Protein 3QB5 (pdb70)

GO terms:
  GO:0005634 nucleus (C, EXP)
  GO:0005737 cytoplasm (C, EXP)
  GO:0005634 nucleus (C, TAS)
  GO:0003677 DNA binding (F, TAS)
  GO:0005829 cytosol (C, TAS)
  GO:0042802 identical protein binding (F, IPI)
  GO:0005515 protein binding (F, IPI)
  GO:0005654 nucleoplasm (C, IDA)
  GO:0030422 siRNA processing (P, IDA)

Secondary structure (DSSP, 8-state):
--HHHHHHHHHHHHHHHHHHHHHHHHHHHHHHHHHHHHHHHHTT----HHHHHHHHHHHHHHHHHHHHHHHTTS-GGGHHHHGGGTHHHHHHHHHHHHHHHHHHHSSPPPHHHHHHHHT---TTSSS----HHHHHHHHHHHHHHHHHHHHHHHHTT--SHHHHHHHHHHHHHHHHHHS---SHHHHHHHTTHHHHHHHHHHHHHHHHHTT--/-HHHHHHHHHHHHHHHHHHHHHHHHHHHHHHHHHHHHHHHHHTTTT--SS---HHHHHHHHHHHHHHHHHHHHTTTTTS-STHHHHSHHHHHHHHHHHHHHHHHHHHHHHSS---HHHHHHHHT---SSSSS----HHHHHHHHHHHHHHHHHHHHHHHHTT--SHHHHHHHHHHHHHHHHHHS---STTHHHHHHHHHHHHHHHHHHHHHHHTTT--/--HHHHHHHHHHHHHHHHHHHHHHHHHHHHHHHHHHHHHHHTTTT---HHHHHHHHHHHHHHHHHHHHTTSSSS--SS--S--SSHHHHHHHHHHHHHHHHHHHH-S---HHHHHHHHT------HHHHHHHHHHHHHHHHHHHHHHHHHT--SHHHHHHHHHHHHHHHHTT----SSHHHHHHHHHHHHHHHHHHHHHHHHTTT---/--SHHHHHHHHHHHHHHHHHHHHHHHHHHHHHHHHHHHHHHHHHHT--SSTTHHHHHHHHHHHHHHHHHHHHHHHHHHSSS-STTTGGGTHHHHHHHHHHHHHHHHHHHSSPPPHHHHHHTTEE---EE----HHHHHHHHHHHHHHHHHHHHHHHHTT-SSHHHHHHHHHHHHHHHHHHHGGGS-HHHHHHHHHHHHHHHHHHHHHHHHHHHTT-------

Nearest PDB structures (foldseek):
  3qb5-assembly1_C-2  TM=1.005E+00  e=1.418E-27  Homo sapiens
  3pja-assembly1_C  TM=9.857E-01  e=1.096E-23  Homo sapiens
  3qb5-assembly1_A-2  TM=9.788E-01  e=2.330E-23  Homo sapiens
  3pja-assembly1_F  TM=9.788E-01  e=5.190E-23  Homo sapiens
  3pja-assembly2_J-2  TM=8.983E-01  e=7.944E-08  Homo sapiens

Organism: Homo sapiens (NCBI:txid9606)

Sequence (861 aa):
SVSEIFVELQGFLAAEQDIREEIRKVVQSLEQTAREILTLLQGVHQQDIPKRCLKAREHFGTVKTHLTSLKTKFPAEQYYRFHEHWRFVLQRLVFLAAFVVYLETETLVTREAVTEILGIEPDREKGFHLDVEDYLSGVLILASELSRLSVNSVTAGDYSRPLHISTFINELDSGFRLLNLKNDSLRKRYDGLKYDVKKVEEVVYDLSIRGFNMSVSEIFVELQGFLAAEQDIREEIRKVVQSLEQTAREILTLLQGVHQGAGFQDIPKRCLKAREHFGTVKTHLTSLKTKFPAEQYYRFHEHWRFVLQRLVFLAAFVVYLETETLVTREAVTEILGIEPDREKGFHLDVEDYLSGVLILASELSRLSVNSVTAGDYSRPLHISTFINELDSGFRLLNLKNDSLRKRYDGLKYDVKKVEEVVYDLSIRGFNSVSEIFVELQGFLAAEQDIREEIRKVVQSLEQTAREILTLLQGVHQQDIPKRCLKAREHFGTVKTHLTSLKTKFPAEQYYRFHEHWRFVLQRLVFLAAFVVYLETETLVTREAVTEILGIEFHLDVEDYLSGVLILASELSRLSVNSVTAGDYSRPLHISTFINELDSGFRLLNLKNDSLRKRYDGLKYDVKKVEEVVYDLSIRGFNKSSSPVMLAFKSFQQELDARHDKYERLVKLSRDITVESKRTIFLLHRITSAPDMEDILTESEIKLDGVRQKIFQVAQELSGEDMHQFHRAITTGLQEYVEAVSFQHFIKTRSLISMDEINKQLIFTTTWRLRVTPVDYLLGVADLTGELMRMCINSVGNGDIDTPFEVSQFLRQVYDGFSFIGNTGPYEVSKKLYTLKQSLAKVENACYALKVRGSEIPKHML

Foldseek 3Di:
DVVVVVVVVVVVVVLVVQLLVVLLVLLVVLVVLLVVLCVLQVVVLAPDQLVSLVVSLCSLVVLLVSQVVNQVSDDLVCCVVCVVSNLVSLLSLLLSVQQSVCSVPVDGDDLVVSCVSNNWDDPPDTTHYDDPLSNLSSVLVNLQVLLVSLVSCVVNVNPPSLVSSLVRLVVNLVVVVVDDDDPDVSVVSNVCSVVSNVSSVVSNVVCVVVPND/DVVVVVVVVVVVVVVVVVVVVVLLLVLLVVLQVLLVVLVVLCVCLLVVPDDNPLVVSLVVSLVSLVVLQVSQVVNQPPDDQVVQVVCCVSCLVSLLSQLLSVQQSVCSVPVAGDDVVNSCVSNNHDDPPDGGHYDDPLSNLSSVLVNLQVLLSSLVSCVVSVHLPSLVSSLVHLVVNLVVVVVDPDDDDVSVVSNVVSVVSNVSSVVSNVVCVVVPND/DVVVVVVVVVVVVVLVVVLVVLLVVLLVVLVVLLVVLVVLVCVVLVPDLVVSLVVSLVSLVSQLVSVVVSCPSAPPVPHDDPCPSVLVSLLSLLLSQQLSCCSVPVAGQDLVRSCVSRPHPVHDDPLSNLSSVLVNLQVLLVSLVSCVVVVNPPSLVSNLVRLVVVLVVCVVDDDDPDPSVVSNVCSVVSNVSSVVSLVVCCVVPNVD/DPDPVVVVVVVVVVVVVVVVVLLVVLLVLLVVLQVLLVVLLVLCLVDDPDPCNVVSLVVSVVSLVVSLVSLVVVQVSPPVHDCVVSCVRNLNSLLSSLLRVQLSVCSVPVDGDDQVNVQVSQADDCGTGDHRDPVSNLNSVLVNLQSLLSSLVVNLVPPNQPSLVSSLVRLVVNLVVLVVCPPVDDVVSVVSNVVSVVSNVSSVVSNVVSVVVVVDDDPDDD

Structure (mmCIF, N/CA/C/O backbone):
data_3QB5
#
_entry.id   3QB5
#
_cell.length_a   98.166
_cell.length_b   98.166
_cell.length_c   446.466
_cell.angle_alpha   90.00
_cell.angle_beta   90.00
_cell.angle_gamma   120.00
#
_symmetry.space_group_name_H-M   'P 61 2 2'
#
loop_
_entity.id
_entity.type
_entity.pdbx_description
1 polymer Translin
2 polymer 'Translin-associated protein X'
3 non-polymer 'SODIUM ION'
4 non-polymer 'PHOSPHATE ION'
5 non-polymer 'CHLORIDE ION'
6 non-polymer 'MANGANESE (II) ION'
7 non-polymer 'SULFATE ION'
8 water water
#
loop_
_atom_site.group_PDB
_atom_site.id
_atom_site.type_symbol
_atom_site.label_atom_id
_atom_site.label_alt_id
_atom_site.label_comp_id
_atom_site.label_asym_id
_atom_site.label_entity_id
_atom_site.label_seq_id
_atom_site.pdbx_PDB_ins_code
_atom_site.Cartn_x
_atom_site.Cartn_y
_atom_site.Cartn_z
_atom_site.occupancy
_atom_site.B_iso_or_equiv
_atom_site.auth_seq_id
_atom_site.auth_comp_id
_atom_site.auth_asym_id
_atom_site.auth_atom_id
_atom_site.pdbx_PDB_model_num
ATOM 1 N N . SER A 1 2 ? 76.289 16.858 28.262 1.00 104.86 2 SER A N 1
ATOM 2 C CA . SER A 1 2 ? 75.359 16.165 29.151 1.00 110.68 2 SER A CA 1
ATOM 3 C C . SER A 1 2 ? 74.376 15.316 28.353 1.00 108.80 2 SER A C 1
ATOM 4 O O . SER A 1 2 ? 74.286 14.105 28.548 1.00 106.35 2 SER A O 1
ATOM 7 N N . VAL A 1 3 ? 73.635 15.971 27.464 1.00 101.95 3 VAL A N 1
ATOM 8 C CA . VAL A 1 3 ? 72.715 15.298 26.558 1.00 96.80 3 VAL A CA 1
ATOM 9 C C . VAL A 1 3 ? 73.402 15.109 25.212 1.00 93.17 3 VAL A C 1
ATOM 10 O O . VAL A 1 3 ? 73.070 14.202 24.450 1.00 90.16 3 VAL A O 1
ATOM 14 N N . SER A 1 4 ? 74.372 15.972 24.931 1.00 100.58 4 SER A N 1
ATOM 15 C CA . SER A 1 4 ? 75.117 15.893 23.685 1.00 98.29 4 SER A CA 1
ATOM 16 C C . SER A 1 4 ? 76.088 14.724 23.727 1.00 98.36 4 SER A C 1
ATOM 17 O O . SER A 1 4 ? 76.342 14.093 22.708 1.00 97.40 4 SER A O 1
ATOM 20 N N . GLU A 1 5 ? 76.633 14.440 24.906 1.00 103.12 5 GLU A N 1
ATOM 21 C CA . GLU A 1 5 ? 77.560 13.322 25.060 1.00 102.03 5 GLU A CA 1
ATOM 22 C C . GLU A 1 5 ? 76.841 11.995 24.837 1.00 99.74 5 GLU A C 1
ATOM 23 O O . GLU A 1 5 ? 77.409 11.050 24.281 1.00 99.15 5 GLU A O 1
ATOM 29 N N . ILE A 1 6 ? 75.586 11.936 25.265 1.00 82.00 6 ILE A N 1
ATOM 30 C CA . ILE A 1 6 ? 74.751 10.768 25.026 1.00 82.77 6 ILE A CA 1
ATOM 31 C C . ILE A 1 6 ? 74.629 10.476 23.531 1.00 82.10 6 ILE A C 1
ATOM 32 O O . ILE A 1 6 ? 74.850 9.347 23.092 1.00 81.55 6 ILE A O 1
ATOM 37 N N . PHE A 1 7 ? 74.287 11.499 22.753 1.00 94.57 7 PHE A N 1
ATOM 38 C CA . PHE A 1 7 ? 74.111 11.342 21.309 1.00 91.91 7 PHE A CA 1
ATOM 39 C C . PHE A 1 7 ? 75.437 11.224 20.562 1.00 89.19 7 PHE A C 1
ATOM 40 O O . PHE A 1 7 ? 75.468 10.876 19.381 1.00 87.31 7 PHE A O 1
ATOM 48 N N . VAL A 1 8 ? 76.529 11.513 21.260 1.00 86.73 8 VAL A N 1
ATOM 49 C CA . VAL A 1 8 ? 77.860 11.368 20.694 1.00 85.51 8 VAL A CA 1
ATOM 50 C C . VAL A 1 8 ? 78.271 9.907 20.741 1.00 85.48 8 VAL A C 1
ATOM 51 O O . VAL A 1 8 ? 78.635 9.319 19.718 1.00 84.98 8 VAL A O 1
ATOM 55 N N . GLU A 1 9 ? 78.202 9.315 21.930 1.00 104.86 9 GLU A N 1
ATOM 56 C CA . GLU A 1 9 ? 78.499 7.896 22.058 1.00 105.93 9 GLU A CA 1
ATOM 57 C C . GLU A 1 9 ? 77.538 7.102 21.181 1.00 102.59 9 GLU A C 1
ATOM 58 O O . GLU A 1 9 ? 77.945 6.169 20.494 1.00 101.56 9 GLU A O 1
ATOM 64 N N . LEU A 1 10 ? 76.266 7.492 21.192 1.00 88.98 10 LEU A N 1
ATOM 65 C CA . LEU A 1 10 ? 75.262 6.824 20.374 1.00 87.61 10 LEU A CA 1
ATOM 66 C C . LEU A 1 10 ? 75.600 6.916 18.892 1.00 87.19 10 LEU A C 1
ATOM 67 O O . LEU A 1 10 ? 75.412 5.954 18.149 1.00 86.79 10 LEU A O 1
ATOM 72 N N . GLN A 1 11 ? 76.088 8.075 18.460 1.00 118.90 11 GLN A N 1
ATOM 73 C CA . GLN A 1 11 ? 76.543 8.223 17.083 1.00 118.81 11 GLN A CA 1
ATOM 74 C C . GLN A 1 11 ? 77.624 7.192 16.791 1.00 117.96 11 GLN A C 1
ATOM 75 O O . GLN A 1 11 ? 77.631 6.565 15.730 1.00 117.13 11 GLN A O 1
ATOM 81 N N . GLY A 1 12 ? 78.531 7.015 17.747 1.00 97.76 12 GLY A N 1
ATOM 82 C CA . GLY A 1 12 ? 79.577 6.017 17.624 1.00 97.55 12 GLY A CA 1
ATOM 83 C C . GLY A 1 12 ? 79.033 4.617 17.394 1.00 94.57 12 GLY A C 1
ATOM 84 O O . GLY A 1 12 ? 79.482 3.910 16.494 1.00 90.99 12 GLY A O 1
ATOM 85 N N . PHE A 1 13 ? 78.058 4.224 18.209 1.00 97.18 13 PHE A N 1
ATOM 86 C CA . PHE A 1 13 ? 77.480 2.884 18.138 1.00 94.91 13 PHE A CA 1
ATOM 87 C C . PHE A 1 13 ? 76.718 2.624 16.840 1.00 93.36 13 PHE A C 1
ATOM 88 O O . PHE A 1 13 ? 76.769 1.521 16.297 1.00 93.38 13 PHE A O 1
ATOM 96 N N . LEU A 1 14 ? 76.010 3.634 16.347 1.00 87.15 14 LEU A N 1
ATOM 97 C CA . LEU A 1 14 ? 75.271 3.498 15.097 1.00 86.80 14 LEU A CA 1
ATOM 98 C C . LEU A 1 14 ? 76.217 3.427 13.905 1.00 85.89 14 LEU A C 1
ATOM 99 O O . LEU A 1 14 ? 75.924 2.766 12.911 1.00 86.78 14 LEU A O 1
ATOM 104 N N . ALA A 1 15 ? 77.348 4.117 14.008 1.00 79.92 15 ALA A N 1
ATOM 105 C CA . ALA A 1 15 ? 78.361 4.080 12.961 1.00 79.42 15 ALA A CA 1
ATOM 106 C C . ALA A 1 15 ? 78.999 2.696 12.899 1.00 78.14 15 ALA A C 1
ATOM 107 O O . ALA A 1 15 ? 79.165 2.120 11.821 1.00 76.27 15 ALA A O 1
ATOM 109 N N . ALA A 1 16 ? 79.349 2.171 14.069 1.00 89.92 16 ALA A N 1
ATOM 110 C CA . ALA A 1 16 ? 79.939 0.843 14.182 1.00 89.74 16 ALA A CA 1
ATOM 111 C C . ALA A 1 16 ? 79.015 -0.209 13.593 1.00 89.28 16 ALA A C 1
ATOM 112 O O . ALA A 1 16 ? 79.403 -0.953 12.694 1.00 88.95 16 ALA A O 1
ATOM 114 N N . GLU A 1 17 ? 77.790 -0.264 14.106 1.00 110.30 17 GLU A N 1
ATOM 115 C CA . GLU A 1 17 ? 76.811 -1.236 13.639 1.00 109.47 17 GLU A CA 1
ATOM 116 C C . GLU A 1 17 ? 76.581 -1.115 12.137 1.00 107.98 17 GLU A C 1
ATOM 117 O O . GLU A 1 17 ? 76.430 -2.117 11.444 1.00 106.91 17 GLU A O 1
ATOM 123 N N . GLN A 1 18 ? 76.555 0.116 11.637 1.00 100.65 18 GLN A N 1
ATOM 124 C CA . GLN A 1 18 ? 76.335 0.352 10.216 1.00 100.66 18 GLN A CA 1
ATOM 125 C C . GLN A 1 18 ? 77.469 -0.247 9.390 1.00 101.36 18 GLN A C 1
ATOM 126 O O . GLN A 1 18 ? 77.242 -0.783 8.301 1.00 102.17 18 GLN A O 1
ATOM 132 N N . ASP A 1 19 ? 78.689 -0.164 9.914 1.00 106.93 19 ASP A N 1
ATOM 133 C CA . ASP A 1 19 ? 79.836 -0.783 9.258 1.00 105.98 19 ASP A CA 1
ATOM 134 C C . ASP A 1 19 ? 79.708 -2.303 9.260 1.00 104.35 19 ASP A C 1
ATOM 135 O O . ASP A 1 19 ? 79.972 -2.953 8.251 1.00 104.71 19 ASP A O 1
ATOM 140 N N . ILE A 1 20 ? 79.302 -2.863 10.396 1.00 82.69 20 ILE A N 1
ATOM 141 C CA . ILE A 1 20 ? 79.062 -4.298 10.504 1.00 80.25 20 ILE A CA 1
ATOM 142 C C . ILE A 1 20 ? 78.110 -4.770 9.411 1.00 78.78 20 ILE A C 1
ATOM 143 O O . ILE A 1 20 ? 78.351 -5.783 8.759 1.00 78.90 20 ILE A O 1
ATOM 148 N N . ARG A 1 21 ? 77.030 -4.022 9.218 1.00 96.16 21 ARG A N 1
ATOM 149 C CA . ARG A 1 21 ? 76.040 -4.341 8.199 1.00 95.63 21 ARG A CA 1
ATOM 150 C C . ARG A 1 21 ? 76.605 -4.208 6.789 1.00 94.41 21 ARG A C 1
ATOM 151 O O . ARG A 1 21 ? 76.213 -4.949 5.891 1.00 95.47 21 ARG A O 1
ATOM 159 N N . GLU A 1 22 ? 77.523 -3.267 6.592 1.00 92.75 22 GLU A N 1
ATOM 160 C CA . GLU A 1 22 ? 78.172 -3.117 5.292 1.00 95.10 22 GLU A CA 1
ATOM 161 C C . GLU A 1 22 ? 78.997 -4.352 4.938 1.00 93.88 22 GLU A C 1
ATOM 162 O O . GLU A 1 22 ? 78.874 -4.903 3.843 1.00 92.81 22 GLU A O 1
ATOM 168 N N . GLU A 1 23 ? 79.843 -4.775 5.872 1.00 100.64 23 GLU A N 1
ATOM 169 C CA . GLU A 1 23 ? 80.705 -5.935 5.683 1.00 100.19 23 GLU A CA 1
ATOM 170 C C . GLU A 1 23 ? 79.881 -7.193 5.423 1.00 98.26 23 GLU A C 1
ATOM 171 O O . GLU A 1 23 ? 80.117 -7.930 4.454 1.00 97.70 23 GLU A O 1
ATOM 177 N N . ILE A 1 24 ? 78.916 -7.433 6.304 1.00 78.96 24 ILE A N 1
ATOM 178 C CA . ILE A 1 24 ? 77.964 -8.520 6.133 1.00 76.09 24 ILE A CA 1
ATOM 179 C C . ILE A 1 24 ? 77.362 -8.510 4.732 1.00 75.44 24 ILE A C 1
ATOM 180 O O . ILE A 1 24 ? 77.231 -9.555 4.100 1.00 74.31 24 ILE A O 1
ATOM 185 N N . ARG A 1 25 ? 77.010 -7.324 4.245 1.00 102.27 25 ARG A N 1
ATOM 186 C CA . ARG A 1 25 ? 76.413 -7.186 2.920 1.00 101.63 25 ARG A CA 1
ATOM 187 C C . ARG A 1 25 ? 77.379 -7.585 1.798 1.00 102.89 25 ARG A C 1
ATOM 188 O O . ARG A 1 25 ? 76.970 -8.214 0.823 1.00 102.50 25 ARG A O 1
ATOM 196 N N . LYS A 1 26 ? 78.653 -7.223 1.935 1.00 86.06 26 LYS A N 1
ATOM 197 C CA . LYS A 1 26 ? 79.662 -7.609 0.947 1.00 85.93 26 LYS A CA 1
ATOM 198 C C . LYS A 1 26 ? 79.777 -9.125 0.854 1.00 87.17 26 LYS A C 1
ATOM 199 O O . LYS A 1 26 ? 79.667 -9.716 -0.233 1.00 86.50 26 LYS A O 1
ATOM 205 N N . VAL A 1 27 ? 80.007 -9.753 2.003 1.00 84.37 27 VAL A N 1
ATOM 206 C CA . VAL A 1 27 ? 80.173 -11.198 2.047 1.00 80.87 27 VAL A CA 1
ATOM 207 C C . VAL A 1 27 ? 78.951 -11.903 1.461 1.00 78.59 27 VAL A C 1
ATOM 208 O O . VAL A 1 27 ? 79.084 -12.788 0.622 1.00 78.89 27 VAL A O 1
ATOM 212 N N . VAL A 1 28 ? 77.763 -11.498 1.894 1.00 71.98 28 VAL A N 1
ATOM 213 C CA . VAL A 1 28 ? 76.527 -12.085 1.386 1.00 70.35 28 VAL A CA 1
ATOM 214 C C . VAL A 1 28 ? 76.408 -11.924 -0.131 1.00 71.16 28 VAL A C 1
ATOM 215 O O . VAL A 1 28 ? 75.844 -12.779 -0.810 1.00 68.32 28 VAL A O 1
ATOM 219 N N . GLN A 1 29 ? 76.942 -10.826 -0.658 1.00 99.08 29 GLN A N 1
ATOM 220 C CA . GLN A 1 29 ? 76.964 -10.608 -2.103 1.00 100.52 29 GLN A CA 1
ATOM 221 C C . GLN A 1 29 ? 77.821 -11.679 -2.773 1.00 97.92 29 GLN A C 1
ATOM 222 O O . GLN A 1 29 ? 77.481 -12.194 -3.848 1.00 98.13 29 GLN A O 1
ATOM 228 N N . SER A 1 30 ? 78.931 -12.016 -2.123 1.00 99.32 30 SER A N 1
ATOM 229 C CA . SER A 1 30 ? 79.785 -13.105 -2.594 1.00 101.93 30 SER A CA 1
ATOM 230 C C . SER A 1 30 ? 79.058 -14.459 -2.611 1.00 99.79 30 SER A C 1
ATOM 231 O O . SER A 1 30 ? 78.970 -15.114 -3.655 1.00 98.95 30 SER A O 1
ATOM 234 N N . LEU A 1 31 ? 78.544 -14.874 -1.454 1.00 77.57 31 LEU A N 1
ATOM 235 C CA . LEU A 1 31 ? 77.818 -16.137 -1.342 1.00 74.74 31 LEU A CA 1
ATOM 236 C C . LEU A 1 31 ? 76.681 -16.219 -2.353 1.00 73.85 31 LEU A C 1
ATOM 237 O O . LEU A 1 31 ? 76.301 -17.306 -2.783 1.00 73.33 31 LEU A O 1
ATOM 242 N N . GLU A 1 32 ? 76.138 -15.066 -2.727 1.00 85.48 32 GLU A N 1
ATOM 243 C CA . GLU A 1 32 ? 75.048 -15.019 -3.697 1.00 85.45 32 GLU A CA 1
ATOM 244 C C . GLU A 1 32 ? 75.546 -15.283 -5.111 1.00 86.22 32 GLU A C 1
ATOM 245 O O . GLU A 1 32 ? 74.916 -16.027 -5.865 1.00 86.30 32 GLU A O 1
ATOM 251 N N . GLN A 1 33 ? 76.673 -14.674 -5.471 1.00 76.93 33 GLN A N 1
ATOM 252 C CA . GLN A 1 33 ? 77.254 -14.924 -6.787 1.00 78.76 33 GLN A CA 1
ATOM 253 C C . GLN A 1 33 ? 77.601 -16.405 -6.947 1.00 78.60 33 GLN A C 1
ATOM 254 O O . GLN A 1 33 ? 77.219 -17.048 -7.933 1.00 78.44 33 GLN A O 1
ATOM 260 N N . THR A 1 34 ? 78.320 -16.939 -5.963 1.00 79.52 34 THR A N 1
ATOM 261 C CA . THR A 1 34 ? 78.704 -18.346 -5.958 1.00 78.14 34 THR A CA 1
ATOM 262 C C . THR A 1 34 ? 77.483 -19.258 -6.029 1.00 75.73 34 THR A C 1
ATOM 263 O O . THR A 1 34 ? 77.518 -20.302 -6.676 1.00 75.20 34 THR A O 1
ATOM 267 N N . ALA A 1 35 ? 76.407 -18.858 -5.360 1.00 71.35 35 ALA A N 1
ATOM 268 C CA . ALA A 1 35 ? 75.169 -19.628 -5.372 1.00 70.18 35 ALA A CA 1
ATOM 269 C C . ALA A 1 35 ? 74.536 -19.651 -6.761 1.00 71.55 35 ALA A C 1
ATOM 270 O O . ALA A 1 35 ? 73.938 -20.646 -7.165 1.00 70.27 35 ALA A O 1
ATOM 272 N N . ARG A 1 36 ? 74.658 -18.547 -7.489 1.00 81.89 36 ARG A N 1
ATOM 273 C CA . ARG A 1 36 ? 74.156 -18.501 -8.855 1.00 84.42 36 ARG A CA 1
ATOM 274 C C . ARG A 1 36 ? 74.978 -19.419 -9.752 1.00 86.20 36 ARG A C 1
ATOM 275 O O . ARG A 1 36 ? 74.445 -20.048 -10.666 1.00 87.45 36 ARG A O 1
ATOM 283 N N . GLU A 1 37 ? 76.277 -19.495 -9.477 1.00 86.81 37 GLU A N 1
ATOM 284 C CA . GLU A 1 37 ? 77.179 -20.361 -10.235 1.00 87.39 37 GLU A CA 1
ATOM 285 C C . GLU A 1 37 ? 76.843 -21.842 -10.046 1.00 86.31 37 GLU A C 1
ATOM 286 O O . GLU A 1 37 ? 76.667 -22.580 -11.018 1.00 88.59 37 GLU A O 1
ATOM 292 N N . ILE A 1 38 ? 76.760 -22.270 -8.790 1.00 74.44 38 ILE A N 1
ATOM 293 C CA . ILE A 1 38 ? 76.393 -23.640 -8.456 1.00 71.41 38 ILE A CA 1
ATOM 294 C C . ILE A 1 38 ? 75.039 -23.998 -9.057 1.00 73.08 38 ILE A C 1
ATOM 295 O O . ILE A 1 38 ? 74.874 -25.048 -9.686 1.00 73.76 38 ILE A O 1
ATOM 300 N N . LEU A 1 39 ? 74.066 -23.116 -8.855 1.00 80.27 39 LEU A N 1
ATOM 301 C CA . LEU A 1 39 ? 72.730 -23.336 -9.383 1.00 80.30 39 LEU A CA 1
ATOM 302 C C . LEU A 1 39 ? 72.772 -23.466 -10.897 1.00 84.67 39 LEU A C 1
ATOM 303 O O . LEU A 1 39 ? 71.919 -24.110 -11.483 1.00 85.69 39 LEU A O 1
ATOM 308 N N . THR A 1 40 ? 73.764 -22.849 -11.528 1.00 90.99 40 THR A N 1
ATOM 309 C CA . THR A 1 40 ? 73.940 -22.989 -12.968 1.00 93.89 40 THR A CA 1
ATOM 310 C C . THR A 1 40 ? 74.416 -24.397 -13.317 1.00 95.90 40 THR A C 1
ATOM 311 O O . THR A 1 40 ? 73.802 -25.087 -14.140 1.00 97.31 40 THR A O 1
ATOM 315 N N . LEU A 1 41 ? 75.509 -24.816 -12.684 1.00 77.39 41 LEU A N 1
ATOM 316 C CA . LEU A 1 41 ? 76.044 -26.160 -12.882 1.00 77.91 41 LEU A CA 1
ATOM 317 C C . LEU A 1 41 ? 74.948 -27.212 -12.794 1.00 77.51 41 LEU A C 1
ATOM 318 O O . LEU A 1 41 ? 74.893 -28.131 -13.610 1.00 80.66 41 LEU A O 1
ATOM 323 N N . LEU A 1 42 ? 74.078 -27.077 -11.798 1.00 85.28 42 LEU A N 1
ATOM 324 C CA . LEU A 1 42 ? 73.029 -28.068 -11.575 1.00 82.21 42 LEU A CA 1
ATOM 325 C C . LEU A 1 42 ? 71.878 -27.928 -12.571 1.00 85.53 42 LEU A C 1
ATOM 326 O O . LEU A 1 42 ? 71.499 -28.899 -13.217 1.00 87.13 42 LEU A O 1
ATOM 331 N N . GLN A 1 43 ? 71.329 -26.721 -12.691 1.00 104.71 43 GLN A N 1
ATOM 332 C CA . GLN A 1 43 ? 70.256 -26.433 -13.643 1.00 103.89 43 GLN A CA 1
ATOM 333 C C . GLN A 1 43 ? 70.556 -27.043 -14.999 1.00 108.59 43 GLN A C 1
ATOM 334 O O . GLN A 1 43 ? 69.652 -27.504 -15.693 1.00 110.99 43 GLN A O 1
ATOM 340 N N . GLY A 1 44 ? 71.831 -27.032 -15.380 1.00 107.84 44 GLY A N 1
ATOM 341 C CA . GLY A 1 44 ? 72.250 -27.610 -16.643 1.00 111.63 44 GLY A CA 1
ATOM 342 C C . GLY A 1 44 ? 72.067 -29.117 -16.682 1.00 113.96 44 GLY A C 1
ATOM 343 O O . GLY A 1 44 ? 72.732 -29.809 -17.455 1.00 118.81 44 GLY A O 1
ATOM 344 N N . VAL A 1 45 ? 71.162 -29.624 -15.849 1.00 123.02 45 VAL A N 1
ATOM 345 C CA . VAL A 1 45 ? 70.898 -31.059 -15.765 1.00 124.89 45 VAL A CA 1
ATOM 346 C C . VAL A 1 45 ? 69.585 -31.422 -16.451 1.00 125.04 45 VAL A C 1
ATOM 347 O O . VAL A 1 45 ? 69.322 -32.595 -16.722 1.00 127.14 45 VAL A O 1
ATOM 351 N N . HIS A 1 46 ? 68.763 -30.414 -16.728 1.00 115.64 46 HIS A N 1
ATOM 352 C CA . HIS A 1 46 ? 67.462 -30.643 -17.347 1.00 115.89 46 HIS A CA 1
ATOM 353 C C . HIS A 1 46 ? 67.581 -30.958 -18.838 1.00 121.54 46 HIS A C 1
ATOM 354 O O . HIS A 1 46 ? 66.584 -31.255 -19.498 1.00 119.37 46 HIS A O 1
ATOM 361 N N . GLN A 1 47 ? 68.804 -30.897 -19.359 1.00 139.13 47 GLN A N 1
ATOM 362 C CA . GLN A 1 47 ? 69.069 -31.289 -20.742 1.00 145.51 47 GLN A CA 1
ATOM 363 C C . GLN A 1 47 ? 70.103 -32.413 -20.806 1.00 146.68 47 GLN A C 1
ATOM 364 O O . GLN A 1 47 ? 69.811 -33.562 -20.472 1.00 144.36 47 GLN A O 1
ATOM 370 N N . GLN A 1 52 ? 74.298 -37.163 -21.155 1.00 131.93 52 GLN A N 1
ATOM 371 C CA . GLN A 1 52 ? 73.988 -36.456 -19.916 1.00 129.49 52 GLN A CA 1
ATOM 372 C C . GLN A 1 52 ? 74.800 -37.006 -18.746 1.00 125.97 52 GLN A C 1
ATOM 373 O O . GLN A 1 52 ? 74.537 -38.108 -18.261 1.00 122.45 52 GLN A O 1
ATOM 379 N N . ASP A 1 53 ? 75.785 -36.233 -18.294 1.00 121.25 53 ASP A N 1
ATOM 380 C CA . ASP A 1 53 ? 76.632 -36.645 -17.177 1.00 116.59 53 ASP A CA 1
ATOM 381 C C . ASP A 1 53 ? 76.287 -35.858 -15.916 1.00 108.11 53 ASP A C 1
ATOM 382 O O . ASP A 1 53 ? 76.576 -34.666 -15.819 1.00 105.44 53 ASP A O 1
ATOM 387 N N . ILE A 1 54 ? 75.675 -36.540 -14.952 1.00 92.91 54 ILE A N 1
ATOM 388 C CA . ILE A 1 54 ? 75.205 -35.904 -13.722 1.00 87.69 54 ILE A CA 1
ATOM 389 C C . ILE A 1 54 ? 76.217 -35.955 -12.571 1.00 85.35 54 ILE A C 1
ATOM 390 O O . ILE A 1 54 ? 76.512 -34.924 -11.962 1.00 83.84 54 ILE A O 1
ATOM 395 N N . PRO A 1 55 ? 76.747 -37.153 -12.265 1.00 84.51 55 PRO A N 1
ATOM 396 C CA . PRO A 1 55 ? 77.741 -37.256 -11.192 1.00 82.49 55 PRO A CA 1
ATOM 397 C C . PRO A 1 55 ? 78.820 -36.185 -11.320 1.00 82.92 55 PRO A C 1
ATOM 398 O O . PRO A 1 55 ? 79.183 -35.563 -10.323 1.00 82.18 55 PRO A O 1
ATOM 402 N N . LYS A 1 56 ? 79.314 -35.970 -12.536 1.00 80.35 56 LYS A N 1
ATOM 403 C CA . LYS A 1 56 ? 80.323 -34.947 -12.790 1.00 82.35 56 LYS A CA 1
ATOM 404 C C . LYS A 1 56 ? 79.869 -33.591 -12.256 1.00 79.19 56 LYS A C 1
ATOM 405 O O . LYS A 1 56 ? 80.585 -32.935 -11.490 1.00 78.75 56 LYS A O 1
ATOM 411 N N . ARG A 1 57 ? 78.670 -33.181 -12.657 1.00 85.35 57 ARG A N 1
ATOM 412 C CA . ARG A 1 57 ? 78.109 -31.913 -12.212 1.00 83.72 57 ARG A CA 1
ATOM 413 C C . ARG A 1 57 ? 78.026 -31.823 -10.686 1.00 80.36 57 ARG A C 1
ATOM 414 O O . ARG A 1 57 ? 78.231 -30.754 -10.113 1.00 78.56 57 ARG A O 1
ATOM 422 N N . CYS A 1 58 ? 77.735 -32.946 -10.033 1.00 73.78 58 CYS A N 1
ATOM 423 C CA . CYS A 1 58 ? 77.640 -32.972 -8.574 1.00 66.74 58 CYS A CA 1
ATOM 424 C C . CYS A 1 58 ? 79.002 -32.790 -7.902 1.00 70.04 58 CYS A C 1
ATOM 425 O O . CYS A 1 58 ? 79.097 -32.190 -6.827 1.00 68.88 58 CYS A O 1
ATOM 428 N N . LEU A 1 59 ? 80.055 -33.299 -8.537 1.00 63.11 59 LEU A N 1
ATOM 429 C CA . LEU A 1 59 ? 81.412 -33.126 -8.020 1.00 65.82 59 LEU A CA 1
ATOM 430 C C . LEU A 1 59 ? 81.867 -31.667 -8.133 1.00 67.88 59 LEU A C 1
ATOM 431 O O . LEU A 1 59 ? 82.354 -31.064 -7.159 1.00 68.60 59 LEU A O 1
ATOM 436 N N . LYS A 1 60 ? 81.706 -31.107 -9.330 1.00 83.24 60 LYS A N 1
ATOM 437 C CA . LYS A 1 60 ? 82.058 -29.713 -9.581 1.00 84.27 60 LYS A CA 1
ATOM 438 C C . LYS A 1 60 ? 81.333 -28.807 -8.586 1.00 83.07 60 LYS A C 1
ATOM 439 O O . LYS A 1 60 ? 81.937 -27.927 -7.950 1.00 85.63 60 LYS A O 1
ATOM 445 N N . ALA A 1 61 ? 80.031 -29.037 -8.452 1.00 76.55 61 ALA A N 1
ATOM 446 C CA . ALA A 1 61 ? 79.219 -28.319 -7.483 1.00 73.99 61 ALA A CA 1
ATOM 447 C C . ALA A 1 61 ? 79.832 -28.429 -6.092 1.00 74.85 61 ALA A C 1
ATOM 448 O O . ALA A 1 61 ? 79.874 -27.449 -5.348 1.00 75.77 61 ALA A O 1
ATOM 450 N N . ARG A 1 62 ? 80.314 -29.620 -5.747 1.00 78.11 62 ARG A N 1
ATOM 451 C CA . ARG A 1 62 ? 80.911 -29.836 -4.430 1.00 77.19 62 ARG A CA 1
ATOM 452 C C . ARG A 1 62 ? 82.143 -28.969 -4.152 1.00 79.27 62 ARG A C 1
ATOM 453 O O . ARG A 1 62 ? 82.272 -28.402 -3.060 1.00 79.35 62 ARG A O 1
ATOM 461 N N . GLU A 1 63 ? 83.048 -28.851 -5.120 1.00 77.99 63 GLU A N 1
ATOM 462 C CA . GLU A 1 63 ? 84.205 -27.972 -4.906 1.00 81.99 63 GLU A CA 1
ATOM 463 C C . GLU A 1 63 ? 83.803 -26.493 -4.837 1.00 81.56 63 GLU A C 1
ATOM 464 O O . GLU A 1 63 ? 84.395 -25.694 -4.079 1.00 83.92 63 GLU A O 1
ATOM 470 N N . HIS A 1 64 ? 82.782 -26.133 -5.610 1.00 92.17 64 HIS A N 1
ATOM 471 C CA . HIS A 1 64 ? 82.200 -24.799 -5.490 1.00 93.09 64 HIS A CA 1
ATOM 472 C C . HIS A 1 64 ? 81.770 -24.520 -4.047 1.00 88.43 64 HIS A C 1
ATOM 473 O O . HIS A 1 64 ? 82.034 -23.444 -3.501 1.00 88.64 64 HIS A O 1
ATOM 480 N N . PHE A 1 65 ? 81.112 -25.497 -3.431 1.00 80.86 65 PHE A N 1
ATOM 481 C CA . PHE A 1 65 ? 80.796 -25.414 -2.010 1.00 80.40 65 PHE A CA 1
ATOM 482 C C . PHE A 1 65 ? 82.082 -25.284 -1.214 1.00 81.91 65 PHE A C 1
ATOM 483 O O . PHE A 1 65 ? 82.086 -24.774 -0.093 1.00 81.50 65 PHE A O 1
ATOM 491 N N . GLY A 1 66 ? 83.173 -25.769 -1.796 1.00 73.20 66 GLY A N 1
ATOM 492 C CA . GLY A 1 66 ? 84.487 -25.532 -1.234 1.00 75.92 66 GLY A CA 1
ATOM 493 C C . GLY A 1 66 ? 84.700 -24.045 -1.024 1.00 77.95 66 GLY A C 1
ATOM 494 O O . GLY A 1 66 ? 85.030 -23.599 0.078 1.00 77.32 66 GLY A O 1
ATOM 495 N N . THR A 1 67 ? 84.502 -23.266 -2.083 1.00 92.00 67 THR A N 1
ATOM 496 C CA . THR A 1 67 ? 84.603 -21.805 -1.956 1.00 91.45 67 THR A CA 1
ATOM 497 C C . THR A 1 67 ? 83.607 -21.230 -0.938 1.00 91.30 67 THR A C 1
ATOM 498 O O . THR A 1 67 ? 83.962 -20.393 -0.088 1.00 93.84 67 THR A O 1
ATOM 502 N N . VAL A 1 68 ? 82.356 -21.677 -1.035 1.00 73.31 68 VAL A N 1
ATOM 503 C CA . VAL A 1 68 ? 81.300 -21.214 -0.136 1.00 69.40 68 VAL A CA 1
ATOM 504 C C . VAL A 1 68 ? 81.708 -21.274 1.333 1.00 71.37 68 VAL A C 1
ATOM 505 O O . VAL A 1 68 ? 81.520 -20.313 2.074 1.00 70.62 68 VAL A O 1
ATOM 509 N N . LYS A 1 69 ? 82.262 -22.410 1.747 1.00 90.03 69 LYS A N 1
ATOM 510 C CA . LYS A 1 69 ? 82.671 -22.616 3.133 1.00 89.89 69 LYS A CA 1
ATOM 511 C C . LYS A 1 69 ? 83.645 -21.538 3.606 1.00 92.02 69 LYS A C 1
ATOM 512 O O . LYS A 1 69 ? 83.476 -20.964 4.688 1.00 94.60 69 LYS A O 1
ATOM 518 N N . THR A 1 70 ? 84.666 -21.266 2.799 1.00 82.82 70 THR A N 1
ATOM 519 C CA . THR A 1 70 ? 85.646 -20.250 3.160 1.00 85.80 70 THR A CA 1
ATOM 520 C C . THR A 1 70 ? 84.956 -18.906 3.335 1.00 86.66 70 THR A C 1
ATOM 521 O O . THR A 1 70 ? 85.193 -18.206 4.319 1.00 87.78 70 THR A O 1
ATOM 525 N N . HIS A 1 71 ? 84.086 -18.547 2.394 1.00 87.79 71 HIS A N 1
ATOM 526 C CA . HIS A 1 71 ? 83.380 -17.270 2.511 1.00 85.89 71 HIS A CA 1
ATOM 527 C C . HIS A 1 71 ? 82.520 -17.164 3.773 1.00 84.31 71 HIS A C 1
ATOM 528 O O . HIS A 1 71 ? 82.354 -16.079 4.327 1.00 85.81 71 HIS A O 1
ATOM 535 N N . LEU A 1 72 ? 81.975 -18.288 4.225 1.00 85.18 72 LEU A N 1
ATOM 536 C CA . LEU A 1 72 ? 81.167 -18.305 5.440 1.00 84.07 72 LEU A CA 1
ATOM 537 C C . LEU A 1 72 ? 82.024 -18.089 6.679 1.00 88.80 72 LEU A C 1
ATOM 538 O O . LEU A 1 72 ? 81.608 -17.410 7.622 1.00 89.74 72 LEU A O 1
ATOM 543 N N . THR A 1 73 ? 83.221 -18.671 6.680 1.00 90.20 73 THR A N 1
ATOM 544 C CA . THR A 1 73 ? 84.141 -18.485 7.800 1.00 91.54 73 THR A CA 1
ATOM 545 C C . THR A 1 73 ? 84.659 -17.046 7.858 1.00 92.12 73 THR A C 1
ATOM 546 O O . THR A 1 73 ? 84.924 -16.513 8.937 1.00 92.65 73 THR A O 1
ATOM 550 N N . SER A 1 74 ? 84.793 -16.420 6.693 1.00 86.26 74 SER A N 1
ATOM 551 C CA . SER A 1 74 ? 85.143 -15.007 6.622 1.00 87.87 74 SER A CA 1
ATOM 552 C C . SER A 1 74 ? 84.015 -14.157 7.188 1.00 87.25 74 SER A C 1
ATOM 553 O O . SER A 1 74 ? 84.255 -13.161 7.868 1.00 89.88 74 SER A O 1
ATOM 556 N N . LEU A 1 75 ? 82.782 -14.558 6.898 1.00 88.72 75 LEU A N 1
ATOM 557 C CA . LEU A 1 75 ? 81.609 -13.830 7.362 1.00 87.74 75 LEU A CA 1
ATOM 558 C C . LEU A 1 75 ? 81.464 -13.911 8.879 1.00 90.37 75 LEU A C 1
ATOM 559 O O . LEU A 1 75 ? 80.955 -12.985 9.509 1.00 90.08 75 LEU A O 1
ATOM 564 N N . LYS A 1 76 ? 81.909 -15.021 9.462 1.00 107.67 76 LYS A N 1
ATOM 565 C CA . LYS A 1 76 ? 81.858 -15.184 10.914 1.00 108.71 76 LYS A CA 1
ATOM 566 C C . LYS A 1 76 ? 82.605 -14.062 11.629 1.00 110.45 76 LYS A C 1
ATOM 567 O O . LYS A 1 76 ? 82.225 -13.651 12.726 1.00 112.69 76 LYS A O 1
ATOM 573 N N . THR A 1 77 ? 83.669 -13.573 10.999 1.00 100.99 77 THR A N 1
ATOM 574 C CA . THR A 1 77 ? 84.498 -12.525 11.585 1.00 104.06 77 THR A CA 1
ATOM 575 C C . THR A 1 77 ? 84.031 -11.125 11.175 1.00 106.27 77 THR A C 1
ATOM 576 O O . THR A 1 77 ? 84.847 -10.226 10.958 1.00 107.00 77 THR A O 1
ATOM 580 N N . LYS A 1 78 ? 82.716 -10.947 11.076 1.00 104.35 78 LYS A N 1
ATOM 581 C CA . LYS A 1 78 ? 82.137 -9.662 10.688 1.00 102.66 78 LYS A CA 1
ATOM 582 C C . LYS A 1 78 ? 81.117 -9.175 11.714 1.00 102.89 78 LYS A C 1
ATOM 583 O O . LYS A 1 78 ? 80.614 -8.055 11.620 1.00 101.48 78 LYS A O 1
ATOM 589 N N . PHE A 1 79 ? 80.816 -10.025 12.691 1.00 98.99 79 PHE A N 1
ATOM 590 C CA . PHE A 1 79 ? 79.872 -9.681 13.747 1.00 101.53 79 PHE A CA 1
ATOM 591 C C . PHE A 1 79 ? 80.046 -10.614 14.943 1.00 105.93 79 PHE A C 1
ATOM 592 O O . PHE A 1 79 ? 80.524 -11.740 14.791 1.00 104.92 79 PHE A O 1
ATOM 600 N N . PRO A 1 80 ? 79.671 -10.142 16.143 1.00 123.72 80 PRO A N 1
ATOM 601 C CA . PRO A 1 80 ? 79.704 -10.995 17.336 1.00 126.78 80 PRO A CA 1
ATOM 602 C C . PRO A 1 80 ? 78.780 -12.196 17.164 1.00 128.06 80 PRO A C 1
ATOM 603 O O . PRO A 1 80 ? 77.603 -12.020 16.846 1.00 127.20 80 PRO A O 1
ATOM 607 N N . ALA A 1 81 ? 79.309 -13.398 17.371 1.00 128.35 81 ALA A N 1
ATOM 608 C CA . ALA A 1 81 ? 78.531 -14.621 17.195 1.00 128.56 81 ALA A CA 1
ATOM 609 C C . ALA A 1 81 ? 77.242 -14.614 18.017 1.00 130.45 81 ALA A C 1
ATOM 610 O O . ALA A 1 81 ? 76.314 -15.377 17.739 1.00 130.92 81 ALA A O 1
ATOM 612 N N . GLU A 1 82 ? 77.190 -13.750 19.026 1.00 131.20 82 GLU A N 1
ATOM 613 C CA . GLU A 1 82 ? 76.013 -13.634 19.882 1.00 133.71 82 GLU A CA 1
ATOM 614 C C . GLU A 1 82 ? 74.868 -12.914 19.175 1.00 131.95 82 GLU A C 1
ATOM 615 O O . GLU A 1 82 ? 73.698 -13.240 19.379 1.00 132.36 82 GLU A O 1
ATOM 621 N N . GLN A 1 83 ? 75.213 -11.937 18.342 1.00 120.87 83 GLN A N 1
ATOM 622 C CA . GLN A 1 83 ? 74.220 -11.131 17.642 1.00 118.17 83 GLN A CA 1
ATOM 623 C C . GLN A 1 83 ? 73.770 -11.777 16.338 1.00 114.93 83 GLN A C 1
ATOM 624 O O . GLN A 1 83 ? 73.389 -11.083 15.395 1.00 113.23 83 GLN A O 1
ATOM 630 N N . TYR A 1 84 ? 73.812 -13.104 16.289 1.00 115.02 84 TYR A N 1
ATOM 631 C CA . TYR A 1 84 ? 73.447 -13.831 15.078 1.00 112.22 84 TYR A CA 1
ATOM 632 C C . TYR A 1 84 ? 72.118 -13.348 14.499 1.00 108.38 84 TYR A C 1
ATOM 633 O O . TYR A 1 84 ? 72.083 -12.754 13.420 1.00 104.77 84 TYR A O 1
ATOM 642 N N . TYR A 1 85 ? 71.031 -13.594 15.225 1.00 102.31 85 TYR A N 1
ATOM 643 C CA . TYR A 1 85 ? 69.691 -13.276 14.732 1.00 103.03 85 TYR A CA 1
ATOM 644 C C . TYR A 1 85 ? 69.424 -11.775 14.627 1.00 102.96 85 TYR A C 1
ATOM 645 O O . TYR A 1 85 ? 68.344 -11.354 14.207 1.00 100.46 85 TYR A O 1
ATOM 654 N N . ARG A 1 86 ? 70.412 -10.970 15.004 1.00 106.10 86 ARG A N 1
ATOM 655 C CA . ARG A 1 86 ? 70.305 -9.529 14.843 1.00 105.27 86 ARG A CA 1
ATOM 656 C C . ARG A 1 86 ? 70.461 -9.181 13.366 1.00 102.14 86 ARG A C 1
ATOM 657 O O . ARG A 1 86 ? 69.831 -8.248 12.864 1.00 101.42 86 ARG A O 1
ATOM 665 N N . PHE A 1 87 ? 71.300 -9.946 12.672 1.00 98.35 87 PHE A N 1
ATOM 666 C CA . PHE A 1 87 ? 71.585 -9.692 11.263 1.00 94.91 87 PHE A CA 1
ATOM 667 C C . PHE A 1 87 ? 71.222 -10.882 10.376 1.00 90.08 87 PHE A C 1
ATOM 668 O O . PHE A 1 87 ? 71.564 -10.914 9.193 1.00 86.22 87 PHE A O 1
ATOM 676 N N . HIS A 1 88 ? 70.523 -11.852 10.957 1.00 100.11 88 HIS A N 1
ATOM 677 C CA . HIS A 1 88 ? 70.111 -13.053 10.239 1.00 96.87 88 HIS A CA 1
ATOM 678 C C . HIS A 1 88 ? 69.388 -12.734 8.933 1.00 95.37 88 HIS A C 1
ATOM 679 O O . HIS A 1 88 ? 69.592 -13.405 7.921 1.00 92.96 88 HIS A O 1
ATOM 686 N N . GLU A 1 89 ? 68.548 -11.704 8.960 1.00 102.02 89 GLU A N 1
ATOM 687 C CA . GLU A 1 89 ? 67.717 -11.357 7.810 1.00 99.29 89 GLU A CA 1
ATOM 688 C C . GLU A 1 89 ? 68.520 -10.922 6.593 1.00 96.82 89 GLU A C 1
ATOM 689 O O . GLU A 1 89 ? 68.010 -10.924 5.473 1.00 97.12 89 GLU A O 1
ATOM 695 N N . HIS A 1 90 ? 69.775 -10.554 6.810 1.00 110.42 90 HIS A N 1
ATOM 696 C CA . HIS A 1 90 ? 70.626 -10.109 5.714 1.00 112.91 90 HIS A CA 1
ATOM 697 C C . HIS A 1 90 ? 71.123 -11.269 4.852 1.00 109.68 90 HIS A C 1
ATOM 698 O O . HIS A 1 90 ? 71.479 -11.074 3.689 1.00 109.05 90 HIS A O 1
ATOM 705 N N . TRP A 1 91 ? 71.139 -12.473 5.419 1.00 80.84 91 TRP A N 1
ATOM 706 C CA . TRP A 1 91 ? 71.584 -13.653 4.680 1.00 76.36 91 TRP A CA 1
ATOM 707 C C . TRP A 1 91 ? 70.531 -14.763 4.631 1.00 72.54 91 TRP A C 1
ATOM 708 O O . TRP A 1 91 ? 70.775 -15.827 4.069 1.00 69.91 91 TRP A O 1
ATOM 719 N N . ARG A 1 92 ? 69.363 -14.509 5.211 1.00 89.52 92 ARG A N 1
ATOM 720 C CA . ARG A 1 92 ? 68.290 -15.497 5.230 1.00 87.84 92 ARG A CA 1
ATOM 721 C C . ARG A 1 92 ? 68.075 -16.127 3.854 1.00 83.86 92 ARG A C 1
ATOM 722 O O . ARG A 1 92 ? 68.021 -17.352 3.719 1.00 82.45 92 ARG A O 1
ATOM 730 N N . PHE A 1 93 ? 67.969 -15.284 2.832 1.00 74.62 93 PHE A N 1
ATOM 731 C CA . PHE A 1 93 ? 67.730 -15.759 1.473 1.00 72.31 93 PHE A CA 1
ATOM 732 C C . PHE A 1 93 ? 68.838 -16.673 0.962 1.00 70.58 93 PHE A C 1
ATOM 733 O O . PHE A 1 93 ? 68.584 -17.823 0.600 1.00 69.31 93 PHE A O 1
ATOM 741 N N . VAL A 1 94 ? 70.061 -16.155 0.921 1.00 65.64 94 VAL A N 1
ATOM 742 C CA . VAL A 1 94 ? 71.181 -16.898 0.352 1.00 65.89 94 VAL A CA 1
ATOM 743 C C . VAL A 1 94 ? 71.450 -18.175 1.142 1.00 64.02 94 VAL A C 1
ATOM 744 O O . VAL A 1 94 ? 72.015 -19.135 0.616 1.00 62.64 94 VAL A O 1
ATOM 748 N N . LEU A 1 95 ? 71.031 -18.183 2.403 1.00 63.22 95 LEU A N 1
ATOM 749 C CA . LEU A 1 95 ? 71.206 -19.352 3.252 1.00 61.27 95 LEU A CA 1
ATOM 750 C C . LEU A 1 95 ? 70.214 -20.443 2.877 1.00 60.00 95 LEU A C 1
ATOM 751 O O . LEU A 1 95 ? 70.600 -21.592 2.692 1.00 59.57 95 LEU A O 1
ATOM 756 N N . GLN A 1 96 ? 68.937 -20.084 2.766 1.00 63.90 96 GLN A N 1
ATOM 757 C CA . GLN A 1 96 ? 67.916 -21.040 2.342 1.00 61.50 96 GLN A CA 1
ATOM 758 C C . GLN A 1 96 ? 68.266 -21.601 0.968 1.00 61.19 96 GLN A C 1
ATOM 759 O O . GLN A 1 96 ? 67.967 -22.756 0.650 1.00 59.76 96 GLN A O 1
ATOM 765 N N . ARG A 1 97 ? 68.907 -20.764 0.160 1.00 75.77 97 ARG A N 1
ATOM 766 C CA . ARG A 1 97 ? 69.248 -21.104 -1.211 1.00 74.89 97 ARG A CA 1
ATOM 767 C C . ARG A 1 97 ? 70.403 -22.098 -1.256 1.00 75.33 97 ARG A C 1
ATOM 768 O O . ARG A 1 97 ? 70.403 -23.018 -2.070 1.00 74.58 97 ARG A O 1
ATOM 776 N N . LEU A 1 98 ? 71.389 -21.903 -0.384 1.00 64.59 98 LEU A N 1
ATOM 777 C CA . LEU A 1 98 ? 72.513 -22.829 -0.288 1.00 62.59 98 LEU A CA 1
ATOM 778 C C . LEU A 1 98 ? 72.056 -24.175 0.269 1.00 62.45 98 LEU A C 1
ATOM 779 O O . LEU A 1 98 ? 72.545 -25.223 -0.142 1.00 63.57 98 LEU A O 1
ATOM 784 N N . VAL A 1 99 ? 71.117 -24.142 1.206 1.00 59.57 99 VAL A N 1
ATOM 785 C CA . VAL A 1 99 ? 70.540 -25.368 1.731 1.00 58.66 99 VAL A CA 1
ATOM 786 C C . VAL A 1 99 ? 69.848 -26.121 0.605 1.00 59.05 99 VAL A C 1
ATOM 787 O O . VAL A 1 99 ? 69.923 -27.347 0.528 1.00 58.14 99 VAL A O 1
ATOM 791 N N . PHE A 1 100 ? 69.175 -25.381 -0.270 1.00 65.27 100 PHE A N 1
ATOM 792 C CA . PHE A 1 100 ? 68.526 -25.989 -1.425 1.00 64.64 100 PHE A CA 1
ATOM 793 C C . PHE A 1 100 ? 69.540 -26.637 -2.369 1.00 64.25 100 PHE A C 1
ATOM 794 O O . PHE A 1 100 ? 69.346 -27.757 -2.817 1.00 63.95 100 PHE A O 1
ATOM 802 N N . LEU A 1 101 ? 70.621 -25.931 -2.668 1.00 63.04 101 LEU A N 1
ATOM 803 C CA . LEU A 1 101 ? 71.623 -26.447 -3.593 1.00 66.06 101 LEU A CA 1
ATOM 804 C C . LEU A 1 101 ? 72.307 -27.707 -3.060 1.00 65.87 101 LEU A C 1
ATOM 805 O O . LEU A 1 101 ? 72.627 -28.617 -3.825 1.00 67.29 101 LEU A O 1
ATOM 810 N N . ALA A 1 102 ? 72.529 -27.754 -1.751 1.00 63.45 102 ALA A N 1
ATOM 811 C CA . ALA A 1 102 ? 73.129 -28.922 -1.119 1.00 61.13 102 ALA A CA 1
ATOM 812 C C . ALA A 1 102 ? 72.170 -30.111 -1.157 1.00 61.07 102 ALA A C 1
ATOM 813 O O . ALA A 1 102 ? 72.556 -31.216 -1.529 1.00 61.65 102 ALA A O 1
ATOM 815 N N . ALA A 1 103 ? 70.919 -29.876 -0.774 1.00 64.22 103 ALA A N 1
ATOM 816 C CA . ALA A 1 103 ? 69.895 -30.914 -0.812 1.00 62.46 103 ALA A CA 1
ATOM 817 C C . ALA A 1 103 ? 69.755 -31.463 -2.226 1.00 62.22 103 ALA A C 1
ATOM 818 O O . ALA A 1 103 ? 69.425 -32.632 -2.430 1.00 62.87 103 ALA A O 1
ATOM 820 N N . PHE A 1 104 ? 70.020 -30.600 -3.197 1.00 52.92 104 PHE A N 1
ATOM 821 C CA . PHE A 1 104 ? 69.878 -30.919 -4.607 1.00 54.85 104 PHE A CA 1
ATOM 822 C C . PHE A 1 104 ? 71.000 -31.848 -5.042 1.00 55.32 104 PHE A C 1
ATOM 823 O O . PHE A 1 104 ? 70.763 -32.873 -5.676 1.00 55.51 104 PHE A O 1
ATOM 831 N N . VAL A 1 105 ? 72.227 -31.472 -4.705 1.00 52.69 105 VAL A N 1
ATOM 832 C CA . VAL A 1 105 ? 73.384 -32.305 -4.988 1.00 54.23 105 VAL A CA 1
ATOM 833 C C . VAL A 1 105 ? 73.180 -33.699 -4.401 1.00 54.82 105 VAL A C 1
ATOM 834 O O . VAL A 1 105 ? 73.297 -34.706 -5.098 1.00 55.59 105 VAL A O 1
ATOM 838 N N . VAL A 1 106 ? 72.854 -33.747 -3.116 1.00 51.21 106 VAL A N 1
ATOM 839 C CA . VAL A 1 106 ? 72.713 -35.013 -2.414 1.00 50.22 106 VAL A CA 1
ATOM 840 C C . VAL A 1 106 ? 71.560 -35.855 -2.949 1.00 51.93 106 VAL A C 1
ATOM 841 O O . VAL A 1 106 ? 71.594 -37.082 -2.866 1.00 55.90 106 VAL A O 1
ATOM 845 N N . TYR A 1 107 ? 70.545 -35.211 -3.510 1.00 58.34 107 TYR A N 1
ATOM 846 C CA . TYR A 1 107 ? 69.471 -35.973 -4.128 1.00 59.00 107 TYR A CA 1
ATOM 847 C C . TYR A 1 107 ? 69.911 -36.587 -5.454 1.00 62.67 107 TYR A C 1
ATOM 848 O O . TYR A 1 107 ? 69.616 -37.747 -5.740 1.00 64.82 107 TYR A O 1
ATOM 857 N N . LEU A 1 108 ? 70.609 -35.804 -6.268 1.00 63.98 108 LEU A N 1
ATOM 858 C CA . LEU A 1 108 ? 71.082 -36.295 -7.555 1.00 67.54 108 LEU A CA 1
ATOM 859 C C . LEU A 1 108 ? 72.116 -37.399 -7.363 1.00 70.19 108 LEU A C 1
ATOM 860 O O . LEU A 1 108 ? 72.364 -38.197 -8.269 1.00 73.08 108 LEU A O 1
ATOM 865 N N . GLU A 1 109 ? 72.713 -37.443 -6.176 1.00 68.55 109 GLU A N 1
ATOM 866 C CA . GLU A 1 109 ? 73.747 -38.427 -5.875 1.00 69.23 109 GLU A CA 1
ATOM 867 C C . GLU A 1 109 ? 73.171 -39.719 -5.305 1.00 72.04 109 GLU A C 1
ATOM 868 O O . GLU A 1 109 ? 73.584 -40.813 -5.695 1.00 75.28 109 GLU A O 1
ATOM 874 N N . THR A 1 110 ? 72.217 -39.595 -4.385 1.00 78.40 110 THR A N 1
ATOM 875 C CA . THR A 1 110 ? 71.732 -40.755 -3.642 1.00 78.59 110 THR A CA 1
ATOM 876 C C . THR A 1 110 ? 70.211 -40.858 -3.585 1.00 77.71 110 THR A C 1
ATOM 877 O O . THR A 1 110 ? 69.671 -41.807 -3.014 1.00 76.72 110 THR A O 1
ATOM 881 N N . GLU A 1 111 ? 69.523 -39.881 -4.163 1.00 70.45 111 GLU A N 1
ATOM 882 C CA . GLU A 1 111 ? 68.065 -39.878 -4.149 1.00 70.05 111 GLU A CA 1
ATOM 883 C C . GLU A 1 111 ? 67.532 -39.914 -2.718 1.00 69.84 111 GLU A C 1
ATOM 884 O O . GLU A 1 111 ? 66.514 -40.548 -2.436 1.00 67.71 111 GLU A O 1
ATOM 890 N N . THR A 1 112 ? 68.236 -39.226 -1.822 1.00 66.24 112 THR A N 1
ATOM 891 C CA . THR A 1 112 ? 67.823 -39.115 -0.427 1.00 65.98 112 THR A CA 1
ATOM 892 C C . THR A 1 112 ? 67.922 -37.667 0.043 1.00 66.18 112 THR A C 1
ATOM 893 O O . THR A 1 112 ? 68.526 -36.827 -0.626 1.00 67.21 112 THR A O 1
ATOM 897 N N . LEU A 1 113 ? 67.335 -37.382 1.201 1.00 61.05 113 LEU A N 1
ATOM 898 C CA . LEU A 1 113 ? 67.327 -36.030 1.751 1.00 60.76 113 LEU A CA 1
ATOM 899 C C . LEU A 1 113 ? 68.474 -35.797 2.731 1.00 58.97 113 LEU A C 1
ATOM 900 O O . LEU A 1 113 ? 68.647 -36.558 3.681 1.00 60.24 113 LEU A O 1
ATOM 905 N N . VAL A 1 114 ? 69.252 -34.742 2.501 1.00 64.06 114 VAL A N 1
ATOM 906 C CA . VAL A 1 114 ? 70.294 -34.340 3.445 1.00 66.57 114 VAL A CA 1
ATOM 907 C C . VAL A 1 114 ? 69.739 -34.186 4.851 1.00 68.42 114 VAL A C 1
ATOM 908 O O . VAL A 1 114 ? 68.591 -33.791 5.033 1.00 68.30 114 VAL A O 1
ATOM 912 N N . THR A 1 115 ? 70.562 -34.490 5.847 1.00 63.18 115 THR A N 1
ATOM 913 C CA . THR A 1 115 ? 70.233 -34.128 7.216 1.00 66.09 115 THR A CA 1
ATOM 914 C C . THR A 1 115 ? 70.650 -32.680 7.419 1.00 66.09 115 THR A C 1
ATOM 915 O O . THR A 1 115 ? 71.536 -32.185 6.722 1.00 65.56 115 THR A O 1
ATOM 919 N N . ARG A 1 116 ? 70.011 -31.995 8.360 1.00 67.93 116 ARG A N 1
ATOM 920 C CA . ARG A 1 116 ? 70.378 -30.613 8.640 1.00 69.00 116 ARG A CA 1
ATOM 921 C C . ARG A 1 116 ? 71.856 -30.533 9.001 1.00 71.15 116 ARG A C 1
ATOM 922 O O . ARG A 1 116 ? 72.583 -29.661 8.516 1.00 71.84 116 ARG A O 1
ATOM 930 N N . GLU A 1 117 ? 72.297 -31.464 9.841 1.00 74.98 117 GLU A N 1
ATOM 931 C CA . GLU A 1 117 ? 73.686 -31.510 10.278 1.00 75.97 117 GLU A CA 1
ATOM 932 C C . GLU A 1 117 ? 74.642 -31.660 9.100 1.00 75.54 117 GLU A C 1
ATOM 933 O O . GLU A 1 117 ? 75.700 -31.036 9.070 1.00 75.33 117 GLU A O 1
ATOM 939 N N . ALA A 1 118 ? 74.264 -32.487 8.130 1.00 72.43 118 ALA A N 1
ATOM 940 C CA . ALA A 1 118 ? 75.086 -32.698 6.943 1.00 69.64 118 ALA A CA 1
ATOM 941 C C . ALA A 1 118 ? 75.181 -31.426 6.110 1.00 69.55 118 ALA A C 1
ATOM 942 O O . ALA A 1 118 ? 76.211 -31.152 5.492 1.00 69.82 118 ALA A O 1
ATOM 944 N N . VAL A 1 119 ? 74.104 -30.649 6.090 1.00 62.80 119 VAL A N 1
ATOM 945 C CA . VAL A 1 119 ? 74.113 -29.389 5.359 1.00 64.62 119 VAL A CA 1
ATOM 946 C C . VAL A 1 119 ? 75.095 -28.419 6.006 1.00 64.70 119 VAL A C 1
ATOM 947 O O . VAL A 1 119 ? 75.941 -27.835 5.327 1.00 63.91 119 VAL A O 1
ATOM 951 N N . THR A 1 120 ? 74.987 -28.263 7.322 1.00 70.33 120 THR A N 1
ATOM 952 C CA . THR A 1 120 ? 75.898 -27.395 8.059 1.00 73.25 120 THR A CA 1
ATOM 953 C C . THR A 1 120 ? 77.343 -27.801 7.790 1.00 74.23 120 THR A C 1
ATOM 954 O O . THR A 1 120 ? 78.218 -26.956 7.625 1.00 76.39 120 THR A O 1
ATOM 958 N N . GLU A 1 121 ? 77.572 -29.109 7.740 1.00 85.68 121 GLU A N 1
ATOM 959 C CA . GLU A 1 121 ? 78.895 -29.679 7.508 1.00 85.17 121 GLU A CA 1
ATOM 960 C C . GLU A 1 121 ? 79.446 -29.290 6.136 1.00 85.23 121 GLU A C 1
ATOM 961 O O . GLU A 1 121 ? 80.628 -28.971 6.001 1.00 85.95 121 GLU A O 1
ATOM 967 N N . ILE A 1 122 ? 78.582 -29.319 5.123 1.00 76.39 122 ILE A N 1
ATOM 968 C CA . ILE A 1 122 ? 78.959 -28.928 3.764 1.00 74.15 122 ILE A CA 1
ATOM 969 C C . ILE A 1 122 ? 79.317 -27.448 3.699 1.00 76.46 122 ILE A C 1
ATOM 970 O O . ILE A 1 122 ? 80.282 -27.056 3.036 1.00 76.61 122 ILE A O 1
ATOM 975 N N . LEU A 1 123 ? 78.533 -26.634 4.401 1.00 78.24 123 LEU A N 1
ATOM 976 C CA . LEU A 1 123 ? 78.695 -25.186 4.376 1.00 78.95 123 LEU A CA 1
ATOM 977 C C . LEU A 1 123 ? 79.838 -24.724 5.273 1.00 83.73 123 LEU A C 1
ATOM 978 O O . LEU A 1 123 ? 80.333 -23.602 5.140 1.00 85.05 123 LEU A O 1
ATOM 983 N N . GLY A 1 124 ? 80.259 -25.599 6.181 1.00 108.55 124 GLY A N 1
ATOM 984 C CA . GLY A 1 124 ? 81.354 -25.297 7.084 1.00 111.63 124 GLY A CA 1
ATOM 985 C C . GLY A 1 124 ? 80.939 -24.387 8.223 1.00 112.92 124 GLY A C 1
ATOM 986 O O . GLY A 1 124 ? 81.651 -23.443 8.565 1.00 116.32 124 GLY A O 1
ATOM 987 N N . ILE A 1 125 ? 79.780 -24.671 8.809 1.00 76.96 125 ILE A N 1
ATOM 988 C CA . ILE A 1 125 ? 79.276 -23.895 9.933 1.00 81.12 125 ILE A CA 1
ATOM 989 C C . ILE A 1 125 ? 79.071 -24.779 11.159 1.00 85.68 125 ILE A C 1
ATOM 990 O O . ILE A 1 125 ? 79.176 -26.005 11.082 1.00 84.87 125 ILE A O 1
ATOM 995 N N . GLU A 1 126 ? 78.774 -24.149 12.290 1.00 110.35 126 GLU A N 1
ATOM 996 C CA . GLU A 1 126 ? 78.667 -24.861 13.558 1.00 115.81 126 GLU A CA 1
ATOM 997 C C . GLU A 1 126 ? 77.310 -25.524 13.746 1.00 115.98 126 GLU A C 1
ATOM 998 O O . GLU A 1 126 ? 76.285 -24.986 13.326 1.00 114.04 126 GLU A O 1
ATOM 1004 N N . PRO A 1 127 ? 77.307 -26.709 14.373 1.00 122.34 127 PRO A N 1
ATOM 1005 C CA . PRO A 1 127 ? 76.068 -27.376 14.783 1.00 125.20 127 PRO A CA 1
ATOM 1006 C C . PRO A 1 127 ? 75.283 -26.501 15.756 1.00 129.06 127 PRO A C 1
ATOM 1007 O O . PRO A 1 127 ? 75.843 -25.573 16.342 1.00 130.26 127 PRO A O 1
ATOM 1011 N N . ASP A 1 128 ? 73.999 -26.798 15.923 1.00 141.22 128 ASP A N 1
ATOM 1012 C CA . ASP A 1 128 ? 73.136 -26.020 16.806 1.00 144.00 128 ASP A CA 1
ATOM 1013 C C . ASP A 1 128 ? 73.623 -26.065 18.251 1.00 147.08 128 ASP A C 1
ATOM 1014 O O . ASP A 1 128 ? 73.397 -25.132 19.023 1.00 147.89 128 ASP A O 1
ATOM 1019 N N . ARG A 1 129 ? 74.304 -27.151 18.602 1.00 159.94 129 ARG A N 1
ATOM 1020 C CA . ARG A 1 129 ? 74.706 -27.416 19.983 1.00 164.74 129 ARG A CA 1
ATOM 1021 C C . ARG A 1 129 ? 75.537 -26.310 20.643 1.00 165.40 129 ARG A C 1
ATOM 1022 O O . ARG A 1 129 ? 75.319 -25.986 21.811 1.00 166.94 129 ARG A O 1
ATOM 1030 N N . GLU A 1 130 ? 76.485 -25.736 19.906 1.00 158.02 130 GLU A N 1
ATOM 1031 C CA . GLU A 1 130 ? 77.398 -24.755 20.495 1.00 158.47 130 GLU A CA 1
ATOM 1032 C C . GLU A 1 130 ? 77.500 -23.441 19.722 1.00 156.55 130 GLU A C 1
ATOM 1033 O O . GLU A 1 130 ? 76.805 -23.228 18.726 1.00 153.34 130 GLU A O 1
ATOM 1039 N N . LYS A 1 131 ? 78.386 -22.570 20.199 1.00 157.17 131 LYS A N 1
ATOM 1040 C CA . LYS A 1 131 ? 78.581 -21.237 19.636 1.00 154.21 131 LYS A CA 1
ATOM 1041 C C . LYS A 1 131 ? 79.053 -21.271 18.187 1.00 150.32 131 LYS A C 1
ATOM 1042 O O . LYS A 1 131 ? 79.755 -22.195 17.771 1.00 149.11 131 LYS A O 1
ATOM 1048 N N . GLY A 1 132 ? 78.670 -20.250 17.426 1.00 130.12 132 GLY A N 1
ATOM 1049 C CA . GLY A 1 132 ? 79.089 -20.130 16.042 1.00 124.54 132 GLY A CA 1
ATOM 1050 C C . GLY A 1 132 ? 77.968 -19.706 15.113 1.00 119.23 132 GLY A C 1
ATOM 1051 O O . GLY A 1 132 ? 77.085 -18.937 15.494 1.00 119.69 132 GLY A O 1
ATOM 1052 N N . PHE A 1 133 ? 78.008 -20.216 13.887 1.00 113.60 133 PHE A N 1
ATOM 1053 C CA . PHE A 1 133 ? 77.012 -19.880 12.878 1.00 108.57 133 PHE A CA 1
ATOM 1054 C C . PHE A 1 133 ? 75.999 -21.012 12.724 1.00 106.99 133 PHE A C 1
ATOM 1055 O O . PHE A 1 133 ? 76.337 -22.105 12.270 1.00 105.86 133 PHE A O 1
ATOM 1063 N N . HIS A 1 134 ? 74.754 -20.741 13.098 1.00 123.40 134 HIS A N 1
ATOM 1064 C CA . HIS A 1 134 ? 73.730 -21.778 13.155 1.00 123.87 134 HIS A CA 1
ATOM 1065 C C . HIS A 1 134 ? 72.948 -21.923 11.856 1.00 118.44 134 HIS A C 1
ATOM 1066 O O . HIS A 1 134 ? 72.879 -20.996 11.050 1.00 115.52 134 HIS A O 1
ATOM 1073 N N . LEU A 1 135 ? 72.364 -23.103 11.664 1.00 85.66 135 LEU A N 1
ATOM 1074 C CA . LEU A 1 135 ? 71.413 -23.326 10.586 1.00 77.83 135 LEU A CA 1
ATOM 1075 C C . LEU A 1 135 ? 70.024 -23.524 11.181 1.00 79.87 135 LEU A C 1
ATOM 1076 O O . LEU A 1 135 ? 69.681 -24.607 11.654 1.00 80.63 135 LEU A O 1
ATOM 1081 N N . ASP A 1 136 ? 69.236 -22.457 11.163 1.00 90.91 136 ASP A N 1
ATOM 1082 C CA . ASP A 1 136 ? 67.893 -22.470 11.720 1.00 90.12 136 ASP A CA 1
ATOM 1083 C C . ASP A 1 136 ? 67.057 -23.590 11.113 1.00 86.13 136 ASP A C 1
ATOM 1084 O O . ASP A 1 136 ? 67.280 -23.991 9.973 1.00 82.93 136 ASP A O 1
ATOM 1089 N N . VAL A 1 137 ? 66.093 -24.093 11.875 1.00 82.20 137 VAL A N 1
ATOM 1090 C CA . VAL A 1 137 ? 65.187 -25.115 11.361 1.00 81.99 137 VAL A CA 1
ATOM 1091 C C . VAL A 1 137 ? 64.328 -24.565 10.221 1.00 79.43 137 VAL A C 1
ATOM 1092 O O . VAL A 1 137 ? 64.106 -25.246 9.220 1.00 77.18 137 VAL A O 1
ATOM 1096 N N . GLU A 1 138 ? 63.857 -23.330 10.371 1.00 80.91 138 GLU A N 1
ATOM 1097 C CA . GLU A 1 138 ? 63.043 -22.695 9.338 1.00 79.17 138 GLU A CA 1
ATOM 1098 C C . GLU A 1 138 ? 63.793 -22.544 8.015 1.00 73.46 138 GLU A C 1
ATOM 1099 O O . GLU A 1 138 ? 63.235 -22.794 6.947 1.00 70.82 138 GLU A O 1
ATOM 1105 N N . ASP A 1 139 ? 65.054 -22.128 8.088 1.00 74.86 139 ASP A N 1
ATOM 1106 C CA . ASP A 1 139 ? 65.869 -21.965 6.887 1.00 72.48 139 ASP A CA 1
ATOM 1107 C C . ASP A 1 139 ? 66.063 -23.299 6.177 1.00 70.97 139 ASP A C 1
ATOM 1108 O O . ASP A 1 139 ? 65.996 -23.383 4.947 1.00 69.33 139 ASP A O 1
ATOM 1113 N N . TYR A 1 140 ? 66.303 -24.341 6.968 1.00 68.60 140 TYR A N 1
ATOM 1114 C CA . TYR A 1 140 ? 66.479 -25.686 6.440 1.00 63.00 140 TYR A CA 1
ATOM 1115 C C . TYR A 1 140 ? 65.240 -26.131 5.672 1.00 61.50 140 TYR A C 1
ATOM 1116 O O . TYR A 1 140 ? 65.318 -26.462 4.490 1.00 59.54 140 TYR A O 1
ATOM 1125 N N . LEU A 1 141 ? 64.095 -26.119 6.346 1.00 66.27 141 LEU A N 1
ATOM 1126 C CA . LEU A 1 141 ? 62.837 -26.537 5.736 1.00 66.64 141 LEU A CA 1
ATOM 1127 C C . LEU A 1 141 ? 62.485 -25.722 4.496 1.00 66.51 141 LEU A C 1
ATOM 1128 O O . LEU A 1 141 ? 61.822 -26.215 3.578 1.00 67.40 141 LEU A O 1
ATOM 1133 N N . SER A 1 142 ? 62.930 -24.474 4.468 1.00 69.96 142 SER A N 1
ATOM 1134 C CA . SER A 1 142 ? 62.681 -23.618 3.319 1.00 69.87 142 SER A CA 1
ATOM 1135 C C . SER A 1 142 ? 63.494 -24.078 2.114 1.00 66.34 142 SER A C 1
ATOM 1136 O O . SER A 1 142 ? 62.974 -24.166 0.997 1.00 66.86 142 SER A O 1
ATOM 1139 N N . GLY A 1 143 ? 64.768 -24.380 2.349 1.00 67.74 143 GLY A N 1
ATOM 1140 C CA . GLY A 1 143 ? 65.620 -24.919 1.304 1.00 65.41 143 GLY A CA 1
ATOM 1141 C C . GLY A 1 143 ? 65.083 -26.239 0.781 1.00 65.64 143 GLY A C 1
ATOM 1142 O O . GLY A 1 143 ? 65.235 -26.561 -0.398 1.00 65.02 143 GLY A O 1
ATOM 1143 N N . VAL A 1 144 ? 64.450 -27.002 1.668 1.00 60.66 144 VAL A N 1
ATOM 1144 C CA . VAL A 1 144 ? 63.852 -28.284 1.312 1.00 58.50 144 VAL A CA 1
ATOM 1145 C C . VAL A 1 144 ? 62.622 -28.113 0.424 1.00 58.71 144 VAL A C 1
ATOM 1146 O O . VAL A 1 144 ? 62.381 -28.920 -0.471 1.00 58.87 144 VAL A O 1
ATOM 1150 N N . LEU A 1 145 ? 61.845 -27.063 0.672 1.00 54.17 145 LEU A N 1
ATOM 1151 C CA . LEU A 1 145 ? 60.698 -26.756 -0.182 1.00 54.73 145 LEU A CA 1
ATOM 1152 C C . LEU A 1 145 ? 61.150 -26.321 -1.578 1.00 54.05 145 LEU A C 1
ATOM 1153 O O . LEU A 1 145 ? 60.573 -26.732 -2.598 1.00 54.79 145 LEU A O 1
ATOM 1158 N N . ILE A 1 146 ? 62.189 -25.492 -1.622 1.00 58.06 146 ILE A N 1
ATOM 1159 C CA . ILE A 1 146 ? 62.788 -25.108 -2.893 1.00 57.36 146 ILE A CA 1
ATOM 1160 C C . ILE A 1 146 ? 63.226 -26.358 -3.654 1.00 55.66 146 ILE A C 1
ATOM 1161 O O . ILE A 1 146 ? 63.059 -26.451 -4.874 1.00 55.22 146 ILE A O 1
ATOM 1166 N N . LEU A 1 147 ? 63.778 -27.322 -2.923 1.00 60.04 147 LEU A N 1
ATOM 1167 C CA . LEU A 1 147 ? 64.197 -28.582 -3.524 1.00 61.22 147 LEU A CA 1
ATOM 1168 C C . LEU A 1 147 ? 63.011 -29.325 -4.130 1.00 61.48 147 LEU A C 1
ATOM 1169 O O . LEU A 1 147 ? 63.093 -29.824 -5.246 1.00 61.07 147 LEU A O 1
ATOM 1174 N N . ALA A 1 148 ? 61.912 -29.406 -3.389 1.00 55.14 148 ALA A N 1
ATOM 1175 C CA . ALA A 1 148 ? 60.721 -30.075 -3.889 1.00 56.32 148 ALA A CA 1
ATOM 1176 C C . ALA A 1 148 ? 60.292 -29.488 -5.233 1.00 59.20 148 ALA A C 1
ATOM 1177 O O . ALA A 1 148 ? 59.992 -30.222 -6.180 1.00 60.77 148 ALA A O 1
ATOM 1179 N N . SER A 1 149 ? 60.268 -28.161 -5.318 1.00 64.88 149 SER A N 1
ATOM 1180 C CA . SER A 1 149 ? 59.874 -27.499 -6.561 1.00 65.66 149 SER A CA 1
ATOM 1181 C C . SER A 1 149 ? 60.807 -27.871 -7.710 1.00 65.47 149 SER A C 1
ATOM 1182 O O . SER A 1 149 ? 60.365 -28.317 -8.786 1.00 68.36 149 SER A O 1
ATOM 1185 N N . GLU A 1 150 ? 62.101 -27.688 -7.471 1.00 57.50 150 GLU A N 1
ATOM 1186 C CA . GLU A 1 150 ? 63.114 -28.045 -8.453 1.00 59.77 150 GLU A CA 1
ATOM 1187 C C . GLU A 1 150 ? 62.923 -29.485 -8.914 1.00 61.15 150 GLU A C 1
ATOM 1188 O O . GLU A 1 150 ? 63.305 -29.846 -10.023 1.00 63.05 150 GLU A O 1
ATOM 1194 N N . LEU A 1 151 ? 62.315 -30.299 -8.058 1.00 63.01 151 LEU A N 1
ATOM 1195 C CA . LEU A 1 151 ? 62.169 -31.726 -8.319 1.00 61.28 151 LEU A CA 1
ATOM 1196 C C . LEU A 1 151 ? 60.975 -32.064 -9.197 1.00 63.04 151 LEU A C 1
ATOM 1197 O O . LEU A 1 151 ? 61.086 -32.918 -10.067 1.00 64.50 151 LEU A O 1
ATOM 1202 N N . SER A 1 152 ? 59.832 -31.422 -8.968 1.00 56.90 152 SER A N 1
ATOM 1203 C CA . SER A 1 152 ? 58.695 -31.635 -9.862 1.00 57.59 152 SER A CA 1
ATOM 1204 C C . SER A 1 152 ? 59.105 -31.179 -11.257 1.00 59.19 152 SER A C 1
ATOM 1205 O O . SER A 1 152 ? 58.826 -31.848 -12.270 1.00 60.14 152 SER A O 1
ATOM 1208 N N . ARG A 1 153 ? 59.804 -30.047 -11.299 1.00 62.94 153 ARG A N 1
ATOM 1209 C CA . ARG A 1 153 ? 60.340 -29.549 -12.560 1.00 64.93 153 ARG A CA 1
ATOM 1210 C C . ARG A 1 153 ? 61.244 -30.593 -13.213 1.00 64.04 153 ARG A C 1
ATOM 1211 O O . ARG A 1 153 ? 61.139 -30.866 -14.413 1.00 65.18 153 ARG A O 1
ATOM 1219 N N . LEU A 1 154 ? 62.120 -31.182 -12.405 1.00 64.43 154 LEU A N 1
ATOM 1220 C CA . LEU A 1 154 ? 63.108 -32.146 -12.881 1.00 64.68 154 LEU A CA 1
ATOM 1221 C C . LEU A 1 154 ? 62.479 -33.431 -13.400 1.00 65.20 154 LEU A C 1
ATOM 1222 O O . LEU A 1 154 ? 63.063 -34.114 -14.234 1.00 65.28 154 LEU A O 1
ATOM 1227 N N . SER A 1 155 ? 61.299 -33.772 -12.893 1.00 66.02 155 SER A N 1
ATOM 1228 C CA . SER A 1 155 ? 60.631 -34.991 -13.319 1.00 65.93 155 SER A CA 1
ATOM 1229 C C . SER A 1 155 ? 59.975 -34.739 -14.663 1.00 68.24 155 SER A C 1
ATOM 1230 O O . SER A 1 155 ? 60.011 -35.595 -15.548 1.00 70.32 155 SER A O 1
ATOM 1233 N N . VAL A 1 156 ? 59.387 -33.557 -14.824 1.00 53.49 156 VAL A N 1
ATOM 1234 C CA . VAL A 1 156 ? 58.841 -33.202 -16.132 1.00 55.94 156 VAL A CA 1
ATOM 1235 C C . VAL A 1 156 ? 59.930 -33.230 -17.215 1.00 58.10 156 VAL A C 1
ATOM 1236 O O . VAL A 1 156 ? 59.822 -33.958 -18.216 1.00 58.74 156 VAL A O 1
ATOM 1240 N N . ASN A 1 157 ? 60.986 -32.449 -17.003 1.00 74.20 157 ASN A N 1
ATOM 1241 C CA . ASN A 1 157 ? 62.094 -32.396 -17.956 1.00 76.87 157 ASN A CA 1
ATOM 1242 C C . ASN A 1 157 ? 62.781 -33.744 -18.106 1.00 75.06 157 ASN A C 1
ATOM 1243 O O . ASN A 1 157 ? 63.463 -34.002 -19.094 1.00 77.67 157 ASN A O 1
ATOM 1248 N N . SER A 1 158 ? 62.596 -34.599 -17.109 1.00 71.34 158 SER A N 1
ATOM 1249 C CA . SER A 1 158 ? 63.204 -35.919 -17.101 1.00 73.07 158 SER A CA 1
ATOM 1250 C C . SER A 1 158 ? 62.486 -36.812 -18.101 1.00 74.44 158 SER A C 1
ATOM 1251 O O . SER A 1 158 ? 63.117 -37.561 -18.846 1.00 75.82 158 SER A O 1
ATOM 1254 N N . VAL A 1 159 ? 61.159 -36.728 -18.112 1.00 76.41 159 VAL A N 1
ATOM 1255 C CA . VAL A 1 159 ? 60.370 -37.439 -19.107 1.00 76.69 159 VAL A CA 1
ATOM 1256 C C . VAL A 1 159 ? 60.696 -36.921 -20.501 1.00 79.72 159 VAL A C 1
ATOM 1257 O O . VAL A 1 159 ? 60.882 -37.705 -21.431 1.00 84.56 159 VAL A O 1
ATOM 1261 N N . THR A 1 160 ? 60.775 -35.602 -20.647 1.00 72.66 160 THR A N 1
ATOM 1262 C CA . THR A 1 160 ? 61.091 -35.024 -21.954 1.00 74.39 160 THR A CA 1
ATOM 1263 C C . THR A 1 160 ? 62.454 -35.496 -22.467 1.00 77.98 160 THR A C 1
ATOM 1264 O O . THR A 1 160 ? 62.702 -35.521 -23.673 1.00 79.88 160 THR A O 1
ATOM 1268 N N . ALA A 1 161 ? 63.327 -35.883 -21.543 1.00 83.36 161 ALA A N 1
ATOM 1269 C CA . ALA A 1 161 ? 64.689 -36.278 -21.887 1.00 81.93 161 ALA A CA 1
ATOM 1270 C C . ALA A 1 161 ? 64.798 -37.769 -22.187 1.00 87.14 161 ALA A C 1
ATOM 1271 O O . ALA A 1 161 ? 65.843 -38.243 -22.636 1.00 89.19 161 ALA A O 1
ATOM 1273 N N . GLY A 1 162 ? 63.721 -38.506 -21.932 1.00 95.77 162 GLY A N 1
ATOM 1274 C CA . GLY A 1 162 ? 63.707 -39.934 -22.188 1.00 95.70 162 GLY A CA 1
ATOM 1275 C C . GLY A 1 162 ? 64.034 -40.780 -20.970 1.00 95.41 162 GLY A C 1
ATOM 1276 O O . GLY A 1 162 ? 64.120 -42.007 -21.062 1.00 97.53 162 GLY A O 1
ATOM 1277 N N . ASP A 1 163 ? 64.228 -40.128 -19.827 1.00 81.59 163 ASP A N 1
ATOM 1278 C CA . ASP A 1 163 ? 64.418 -40.844 -18.572 1.00 77.58 163 ASP A CA 1
ATOM 1279 C C . ASP A 1 163 ? 63.071 -41.037 -17.883 1.00 77.95 163 ASP A C 1
ATOM 1280 O O . ASP A 1 163 ? 62.515 -40.099 -17.312 1.00 78.27 163 ASP A O 1
ATOM 1285 N N . TYR A 1 164 ? 62.550 -42.258 -17.944 1.00 85.07 164 TYR A N 1
ATOM 1286 C CA . TYR A 1 164 ? 61.239 -42.563 -17.380 1.00 83.85 164 TYR A CA 1
ATOM 1287 C C . TYR A 1 164 ? 61.365 -43.164 -15.985 1.00 82.40 164 TYR A C 1
ATOM 1288 O O . TYR A 1 164 ? 60.362 -43.451 -15.328 1.00 80.71 164 TYR A O 1
ATOM 1297 N N . SER A 1 165 ? 62.604 -43.345 -15.539 1.00 86.46 165 SER A N 1
ATOM 1298 C CA . SER A 1 165 ? 62.876 -43.902 -14.219 1.00 85.92 165 SER A CA 1
ATOM 1299 C C . SER A 1 165 ? 62.761 -42.840 -13.131 1.00 84.28 165 SER A C 1
ATOM 1300 O O . SER A 1 165 ? 62.145 -43.073 -12.090 1.00 83.06 165 SER A O 1
ATOM 1303 N N . ARG A 1 166 ? 63.357 -41.675 -13.379 1.00 85.16 166 ARG A N 1
ATOM 1304 C CA . ARG A 1 166 ? 63.384 -40.604 -12.387 1.00 81.83 166 ARG A CA 1
ATOM 1305 C C . ARG A 1 166 ? 62.012 -40.230 -11.840 1.00 80.44 166 ARG A C 1
ATOM 1306 O O . ARG A 1 166 ? 61.824 -40.228 -10.634 1.00 80.13 166 ARG A O 1
ATOM 1314 N N . PRO A 1 167 ? 61.050 -39.916 -12.722 1.00 63.92 167 PRO A N 1
ATOM 1315 C CA . PRO A 1 167 ? 59.728 -39.478 -12.260 1.00 63.26 167 PRO A CA 1
ATOM 1316 C C . PRO A 1 167 ? 59.134 -40.329 -11.131 1.00 64.16 167 PRO A C 1
ATOM 1317 O O . PRO A 1 167 ? 58.477 -39.780 -10.245 1.00 64.52 167 PRO A O 1
ATOM 1321 N N . LEU A 1 168 ? 59.357 -41.639 -11.153 1.00 73.72 168 LEU A N 1
ATOM 1322 C CA . LEU A 1 168 ? 58.782 -42.513 -10.132 1.00 75.20 168 LEU A CA 1
ATOM 1323 C C . LEU A 1 168 ? 59.456 -42.313 -8.774 1.00 74.98 168 LEU A C 1
ATOM 1324 O O . LEU A 1 168 ? 58.784 -42.156 -7.749 1.00 74.28 168 LEU A O 1
ATOM 1329 N N . HIS A 1 169 ? 60.788 -42.317 -8.780 1.00 82.99 169 HIS A N 1
ATOM 1330 C CA . HIS A 1 169 ? 61.577 -42.127 -7.569 1.00 81.24 169 HIS A CA 1
ATOM 1331 C C . HIS A 1 169 ? 61.338 -40.754 -6.949 1.00 81.15 169 HIS A C 1
ATOM 1332 O O . HIS A 1 169 ? 61.327 -40.609 -5.727 1.00 82.13 169 HIS A O 1
ATOM 1339 N N . ILE A 1 170 ? 61.150 -39.753 -7.805 1.00 69.80 170 ILE A N 1
ATOM 1340 C CA . ILE A 1 170 ? 60.874 -38.385 -7.380 1.00 67.37 170 ILE A CA 1
ATOM 1341 C C . ILE A 1 170 ? 59.471 -38.267 -6.811 1.00 68.69 170 ILE A C 1
ATOM 1342 O O . ILE A 1 170 ? 59.222 -37.452 -5.927 1.00 69.97 170 ILE A O 1
ATOM 1347 N N . SER A 1 171 ? 58.550 -39.076 -7.323 1.00 65.95 171 SER A N 1
ATOM 1348 C CA . SER A 1 171 ? 57.195 -39.086 -6.791 1.00 65.93 171 SER A CA 1
ATOM 1349 C C . SER A 1 171 ? 57.204 -39.656 -5.379 1.00 67.92 171 SER A C 1
ATOM 1350 O O . SER A 1 171 ? 56.588 -39.099 -4.468 1.00 69.65 171 SER A O 1
ATOM 1353 N N . THR A 1 172 ? 57.915 -40.765 -5.199 1.00 70.85 172 THR A N 1
ATOM 1354 C CA . THR A 1 172 ? 58.054 -41.363 -3.876 1.00 72.69 172 THR A CA 1
ATOM 1355 C C . THR A 1 172 ? 58.660 -40.359 -2.898 1.00 72.27 172 THR A C 1
ATOM 1356 O O . THR A 1 172 ? 58.112 -40.108 -1.823 1.00 73.57 172 THR A O 1
ATOM 1360 N N . PHE A 1 173 ? 59.791 -39.783 -3.292 1.00 68.25 173 PHE A N 1
ATOM 1361 C CA . PHE A 1 173 ? 60.526 -38.839 -2.461 1.00 67.44 173 PHE A CA 1
ATOM 1362 C C . PHE A 1 173 ? 59.655 -37.664 -2.020 1.00 69.73 173 PHE A C 1
ATOM 1363 O O . PHE A 1 173 ? 59.522 -37.387 -0.824 1.00 69.49 173 PHE A O 1
ATOM 1371 N N . ILE A 1 174 ? 59.058 -36.982 -2.992 1.00 72.37 174 ILE A N 1
ATOM 1372 C CA . ILE A 1 174 ? 58.229 -35.815 -2.715 1.00 71.59 174 ILE A CA 1
ATOM 1373 C C . ILE A 1 174 ? 57.028 -36.149 -1.838 1.00 74.76 174 ILE A C 1
ATOM 1374 O O . ILE A 1 174 ? 56.642 -35.354 -0.985 1.00 75.89 174 ILE A O 1
ATOM 1379 N N . ASN A 1 175 ? 56.437 -37.322 -2.040 1.00 81.22 175 ASN A N 1
ATOM 1380 C CA . ASN A 1 175 ? 55.354 -37.769 -1.167 1.00 84.24 175 ASN A CA 1
ATOM 1381 C C . ASN A 1 175 ? 55.826 -37.938 0.276 1.00 85.07 175 ASN A C 1
ATOM 1382 O O . ASN A 1 175 ? 55.108 -37.610 1.225 1.00 85.57 175 ASN A O 1
ATOM 1387 N N . GLU A 1 176 ? 57.043 -38.449 0.432 1.00 82.45 176 GLU A N 1
ATOM 1388 C CA . GLU A 1 176 ? 57.633 -38.613 1.752 1.00 83.52 176 GLU A CA 1
ATOM 1389 C C . GLU A 1 176 ? 57.795 -37.265 2.440 1.00 83.37 176 GLU A C 1
ATOM 1390 O O . GLU A 1 176 ? 57.452 -37.118 3.614 1.00 86.19 176 GLU A O 1
ATOM 1396 N N . LEU A 1 177 ? 58.313 -36.284 1.705 1.00 66.70 177 LEU A N 1
ATOM 1397 C CA . LEU A 1 177 ? 58.448 -34.930 2.230 1.00 64.98 177 LEU A CA 1
ATOM 1398 C C . LEU A 1 177 ? 57.091 -34.374 2.636 1.00 68.81 177 LEU A C 1
ATOM 1399 O O . LEU A 1 177 ? 56.975 -33.664 3.627 1.00 72.48 177 LEU A O 1
ATOM 1404 N N . ASP A 1 178 ? 56.066 -34.696 1.859 1.00 66.35 178 ASP A N 1
ATOM 1405 C CA . ASP A 1 178 ? 54.724 -34.214 2.135 1.00 70.52 178 ASP A CA 1
ATOM 1406 C C . ASP A 1 178 ? 54.241 -34.741 3.481 1.00 74.92 178 ASP A C 1
ATOM 1407 O O . ASP A 1 178 ? 53.683 -33.995 4.285 1.00 78.32 178 ASP A O 1
ATOM 1412 N N . SER A 1 179 ? 54.459 -36.030 3.723 1.00 71.19 179 SER A N 1
ATOM 1413 C CA . SER A 1 179 ? 54.095 -36.639 4.998 1.00 73.58 179 SER A CA 1
ATOM 1414 C C . SER A 1 179 ? 54.824 -35.950 6.147 1.00 75.94 179 SER A C 1
ATOM 1415 O O . SER A 1 179 ? 54.205 -35.495 7.116 1.00 80.96 179 SER A O 1
ATOM 1418 N N . GLY A 1 180 ? 56.146 -35.880 6.030 1.00 71.50 180 GLY A N 1
ATOM 1419 C CA . GLY A 1 180 ? 56.976 -35.252 7.040 1.00 73.38 180 GLY A CA 1
ATOM 1420 C C . GLY A 1 180 ? 56.498 -33.867 7.430 1.00 73.61 180 GLY A C 1
ATOM 1421 O O . GLY A 1 180 ? 56.396 -33.548 8.613 1.00 76.30 180 GLY A O 1
ATOM 1422 N N . PHE A 1 181 ? 56.214 -33.039 6.431 1.00 75.36 181 PHE A N 1
ATOM 1423 C CA . PHE A 1 181 ? 55.686 -31.703 6.670 1.00 78.35 181 PHE A CA 1
ATOM 1424 C C . PHE A 1 181 ? 54.331 -31.761 7.365 1.00 83.54 181 PHE A C 1
ATOM 1425 O O . PHE A 1 181 ? 54.026 -30.925 8.215 1.00 86.87 181 PHE A O 1
ATOM 1433 N N . ARG A 1 182 ? 53.519 -32.748 7.003 1.00 95.72 182 ARG A N 1
ATOM 1434 C CA . ARG A 1 182 ? 52.218 -32.916 7.633 1.00 100.22 182 ARG A CA 1
ATOM 1435 C C . ARG A 1 182 ? 52.361 -33.161 9.130 1.00 105.44 182 ARG A C 1
ATOM 1436 O O . ARG A 1 182 ? 51.494 -32.774 9.913 1.00 111.38 182 ARG A O 1
ATOM 1444 N N . LEU A 1 183 ? 53.454 -33.801 9.530 1.00 87.47 183 LEU A N 1
ATOM 1445 C CA . LEU A 1 183 ? 53.732 -33.963 10.956 1.00 89.98 183 LEU A CA 1
ATOM 1446 C C . LEU A 1 183 ? 53.884 -32.605 11.634 1.00 90.19 183 LEU A C 1
ATOM 1447 O O . LEU A 1 183 ? 53.354 -32.376 12.721 1.00 93.31 183 LEU A O 1
ATOM 1452 N N . LEU A 1 184 ? 54.604 -31.703 10.977 1.00 84.05 184 LEU A N 1
ATOM 1453 C CA . LEU A 1 184 ? 54.918 -30.404 11.556 1.00 87.15 184 LEU A CA 1
ATOM 1454 C C . LEU A 1 184 ? 53.689 -29.536 11.807 1.00 95.64 184 LEU A C 1
ATOM 1455 O O . LEU A 1 184 ? 52.653 -29.683 11.155 1.00 95.58 184 LEU A O 1
ATOM 1460 N N . ASN A 1 185 ? 53.825 -28.628 12.766 1.00 106.70 185 ASN A N 1
ATOM 1461 C CA . ASN A 1 185 ? 52.804 -27.634 13.047 1.00 111.57 185 ASN A CA 1
ATOM 1462 C C . ASN A 1 185 ? 53.381 -26.251 12.783 1.00 112.23 185 ASN A C 1
ATOM 1463 O O . ASN A 1 185 ? 53.859 -25.578 13.696 1.00 114.51 185 ASN A O 1
ATOM 1468 N N . LEU A 1 186 ? 53.342 -25.838 11.521 1.00 118.38 186 LEU A N 1
ATOM 1469 C CA . LEU A 1 186 ? 53.999 -24.609 11.093 1.00 119.75 186 LEU A CA 1
ATOM 1470 C C . LEU A 1 186 ? 53.348 -23.360 11.678 1.00 124.59 186 LEU A C 1
ATOM 1471 O O . LEU A 1 186 ? 52.146 -23.142 11.521 1.00 127.31 186 LEU A O 1
ATOM 1476 N N . LYS A 1 187 ? 54.154 -22.547 12.355 1.00 115.53 187 LYS A N 1
ATOM 1477 C CA . LYS A 1 187 ? 53.679 -21.294 12.931 1.00 115.71 187 LYS A CA 1
ATOM 1478 C C . LYS A 1 187 ? 54.229 -20.116 12.131 1.00 114.85 187 LYS A C 1
ATOM 1479 O O . LYS A 1 187 ? 53.502 -19.170 11.825 1.00 115.63 187 LYS A O 1
ATOM 1485 N N . ASN A 1 188 ? 55.516 -20.183 11.796 1.00 132.82 188 ASN A N 1
ATOM 1486 C CA . ASN A 1 188 ? 56.158 -19.160 10.973 1.00 128.18 188 ASN A CA 1
ATOM 1487 C C . ASN A 1 188 ? 55.399 -18.955 9.667 1.00 125.29 188 ASN A C 1
ATOM 1488 O O . ASN A 1 188 ? 55.280 -19.875 8.859 1.00 123.96 188 ASN A O 1
ATOM 1493 N N . ASP A 1 189 ? 54.902 -17.740 9.464 1.00 121.36 189 ASP A N 1
ATOM 1494 C CA . ASP A 1 189 ? 53.981 -17.452 8.366 1.00 123.18 189 ASP A CA 1
ATOM 1495 C C . ASP A 1 189 ? 54.559 -17.659 6.967 1.00 116.06 189 ASP A C 1
ATOM 1496 O O . ASP A 1 189 ? 53.944 -18.327 6.138 1.00 114.66 189 ASP A O 1
ATOM 1501 N N . SER A 1 190 ? 55.726 -17.084 6.698 1.00 110.12 190 SER A N 1
ATOM 1502 C CA . SER A 1 190 ? 56.338 -17.219 5.379 1.00 109.16 190 SER A CA 1
ATOM 1503 C C . SER A 1 190 ? 56.603 -18.689 5.038 1.00 106.67 190 SER A C 1
ATOM 1504 O O . SER A 1 190 ? 56.459 -19.108 3.884 1.00 103.17 190 SER A O 1
ATOM 1507 N N . LEU A 1 191 ? 56.977 -19.467 6.051 1.00 88.87 191 LEU A N 1
ATOM 1508 C CA . LEU A 1 191 ? 57.205 -20.896 5.874 1.00 84.57 191 LEU A CA 1
ATOM 1509 C C . LEU A 1 191 ? 55.906 -21.623 5.535 1.00 85.59 191 LEU A C 1
ATOM 1510 O O . LEU A 1 191 ? 55.883 -22.484 4.658 1.00 83.32 191 LEU A O 1
ATOM 1515 N N . ARG A 1 192 ? 54.829 -21.278 6.234 1.00 95.36 192 ARG A N 1
ATOM 1516 C CA . ARG A 1 192 ? 53.519 -21.840 5.935 1.00 95.45 192 ARG A CA 1
ATOM 1517 C C . ARG A 1 192 ? 53.186 -21.590 4.471 1.00 93.26 192 ARG A C 1
ATOM 1518 O O . ARG A 1 192 ? 52.709 -22.479 3.768 1.00 91.62 192 ARG A O 1
ATOM 1526 N N . LYS A 1 193 ? 53.445 -20.366 4.021 1.00 99.31 193 LYS A N 1
ATOM 1527 C CA . LYS A 1 193 ? 53.152 -19.953 2.654 1.00 98.99 193 LYS A CA 1
ATOM 1528 C C . LYS A 1 193 ? 53.897 -20.813 1.643 1.00 94.11 193 LYS A C 1
ATOM 1529 O O . LYS A 1 193 ? 53.309 -21.308 0.680 1.00 91.36 193 LYS A O 1
ATOM 1535 N N . ARG A 1 194 ? 55.196 -20.985 1.871 1.00 99.37 194 ARG A N 1
ATOM 1536 C CA . ARG A 1 194 ? 56.031 -21.777 0.976 1.00 93.58 194 ARG A CA 1
ATOM 1537 C C . ARG A 1 194 ? 55.598 -23.240 0.984 1.00 90.91 194 ARG A C 1
ATOM 1538 O O . ARG A 1 194 ? 55.829 -23.973 0.021 1.00 86.94 194 ARG A O 1
ATOM 1546 N N . TYR A 1 195 ? 54.960 -23.652 2.074 1.00 74.30 195 TYR A N 1
ATOM 1547 C CA . TYR A 1 195 ? 54.513 -25.031 2.232 1.00 75.05 195 TYR A CA 1
ATOM 1548 C C . TYR A 1 195 ? 53.195 -25.304 1.508 1.00 75.70 195 TYR A C 1
ATOM 1549 O O . TYR A 1 195 ? 52.916 -26.434 1.110 1.00 75.46 195 TYR A O 1
ATOM 1558 N N . ASP A 1 196 ? 52.382 -24.270 1.340 1.00 96.47 196 ASP A N 1
ATOM 1559 C CA . ASP A 1 196 ? 51.143 -24.416 0.592 1.00 98.70 196 ASP A CA 1
ATOM 1560 C C . ASP A 1 196 ? 51.473 -24.627 -0.876 1.00 95.88 196 ASP A C 1
ATOM 1561 O O . ASP A 1 196 ? 50.606 -24.974 -1.677 1.00 98.64 196 ASP A O 1
ATOM 1566 N N . GLY A 1 197 ? 52.737 -24.411 -1.221 1.00 74.98 197 GLY A N 1
ATOM 1567 C CA . GLY A 1 197 ? 53.197 -24.605 -2.580 1.00 72.48 197 GLY A CA 1
ATOM 1568 C C . GLY A 1 197 ? 53.580 -26.048 -2.831 1.00 69.44 197 GLY A C 1
ATOM 1569 O O . GLY A 1 197 ? 53.606 -26.501 -3.973 1.00 67.34 197 GLY A O 1
ATOM 1570 N N . LEU A 1 198 ? 53.876 -26.773 -1.756 1.00 70.41 198 LEU A N 1
ATOM 1571 C CA . LEU A 1 198 ? 54.289 -28.166 -1.870 1.00 67.53 198 LEU A CA 1
ATOM 1572 C C . LEU A 1 198 ? 53.203 -29.021 -2.513 1.00 68.47 198 LEU A C 1
ATOM 1573 O O . LEU A 1 198 ? 53.496 -29.864 -3.350 1.00 65.90 198 LEU A O 1
ATOM 1578 N N . LYS A 1 199 ? 51.952 -28.800 -2.123 1.00 81.56 199 LYS A N 1
ATOM 1579 C CA . LYS A 1 199 ? 50.842 -29.563 -2.684 1.00 82.33 199 LYS A CA 1
ATOM 1580 C C . LYS A 1 199 ? 50.837 -29.505 -4.209 1.00 80.17 199 LYS A C 1
ATOM 1581 O O . LYS A 1 199 ? 50.461 -30.472 -4.874 1.00 80.75 199 LYS A O 1
ATOM 1587 N N . TYR A 1 200 ? 51.259 -28.370 -4.758 1.00 74.09 200 TYR A N 1
ATOM 1588 C CA . TYR A 1 200 ? 51.337 -28.205 -6.205 1.00 73.98 200 TYR A CA 1
ATOM 1589 C C . TYR A 1 200 ? 52.395 -29.113 -6.814 1.00 69.59 200 TYR A C 1
ATOM 1590 O O . TYR A 1 200 ? 52.166 -29.740 -7.845 1.00 70.18 200 TYR A O 1
ATOM 1599 N N . ASP A 1 201 ? 53.556 -29.176 -6.174 1.00 72.16 201 ASP A N 1
ATOM 1600 C CA . ASP A 1 201 ? 54.646 -30.010 -6.659 1.00 70.28 201 ASP A CA 1
ATOM 1601 C C . ASP A 1 201 ? 54.250 -31.483 -6.617 1.00 69.04 201 ASP A C 1
ATOM 1602 O O . ASP A 1 201 ? 54.449 -32.217 -7.583 1.00 69.22 201 ASP A O 1
ATOM 1607 N N . VAL A 1 202 ? 53.676 -31.899 -5.493 1.00 63.18 202 VAL A N 1
ATOM 1608 C CA . VAL A 1 202 ? 53.198 -33.262 -5.306 1.00 63.62 202 VAL A CA 1
ATOM 1609 C C . VAL A 1 202 ? 52.215 -33.651 -6.398 1.00 65.79 202 VAL A C 1
ATOM 1610 O O . VAL A 1 202 ? 52.340 -34.708 -7.011 1.00 67.39 202 VAL A O 1
ATOM 1614 N N . LYS A 1 203 ? 51.232 -32.792 -6.638 1.00 69.24 203 LYS A N 1
ATOM 1615 C CA . LYS A 1 203 ? 50.225 -33.061 -7.651 1.00 68.96 203 LYS A CA 1
ATOM 1616 C C . LYS A 1 203 ? 50.882 -33.205 -9.019 1.00 68.14 203 LYS A C 1
ATOM 1617 O O . LYS A 1 203 ? 50.517 -34.077 -9.806 1.00 69.95 203 LYS A O 1
ATOM 1623 N N . LYS A 1 204 ? 51.866 -32.353 -9.288 1.00 77.17 204 LYS A N 1
ATOM 1624 C CA . LYS A 1 204 ? 52.553 -32.346 -10.576 1.00 76.66 204 LYS A CA 1
ATOM 1625 C C . LYS A 1 204 ? 53.255 -33.673 -10.853 1.00 75.77 204 LYS A C 1
ATOM 1626 O O . LYS A 1 204 ? 53.076 -34.276 -11.916 1.00 77.00 204 LYS A O 1
ATOM 1632 N N . VAL A 1 205 ? 54.052 -34.127 -9.890 1.00 66.59 205 VAL A N 1
ATOM 1633 C CA . VAL A 1 205 ? 54.809 -35.361 -10.054 1.00 66.11 205 VAL A CA 1
ATOM 1634 C C . VAL A 1 205 ? 53.896 -36.585 -10.112 1.00 65.64 205 VAL A C 1
ATOM 1635 O O . VAL A 1 205 ? 54.158 -37.536 -10.852 1.00 63.47 205 VAL A O 1
ATOM 1639 N N . GLU A 1 206 ? 52.823 -36.555 -9.329 1.00 65.40 206 GLU A N 1
ATOM 1640 C CA . GLU A 1 206 ? 51.845 -37.632 -9.343 1.00 65.58 206 GLU A CA 1
ATOM 1641 C C . GLU A 1 206 ? 51.208 -37.761 -10.721 1.00 68.12 206 GLU A C 1
ATOM 1642 O O . GLU A 1 206 ? 50.942 -38.871 -11.194 1.00 69.72 206 GLU A O 1
ATOM 1648 N N . GLU A 1 207 ? 50.978 -36.623 -11.369 1.00 69.64 207 GLU A N 1
ATOM 1649 C CA . GLU A 1 207 ? 50.395 -36.622 -12.707 1.00 70.44 207 GLU A CA 1
ATOM 1650 C C . GLU A 1 207 ? 51.388 -37.062 -13.776 1.00 68.65 207 GLU A C 1
ATOM 1651 O O . GLU A 1 207 ? 50.998 -37.630 -14.792 1.00 69.63 207 GLU A O 1
ATOM 1657 N N . VAL A 1 208 ? 52.671 -36.797 -13.550 1.00 61.93 208 VAL A N 1
ATOM 1658 C CA . VAL A 1 208 ? 53.698 -37.296 -14.457 1.00 61.96 208 VAL A CA 1
ATOM 1659 C C . VAL A 1 208 ? 53.735 -38.824 -14.416 1.00 62.83 208 VAL A C 1
ATOM 1660 O O . VAL A 1 208 ? 53.774 -39.485 -15.454 1.00 63.12 208 VAL A O 1
ATOM 1664 N N . VAL A 1 209 ? 53.712 -39.376 -13.207 1.00 61.58 209 VAL A N 1
ATOM 1665 C CA . VAL A 1 209 ? 53.725 -40.822 -13.021 1.00 58.11 209 VAL A CA 1
ATOM 1666 C C . VAL A 1 209 ? 52.472 -41.462 -13.614 1.00 62.26 209 VAL A C 1
ATOM 1667 O O . VAL A 1 209 ? 52.521 -42.571 -14.144 1.00 63.69 209 VAL A O 1
ATOM 1671 N N . TYR A 1 210 ? 51.350 -40.759 -13.518 1.00 61.11 210 TYR A N 1
ATOM 1672 C CA . TYR A 1 210 ? 50.112 -41.195 -14.154 1.00 60.91 210 TYR A CA 1
ATOM 1673 C C . TYR A 1 210 ? 50.305 -41.304 -15.666 1.00 63.52 210 TYR A C 1
ATOM 1674 O O . TYR A 1 210 ? 49.951 -42.314 -16.288 1.00 65.23 210 TYR A O 1
ATOM 1683 N N . ASP A 1 211 ? 50.878 -40.255 -16.250 1.00 68.78 211 ASP A N 1
ATOM 1684 C CA . ASP A 1 211 ? 51.087 -40.194 -17.691 1.00 71.12 211 ASP A CA 1
ATOM 1685 C C . ASP A 1 211 ? 51.992 -41.322 -18.167 1.00 72.41 211 ASP A C 1
ATOM 1686 O O . ASP A 1 211 ? 51.807 -41.858 -19.258 1.00 75.23 211 ASP A O 1
ATOM 1691 N N . LEU A 1 212 ? 52.972 -41.678 -17.346 1.00 72.25 212 LEU A N 1
ATOM 1692 C CA . LEU A 1 212 ? 53.875 -42.768 -17.681 1.00 72.56 212 LEU A CA 1
ATOM 1693 C C . LEU A 1 212 ? 53.161 -44.109 -17.595 1.00 75.48 212 LEU A C 1
ATOM 1694 O O . LEU A 1 212 ? 53.413 -45.007 -18.397 1.00 79.86 212 LEU A O 1
ATOM 1699 N N . SER A 1 213 ? 52.268 -44.239 -16.620 1.00 70.18 213 SER A N 1
ATOM 1700 C CA . SER A 1 213 ? 51.609 -45.512 -16.351 1.00 69.91 213 SER A CA 1
ATOM 1701 C C . SER A 1 213 ? 50.579 -45.899 -17.404 1.00 73.41 213 SER A C 1
ATOM 1702 O O . SER A 1 213 ? 50.582 -47.033 -17.884 1.00 76.00 213 SER A O 1
ATOM 1705 N N . ILE A 1 214 ? 49.698 -44.969 -17.766 1.00 80.83 214 ILE A N 1
ATOM 1706 C CA . ILE A 1 214 ? 48.673 -45.271 -18.766 1.00 83.31 214 ILE A CA 1
ATOM 1707 C C . ILE A 1 214 ? 49.288 -45.573 -20.129 1.00 86.87 214 ILE A C 1
ATOM 1708 O O . ILE A 1 214 ? 48.665 -46.220 -20.974 1.00 90.14 214 ILE A O 1
ATOM 1713 N N . ARG A 1 215 ? 50.508 -45.094 -20.341 1.00 73.17 215 ARG A N 1
ATOM 1714 C CA . ARG A 1 215 ? 51.207 -45.320 -21.599 1.00 76.58 215 ARG A CA 1
ATOM 1715 C C . ARG A 1 215 ? 52.159 -46.506 -21.477 1.00 78.04 215 ARG A C 1
ATOM 1716 O O . ARG A 1 215 ? 53.074 -46.678 -22.285 1.00 79.72 215 ARG A O 1
ATOM 1724 N N . GLY A 1 216 ? 51.921 -47.325 -20.457 1.00 76.09 216 GLY A N 1
ATOM 1725 C CA . GLY A 1 216 ? 52.685 -48.538 -20.238 1.00 75.76 216 GLY A CA 1
ATOM 1726 C C . GLY A 1 216 ? 54.176 -48.306 -20.126 1.00 77.49 216 GLY A C 1
ATOM 1727 O O . GLY A 1 216 ? 54.946 -48.784 -20.957 1.00 81.10 216 GLY A O 1
ATOM 1728 N N . PHE A 1 217 ? 54.585 -47.567 -19.100 1.00 93.31 217 PHE A N 1
ATOM 1729 C CA . PHE A 1 217 ? 56.005 -47.339 -18.841 1.00 95.71 217 PHE A CA 1
ATOM 1730 C C . PHE A 1 217 ? 56.371 -47.657 -17.393 1.00 95.57 217 PHE A C 1
ATOM 1731 O O . PHE A 1 217 ? 57.185 -46.967 -16.776 1.00 93.12 217 PHE A O 1
ATOM 1739 N N . ASN A 1 218 ? 55.756 -48.714 -16.868 1.00 119.47 218 ASN A N 1
ATOM 1740 C CA . ASN A 1 218 ? 56.073 -49.240 -15.542 1.00 121.38 218 ASN A CA 1
ATOM 1741 C C . ASN A 1 218 ? 56.231 -48.152 -14.486 1.00 113.67 218 ASN A C 1
ATOM 1742 O O . ASN A 1 218 ? 55.384 -47.268 -14.367 1.00 113.39 218 ASN A O 1
ATOM 1747 N N . MET B 1 1 ? 61.580 44.884 -8.530 1.00 130.17 1 MET B N 1
ATOM 1748 C CA . MET B 1 1 ? 62.106 44.193 -7.356 1.00 131.81 1 MET B CA 1
ATOM 1749 C C . MET B 1 1 ? 62.952 42.985 -7.757 1.00 126.70 1 MET B C 1
ATOM 1750 O O . MET B 1 1 ? 62.556 42.201 -8.620 1.00 124.40 1 MET B O 1
ATOM 1755 N N . SER B 1 2 ? 64.114 42.839 -7.125 1.00 106.03 2 SER B N 1
ATOM 1756 C CA . SER B 1 2 ? 65.036 41.754 -7.453 1.00 103.87 2 SER B CA 1
ATOM 1757 C C . SER B 1 2 ? 64.360 40.390 -7.408 1.00 103.88 2 SER B C 1
ATOM 1758 O O . SER B 1 2 ? 64.438 39.629 -8.368 1.00 102.07 2 SER B O 1
ATOM 1761 N N . VAL B 1 3 ? 63.708 40.081 -6.289 1.00 92.21 3 VAL B N 1
ATOM 1762 C CA . VAL B 1 3 ? 62.993 38.815 -6.141 1.00 86.37 3 VAL B CA 1
ATOM 1763 C C . VAL B 1 3 ? 62.028 38.593 -7.302 1.00 84.80 3 VAL B C 1
ATOM 1764 O O . VAL B 1 3 ? 62.004 37.521 -7.904 1.00 84.17 3 VAL B O 1
ATOM 1768 N N . SER B 1 4 ? 61.242 39.616 -7.619 1.00 93.68 4 SER B N 1
ATOM 1769 C CA . SER B 1 4 ? 60.263 39.529 -8.697 1.00 92.84 4 SER B CA 1
ATOM 1770 C C . SER B 1 4 ? 60.936 39.230 -10.039 1.00 91.16 4 SER B C 1
ATOM 1771 O O . SER B 1 4 ? 60.359 38.565 -10.902 1.00 90.25 4 SER B O 1
ATOM 1774 N N . GLU B 1 5 ? 62.159 39.724 -10.204 1.00 90.02 5 GLU B N 1
ATOM 1775 C CA . GLU B 1 5 ? 62.931 39.493 -11.421 1.00 91.62 5 GLU B CA 1
ATOM 1776 C C . GLU B 1 5 ? 63.372 38.034 -11.505 1.00 88.48 5 GLU B C 1
ATOM 1777 O O . GLU B 1 5 ? 63.256 37.388 -12.550 1.00 87.82 5 GLU B O 1
ATOM 1783 N N . ILE B 1 6 ? 63.884 37.528 -10.388 1.00 68.07 6 ILE B N 1
ATOM 1784 C CA . ILE B 1 6 ? 64.254 36.129 -10.259 1.00 67.98 6 ILE B CA 1
ATOM 1785 C C . ILE B 1 6 ? 63.096 35.236 -10.675 1.00 66.64 6 ILE B C 1
ATOM 1786 O O . ILE B 1 6 ? 63.275 34.278 -11.424 1.00 66.16 6 ILE B O 1
ATOM 1791 N N . PHE B 1 7 ? 61.902 35.566 -10.196 1.00 77.76 7 PHE B N 1
ATOM 1792 C CA . PHE B 1 7 ? 60.742 34.709 -10.403 1.00 76.78 7 PHE B CA 1
ATOM 1793 C C . PHE B 1 7 ? 60.095 34.822 -11.782 1.00 79.19 7 PHE B C 1
ATOM 1794 O O . PHE B 1 7 ? 59.481 33.865 -12.254 1.00 79.85 7 PHE B O 1
ATOM 1802 N N . VAL B 1 8 ? 60.223 35.976 -12.428 1.00 84.53 8 VAL B N 1
ATOM 1803 C CA . VAL B 1 8 ? 59.740 36.100 -13.800 1.00 85.78 8 VAL B CA 1
ATOM 1804 C C . VAL B 1 8 ? 60.685 35.345 -14.737 1.00 85.44 8 VAL B C 1
ATOM 1805 O O . VAL B 1 8 ? 60.259 34.742 -15.730 1.00 85.41 8 VAL B O 1
ATOM 1809 N N . GLU B 1 9 ? 61.970 35.365 -14.394 1.00 98.04 9 GLU B N 1
ATOM 1810 C CA . GLU B 1 9 ? 62.972 34.589 -15.112 1.00 100.92 9 GLU B CA 1
ATOM 1811 C C . GLU B 1 9 ? 62.671 33.095 -15.028 1.00 101.67 9 GLU B C 1
ATOM 1812 O O . GLU B 1 9 ? 62.531 32.413 -16.050 1.00 102.85 9 GLU B O 1
ATOM 1818 N N . LEU B 1 10 ? 62.577 32.596 -13.799 1.00 78.57 10 LEU B N 1
ATOM 1819 C CA . LEU B 1 10 ? 62.252 31.198 -13.550 1.00 74.50 10 LEU B CA 1
ATOM 1820 C C . LEU B 1 10 ? 60.930 30.834 -14.205 1.00 74.61 10 LEU B C 1
ATOM 1821 O O . LEU B 1 10 ? 60.704 29.679 -14.550 1.00 75.60 10 LEU B O 1
ATOM 1826 N N . GLN B 1 11 ? 60.056 31.822 -14.371 1.00 93.16 11 GLN B N 1
ATOM 1827 C CA . GLN B 1 11 ? 58.781 31.600 -15.041 1.00 94.74 11 GLN B CA 1
ATOM 1828 C C . GLN B 1 11 ? 59.022 31.276 -16.511 1.00 96.79 11 GLN B C 1
ATOM 1829 O O . GLN B 1 11 ? 58.445 30.329 -17.053 1.00 96.50 11 GLN B O 1
ATOM 1835 N N . GLY B 1 12 ? 59.882 32.064 -17.149 1.00 79.22 12 GLY B N 1
ATOM 1836 C CA . GLY B 1 12 ? 60.291 31.778 -18.512 1.00 78.11 12 GLY B CA 1
ATOM 1837 C C . GLY B 1 12 ? 60.851 30.374 -18.656 1.00 79.53 12 GLY B C 1
ATOM 1838 O O . GLY B 1 12 ? 60.417 29.608 -19.520 1.00 79.97 12 GLY B O 1
ATOM 1839 N N . PHE B 1 13 ? 61.815 30.035 -17.802 1.00 89.16 13 PHE B N 1
ATOM 1840 C CA . PHE B 1 13 ? 62.454 28.716 -17.829 1.00 90.20 13 PHE B CA 1
ATOM 1841 C C . PHE B 1 13 ? 61.452 27.563 -17.718 1.00 91.21 13 PHE B C 1
ATOM 1842 O O . PHE B 1 13 ? 61.507 26.592 -18.484 1.00 92.33 13 PHE B O 1
ATOM 1850 N N . LEU B 1 14 ? 60.544 27.676 -16.751 1.00 80.24 14 LEU B N 1
ATOM 1851 C CA . LEU B 1 14 ? 59.533 26.653 -16.507 1.00 78.62 14 LEU B CA 1
ATOM 1852 C C . LEU B 1 14 ? 58.614 26.472 -17.705 1.00 81.06 14 LEU B C 1
ATOM 1853 O O . LEU B 1 14 ? 58.368 25.347 -18.138 1.00 83.78 14 LEU B O 1
ATOM 1858 N N . ALA B 1 15 ? 58.099 27.579 -18.232 1.00 85.57 15 ALA B N 1
ATOM 1859 C CA . ALA B 1 15 ? 57.259 27.525 -19.423 1.00 85.71 15 ALA B CA 1
ATOM 1860 C C . ALA B 1 15 ? 57.982 26.766 -20.530 1.00 87.37 15 ALA B C 1
ATOM 1861 O O . ALA B 1 15 ? 57.398 25.914 -21.198 1.00 87.40 15 ALA B O 1
ATOM 1863 N N . ALA B 1 16 ? 59.263 27.075 -20.709 1.00 90.18 16 ALA B N 1
ATOM 1864 C CA . ALA B 1 16 ? 60.081 26.398 -21.709 1.00 91.29 16 ALA B CA 1
ATOM 1865 C C . ALA B 1 16 ? 60.057 24.881 -21.534 1.00 91.76 16 ALA B C 1
ATOM 1866 O O . ALA B 1 16 ? 59.637 24.148 -22.436 1.00 93.44 16 ALA B O 1
ATOM 1868 N N . GLU B 1 17 ? 60.504 24.405 -20.376 1.00 117.08 17 GLU B N 1
ATOM 1869 C CA . GLU B 1 17 ? 60.579 22.962 -20.159 1.00 118.50 17 GLU B CA 1
ATOM 1870 C C . GLU B 1 17 ? 59.200 22.292 -20.163 1.00 120.25 17 GLU B C 1
ATOM 1871 O O . GLU B 1 17 ? 59.095 21.063 -20.223 1.00 120.86 17 GLU B O 1
ATOM 1877 N N . GLN B 1 18 ? 58.146 23.103 -20.110 1.00 121.85 18 GLN B N 1
ATOM 1878 C CA . GLN B 1 18 ? 56.782 22.594 -20.227 1.00 121.63 18 GLN B CA 1
ATOM 1879 C C . GLN B 1 18 ? 56.392 22.450 -21.694 1.00 122.55 18 GLN B C 1
ATOM 1880 O O . GLN B 1 18 ? 55.542 21.631 -22.044 1.00 123.40 18 GLN B O 1
ATOM 1886 N N . ASP B 1 19 ? 57.014 23.257 -22.549 1.00 117.24 19 ASP B N 1
ATOM 1887 C CA . ASP B 1 19 ? 56.864 23.096 -23.990 1.00 118.94 19 ASP B CA 1
ATOM 1888 C C . ASP B 1 19 ? 57.588 21.833 -24.431 1.00 118.37 19 ASP B C 1
ATOM 1889 O O . ASP B 1 19 ? 57.104 21.092 -25.287 1.00 119.62 19 ASP B O 1
ATOM 1894 N N . ILE B 1 20 ? 58.753 21.594 -23.839 1.00 87.39 20 ILE B N 1
ATOM 1895 C CA . ILE B 1 20 ? 59.471 20.347 -24.070 1.00 88.34 20 ILE B CA 1
ATOM 1896 C C . ILE B 1 20 ? 58.622 19.158 -23.621 1.00 86.95 20 ILE B C 1
ATOM 1897 O O . ILE B 1 20 ? 58.465 18.181 -24.354 1.00 87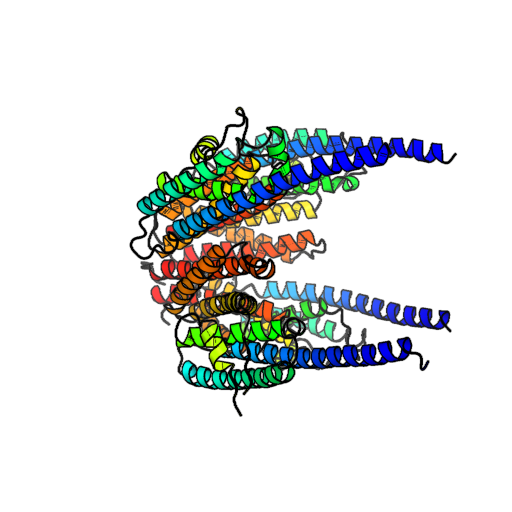.55 20 ILE B O 1
ATOM 1902 N N . ARG B 1 21 ? 58.068 19.252 -22.417 1.00 114.44 21 ARG B N 1
ATOM 1903 C CA . ARG B 1 21 ? 57.208 18.196 -21.890 1.00 113.68 21 ARG B CA 1
ATOM 1904 C C . ARG B 1 21 ? 56.022 17.919 -22.812 1.00 113.82 21 ARG B C 1
ATOM 1905 O O . ARG B 1 21 ? 55.586 16.776 -22.951 1.00 113.99 21 ARG B O 1
ATOM 1913 N N . GLU B 1 22 ? 55.505 18.970 -23.442 1.00 113.74 22 GLU B N 1
ATOM 1914 C CA . GLU B 1 22 ? 54.348 18.840 -24.322 1.00 115.06 22 GLU B CA 1
ATOM 1915 C C . GLU B 1 22 ? 54.719 18.116 -25.615 1.00 114.80 22 GLU B C 1
ATOM 1916 O O . GLU B 1 22 ? 54.033 17.181 -26.038 1.00 113.89 22 GLU B O 1
ATOM 1922 N N . GLU B 1 23 ? 55.805 18.560 -26.239 1.00 123.10 23 GLU B N 1
ATOM 1923 C CA . GLU B 1 23 ? 56.329 17.908 -27.431 1.00 124.30 23 GLU B CA 1
ATOM 1924 C C . GLU B 1 23 ? 56.506 16.412 -27.185 1.00 125.05 23 GLU B C 1
ATOM 1925 O O . GLU B 1 23 ? 55.952 15.579 -27.910 1.00 126.07 23 GLU B O 1
ATOM 1931 N N . ILE B 1 24 ? 57.274 16.079 -26.151 1.00 93.61 24 ILE B N 1
ATOM 1932 C CA . ILE B 1 24 ? 57.533 14.685 -25.801 1.00 90.97 24 ILE B CA 1
ATOM 1933 C C . ILE B 1 24 ? 56.249 13.907 -25.533 1.00 88.51 24 ILE B C 1
ATOM 1934 O O . ILE B 1 24 ? 56.169 12.717 -25.822 1.00 88.10 24 ILE B O 1
ATOM 1939 N N . ARG B 1 25 ? 55.245 14.577 -24.979 1.00 114.89 25 ARG B N 1
ATOM 1940 C CA . ARG B 1 25 ? 53.953 13.943 -24.755 1.00 114.53 25 ARG B CA 1
ATOM 1941 C C . ARG B 1 25 ? 53.355 13.498 -26.087 1.00 114.98 25 ARG B C 1
ATOM 1942 O O . ARG B 1 25 ? 52.939 12.346 -26.242 1.00 114.30 25 ARG B O 1
ATOM 1950 N N . LYS B 1 26 ? 53.327 14.419 -27.048 1.00 118.51 26 LYS B N 1
ATOM 1951 C CA . LYS B 1 26 ? 52.776 14.137 -28.372 1.00 119.17 26 LYS B CA 1
ATOM 1952 C C . LYS B 1 26 ? 53.487 12.973 -29.058 1.00 118.70 26 LYS B C 1
ATOM 1953 O O . LYS B 1 26 ? 52.847 12.019 -29.514 1.00 119.32 26 LYS B O 1
ATOM 1959 N N . VAL B 1 27 ? 54.811 13.058 -29.131 1.00 117.63 27 VAL B N 1
ATOM 1960 C CA . VAL B 1 27 ? 55.601 12.030 -29.802 1.00 117.33 27 VAL B CA 1
ATOM 1961 C C . VAL B 1 27 ? 55.444 10.665 -29.135 1.00 114.53 27 VAL B C 1
ATOM 1962 O O . VAL B 1 27 ? 55.448 9.635 -29.806 1.00 114.89 27 VAL B O 1
ATOM 1966 N N . VAL B 1 28 ? 55.301 10.663 -27.814 1.00 93.42 28 VAL B N 1
ATOM 1967 C CA . VAL B 1 28 ? 55.091 9.425 -27.075 1.00 91.66 28 VAL B CA 1
ATOM 1968 C C . VAL B 1 28 ? 53.725 8.831 -27.397 1.00 90.57 28 VAL B C 1
ATOM 1969 O O . VAL B 1 28 ? 53.557 7.614 -27.389 1.00 89.86 28 VAL B O 1
ATOM 1973 N N . GLN B 1 29 ? 52.750 9.688 -27.683 1.00 102.27 29 GLN B N 1
ATOM 1974 C CA . GLN B 1 29 ? 51.431 9.207 -28.086 1.00 104.59 29 GLN B CA 1
ATOM 1975 C C . GLN B 1 29 ? 51.484 8.568 -29.471 1.00 104.38 29 GLN B C 1
ATOM 1976 O O . GLN B 1 29 ? 50.823 7.556 -29.728 1.00 102.89 29 GLN B O 1
ATOM 1982 N N . SER B 1 30 ? 52.276 9.162 -30.359 1.00 116.73 30 SER B N 1
ATOM 1983 C CA . SER B 1 30 ? 52.448 8.625 -31.705 1.00 116.08 30 SER B CA 1
ATOM 1984 C C . SER B 1 30 ? 53.129 7.255 -31.684 1.00 115.42 30 SER B C 1
ATOM 1985 O O . SER B 1 30 ? 52.692 6.324 -32.364 1.00 116.52 30 SER B O 1
ATOM 1988 N N . LEU B 1 31 ? 54.198 7.138 -30.902 1.00 105.31 31 LEU B N 1
ATOM 1989 C CA . LEU B 1 31 ? 54.928 5.878 -30.782 1.00 102.67 31 LEU B CA 1
ATOM 1990 C C . LEU B 1 31 ? 54.101 4.824 -30.055 1.00 101.49 31 LEU B C 1
ATOM 1991 O O . LEU B 1 31 ? 54.287 3.624 -30.260 1.00 100.87 31 LEU B O 1
ATOM 1996 N N . GLU B 1 32 ? 53.189 5.277 -29.203 1.00 94.59 32 GLU B N 1
ATOM 1997 C CA . GLU B 1 32 ? 52.299 4.367 -28.499 1.00 95.58 32 GLU B CA 1
ATOM 1998 C C . GLU B 1 32 ? 51.268 3.779 -29.454 1.00 95.90 32 GLU B C 1
ATOM 1999 O O . GLU B 1 32 ? 50.934 2.595 -29.365 1.00 94.66 32 GLU B O 1
ATOM 2005 N N . GLN B 1 33 ? 50.774 4.603 -30.375 1.00 98.19 33 GLN B N 1
ATOM 2006 C CA . GLN B 1 33 ? 49.799 4.130 -31.355 1.00 100.75 33 GLN B CA 1
ATOM 2007 C C . GLN B 1 33 ? 50.427 3.212 -32.408 1.00 97.19 33 GLN B C 1
ATOM 2008 O O . GLN B 1 33 ? 49.825 2.215 -32.802 1.00 97.34 33 GLN B O 1
ATOM 2014 N N . THR B 1 34 ? 51.630 3.548 -32.861 1.00 92.92 34 THR B N 1
ATOM 2015 C CA . THR B 1 34 ? 52.341 2.689 -33.803 1.00 92.65 34 THR B CA 1
ATOM 2016 C C . THR B 1 34 ? 52.698 1.365 -33.129 1.00 91.03 34 THR B C 1
ATOM 2017 O O . THR B 1 34 ? 52.739 0.313 -33.773 1.00 90.99 34 THR B O 1
ATOM 2021 N N . ALA B 1 35 ? 52.949 1.424 -31.825 1.00 90.57 35 ALA B N 1
ATOM 2022 C CA . ALA B 1 35 ? 53.252 0.229 -31.049 1.00 87.44 35 ALA B CA 1
ATOM 2023 C C . ALA B 1 35 ? 52.016 -0.656 -30.910 1.00 87.12 35 ALA B C 1
ATOM 2024 O O . ALA B 1 35 ? 52.124 -1.882 -30.861 1.00 85.60 35 ALA B O 1
ATOM 2026 N N . ARG B 1 36 ? 50.845 -0.030 -30.840 1.00 95.51 36 ARG B N 1
ATOM 2027 C CA . ARG B 1 36 ? 49.590 -0.773 -30.756 1.00 98.80 36 ARG B CA 1
ATOM 2028 C C . ARG B 1 36 ? 49.239 -1.426 -32.088 1.00 99.46 36 ARG B C 1
ATOM 2029 O O . ARG B 1 36 ? 48.682 -2.524 -32.128 1.00 99.40 36 ARG B O 1
ATOM 2037 N N . GLU B 1 37 ? 49.571 -0.742 -33.176 1.00 96.86 37 GLU B N 1
ATOM 2038 C CA . GLU B 1 37 ? 49.350 -1.268 -34.513 1.00 96.46 37 GLU B CA 1
ATOM 2039 C C . GLU B 1 37 ? 50.226 -2.495 -34.752 1.00 96.65 37 GLU B C 1
ATOM 2040 O O . GLU B 1 37 ? 49.735 -3.540 -35.179 1.00 100.06 37 GLU B O 1
ATOM 2046 N N . ILE B 1 38 ? 51.521 -2.368 -34.466 1.00 76.94 38 ILE B N 1
ATOM 2047 C CA . ILE B 1 38 ? 52.452 -3.484 -34.620 1.00 71.89 38 ILE B CA 1
ATOM 2048 C C . ILE B 1 38 ? 52.094 -4.634 -33.689 1.00 72.18 38 ILE B C 1
ATOM 2049 O O . ILE B 1 38 ? 52.341 -5.800 -33.999 1.00 73.14 38 ILE B O 1
ATOM 2054 N N . LEU B 1 39 ? 51.516 -4.299 -32.541 1.00 90.63 39 LEU B N 1
ATOM 2055 C CA . LEU B 1 39 ? 51.128 -5.306 -31.562 1.00 91.87 39 LEU B CA 1
ATOM 2056 C C . LEU B 1 39 ? 49.978 -6.160 -32.082 1.00 96.03 39 LEU B C 1
ATOM 2057 O O . LEU B 1 39 ? 50.065 -7.387 -32.105 1.00 96.40 39 LEU B O 1
ATOM 2062 N N . THR B 1 40 ? 48.899 -5.503 -32.497 1.00 120.22 40 THR B N 1
ATOM 2063 C CA . THR B 1 40 ? 47.739 -6.206 -33.031 1.00 124.38 40 THR B CA 1
ATOM 2064 C C . THR B 1 40 ? 48.132 -7.000 -34.274 1.00 125.43 40 THR B C 1
ATOM 2065 O O . THR B 1 40 ? 47.570 -8.062 -34.551 1.00 128.85 40 THR B O 1
ATOM 2069 N N . LEU B 1 41 ? 49.108 -6.481 -35.014 1.00 92.67 41 LEU B N 1
ATOM 2070 C CA . LEU B 1 41 ? 49.575 -7.128 -36.235 1.00 92.08 41 LEU B CA 1
ATOM 2071 C C . LEU B 1 41 ? 50.293 -8.448 -35.956 1.00 91.91 41 LEU B C 1
ATOM 2072 O O . LEU B 1 41 ? 49.954 -9.477 -36.538 1.00 95.01 41 LEU B O 1
ATOM 2077 N N . LEU B 1 42 ? 51.283 -8.419 -35.068 1.00 94.98 42 LEU B N 1
ATOM 2078 C CA . LEU B 1 42 ? 52.046 -9.625 -34.747 1.00 92.73 42 LEU B CA 1
ATOM 2079 C C . LEU B 1 42 ? 51.261 -10.629 -33.902 1.00 95.06 42 LEU B C 1
ATOM 2080 O O . LEU B 1 42 ? 51.611 -11.809 -33.844 1.00 92.10 42 LEU B O 1
ATOM 2085 N N . GLN B 1 43 ? 50.205 -10.160 -33.243 1.00 130.11 43 GLN B N 1
ATOM 2086 C CA . GLN B 1 43 ? 49.413 -11.028 -32.374 1.00 132.01 43 GLN B CA 1
ATOM 2087 C C . GLN B 1 43 ? 48.406 -11.869 -33.156 1.00 135.06 43 GLN B C 1
ATOM 2088 O O . GLN B 1 43 ? 47.497 -12.465 -32.578 1.00 138.08 43 GLN B O 1
ATOM 2094 N N . GLY B 1 44 ? 48.578 -11.918 -34.473 1.00 96.54 44 GLY B N 1
ATOM 2095 C CA . GLY B 1 44 ? 47.751 -12.758 -35.317 1.00 98.94 44 GLY B CA 1
ATOM 2096 C C . GLY B 1 44 ? 48.339 -14.151 -35.412 1.00 97.28 44 GLY B C 1
ATOM 2097 O O . GLY B 1 44 ? 47.667 -15.100 -35.815 1.00 100.01 44 GLY B O 1
ATOM 2098 N N . VAL B 1 45 ? 49.606 -14.267 -35.029 1.00 126.62 45 VAL B N 1
ATOM 2099 C CA . VAL B 1 45 ? 50.309 -15.542 -35.067 1.00 127.50 45 VAL B CA 1
ATOM 2100 C C . VAL B 1 45 ? 49.736 -16.512 -34.034 1.00 128.51 45 VAL B C 1
ATOM 2101 O O . VAL B 1 45 ? 49.924 -17.727 -34.134 1.00 130.45 45 VAL B O 1
ATOM 2105 N N . HIS B 1 46 ? 49.033 -15.970 -33.044 1.00 100.78 46 HIS B N 1
ATOM 2106 C CA . HIS B 1 46 ? 48.432 -16.788 -31.995 1.00 100.85 46 HIS B CA 1
ATOM 2107 C C . HIS B 1 46 ? 47.181 -17.523 -32.484 1.00 107.05 46 HIS B C 1
ATOM 2108 O O . HIS B 1 46 ? 46.821 -18.574 -31.951 1.00 106.03 46 HIS B O 1
ATOM 2115 N N . GLN B 1 47 ? 46.519 -16.963 -33.494 1.00 129.25 47 GLN B N 1
ATOM 2116 C CA . GLN B 1 47 ? 45.426 -17.656 -34.167 1.00 133.25 47 GLN B CA 1
ATOM 2117 C C . GLN B 1 47 ? 46.007 -18.426 -35.348 1.00 134.59 47 GLN B C 1
ATOM 2118 O O . GLN B 1 47 ? 45.733 -18.110 -36.507 1.00 138.94 47 GLN B O 1
ATOM 2124 N N . GLY B 1 48 ? 46.824 -19.431 -35.043 1.00 130.48 48 GLY B N 1
ATOM 2125 C CA . GLY B 1 48 ? 47.520 -20.203 -36.058 1.00 131.14 48 GLY B CA 1
ATOM 2126 C C . GLY B 1 48 ? 46.617 -20.818 -37.112 1.00 134.51 48 GLY B C 1
ATOM 2127 O O . GLY B 1 48 ? 47.069 -21.146 -38.213 1.00 131.34 48 GLY B O 1
ATOM 2128 N N . ALA B 1 49 ? 45.340 -20.977 -36.776 1.00 167.25 49 ALA B N 1
ATOM 2129 C CA . ALA B 1 49 ? 44.363 -21.530 -37.710 1.00 170.91 49 ALA B CA 1
ATOM 2130 C C . ALA B 1 49 ? 44.290 -20.710 -39.000 1.00 174.26 49 ALA B C 1
ATOM 2131 O O . ALA B 1 49 ? 43.859 -19.553 -38.994 1.00 173.25 49 ALA B O 1
ATOM 2133 N N . GLY B 1 50 ? 44.722 -21.314 -40.103 1.00 112.04 50 GLY B N 1
ATOM 2134 C CA . GLY B 1 50 ? 44.660 -20.661 -41.397 1.00 105.73 50 GLY B CA 1
ATOM 2135 C C . GLY B 1 50 ? 46.016 -20.388 -42.014 1.00 100.35 50 GLY B C 1
ATOM 2136 O O . GLY B 1 50 ? 46.947 -21.182 -41.880 1.00 96.89 50 GLY B O 1
ATOM 2137 N N . PHE B 1 51 ? 46.118 -19.248 -42.690 1.00 145.05 51 PHE B N 1
ATOM 2138 C CA . PHE B 1 51 ? 47.311 -18.873 -43.442 1.00 142.41 51 PHE B CA 1
ATOM 2139 C C . PHE B 1 51 ? 48.396 -18.302 -42.532 1.00 142.65 51 PHE B C 1
ATOM 2140 O O . PHE B 1 51 ? 49.526 -18.797 -42.514 1.00 138.80 51 PHE B O 1
ATOM 2148 N N . GLN B 1 52 ? 48.030 -17.269 -41.773 1.00 140.42 52 GLN B N 1
ATOM 2149 C CA . GLN B 1 52 ? 48.974 -16.492 -40.962 1.00 136.37 52 GLN B CA 1
ATOM 2150 C C . GLN B 1 52 ? 50.308 -16.255 -41.677 1.00 132.87 52 GLN B C 1
ATOM 2151 O O . GLN B 1 52 ? 51.284 -16.978 -41.461 1.00 130.02 52 GLN B O 1
ATOM 2157 N N . ASP B 1 53 ? 50.334 -15.235 -42.531 1.00 125.72 53 ASP B N 1
ATOM 2158 C CA . ASP B 1 53 ? 51.532 -14.884 -43.294 1.00 124.59 53 ASP B CA 1
ATOM 2159 C C . ASP B 1 53 ? 52.604 -14.232 -42.425 1.00 120.12 53 ASP B C 1
ATOM 2160 O O . ASP B 1 53 ? 52.854 -13.032 -42.525 1.00 119.87 53 ASP B O 1
ATOM 2165 N N . ILE B 1 54 ? 53.243 -15.038 -41.584 1.00 101.66 54 ILE B N 1
ATOM 2166 C CA . ILE B 1 54 ? 54.252 -14.547 -40.648 1.00 99.50 54 ILE B CA 1
ATOM 2167 C C . ILE B 1 54 ? 55.381 -13.734 -41.298 1.00 98.29 54 ILE B C 1
ATOM 2168 O O . ILE B 1 54 ? 55.828 -12.742 -40.726 1.00 96.47 54 ILE B O 1
ATOM 2173 N N . PRO B 1 55 ? 55.852 -14.151 -42.487 1.00 96.03 55 PRO B N 1
ATOM 2174 C CA . PRO B 1 55 ? 56.877 -13.352 -43.174 1.00 97.00 55 PRO B CA 1
ATOM 2175 C C . PRO B 1 55 ? 56.315 -12.022 -43.687 1.00 97.94 55 PRO B C 1
ATOM 2176 O O . PRO B 1 55 ? 57.004 -10.991 -43.667 1.00 95.10 55 PRO B O 1
ATOM 2180 N N . LYS B 1 56 ? 55.066 -12.057 -44.140 1.00 91.93 56 LYS B N 1
ATOM 2181 C CA . LYS B 1 56 ? 54.379 -10.860 -44.603 1.00 93.78 56 LYS B CA 1
ATOM 2182 C C . LYS B 1 56 ? 54.137 -9.912 -43.426 1.00 93.68 56 LYS B C 1
ATOM 2183 O O . LYS B 1 56 ? 54.375 -8.701 -43.521 1.00 91.53 56 LYS B O 1
ATOM 2189 N N . ARG B 1 57 ? 53.665 -10.478 -42.317 1.00 98.78 57 ARG B N 1
ATOM 2190 C CA . ARG B 1 57 ? 53.446 -9.717 -41.094 1.00 96.87 57 ARG B CA 1
ATOM 2191 C C . ARG B 1 57 ? 54.738 -9.050 -40.643 1.00 94.66 57 ARG B C 1
ATOM 2192 O O . ARG B 1 57 ? 54.726 -7.921 -40.154 1.00 94.95 57 ARG B O 1
ATOM 2200 N N . CYS B 1 58 ? 55.851 -9.757 -40.808 1.00 95.98 58 CYS B N 1
ATOM 2201 C CA . CYS B 1 58 ? 57.158 -9.221 -40.451 1.00 94.95 58 CYS B CA 1
ATOM 2202 C C . CYS B 1 58 ? 57.556 -8.068 -41.362 1.00 96.71 58 CYS B C 1
ATOM 2203 O O . CYS B 1 58 ? 58.232 -7.138 -40.927 1.00 95.82 58 CYS B O 1
ATOM 2206 N N . LEU B 1 59 ? 57.139 -8.128 -42.624 1.00 85.82 59 LEU B N 1
ATOM 2207 C CA . LEU B 1 59 ? 57.396 -7.024 -43.548 1.00 85.34 59 LEU B CA 1
ATOM 2208 C C . LEU B 1 59 ? 56.643 -5.761 -43.128 1.00 87.01 59 LEU B C 1
ATOM 2209 O O . LEU B 1 59 ? 57.243 -4.691 -42.955 1.00 89.06 59 LEU B O 1
ATOM 2214 N N . LYS B 1 60 ? 55.329 -5.886 -42.962 1.00 102.86 60 LYS B N 1
ATOM 2215 C CA . LYS B 1 60 ? 54.512 -4.760 -42.518 1.00 104.96 60 LYS B CA 1
ATOM 2216 C C . LYS B 1 60 ? 55.103 -4.161 -41.245 1.00 102.39 60 LYS B C 1
ATOM 2217 O O . LYS B 1 60 ? 55.196 -2.937 -41.093 1.00 104.41 60 LYS B O 1
ATOM 2223 N N . ALA B 1 61 ? 55.504 -5.043 -40.336 1.00 84.23 61 ALA B N 1
ATOM 2224 C CA . ALA B 1 61 ? 56.109 -4.636 -39.077 1.00 83.45 61 ALA B CA 1
ATOM 2225 C C . ALA B 1 61 ? 57.349 -3.781 -39.309 1.00 82.75 61 ALA B C 1
ATOM 2226 O O . ALA B 1 61 ? 57.498 -2.731 -38.695 1.00 82.83 61 ALA B O 1
ATOM 2228 N N . ARG B 1 62 ? 58.235 -4.230 -40.193 1.00 96.02 62 ARG B N 1
ATOM 2229 C CA . ARG B 1 62 ? 59.437 -3.464 -40.510 1.00 98.41 62 ARG B CA 1
ATOM 2230 C C . ARG B 1 62 ? 59.065 -2.066 -40.993 1.00 103.67 62 ARG B C 1
ATOM 2231 O O . ARG B 1 62 ? 59.753 -1.087 -40.686 1.00 105.96 62 ARG B O 1
ATOM 2239 N N . GLU B 1 63 ? 57.976 -1.974 -41.754 1.00 101.41 63 GLU B N 1
ATOM 2240 C CA . GLU B 1 63 ? 57.493 -0.675 -42.212 1.00 101.93 63 GLU B CA 1
ATOM 2241 C C . GLU B 1 63 ? 57.179 0.227 -41.023 1.00 101.45 63 GLU B C 1
ATOM 2242 O O . GLU B 1 63 ? 57.743 1.322 -40.881 1.00 104.94 63 GLU B O 1
ATOM 2248 N N . HIS B 1 64 ? 56.276 -0.240 -40.167 1.00 103.32 64 HIS B N 1
ATOM 2249 C CA . HIS B 1 64 ? 55.886 0.524 -38.987 1.00 103.26 64 HIS B CA 1
ATOM 2250 C C . HIS B 1 64 ? 57.095 0.936 -38.148 1.00 102.52 64 HIS B C 1
ATOM 2251 O O . HIS B 1 64 ? 57.074 1.969 -37.480 1.00 103.21 64 HIS B O 1
ATOM 2258 N N . PHE B 1 65 ? 58.146 0.123 -38.188 1.00 100.97 65 PHE B N 1
ATOM 2259 C CA . PHE B 1 65 ? 59.380 0.429 -37.473 1.00 100.90 65 PHE B CA 1
ATOM 2260 C C . PHE B 1 65 ? 60.147 1.554 -38.151 1.00 105.28 65 PHE B C 1
ATOM 2261 O O . PHE B 1 65 ? 60.869 2.300 -37.495 1.00 107.31 65 PHE B O 1
ATOM 2269 N N . GLY B 1 66 ? 59.998 1.665 -39.466 1.00 95.70 66 GLY B N 1
ATOM 2270 C CA . GLY B 1 66 ? 60.551 2.796 -40.185 1.00 97.99 66 GLY B CA 1
ATOM 2271 C C . GLY B 1 66 ? 59.869 4.067 -39.716 1.00 100.76 66 GLY B C 1
ATOM 2272 O O . GLY B 1 66 ? 60.523 5.080 -39.434 1.00 104.25 66 GLY B O 1
ATOM 2273 N N . THR B 1 67 ? 58.543 4.011 -39.623 1.00 100.60 67 THR B N 1
ATOM 2274 C CA . THR B 1 67 ? 57.771 5.149 -39.128 1.00 101.22 67 THR B CA 1
ATOM 2275 C C . THR B 1 67 ? 58.216 5.548 -37.720 1.00 100.67 67 THR B C 1
ATOM 2276 O O . THR B 1 67 ? 58.291 6.733 -37.389 1.00 102.73 67 THR B O 1
ATOM 2280 N N . VAL B 1 68 ? 58.512 4.548 -36.897 1.00 92.29 68 VAL B N 1
ATOM 2281 C CA . VAL B 1 68 ? 59.002 4.776 -35.544 1.00 90.75 68 VAL B CA 1
ATOM 2282 C C . VAL B 1 68 ? 60.388 5.417 -35.560 1.00 95.97 68 VAL B C 1
ATOM 2283 O O . VAL B 1 68 ? 60.753 6.155 -34.647 1.00 97.81 68 VAL B O 1
ATOM 2287 N N . LYS B 1 69 ? 61.154 5.130 -36.607 1.00 110.52 69 LYS B N 1
ATOM 2288 C CA . LYS B 1 69 ? 62.497 5.680 -36.754 1.00 112.61 69 LYS B CA 1
ATOM 2289 C C . LYS B 1 69 ? 62.450 7.162 -37.105 1.00 116.79 69 LYS B C 1
ATOM 2290 O O . LYS B 1 69 ? 63.277 7.939 -36.628 1.00 119.03 69 LYS B O 1
ATOM 2296 N N . THR B 1 70 ? 61.486 7.550 -37.938 1.00 124.88 70 THR B N 1
ATOM 2297 C CA . THR B 1 70 ? 61.337 8.959 -38.309 1.00 127.10 70 THR B CA 1
ATOM 2298 C C . THR B 1 70 ? 60.731 9.799 -37.180 1.00 127.23 70 THR B C 1
ATOM 2299 O O . THR B 1 70 ? 61.214 10.897 -36.885 1.00 130.09 70 THR B O 1
ATOM 2303 N N . HIS B 1 71 ? 59.674 9.286 -36.554 1.00 128.35 71 HIS B N 1
ATOM 2304 C CA . HIS B 1 71 ? 59.063 9.973 -35.419 1.00 128.89 71 HIS B CA 1
ATOM 2305 C C . HIS B 1 71 ? 60.054 10.137 -34.271 1.00 129.46 71 HIS B C 1
ATOM 2306 O O . HIS B 1 71 ? 60.161 11.206 -33.671 1.00 130.75 71 HIS B O 1
ATOM 2313 N N . LEU B 1 72 ? 60.778 9.064 -33.974 1.00 100.73 72 LEU B N 1
ATOM 2314 C CA . LEU B 1 72 ? 61.756 9.063 -32.897 1.00 101.09 72 LEU B CA 1
ATOM 2315 C C . LEU B 1 72 ? 62.923 9.994 -33.223 1.00 106.88 72 LEU B C 1
ATOM 2316 O O . LEU B 1 72 ? 63.454 10.672 -32.342 1.00 109.44 72 LEU B O 1
ATOM 2321 N N . THR B 1 73 ? 63.313 10.031 -34.493 1.00 118.42 73 THR B N 1
ATOM 2322 C CA . THR B 1 73 ? 64.436 10.858 -34.921 1.00 124.09 73 THR B CA 1
ATOM 2323 C C . THR B 1 73 ? 64.054 12.336 -34.993 1.00 128.75 73 THR B C 1
ATOM 2324 O O . THR B 1 73 ? 64.922 13.203 -35.123 1.00 133.69 73 THR B O 1
ATOM 2328 N N . SER B 1 74 ? 62.755 12.619 -34.906 1.00 164.70 74 SER B N 1
ATOM 2329 C CA . SER B 1 74 ? 62.274 13.999 -34.929 1.00 166.79 74 SER B CA 1
ATOM 2330 C C . SER B 1 74 ? 62.461 14.669 -33.569 1.00 169.67 74 SER B C 1
ATOM 2331 O O . SER B 1 74 ? 62.100 15.834 -33.384 1.00 172.44 74 SER B O 1
ATOM 2334 N N . LEU B 1 75 ? 63.025 13.927 -32.621 1.00 141.18 75 LEU B N 1
ATOM 2335 C CA . LEU B 1 75 ? 63.229 14.432 -31.267 1.00 141.21 75 LEU B CA 1
ATOM 2336 C C . LEU B 1 75 ? 64.678 14.826 -31.019 1.00 146.23 75 LEU B C 1
ATOM 2337 O O . LEU B 1 75 ? 64.954 15.893 -30.470 1.00 146.18 75 LEU B O 1
ATOM 2342 N N . LYS B 1 76 ? 65.594 13.951 -31.427 1.00 167.07 76 LYS B N 1
ATOM 2343 C CA . LYS B 1 76 ? 67.025 14.134 -31.193 1.00 170.35 76 LYS B CA 1
ATOM 2344 C C . LYS B 1 76 ? 67.544 15.511 -31.615 1.00 173.40 76 LYS B C 1
ATOM 2345 O O . LYS B 1 76 ? 68.589 15.961 -31.140 1.00 173.72 76 LYS B O 1
ATOM 2351 N N . THR B 1 77 ? 66.812 16.175 -32.504 1.00 196.25 77 THR B N 1
ATOM 2352 C CA . THR B 1 77 ? 67.222 17.477 -33.026 1.00 198.25 77 THR B CA 1
ATOM 2353 C C . THR B 1 77 ? 66.900 18.624 -32.067 1.00 196.34 77 THR B C 1
ATOM 2354 O O . THR B 1 77 ? 67.651 19.596 -31.971 1.00 196.50 77 THR B O 1
ATOM 2358 N N . LYS B 1 78 ? 65.785 18.498 -31.354 1.00 173.11 78 LYS B N 1
ATOM 2359 C CA . LYS B 1 78 ? 65.231 19.606 -30.580 1.00 170.73 78 LYS B CA 1
ATOM 2360 C C . LYS B 1 78 ? 65.884 19.841 -29.216 1.00 169.92 78 LYS B C 1
ATOM 2361 O O . LYS B 1 78 ? 66.242 20.970 -28.879 1.00 170.62 78 LYS B O 1
ATOM 2367 N N . PHE B 1 79 ? 66.035 18.775 -28.436 1.00 160.88 79 PHE B N 1
ATOM 2368 C CA . PHE B 1 79 ? 66.369 18.909 -27.019 1.00 158.59 79 PHE B CA 1
ATOM 2369 C C . PHE B 1 79 ? 67.823 18.575 -26.693 1.00 159.02 79 PHE B C 1
ATOM 2370 O O . PHE B 1 79 ? 68.425 17.704 -27.324 1.00 159.63 79 PHE B O 1
ATOM 2378 N N . PRO B 1 80 ? 68.391 19.281 -25.701 1.00 160.83 80 PRO B N 1
ATOM 2379 C CA . PRO B 1 80 ? 69.777 19.095 -25.255 1.00 162.18 80 PRO B CA 1
ATOM 2380 C C . PRO B 1 80 ? 70.087 17.641 -24.903 1.00 159.88 80 PRO B C 1
ATOM 2381 O O . PRO B 1 80 ? 69.173 16.831 -24.735 1.00 156.89 80 PRO B O 1
ATOM 2385 N N . ALA B 1 81 ? 71.372 17.324 -24.790 1.00 138.83 81 ALA B N 1
ATOM 2386 C CA . ALA B 1 81 ? 71.807 15.951 -24.560 1.00 139.41 81 ALA B CA 1
ATOM 2387 C C . ALA B 1 81 ? 71.280 15.369 -23.250 1.00 136.81 81 ALA B C 1
ATOM 2388 O O . ALA B 1 81 ? 70.574 14.359 -23.253 1.00 134.50 81 ALA B O 1
ATOM 2390 N N . GLU B 1 82 ? 71.621 16.007 -22.134 1.00 163.58 82 GLU B N 1
ATOM 2391 C CA . GLU B 1 82 ? 71.302 15.463 -20.815 1.00 163.00 82 GLU B CA 1
ATOM 2392 C C . GLU B 1 82 ? 69.800 15.345 -20.557 1.00 159.17 82 GLU B C 1
ATOM 2393 O O . GLU B 1 82 ? 69.358 14.464 -19.817 1.00 156.07 82 GLU B O 1
ATOM 2399 N N . GLN B 1 83 ? 69.021 16.230 -21.170 1.00 130.84 83 GLN B N 1
ATOM 2400 C CA . GLN B 1 83 ? 67.570 16.212 -21.005 1.00 129.71 83 GLN B CA 1
ATOM 2401 C C . GLN B 1 83 ? 66.990 14.828 -21.287 1.00 129.41 83 GLN B C 1
ATOM 2402 O O . GLN B 1 83 ? 65.912 14.484 -20.800 1.00 127.82 83 GLN B O 1
ATOM 2408 N N . TYR B 1 84 ? 67.720 14.036 -22.067 1.00 161.51 84 TYR B N 1
ATOM 2409 C CA . TYR B 1 84 ? 67.248 12.721 -22.494 1.00 159.97 84 TYR B CA 1
ATOM 2410 C C . TYR B 1 84 ? 67.448 11.630 -21.441 1.00 156.63 84 TYR B C 1
ATOM 2411 O O . TYR B 1 84 ? 67.473 10.440 -21.761 1.00 156.45 84 TYR B O 1
ATOM 2420 N N . TYR B 1 85 ? 67.596 12.047 -20.188 1.00 121.69 85 TYR B N 1
ATOM 2421 C CA . TYR B 1 85 ? 67.530 11.130 -19.056 1.00 119.64 85 TYR B CA 1
ATOM 2422 C C . TYR B 1 85 ? 66.544 11.683 -18.039 1.00 118.79 85 TYR B C 1
ATOM 2423 O O . TYR B 1 85 ? 66.122 10.986 -17.116 1.00 116.65 85 TYR B O 1
ATOM 2432 N N . ARG B 1 86 ? 66.180 12.946 -18.227 1.00 127.24 86 ARG B N 1
ATOM 2433 C CA . ARG B 1 86 ? 65.276 13.633 -17.317 1.00 126.09 86 ARG B CA 1
ATOM 2434 C C . ARG B 1 86 ? 63.830 13.240 -17.590 1.00 122.70 86 ARG B C 1
ATOM 2435 O O . ARG B 1 86 ? 63.081 12.913 -16.670 1.00 122.63 86 ARG B O 1
ATOM 2443 N N . PHE B 1 87 ? 63.447 13.265 -18.862 1.00 123.09 87 PHE B N 1
ATOM 2444 C CA . PHE B 1 87 ? 62.077 12.951 -19.256 1.00 122.66 87 PHE B CA 1
ATOM 2445 C C . PHE B 1 87 ? 61.922 11.478 -19.626 1.00 119.64 87 PHE B C 1
ATOM 2446 O O . PHE B 1 87 ? 60.945 11.086 -20.264 1.00 115.73 87 PHE B O 1
ATOM 2454 N N . HIS B 1 88 ? 62.895 10.670 -19.216 1.00 152.49 88 HIS B N 1
ATOM 2455 C CA . HIS B 1 88 ? 62.906 9.244 -19.523 1.00 150.80 88 HIS B CA 1
ATOM 2456 C C . HIS B 1 88 ? 61.587 8.569 -19.156 1.00 146.88 88 HIS B C 1
ATOM 2457 O O . HIS B 1 88 ? 61.030 7.808 -19.946 1.00 146.47 88 HIS B O 1
ATOM 2464 N N . GLU B 1 89 ? 61.088 8.859 -17.960 1.00 114.35 89 GLU B N 1
ATOM 2465 C CA . GLU B 1 89 ? 59.911 8.173 -17.440 1.00 113.54 89 GLU B CA 1
ATOM 2466 C C . GLU B 1 89 ? 58.694 8.291 -18.358 1.00 111.84 89 GLU B C 1
ATOM 2467 O O . GLU B 1 89 ? 57.782 7.466 -18.295 1.00 109.25 89 GLU B O 1
ATOM 2473 N N . HIS B 1 90 ? 58.686 9.311 -19.210 1.00 138.08 90 HIS B N 1
ATOM 2474 C CA . HIS B 1 90 ? 57.576 9.527 -20.135 1.00 138.67 90 HIS B CA 1
ATOM 2475 C C . HIS B 1 90 ? 57.545 8.493 -21.260 1.00 138.03 90 HIS B C 1
ATOM 2476 O O . HIS B 1 90 ? 56.472 8.119 -21.740 1.00 137.05 90 HIS B O 1
ATOM 2483 N N . TRP B 1 91 ? 58.722 8.035 -21.677 1.00 129.73 91 TRP B N 1
ATOM 2484 C CA . TRP B 1 91 ? 58.820 7.081 -22.779 1.00 126.54 91 TRP B CA 1
ATOM 2485 C C . TRP B 1 91 ? 59.467 5.757 -22.381 1.00 122.55 91 TRP B C 1
ATOM 2486 O O . TRP B 1 91 ? 59.917 5.001 -23.240 1.00 119.98 91 TRP B O 1
ATOM 2497 N N . ARG B 1 92 ? 59.510 5.478 -21.082 1.00 112.80 92 ARG B N 1
ATOM 2498 C CA . ARG B 1 92 ? 60.061 4.216 -20.603 1.00 109.07 92 ARG B CA 1
ATOM 2499 C C . ARG B 1 92 ? 59.183 3.049 -21.049 1.00 103.80 92 ARG B C 1
ATOM 2500 O O . ARG B 1 92 ? 59.670 2.078 -21.627 1.00 100.65 92 ARG B O 1
ATOM 2508 N N . PHE B 1 93 ? 57.885 3.156 -20.782 1.00 90.12 93 PHE B N 1
ATOM 2509 C CA . PHE B 1 93 ? 56.939 2.115 -21.165 1.00 87.50 93 PHE B CA 1
ATOM 2510 C C . PHE B 1 93 ? 56.960 1.862 -22.666 1.00 87.34 93 PHE B C 1
ATOM 2511 O O . PHE B 1 93 ? 57.156 0.732 -23.109 1.00 85.87 93 PHE B O 1
ATOM 2519 N N . VAL B 1 94 ? 56.755 2.922 -23.441 1.00 99.76 94 VAL B N 1
ATOM 2520 C CA . VAL B 1 94 ? 56.677 2.819 -24.894 1.00 98.55 94 VAL B CA 1
ATOM 2521 C C . VAL B 1 94 ? 57.965 2.270 -25.498 1.00 97.52 94 VAL B C 1
ATOM 2522 O O . VAL B 1 94 ? 57.934 1.530 -26.482 1.00 95.54 94 VAL B O 1
ATOM 2526 N N . LEU B 1 95 ? 59.095 2.643 -24.906 1.00 74.30 95 LEU B N 1
ATOM 2527 C CA . LEU B 1 95 ? 60.397 2.208 -25.396 1.00 72.80 95 LEU B CA 1
ATOM 2528 C C . LEU B 1 95 ? 60.609 0.718 -25.149 1.00 70.10 95 LEU B C 1
ATOM 2529 O O . LEU B 1 95 ? 61.121 0.005 -26.009 1.00 68.09 95 LEU B O 1
ATOM 2534 N N . GLN B 1 96 ? 60.218 0.253 -23.966 1.00 78.26 96 GLN B N 1
ATOM 2535 C CA . GLN B 1 96 ? 60.324 -1.162 -23.629 1.00 75.53 96 GLN B CA 1
ATOM 2536 C C . GLN B 1 96 ? 59.402 -1.994 -24.512 1.00 72.11 96 GLN B C 1
ATOM 2537 O O . GLN B 1 96 ? 59.713 -3.136 -24.858 1.00 68.13 96 GLN B O 1
ATOM 2543 N N . ARG B 1 97 ? 58.264 -1.412 -24.872 1.00 86.11 97 ARG B N 1
ATOM 2544 C CA . ARG B 1 97 ? 57.326 -2.069 -25.768 1.00 85.41 97 ARG B CA 1
ATOM 2545 C C . ARG B 1 97 ? 57.926 -2.227 -27.159 1.00 86.00 97 ARG B C 1
ATOM 2546 O O . ARG B 1 97 ? 57.885 -3.308 -27.734 1.00 83.96 97 ARG B O 1
ATOM 2554 N N . LEU B 1 98 ? 58.486 -1.147 -27.694 1.00 84.00 98 LEU B N 1
ATOM 2555 C CA . LEU B 1 98 ? 59.093 -1.187 -29.020 1.00 82.35 98 LEU B CA 1
ATOM 2556 C C . LEU B 1 98 ? 60.261 -2.168 -29.075 1.00 81.59 98 LEU B C 1
ATOM 2557 O O . LEU B 1 98 ? 60.460 -2.840 -30.083 1.00 82.25 98 LEU B O 1
ATOM 2562 N N . VAL B 1 99 ? 61.030 -2.245 -27.991 1.00 74.42 99 VAL B N 1
ATOM 2563 C CA . VAL B 1 99 ? 62.100 -3.233 -27.880 1.00 73.49 99 VAL B CA 1
ATOM 2564 C C . VAL B 1 99 ? 61.515 -4.632 -27.958 1.00 72.31 99 VAL B C 1
ATOM 2565 O O . VAL B 1 99 ? 62.045 -5.503 -28.650 1.00 72.41 99 VAL B O 1
ATOM 2569 N N . PHE B 1 100 ? 60.419 -4.842 -27.237 1.00 80.07 100 PHE B N 1
ATOM 2570 C CA . PHE B 1 100 ? 59.741 -6.129 -27.241 1.00 76.40 100 PHE B CA 1
ATOM 2571 C C . PHE B 1 100 ? 59.351 -6.543 -28.653 1.00 76.79 100 PHE B C 1
ATOM 2572 O O . PHE B 1 100 ? 59.801 -7.570 -29.141 1.00 76.17 100 PHE B O 1
ATOM 2580 N N . LEU B 1 101 ? 58.519 -5.735 -29.302 1.00 67.97 101 LEU B N 1
ATOM 2581 C CA . LEU B 1 101 ? 58.038 -6.023 -30.649 1.00 67.40 101 LEU B CA 1
ATOM 2582 C C . LEU B 1 101 ? 59.181 -6.233 -31.635 1.00 69.93 101 LEU B C 1
ATOM 2583 O O . LEU B 1 101 ? 59.085 -7.056 -32.545 1.00 70.29 101 LEU B O 1
ATOM 2588 N N . ALA B 1 102 ? 60.266 -5.490 -31.451 1.00 74.12 102 ALA B N 1
ATOM 2589 C CA . ALA B 1 102 ? 61.453 -5.669 -32.274 1.00 72.41 102 ALA B CA 1
ATOM 2590 C C . ALA B 1 102 ? 61.955 -7.098 -32.138 1.00 71.86 102 ALA B C 1
ATOM 2591 O O . ALA B 1 102 ? 62.011 -7.846 -33.116 1.00 73.81 102 ALA B O 1
ATOM 2593 N N . ALA B 1 103 ? 62.313 -7.472 -30.914 1.00 65.11 103 ALA B N 1
ATOM 2594 C CA . ALA B 1 103 ? 62.838 -8.804 -30.633 1.00 64.94 103 ALA B CA 1
ATOM 2595 C C . ALA B 1 103 ? 61.886 -9.900 -31.110 1.00 63.35 103 ALA B C 1
ATOM 2596 O O . ALA B 1 103 ? 62.309 -11.017 -31.414 1.00 61.96 103 ALA B O 1
ATOM 2598 N N . PHE B 1 104 ? 60.602 -9.563 -31.173 1.00 66.12 104 PHE B N 1
ATOM 2599 C CA . PHE B 1 104 ? 59.557 -10.495 -31.572 1.00 66.08 104 PHE B CA 1
ATOM 2600 C C . PHE B 1 104 ? 59.660 -10.763 -33.064 1.00 68.17 104 PHE B C 1
ATOM 2601 O O . PHE B 1 104 ? 59.710 -11.911 -33.493 1.00 67.76 104 PHE B O 1
ATOM 2609 N N . VAL B 1 105 ? 59.683 -9.693 -33.851 1.00 70.06 105 VAL B N 1
ATOM 2610 C CA . VAL B 1 105 ? 59.860 -9.809 -35.291 1.00 70.17 105 VAL B CA 1
ATOM 2611 C C . VAL B 1 105 ? 61.120 -10.602 -35.605 1.00 70.79 105 VAL B C 1
ATOM 2612 O O . VAL B 1 105 ? 61.091 -11.548 -36.389 1.00 73.48 105 VAL B O 1
ATOM 2616 N N . VAL B 1 106 ? 62.226 -10.216 -34.978 1.00 67.83 106 VAL B N 1
ATOM 2617 C CA . VAL B 1 106 ? 63.515 -10.835 -35.264 1.00 70.07 106 VAL B CA 1
ATOM 2618 C C . VAL B 1 106 ? 63.572 -12.302 -34.848 1.00 69.16 106 VAL B C 1
ATOM 2619 O O . VAL B 1 106 ? 64.325 -13.081 -35.422 1.00 72.64 106 VAL B O 1
ATOM 2623 N N . TYR B 1 107 ? 62.774 -12.683 -33.858 1.00 75.06 107 TYR B N 1
ATOM 2624 C CA . TYR B 1 107 ? 62.701 -14.086 -33.468 1.00 75.42 107 TYR B CA 1
ATOM 2625 C C . TYR B 1 107 ? 61.875 -14.889 -34.465 1.00 76.41 107 TYR B C 1
ATOM 2626 O O . TYR B 1 107 ? 62.249 -15.994 -34.849 1.00 76.74 107 TYR B O 1
ATOM 2635 N N . LEU B 1 108 ? 60.740 -14.327 -34.86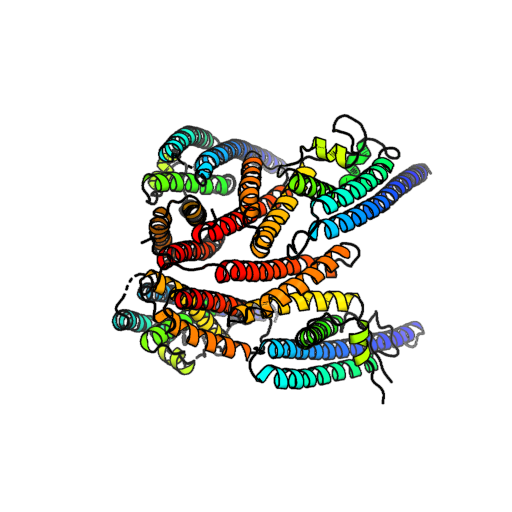8 1.00 78.95 108 LEU B N 1
ATOM 2636 C CA . LEU B 1 108 ? 59.880 -14.949 -35.863 1.00 79.59 108 LEU B CA 1
ATOM 2637 C C . LEU B 1 108 ? 60.613 -15.072 -37.191 1.00 83.31 108 LEU B C 1
ATOM 2638 O O . LEU B 1 108 ? 60.194 -15.816 -38.079 1.00 85.97 108 LEU B O 1
ATOM 2643 N N . GLU B 1 109 ? 61.716 -14.340 -37.317 1.00 87.98 109 GLU B N 1
ATOM 2644 C CA . GLU B 1 109 ? 62.521 -14.373 -38.530 1.00 90.12 109 GLU B CA 1
ATOM 2645 C C . GLU B 1 109 ? 63.684 -15.361 -38.441 1.00 92.03 109 GLU B C 1
ATOM 2646 O O . GLU B 1 109 ? 63.953 -16.097 -39.390 1.00 94.71 109 GLU B O 1
ATOM 2652 N N . THR B 1 110 ? 64.363 -15.381 -37.298 1.00 73.97 110 THR B N 1
ATOM 2653 C CA . THR B 1 110 ? 65.631 -16.094 -37.176 1.00 76.64 110 THR B CA 1
ATOM 2654 C C . THR B 1 110 ? 65.707 -17.010 -35.952 1.00 79.40 110 THR B C 1
ATOM 2655 O O . THR B 1 110 ? 66.647 -17.799 -35.814 1.00 80.15 110 THR B O 1
ATOM 2659 N N . GLU B 1 111 ? 64.720 -16.895 -35.067 1.00 89.47 111 GLU B N 1
ATOM 2660 C CA . GLU B 1 111 ? 64.675 -17.686 -33.837 1.00 87.72 111 GLU B CA 1
ATOM 2661 C C . GLU B 1 111 ? 65.837 -17.382 -32.885 1.00 88.38 111 GLU B C 1
ATOM 2662 O O . GLU B 1 111 ? 66.301 -18.258 -32.155 1.00 87.38 111 GLU B O 1
ATOM 2668 N N . THR B 1 112 ? 66.296 -16.134 -32.898 1.00 94.90 112 THR B N 1
ATOM 2669 C CA . THR B 1 112 ? 67.332 -15.682 -31.973 1.00 95.61 112 THR B CA 1
ATOM 2670 C C . THR B 1 112 ? 66.936 -14.378 -31.287 1.00 93.27 112 THR B C 1
ATOM 2671 O O . THR B 1 112 ? 65.821 -13.881 -31.461 1.00 90.46 112 THR B O 1
ATOM 2675 N N . LEU B 1 113 ? 67.868 -13.831 -30.512 1.00 69.28 113 LEU B N 1
ATOM 2676 C CA . LEU B 1 113 ? 67.649 -12.590 -29.781 1.00 65.93 113 LEU B CA 1
ATOM 2677 C C . LEU B 1 113 ? 68.398 -11.439 -30.442 1.00 66.43 113 LEU B C 1
ATOM 2678 O O . LEU B 1 113 ? 69.597 -11.541 -30.704 1.00 68.10 113 LEU B O 1
ATOM 2683 N N . VAL B 1 114 ? 67.687 -10.349 -30.720 1.00 64.81 114 VAL B N 1
ATOM 2684 C CA . VAL B 1 114 ? 68.322 -9.149 -31.250 1.00 69.51 114 VAL B CA 1
ATOM 2685 C C . VAL B 1 114 ? 69.397 -8.650 -30.305 1.00 75.38 114 VAL B C 1
ATOM 2686 O O . VAL B 1 114 ? 69.142 -8.457 -29.118 1.00 73.78 114 VAL B O 1
ATOM 2690 N N . THR B 1 115 ? 70.599 -8.439 -30.828 1.00 82.26 115 THR B N 1
ATOM 2691 C CA . THR B 1 115 ? 71.601 -7.703 -30.081 1.00 82.78 115 THR B CA 1
ATOM 2692 C C . THR B 1 115 ? 70.995 -6.337 -29.817 1.00 84.62 115 THR B C 1
ATOM 2693 O O . THR B 1 115 ? 70.239 -5.826 -30.645 1.00 83.65 115 THR B O 1
ATOM 2697 N N . ARG B 1 116 ? 71.310 -5.752 -28.667 1.00 77.84 116 ARG B N 1
ATOM 2698 C CA . ARG B 1 116 ? 70.766 -4.446 -28.307 1.00 77.79 116 ARG B CA 1
ATOM 2699 C C . ARG B 1 116 ? 71.054 -3.399 -29.386 1.00 79.63 116 ARG B C 1
ATOM 2700 O O . ARG B 1 116 ? 70.220 -2.536 -29.673 1.00 78.35 116 ARG B O 1
ATOM 2708 N N . GLU B 1 117 ? 72.236 -3.493 -29.985 1.00 82.78 117 GLU B N 1
ATOM 2709 C CA . GLU B 1 117 ? 72.630 -2.592 -31.056 1.00 83.77 117 GLU B CA 1
ATOM 2710 C C . GLU B 1 117 ? 71.689 -2.716 -32.248 1.00 85.92 117 GLU B C 1
ATOM 2711 O O . GLU B 1 117 ? 71.212 -1.715 -32.775 1.00 88.13 117 GLU B O 1
ATOM 2717 N N . ALA B 1 118 ? 71.425 -3.947 -32.670 1.00 83.46 118 ALA B N 1
ATOM 2718 C CA . ALA B 1 118 ? 70.516 -4.189 -33.783 1.00 83.49 118 ALA B CA 1
ATOM 2719 C C . ALA B 1 118 ? 69.161 -3.539 -33.518 1.00 82.64 118 ALA B C 1
ATOM 2720 O O . ALA B 1 118 ? 68.493 -3.062 -34.440 1.00 82.82 118 ALA B O 1
ATOM 2722 N N . VAL B 1 119 ? 68.767 -3.517 -32.248 1.00 86.12 119 VAL B N 1
ATOM 2723 C CA . VAL B 1 119 ? 67.494 -2.931 -31.851 1.00 84.27 119 VAL B CA 1
ATOM 2724 C C . VAL B 1 119 ? 67.519 -1.413 -32.010 1.00 88.26 119 VAL B C 1
ATOM 2725 O O . VAL B 1 119 ? 66.601 -0.832 -32.591 1.00 88.89 119 VAL B O 1
ATOM 2729 N N . THR B 1 120 ? 68.568 -0.773 -31.494 1.00 78.43 120 THR B N 1
ATOM 2730 C CA . THR B 1 120 ? 68.694 0.678 -31.611 1.00 82.51 120 THR B CA 1
ATOM 2731 C C . THR B 1 120 ? 68.663 1.089 -33.079 1.00 86.41 120 THR B C 1
ATOM 2732 O O . THR B 1 120 ? 68.043 2.088 -33.441 1.00 87.94 120 THR B O 1
ATOM 2736 N N . GLU B 1 121 ? 69.333 0.304 -33.917 1.00 110.04 121 GLU B N 1
ATOM 2737 C CA . GLU B 1 121 ? 69.382 0.561 -35.352 1.00 113.51 121 GLU B CA 1
ATOM 2738 C C . GLU B 1 121 ? 68.012 0.445 -36.012 1.00 110.19 121 GLU B C 1
ATOM 2739 O O . GLU B 1 121 ? 67.663 1.253 -36.874 1.00 112.68 121 GLU B O 1
ATOM 2745 N N . ILE B 1 122 ? 67.239 -0.560 -35.611 1.00 109.18 122 ILE B N 1
ATOM 2746 C CA . ILE B 1 122 ? 65.896 -0.746 -36.161 1.00 108.85 122 ILE B CA 1
ATOM 2747 C C . ILE B 1 122 ? 64.939 0.378 -35.753 1.00 107.01 122 ILE B C 1
ATOM 2748 O O . ILE B 1 122 ? 64.054 0.764 -36.519 1.00 104.51 122 ILE B O 1
ATOM 2753 N N . LEU B 1 123 ? 65.126 0.903 -34.546 1.00 107.62 123 LEU B N 1
ATOM 2754 C CA . LEU B 1 123 ? 64.251 1.946 -34.022 1.00 108.61 123 LEU B CA 1
ATOM 2755 C C . LEU B 1 123 ? 64.705 3.345 -34.433 1.00 112.98 123 LEU B C 1
ATOM 2756 O O . LEU B 1 123 ? 63.957 4.314 -34.295 1.00 113.54 123 LEU B O 1
ATOM 2761 N N . GLY B 1 124 ? 65.930 3.446 -34.941 1.00 116.02 124 GLY B N 1
ATOM 2762 C CA . GLY B 1 124 ? 66.497 4.731 -35.309 1.00 120.46 124 GLY B CA 1
ATOM 2763 C C . GLY B 1 124 ? 66.985 5.482 -34.085 1.00 123.25 124 GLY B C 1
ATOM 2764 O O . GLY B 1 124 ? 66.543 6.596 -33.801 1.00 123.92 124 GLY B O 1
ATOM 2765 N N . ILE B 1 125 ? 67.906 4.860 -33.358 1.00 113.02 125 ILE B N 1
ATOM 2766 C CA . ILE B 1 125 ? 68.401 5.404 -32.102 1.00 115.79 125 ILE B CA 1
ATOM 2767 C C . ILE B 1 125 ? 69.923 5.483 -32.100 1.00 121.17 125 ILE B C 1
ATOM 2768 O O . ILE B 1 125 ? 70.600 4.624 -32.666 1.00 120.82 125 ILE B O 1
ATOM 2773 N N . GLU B 1 126 ? 70.456 6.523 -31.468 1.00 157.18 126 GLU B N 1
ATOM 2774 C CA . GLU B 1 126 ? 71.898 6.685 -31.343 1.00 162.13 126 GLU B CA 1
ATOM 2775 C C . GLU B 1 126 ? 72.452 5.728 -30.294 1.00 163.44 126 GLU B C 1
ATOM 2776 O O . GLU B 1 126 ? 71.832 5.520 -29.251 1.00 160.58 126 GLU B O 1
ATOM 2782 N N . PRO B 1 127 ? 73.619 5.131 -30.574 1.00 151.75 127 PRO B N 1
ATOM 2783 C CA . PRO B 1 127 ? 74.312 4.298 -29.586 1.00 153.64 127 PRO B CA 1
ATOM 2784 C C . PRO B 1 127 ? 74.695 5.120 -28.358 1.00 156.51 127 PRO B C 1
ATOM 2785 O O . PRO B 1 127 ? 74.557 6.344 -28.377 1.00 155.78 127 PRO B O 1
ATOM 2789 N N . ASP B 1 128 ? 75.170 4.455 -27.308 1.00 185.62 128 ASP B N 1
ATOM 2790 C CA . ASP B 1 128 ? 75.555 5.138 -26.073 1.00 186.34 128 ASP B CA 1
ATOM 2791 C C . ASP B 1 128 ? 76.573 6.252 -26.322 1.00 188.75 128 ASP B C 1
ATOM 2792 O O . ASP B 1 128 ? 76.746 7.145 -25.490 1.00 187.23 128 ASP B O 1
ATOM 2797 N N . ARG B 1 129 ? 77.240 6.197 -27.471 1.00 176.46 129 ARG B N 1
ATOM 2798 C CA . ARG B 1 129 ? 78.270 7.175 -27.812 1.00 179.46 129 ARG B CA 1
ATOM 2799 C C . ARG B 1 129 ? 77.688 8.479 -28.367 1.00 178.40 129 ARG B C 1
ATOM 2800 O O . ARG B 1 129 ? 77.928 9.556 -27.817 1.00 178.00 129 ARG B O 1
ATOM 2808 N N . GLU B 1 130 ? 76.925 8.379 -29.452 1.00 190.21 130 GLU B N 1
ATOM 2809 C CA . GLU B 1 130 ? 76.325 9.555 -30.082 1.00 188.70 130 GLU B CA 1
ATOM 2810 C C . GLU B 1 130 ? 75.245 10.195 -29.207 1.00 186.11 130 GLU B C 1
ATOM 2811 O O . GLU B 1 130 ? 74.569 9.511 -28.437 1.00 183.47 130 GLU B O 1
ATOM 2817 N N . LYS B 1 131 ? 75.091 11.511 -29.334 1.00 175.16 131 LYS B N 1
ATOM 2818 C CA . LYS B 1 131 ? 74.090 12.252 -28.568 1.00 171.64 131 LYS B CA 1
ATOM 2819 C C . LYS B 1 131 ? 72.696 12.107 -29.175 1.00 168.69 131 LYS B C 1
ATOM 2820 O O . LYS B 1 131 ? 72.515 12.250 -30.386 1.00 168.39 131 LYS B O 1
ATOM 2826 N N . GLY B 1 132 ? 71.714 11.828 -28.323 1.00 133.38 132 GLY B N 1
ATOM 2827 C CA . GLY B 1 132 ? 70.336 11.691 -28.758 1.00 130.20 132 GLY B CA 1
ATOM 2828 C C . GLY B 1 132 ? 69.562 10.718 -27.890 1.00 126.60 132 GLY B C 1
ATOM 2829 O O . GLY B 1 132 ? 69.561 10.829 -26.665 1.00 125.13 132 GLY B O 1
ATOM 2830 N N . PHE B 1 133 ? 68.897 9.763 -28.529 1.00 177.93 133 PHE B N 1
ATOM 2831 C CA . PHE B 1 133 ? 68.185 8.720 -27.800 1.00 172.83 133 PHE B CA 1
ATOM 2832 C C . PHE B 1 133 ? 69.095 7.530 -27.556 1.00 170.62 133 PHE B C 1
ATOM 2833 O O . PHE B 1 133 ? 69.949 7.212 -28.383 1.00 172.02 133 PHE B O 1
ATOM 2841 N N . HIS B 1 134 ? 68.909 6.877 -26.415 1.00 141.89 134 HIS B N 1
ATOM 2842 C CA . HIS B 1 134 ? 69.725 5.728 -26.053 1.00 140.38 134 HIS B CA 1
ATOM 2843 C C . HIS B 1 134 ? 68.835 4.598 -25.561 1.00 132.94 134 HIS B C 1
ATOM 2844 O O . HIS B 1 134 ? 67.724 4.835 -25.085 1.00 129.75 134 HIS B O 1
ATOM 2851 N N . LEU B 1 135 ? 69.322 3.369 -25.676 1.00 98.76 135 LEU B N 1
ATOM 2852 C CA . LEU B 1 135 ? 68.581 2.226 -25.170 1.00 92.39 135 LEU B CA 1
ATOM 2853 C C . LEU B 1 135 ? 69.143 1.759 -23.829 1.00 89.99 135 LEU B C 1
ATOM 2854 O O . LEU B 1 135 ? 70.134 1.027 -23.771 1.00 87.78 135 LEU B O 1
ATOM 2859 N N . ASP B 1 136 ? 68.505 2.208 -22.754 1.00 106.90 136 ASP B N 1
ATOM 2860 C CA . ASP B 1 136 ? 68.862 1.789 -21.409 1.00 106.46 136 ASP B CA 1
ATOM 2861 C C . ASP B 1 136 ? 68.875 0.264 -21.340 1.00 105.88 136 ASP B C 1
ATOM 2862 O O . ASP B 1 136 ? 67.917 -0.388 -21.751 1.00 103.34 136 ASP B O 1
ATOM 2867 N N . VAL B 1 137 ? 69.965 -0.302 -20.831 1.00 88.48 137 VAL B N 1
ATOM 2868 C CA . VAL B 1 137 ? 70.052 -1.746 -20.635 1.00 86.47 137 VAL B CA 1
ATOM 2869 C C . VAL B 1 137 ? 68.820 -2.276 -19.902 1.00 85.48 137 VAL B C 1
ATOM 2870 O O . VAL B 1 137 ? 68.383 -3.406 -20.129 1.00 84.21 137 VAL B O 1
ATOM 2874 N N . GLU B 1 138 ? 68.266 -1.450 -19.021 1.00 103.75 138 GLU B N 1
ATOM 2875 C CA . GLU B 1 138 ? 67.071 -1.810 -18.273 1.00 100.91 138 GLU B CA 1
ATOM 2876 C C . GLU B 1 138 ? 65.893 -1.996 -19.216 1.00 94.58 138 GLU B C 1
ATOM 2877 O O . GLU B 1 138 ? 65.208 -3.016 -19.175 1.00 91.42 138 GLU B O 1
ATOM 2883 N N . ASP B 1 139 ? 65.658 -0.998 -20.060 1.00 83.63 139 ASP B N 1
ATOM 2884 C CA . ASP B 1 139 ? 64.556 -1.049 -21.011 1.00 81.52 139 ASP B CA 1
ATOM 2885 C C . ASP B 1 139 ? 64.700 -2.257 -21.923 1.00 79.54 139 ASP B C 1
ATOM 2886 O O . ASP B 1 139 ? 63.715 -2.918 -22.263 1.00 78.09 139 ASP B O 1
ATOM 2891 N N . TYR B 1 140 ? 65.937 -2.542 -22.313 1.00 69.98 140 TYR B N 1
ATOM 2892 C CA . TYR B 1 140 ? 66.227 -3.690 -23.157 1.00 65.86 140 TYR B CA 1
ATOM 2893 C C . TYR B 1 140 ? 65.777 -4.980 -22.490 1.00 62.56 140 TYR B C 1
ATOM 2894 O O . TYR B 1 140 ? 64.941 -5.698 -23.028 1.00 62.43 140 TYR B O 1
ATOM 2903 N N . LEU B 1 141 ? 66.325 -5.268 -21.315 1.00 64.71 141 LEU B N 1
ATOM 2904 C CA . LEU B 1 141 ? 65.985 -6.493 -20.598 1.00 63.76 141 LEU B CA 1
ATOM 2905 C C . LEU B 1 141 ? 64.485 -6.633 -20.346 1.00 61.50 141 LEU B C 1
ATOM 2906 O O . LEU B 1 141 ? 63.940 -7.741 -20.359 1.00 59.01 141 LEU B O 1
ATOM 2911 N N . SER B 1 142 ? 63.825 -5.504 -20.111 1.00 70.12 142 SER B N 1
ATOM 2912 C CA . SER B 1 142 ? 62.390 -5.495 -19.859 1.00 68.42 142 SER B CA 1
ATOM 2913 C C . SER B 1 142 ? 61.644 -5.977 -21.093 1.00 64.76 142 SER B C 1
ATOM 2914 O O . SER B 1 142 ? 60.757 -6.831 -21.007 1.00 63.65 142 SER B O 1
ATOM 2917 N N . GLY B 1 143 ? 62.014 -5.422 -22.242 1.00 70.58 143 GLY B N 1
ATOM 2918 C CA . GLY B 1 143 ? 61.420 -5.821 -23.502 1.00 70.66 143 GLY B CA 1
ATOM 2919 C C . GLY B 1 143 ? 61.655 -7.291 -23.788 1.00 66.84 143 GLY B C 1
ATOM 2920 O O . GLY B 1 143 ? 60.799 -7.971 -24.348 1.00 66.22 143 GLY B O 1
ATOM 2921 N N . VAL B 1 144 ? 62.823 -7.782 -23.395 1.00 62.24 144 VAL B N 1
ATOM 2922 C CA . VAL B 1 144 ? 63.173 -9.177 -23.609 1.00 62.20 144 VAL B CA 1
ATOM 2923 C C . VAL B 1 144 ? 62.294 -10.105 -22.775 1.00 63.60 144 VAL B C 1
ATOM 2924 O O . VAL B 1 144 ? 61.949 -11.201 -23.213 1.00 63.50 144 VAL B O 1
ATOM 2928 N N . LEU B 1 145 ? 61.926 -9.665 -21.575 1.00 64.50 145 LEU B N 1
ATOM 2929 C CA . LEU B 1 145 ? 61.067 -10.471 -20.712 1.00 60.99 145 LEU B CA 1
ATOM 2930 C C . LEU B 1 145 ? 59.628 -10.485 -21.217 1.00 61.79 145 LEU B C 1
ATOM 2931 O O . LEU B 1 145 ? 58.972 -11.534 -21.241 1.00 64.66 145 LEU B O 1
ATOM 2936 N N . ILE B 1 146 ? 59.140 -9.318 -21.622 1.00 62.86 146 ILE B N 1
ATOM 2937 C CA . ILE B 1 146 ? 57.841 -9.224 -22.275 1.00 62.07 146 ILE B CA 1
ATOM 2938 C C . ILE B 1 146 ? 57.798 -10.218 -23.432 1.00 62.99 146 ILE B C 1
ATOM 2939 O O . ILE B 1 146 ? 56.792 -10.908 -23.652 1.00 62.10 146 ILE B O 1
ATOM 2944 N N . LEU B 1 147 ? 58.910 -10.289 -24.160 1.00 59.43 147 LEU B N 1
ATOM 2945 C CA . LEU B 1 147 ? 59.057 -11.225 -25.266 1.00 58.60 147 LEU B CA 1
ATOM 2946 C C . LEU B 1 147 ? 58.933 -12.662 -24.789 1.00 57.92 147 LEU B C 1
ATOM 2947 O O . LEU B 1 147 ? 58.250 -13.456 -25.411 1.00 58.96 147 LEU B O 1
ATOM 2952 N N . ALA B 1 148 ? 59.600 -12.995 -23.691 1.00 59.08 148 ALA B N 1
ATOM 2953 C CA . ALA B 1 148 ? 59.562 -14.353 -23.162 1.00 60.56 148 ALA B CA 1
ATOM 2954 C C . ALA B 1 148 ? 58.127 -14.795 -22.878 1.00 61.76 148 ALA B C 1
ATOM 2955 O O . ALA B 1 148 ? 57.736 -15.923 -23.198 1.00 63.51 148 ALA B O 1
ATOM 2957 N N . SER B 1 149 ? 57.343 -13.904 -22.280 1.00 61.36 149 SER B N 1
ATOM 2958 C CA . SER B 1 149 ? 55.937 -14.203 -22.022 1.00 63.50 149 SER B CA 1
ATOM 2959 C C . SER B 1 149 ? 55.177 -14.418 -23.328 1.00 63.96 149 SER B C 1
ATOM 2960 O O . SER B 1 149 ? 54.377 -15.356 -23.461 1.00 65.28 149 SER B O 1
ATOM 2963 N N . GLU B 1 150 ? 55.436 -13.545 -24.295 1.00 81.81 150 GLU B N 1
ATOM 2964 C CA . GLU B 1 150 ? 54.764 -13.636 -25.583 1.00 83.00 150 GLU B CA 1
ATOM 2965 C C . GLU B 1 150 ? 55.052 -14.971 -26.267 1.00 84.54 150 GLU B C 1
ATOM 2966 O O . GLU B 1 150 ? 54.210 -15.506 -26.986 1.00 86.99 150 GLU B O 1
ATOM 2972 N N . LEU B 1 151 ? 56.243 -15.508 -26.022 1.00 63.33 151 LEU B N 1
ATOM 2973 C CA . LEU B 1 151 ? 56.704 -16.720 -26.677 1.00 60.66 151 LEU B CA 1
ATOM 2974 C C . LEU B 1 151 ? 56.198 -17.969 -25.980 1.00 64.65 151 LEU B C 1
ATOM 2975 O O . LEU B 1 151 ? 56.062 -19.013 -26.610 1.00 68.49 151 LEU B O 1
ATOM 2980 N N . SER B 1 152 ? 55.937 -17.882 -24.680 1.00 71.50 152 SER B N 1
ATOM 2981 C CA . SER B 1 152 ? 55.288 -19.000 -24.001 1.00 73.94 152 SER B CA 1
ATOM 2982 C C . SER B 1 152 ? 53.836 -19.106 -24.477 1.00 76.19 152 SER B C 1
ATOM 2983 O O . SER B 1 152 ? 53.342 -20.203 -24.798 1.00 78.61 152 SER B O 1
ATOM 2986 N N . ARG B 1 153 ? 53.160 -17.962 -24.551 1.00 64.92 153 ARG B N 1
ATOM 2987 C CA . ARG B 1 153 ? 51.802 -17.945 -25.082 1.00 69.62 153 ARG B CA 1
ATOM 2988 C C . ARG B 1 153 ? 51.766 -18.525 -26.505 1.00 71.42 153 ARG B C 1
ATOM 2989 O O . ARG B 1 153 ? 50.940 -19.391 -26.823 1.00 72.78 153 ARG B O 1
ATOM 2997 N N . LEU B 1 154 ? 52.676 -18.047 -27.351 1.00 67.32 154 LEU B N 1
ATOM 2998 C CA . LEU B 1 154 ? 52.776 -18.503 -28.733 1.00 67.31 154 LEU B CA 1
ATOM 2999 C C . LEU B 1 154 ? 53.141 -19.978 -28.816 1.00 67.90 154 LEU B C 1
ATOM 3000 O O . LEU B 1 154 ? 52.898 -20.627 -29.827 1.00 70.01 154 LEU B O 1
ATOM 3005 N N . SER B 1 155 ? 53.748 -20.498 -27.759 1.00 63.82 155 SER B N 1
ATOM 3006 C CA . SER B 1 155 ? 54.125 -21.901 -27.718 1.00 64.56 155 SER B CA 1
ATOM 3007 C C . SER B 1 155 ? 52.853 -22.730 -27.588 1.00 68.96 155 SER B C 1
ATOM 3008 O O . SER B 1 155 ? 52.575 -23.620 -28.409 1.00 70.01 155 SER B O 1
ATOM 3011 N N . VAL B 1 156 ? 52.072 -22.417 -26.559 1.00 77.28 156 VAL B N 1
ATOM 3012 C CA . VAL B 1 156 ? 50.785 -23.078 -26.370 1.00 78.02 156 VAL B CA 1
ATOM 3013 C C . VAL B 1 156 ? 49.940 -23.031 -27.645 1.00 80.45 156 VAL B C 1
ATOM 3014 O O . VAL B 1 156 ? 49.561 -24.072 -28.196 1.00 83.36 156 VAL B O 1
ATOM 3018 N N . ASN B 1 157 ? 49.657 -21.821 -28.118 1.00 68.25 157 ASN B N 1
ATOM 3019 C CA . ASN B 1 157 ? 48.852 -21.652 -29.324 1.00 69.88 157 ASN B CA 1
ATOM 3020 C C . ASN B 1 157 ? 49.415 -22.384 -30.542 1.00 70.04 157 ASN B C 1
ATOM 3021 O O . ASN B 1 157 ? 48.662 -22.824 -31.408 1.00 71.50 157 ASN B O 1
ATOM 3026 N N . SER B 1 158 ? 50.739 -22.505 -30.606 1.00 81.96 158 SER B N 1
ATOM 3027 C CA . SER B 1 158 ? 51.399 -23.231 -31.686 1.00 81.53 158 SER B CA 1
ATOM 3028 C C . SER B 1 158 ? 50.982 -24.689 -31.659 1.00 85.39 158 SER B C 1
ATOM 3029 O O . SER B 1 158 ? 50.655 -25.271 -32.695 1.00 86.36 158 SER B O 1
ATOM 3032 N N . VAL B 1 159 ? 51.007 -25.284 -30.471 1.00 79.88 159 VAL B N 1
ATOM 3033 C CA . VAL B 1 159 ? 50.563 -26.665 -30.333 1.00 78.86 159 VAL B CA 1
ATOM 3034 C C . VAL B 1 159 ? 49.104 -26.796 -30.754 1.00 81.35 159 VAL B C 1
ATOM 3035 O O . VAL B 1 159 ? 48.733 -27.746 -31.443 1.00 83.55 159 VAL B O 1
ATOM 3039 N N . THR B 1 160 ? 48.283 -25.833 -30.347 1.00 72.54 160 THR B N 1
ATOM 3040 C CA . THR B 1 160 ? 46.857 -25.861 -30.676 1.00 72.42 160 THR B CA 1
ATOM 3041 C C . THR B 1 160 ? 46.590 -25.812 -32.183 1.00 74.89 160 THR B C 1
ATOM 3042 O O . THR B 1 160 ? 45.570 -26.311 -32.655 1.00 74.98 160 THR B O 1
ATOM 3046 N N . ALA B 1 161 ? 47.508 -25.211 -32.935 1.00 79.68 161 ALA B N 1
ATOM 3047 C CA . ALA B 1 161 ? 47.334 -25.057 -34.377 1.00 80.46 161 ALA B CA 1
ATOM 3048 C C . ALA B 1 161 ? 47.980 -26.198 -35.157 1.00 83.52 161 ALA B C 1
ATOM 3049 O O . ALA B 1 161 ? 48.045 -26.162 -36.388 1.00 83.88 161 ALA B O 1
ATOM 3051 N N . GLY B 1 162 ? 48.458 -27.207 -34.435 1.00 77.17 162 GLY B N 1
ATOM 3052 C CA . GLY B 1 162 ? 49.070 -28.364 -35.058 1.00 78.45 162 GLY B CA 1
ATOM 3053 C C . GLY B 1 162 ? 50.571 -28.243 -35.247 1.00 75.58 162 GLY B C 1
ATOM 3054 O O . GLY B 1 162 ? 51.213 -29.158 -35.762 1.00 75.70 162 GLY B O 1
ATOM 3055 N N . ASP B 1 163 ? 51.139 -27.116 -34.836 1.00 97.87 163 ASP B N 1
ATOM 3056 C CA . ASP B 1 163 ? 52.579 -26.924 -34.950 1.00 96.27 163 ASP B CA 1
ATOM 3057 C C . ASP B 1 163 ? 53.295 -27.515 -33.740 1.00 96.05 163 ASP B C 1
ATOM 3058 O O . ASP B 1 163 ? 53.107 -27.057 -32.612 1.00 95.31 163 ASP B O 1
ATOM 3063 N N . TYR B 1 164 ? 54.113 -28.535 -33.988 1.00 100.46 164 TYR B N 1
ATOM 3064 C CA . TYR B 1 164 ? 54.801 -29.260 -32.924 1.00 98.13 164 TYR B CA 1
ATOM 3065 C C . TYR B 1 164 ? 56.310 -29.035 -32.964 1.00 99.01 164 TYR B C 1
ATOM 3066 O O . TYR B 1 164 ? 57.047 -29.576 -32.139 1.00 100.13 164 TYR B O 1
ATOM 3075 N N . SER B 1 165 ? 56.769 -28.246 -33.930 1.00 95.49 165 SER B N 1
ATOM 3076 C CA . SER B 1 165 ? 58.194 -27.965 -34.067 1.00 94.43 165 SER B CA 1
ATOM 3077 C C . SER B 1 165 ? 58.579 -26.673 -33.350 1.00 94.79 165 SER B C 1
ATOM 3078 O O . SER B 1 165 ? 59.689 -26.542 -32.829 1.00 93.62 165 SER B O 1
ATOM 3081 N N . ARG B 1 166 ? 57.649 -25.723 -33.329 1.00 97.62 166 ARG B N 1
ATOM 3082 C CA . ARG B 1 166 ? 57.891 -24.409 -32.744 1.00 95.18 166 ARG B CA 1
ATOM 3083 C C . ARG B 1 166 ? 58.085 -24.453 -31.224 1.00 92.59 166 ARG B C 1
ATOM 3084 O O . ARG B 1 166 ? 59.042 -23.880 -30.707 1.00 91.24 166 ARG B O 1
ATOM 3092 N N . PRO B 1 167 ? 57.180 -25.138 -30.505 1.00 73.88 167 PRO B N 1
ATOM 3093 C CA . PRO B 1 167 ? 57.313 -25.269 -29.049 1.00 73.69 167 PRO B CA 1
ATOM 3094 C C . PRO B 1 167 ? 58.711 -25.696 -28.593 1.00 72.37 167 PRO B C 1
ATOM 3095 O O . PRO B 1 167 ? 59.177 -25.237 -27.551 1.00 70.47 167 PRO B O 1
ATOM 3099 N N . LEU B 1 168 ? 59.364 -26.561 -29.361 1.00 91.10 168 LEU B N 1
ATOM 3100 C CA . LEU B 1 168 ? 60.701 -27.037 -29.016 1.00 92.24 168 LEU B CA 1
ATOM 3101 C C . LEU B 1 168 ? 61.725 -25.906 -29.059 1.00 92.37 168 LEU B C 1
ATOM 3102 O O . LEU B 1 168 ? 62.478 -25.697 -28.102 1.00 93.06 168 LEU B O 1
ATOM 3107 N N . HIS B 1 169 ? 61.747 -25.186 -30.178 1.00 95.10 169 HIS B N 1
ATOM 3108 C CA . HIS B 1 169 ? 62.660 -24.062 -30.365 1.00 95.48 169 HIS B CA 1
ATOM 3109 C C . HIS B 1 169 ? 62.444 -22.991 -29.303 1.00 92.67 169 HIS B C 1
ATOM 3110 O O . HIS B 1 169 ? 63.393 -22.352 -28.851 1.00 91.80 169 HIS B O 1
ATOM 3117 N N . ILE B 1 170 ? 61.187 -22.799 -28.914 1.00 71.22 170 ILE B N 1
ATOM 3118 C CA . ILE B 1 170 ? 60.846 -21.829 -27.885 1.00 68.19 170 ILE B CA 1
ATOM 3119 C C . ILE B 1 170 ? 61.347 -22.286 -26.522 1.00 68.15 170 ILE B C 1
ATOM 3120 O O . ILE B 1 170 ? 61.727 -21.470 -25.694 1.00 68.94 170 ILE B O 1
ATOM 3125 N N . SER B 1 171 ? 61.345 -23.593 -26.286 1.00 81.67 171 SER B N 1
ATOM 3126 C CA . SER B 1 171 ? 61.871 -24.123 -25.035 1.00 83.20 171 SER B CA 1
ATOM 3127 C C . SER B 1 171 ? 63.364 -23.845 -24.943 1.00 85.44 171 SER B C 1
ATOM 3128 O O . SER B 1 171 ? 63.846 -23.299 -23.947 1.00 86.88 171 SER B O 1
ATOM 3131 N N . THR B 1 172 ? 64.091 -24.220 -25.991 1.00 72.08 172 THR B N 1
ATOM 3132 C CA . THR B 1 172 ? 65.528 -23.987 -26.041 1.00 73.36 172 THR B CA 1
ATOM 3133 C C . THR B 1 172 ? 65.827 -22.517 -25.785 1.00 75.11 172 THR B C 1
ATOM 3134 O O . THR B 1 172 ? 66.669 -22.169 -24.951 1.00 77.70 172 THR B O 1
ATOM 3138 N N . PHE B 1 173 ? 65.112 -21.662 -26.506 1.00 83.12 173 PHE B N 1
ATOM 3139 C CA . PHE B 1 173 ? 65.316 -20.222 -26.456 1.00 82.17 173 PHE B CA 1
ATOM 3140 C C . PHE B 1 173 ? 65.090 -19.649 -25.065 1.00 82.31 173 PHE B C 1
ATOM 3141 O O . PHE B 1 173 ? 66.010 -19.118 -24.453 1.00 84.53 173 PHE B O 1
ATOM 3149 N N . ILE B 1 174 ? 63.861 -19.753 -24.574 1.00 80.46 174 ILE B N 1
ATOM 3150 C CA . ILE B 1 174 ? 63.508 -19.236 -23.258 1.00 79.35 174 ILE B CA 1
ATOM 3151 C C . ILE B 1 174 ? 64.451 -19.749 -22.174 1.00 82.10 174 ILE B C 1
ATOM 3152 O O . ILE B 1 174 ? 64.743 -19.041 -21.213 1.00 84.95 174 ILE B O 1
ATOM 3157 N N . ASN B 1 175 ? 64.933 -20.977 -22.325 1.00 86.08 175 ASN B N 1
ATOM 3158 C CA . ASN B 1 175 ? 65.943 -21.480 -21.403 1.00 89.24 175 ASN B CA 1
ATOM 3159 C C . ASN B 1 175 ? 67.237 -20.674 -21.496 1.00 93.15 175 ASN B C 1
ATOM 3160 O O . ASN B 1 175 ? 67.830 -20.314 -20.475 1.00 96.22 175 ASN B O 1
ATOM 3165 N N . GLU B 1 176 ? 67.670 -20.384 -22.721 1.00 84.09 176 GLU B N 1
ATOM 3166 C CA . GLU B 1 176 ? 68.841 -19.536 -22.920 1.00 86.12 176 GLU B CA 1
ATOM 3167 C C . GLU B 1 176 ? 68.662 -18.197 -22.200 1.00 89.30 176 GLU B C 1
ATOM 3168 O O . GLU B 1 176 ? 69.565 -17.733 -21.499 1.00 92.84 176 GLU B O 1
ATOM 3174 N N . LEU B 1 177 ? 67.492 -17.584 -22.375 1.00 83.94 177 LEU B N 1
ATOM 3175 C CA . LEU B 1 177 ? 67.177 -16.316 -21.727 1.00 81.61 177 LEU B CA 1
ATOM 3176 C C . LEU B 1 177 ? 67.311 -16.425 -20.218 1.00 84.75 177 LEU B C 1
ATOM 3177 O O . LEU B 1 177 ? 67.843 -15.525 -19.574 1.00 87.60 177 LEU B O 1
ATOM 3182 N N . ASP B 1 178 ? 66.817 -17.525 -19.658 1.00 85.44 178 ASP B N 1
ATOM 3183 C CA . ASP B 1 178 ? 66.838 -17.717 -18.210 1.00 88.32 178 ASP B CA 1
ATOM 3184 C C . ASP B 1 178 ? 68.264 -17.807 -17.670 1.00 91.84 178 ASP B C 1
ATOM 3185 O O . ASP B 1 178 ? 68.585 -17.219 -16.634 1.00 92.97 178 ASP B O 1
ATOM 3190 N N . SER B 1 179 ? 69.117 -18.542 -18.378 1.00 98.60 179 SER B N 1
ATOM 3191 C CA . SER B 1 179 ? 70.505 -18.700 -17.961 1.00 105.18 179 SER B CA 1
ATOM 3192 C C . SER B 1 179 ? 71.236 -17.366 -18.028 1.00 106.08 179 SER B C 1
ATOM 3193 O O . SER B 1 179 ? 72.034 -17.030 -17.141 1.00 109.14 179 SER B O 1
ATOM 3196 N N . GLY B 1 180 ? 70.961 -16.611 -19.087 1.00 82.02 180 GLY B N 1
ATOM 3197 C CA . GLY B 1 180 ? 71.569 -15.308 -19.273 1.00 83.83 180 GLY B CA 1
ATOM 3198 C C . GLY B 1 180 ? 71.215 -14.362 -18.144 1.00 82.47 180 GLY B C 1
ATOM 3199 O O . GLY B 1 180 ? 72.087 -13.707 -17.578 1.00 84.28 180 GLY B O 1
ATOM 3200 N N . PHE B 1 181 ? 69.929 -14.297 -17.816 1.00 84.04 181 PHE B N 1
ATOM 3201 C CA . PHE B 1 181 ? 69.452 -13.458 -16.725 1.00 83.56 181 PHE B CA 1
ATOM 3202 C C . PHE B 1 181 ? 70.049 -13.906 -15.399 1.00 87.71 181 PHE B C 1
ATOM 3203 O O . PHE B 1 181 ? 70.214 -13.107 -14.479 1.00 91.75 181 PHE B O 1
ATOM 3211 N N . ARG B 1 182 ? 70.370 -15.191 -15.306 1.00 122.58 182 ARG B N 1
ATOM 3212 C CA . ARG B 1 182 ? 70.996 -15.731 -14.104 1.00 125.75 182 ARG B CA 1
ATOM 3213 C C . ARG B 1 182 ? 72.429 -15.225 -13.959 1.00 128.59 182 ARG B C 1
ATOM 3214 O O . ARG B 1 182 ? 72.925 -15.060 -12.844 1.00 131.38 182 ARG B O 1
ATOM 3222 N N . LEU B 1 183 ? 73.085 -14.979 -15.090 1.00 96.28 183 LEU B N 1
ATOM 3223 C CA . LEU B 1 183 ? 74.433 -14.413 -15.079 1.00 98.31 183 LEU B CA 1
ATOM 3224 C C . LEU B 1 183 ? 74.460 -13.018 -14.456 1.00 100.43 183 LEU B C 1
ATOM 3225 O O . LEU B 1 183 ? 75.503 -12.555 -13.991 1.00 105.19 183 LEU B O 1
ATOM 3230 N N . LEU B 1 184 ? 73.310 -12.354 -14.453 1.00 82.25 184 LEU B N 1
ATOM 3231 C CA . LEU B 1 184 ? 73.220 -10.964 -14.018 1.00 83.80 184 LEU B CA 1
ATOM 3232 C C . LEU B 1 184 ? 72.920 -10.816 -12.530 1.00 87.23 184 LEU B C 1
ATOM 3233 O O . LEU B 1 184 ? 72.109 -11.556 -11.973 1.00 86.40 184 LEU B O 1
ATOM 3238 N N . ASN B 1 185 ? 73.580 -9.853 -11.894 1.00 105.51 185 ASN B N 1
ATOM 3239 C CA . ASN B 1 185 ? 73.228 -9.449 -10.539 1.00 107.50 185 ASN B CA 1
ATOM 3240 C C . ASN B 1 185 ? 72.274 -8.267 -10.632 1.00 107.54 185 ASN B C 1
ATOM 3241 O O . ASN B 1 185 ? 72.697 -7.115 -10.750 1.00 107.19 185 ASN B O 1
ATOM 3246 N N . LEU B 1 186 ? 70.980 -8.568 -10.584 1.00 111.17 186 LEU B N 1
ATOM 3247 C CA . LEU B 1 186 ? 69.942 -7.609 -10.950 1.00 111.16 186 LEU B CA 1
ATOM 3248 C C . LEU B 1 186 ? 69.929 -6.298 -10.164 1.00 113.47 186 LEU B C 1
ATOM 3249 O O . LEU B 1 186 ? 69.485 -6.249 -9.014 1.00 111.74 186 LEU B O 1
ATOM 3254 N N . LYS B 1 187 ? 70.417 -5.240 -10.806 1.00 170.95 187 LYS B N 1
ATOM 3255 C CA . LYS B 1 187 ? 70.229 -3.882 -10.315 1.00 172.44 187 LYS B CA 1
ATOM 3256 C C . LYS B 1 187 ? 68.772 -3.539 -10.562 1.00 165.18 187 LYS B C 1
ATOM 3257 O O . LYS B 1 187 ? 68.165 -4.073 -11.489 1.00 162.14 187 LYS B O 1
ATOM 3263 N N . ASN B 1 188 ? 68.211 -2.658 -9.740 1.00 119.08 188 ASN B N 1
ATOM 3264 C CA . ASN B 1 188 ? 66.809 -2.285 -9.882 1.00 117.90 188 ASN B CA 1
ATOM 3265 C C . ASN B 1 188 ? 65.929 -3.440 -9.426 1.00 115.27 188 ASN B C 1
ATOM 3266 O O . ASN B 1 188 ? 66.236 -4.600 -9.690 1.00 115.92 188 ASN B O 1
ATOM 3271 N N . ASP B 1 189 ? 64.840 -3.129 -8.735 1.00 146.71 189 ASP B N 1
ATOM 3272 C CA . ASP B 1 189 ? 64.024 -4.176 -8.136 1.00 147.61 189 ASP B CA 1
ATOM 3273 C C . ASP B 1 189 ? 62.651 -4.329 -8.785 1.00 144.40 189 ASP B C 1
ATOM 3274 O O . ASP B 1 189 ? 61.802 -5.071 -8.289 1.00 145.94 189 ASP B O 1
ATOM 3279 N N . SER B 1 190 ? 62.439 -3.626 -9.893 1.00 122.21 190 SER B N 1
ATOM 3280 C CA . SER B 1 190 ? 61.269 -3.864 -10.728 1.00 120.32 190 SER B CA 1
ATOM 3281 C C . SER B 1 190 ? 61.661 -4.831 -11.841 1.00 118.05 190 SER B C 1
ATOM 3282 O O . SER B 1 190 ? 60.840 -5.607 -12.330 1.00 116.26 190 SER B O 1
ATOM 3285 N N . LEU B 1 191 ? 62.931 -4.780 -12.229 1.00 88.19 191 LEU B N 1
ATOM 3286 C CA . LEU B 1 191 ? 63.469 -5.693 -13.225 1.00 84.68 191 LEU B CA 1
ATOM 3287 C C . LEU B 1 191 ? 63.521 -7.102 -12.648 1.00 85.19 191 LEU B C 1
ATOM 3288 O O . LEU B 1 191 ? 63.209 -8.081 -13.331 1.00 84.29 191 LEU B O 1
ATOM 3293 N N . ARG B 1 192 ? 63.912 -7.196 -11.381 1.00 100.42 192 ARG B N 1
ATOM 3294 C CA . ARG B 1 192 ? 63.943 -8.470 -10.675 1.00 102.06 192 ARG B CA 1
ATOM 3295 C C . ARG B 1 192 ? 62.530 -9.029 -10.556 1.00 96.75 192 ARG B C 1
ATOM 3296 O O . ARG B 1 192 ? 62.316 -10.245 -10.583 1.00 94.72 192 ARG B O 1
ATOM 3304 N N . LYS B 1 193 ? 61.567 -8.124 -10.428 1.00 112.15 193 LYS B N 1
ATOM 3305 C CA . LYS B 1 193 ? 60.168 -8.503 -10.297 1.00 113.77 193 LYS B CA 1
ATOM 3306 C C . LYS B 1 193 ? 59.663 -9.209 -11.558 1.00 110.92 193 LYS B C 1
ATOM 3307 O O . LYS B 1 193 ? 58.879 -10.156 -11.476 1.00 109.73 193 LYS B O 1
ATOM 3313 N N . ARG B 1 194 ? 60.116 -8.747 -12.721 1.00 95.55 194 ARG B N 1
ATOM 3314 C CA . ARG B 1 194 ? 59.791 -9.407 -13.980 1.00 91.21 194 ARG B CA 1
ATOM 3315 C C . ARG B 1 194 ? 60.551 -10.726 -14.106 1.00 90.50 194 ARG B C 1
ATOM 3316 O O . ARG B 1 194 ? 60.033 -11.717 -14.636 1.00 90.08 194 ARG B O 1
ATOM 3324 N N . TYR B 1 195 ? 61.784 -10.734 -13.611 1.00 88.32 195 TYR B N 1
ATOM 3325 C CA . TYR B 1 195 ? 62.599 -11.944 -13.617 1.00 89.72 195 TYR B CA 1
ATOM 3326 C C . TYR B 1 195 ? 61.920 -13.077 -12.843 1.00 90.25 195 TYR B C 1
ATOM 3327 O O . TYR B 1 195 ? 62.135 -14.256 -13.128 1.00 88.55 195 TYR B O 1
ATOM 3336 N N . ASP B 1 196 ? 61.096 -12.715 -11.865 1.00 105.87 196 ASP B N 1
ATOM 3337 C CA . ASP B 1 196 ? 60.330 -13.710 -11.121 1.00 105.78 196 ASP B CA 1
ATOM 3338 C C . ASP B 1 196 ? 59.279 -14.368 -12.007 1.00 103.83 196 ASP B C 1
ATOM 3339 O O . ASP B 1 196 ? 58.881 -15.507 -11.767 1.00 105.70 196 ASP B O 1
ATOM 3344 N N . GLY B 1 197 ? 58.824 -13.641 -13.023 1.00 73.45 197 GLY B N 1
ATOM 3345 C CA . GLY B 1 197 ? 57.852 -14.165 -13.966 1.00 69.37 197 GLY B CA 1
ATOM 3346 C C . GLY B 1 197 ? 58.514 -15.031 -15.021 1.00 68.01 197 GLY B C 1
ATOM 3347 O O . GLY B 1 197 ? 57.926 -16.003 -15.512 1.00 68.65 197 GLY B O 1
ATOM 3348 N N . LEU B 1 198 ? 59.747 -14.679 -15.373 1.00 82.67 198 LEU B N 1
ATOM 3349 C CA . LEU B 1 198 ? 60.503 -15.471 -16.341 1.00 81.90 198 LEU B CA 1
ATOM 3350 C C . LEU B 1 198 ? 60.527 -16.955 -15.969 1.00 82.91 198 LEU B C 1
ATOM 3351 O O . LEU B 1 198 ? 60.471 -17.820 -16.843 1.00 81.54 198 LEU B O 1
ATOM 3356 N N . LYS B 1 199 ? 60.609 -17.248 -14.674 1.00 88.80 199 LYS B N 1
ATOM 3357 C CA . LYS B 1 199 ? 60.625 -18.634 -14.216 1.00 89.40 199 LYS B CA 1
ATOM 3358 C C . LYS B 1 199 ? 59.319 -19.342 -14.584 1.00 86.50 199 LYS B C 1
ATOM 3359 O O . LYS B 1 199 ? 59.329 -20.498 -15.013 1.00 85.88 199 LYS B O 1
ATOM 3365 N N . TYR B 1 200 ? 58.199 -18.642 -14.422 1.00 107.41 200 TYR B N 1
ATOM 3366 C CA . TYR B 1 200 ? 56.894 -19.191 -14.775 1.00 108.28 200 TYR B CA 1
ATOM 3367 C C . TYR B 1 200 ? 56.807 -19.477 -16.269 1.00 108.22 200 TYR B C 1
ATOM 3368 O O . TYR B 1 200 ? 56.211 -20.474 -16.688 1.00 107.24 200 TYR B O 1
ATOM 3377 N N . ASP B 1 201 ? 57.397 -18.594 -17.072 1.00 92.83 201 ASP B N 1
ATOM 3378 C CA . ASP B 1 201 ? 57.442 -18.805 -18.518 1.00 89.51 201 ASP B CA 1
ATOM 3379 C C . ASP B 1 201 ? 58.214 -20.076 -18.878 1.00 87.21 201 ASP B C 1
ATOM 3380 O O . ASP B 1 201 ? 57.717 -20.929 -19.620 1.00 87.58 201 ASP B O 1
ATOM 3385 N N . VAL B 1 202 ? 59.429 -20.196 -18.350 1.00 71.74 202 VAL B N 1
ATOM 3386 C CA . VAL B 1 202 ? 60.251 -21.378 -18.589 1.00 70.88 202 VAL B CA 1
ATOM 3387 C C . VAL B 1 202 ? 59.491 -22.649 -18.245 1.00 71.91 202 VAL B C 1
ATOM 3388 O O . VAL B 1 202 ? 59.422 -23.571 -19.052 1.00 72.96 202 VAL B O 1
ATOM 3392 N N . LYS B 1 203 ? 58.917 -22.698 -17.047 1.00 87.44 203 LYS B N 1
ATOM 3393 C CA . LYS B 1 203 ? 58.185 -23.887 -16.624 1.00 88.35 203 LYS B CA 1
ATOM 3394 C C . LYS B 1 203 ? 57.025 -24.228 -17.562 1.00 89.07 203 LYS B C 1
ATOM 3395 O O . LYS B 1 203 ? 56.859 -25.384 -17.944 1.00 90.37 203 LYS B O 1
ATOM 3401 N N . LYS B 1 204 ? 56.230 -23.227 -17.934 1.00 75.76 204 LYS B N 1
ATOM 3402 C CA . LYS B 1 204 ? 55.098 -23.446 -18.835 1.00 74.47 204 LYS B CA 1
ATOM 3403 C C . LYS B 1 204 ? 55.534 -24.073 -20.160 1.00 74.53 204 LYS B C 1
ATOM 3404 O O . LYS B 1 204 ? 54.973 -25.082 -20.603 1.00 76.44 204 LYS B O 1
ATOM 3410 N N . VAL B 1 205 ? 56.537 -23.469 -20.792 1.00 76.51 205 VAL B N 1
ATOM 3411 C CA . VAL B 1 205 ? 57.039 -23.967 -22.070 1.00 76.30 205 VAL B CA 1
ATOM 3412 C C . VAL B 1 205 ? 57.572 -25.398 -21.961 1.00 76.31 205 VAL B C 1
ATOM 3413 O O . VAL B 1 205 ? 57.261 -26.248 -22.793 1.00 76.06 205 VAL B O 1
ATOM 3417 N N . GLU B 1 206 ? 58.377 -25.653 -20.934 1.00 76.44 206 GLU B N 1
ATOM 3418 C CA . GLU B 1 206 ? 58.921 -26.984 -20.693 1.00 77.20 206 GLU B CA 1
ATOM 3419 C C . GLU B 1 206 ? 57.813 -28.014 -20.510 1.00 79.76 206 GLU B C 1
ATOM 3420 O O . GLU B 1 206 ? 57.983 -29.191 -20.841 1.00 80.75 206 GLU B O 1
ATOM 3426 N N . GLU B 1 207 ? 56.681 -27.567 -19.974 1.00 73.84 207 GLU B N 1
ATOM 3427 C CA . GLU B 1 207 ? 55.546 -28.449 -19.742 1.00 74.74 207 GLU B CA 1
ATOM 3428 C C . GLU B 1 207 ? 54.830 -28.767 -21.038 1.00 75.40 207 GLU B C 1
ATOM 3429 O O . GLU B 1 207 ? 54.288 -29.853 -21.199 1.00 77.74 207 GLU B O 1
ATOM 3435 N N . VAL B 1 208 ? 54.813 -27.810 -21.958 1.00 65.96 208 VAL B N 1
ATOM 3436 C CA . VAL B 1 208 ? 54.254 -28.064 -23.279 1.00 65.45 208 VAL B CA 1
ATOM 3437 C C . VAL B 1 208 ? 55.104 -29.106 -23.997 1.00 65.84 208 VAL B C 1
ATOM 3438 O O . VAL B 1 208 ? 54.594 -30.105 -24.513 1.00 67.41 208 VAL B O 1
ATOM 3442 N N . VAL B 1 209 ? 56.410 -28.864 -24.013 1.00 75.71 209 VAL B N 1
ATOM 3443 C CA . VAL B 1 209 ? 57.361 -29.774 -24.633 1.00 76.44 209 VAL B CA 1
ATOM 3444 C C . VAL B 1 209 ? 57.225 -31.180 -24.051 1.00 79.51 209 VAL B C 1
ATOM 3445 O O . VAL B 1 209 ? 57.387 -32.178 -24.758 1.00 80.25 209 VAL B O 1
ATOM 3449 N N . TYR B 1 210 ? 56.919 -31.251 -22.760 1.00 72.08 210 TYR B N 1
ATOM 3450 C CA . TYR B 1 210 ? 56.683 -32.527 -22.096 1.00 70.97 210 TYR B CA 1
ATOM 3451 C C . TYR B 1 210 ? 55.426 -33.195 -22.642 1.00 72.92 210 TYR B C 1
ATOM 3452 O O . TYR B 1 210 ? 55.455 -34.356 -23.047 1.00 75.38 210 TYR B O 1
ATOM 3461 N N . ASP B 1 211 ? 54.326 -32.450 -22.653 1.00 81.01 211 ASP B N 1
ATOM 3462 C CA . ASP B 1 211 ? 53.039 -32.969 -23.099 1.00 82.84 211 ASP B CA 1
ATOM 3463 C C . ASP B 1 211 ? 53.095 -33.494 -24.526 1.00 84.67 211 ASP B C 1
ATOM 3464 O O . ASP B 1 211 ? 52.301 -34.348 -24.909 1.00 86.23 211 ASP B O 1
ATOM 3469 N N . LEU B 1 212 ? 54.029 -32.975 -25.314 1.00 80.29 212 LEU B N 1
ATOM 3470 C CA . LEU B 1 212 ? 54.234 -33.485 -26.663 1.00 81.15 212 LEU B CA 1
ATOM 3471 C C . LEU B 1 212 ? 55.064 -34.759 -26.609 1.00 81.34 212 LEU B C 1
ATOM 3472 O O . LEU B 1 212 ? 54.656 -35.800 -27.116 1.00 83.15 212 LEU B O 1
ATOM 3477 N N . SER B 1 213 ? 56.232 -34.662 -25.985 1.00 86.43 213 SER B N 1
ATOM 3478 C CA . SER B 1 213 ? 57.152 -35.786 -25.878 1.00 86.92 213 SER B CA 1
ATOM 3479 C C . SER B 1 213 ? 56.455 -37.084 -25.473 1.00 88.79 213 SER B C 1
ATOM 3480 O O . SER B 1 213 ? 56.599 -38.111 -26.138 1.00 88.73 213 SER B O 1
ATOM 3483 N N . ILE B 1 214 ? 55.694 -37.034 -24.385 1.00 82.62 214 ILE B N 1
ATOM 3484 C CA . ILE B 1 214 ? 55.099 -38.244 -23.826 1.00 83.06 214 ILE B CA 1
ATOM 3485 C C . ILE B 1 214 ? 53.958 -38.797 -24.683 1.00 85.38 214 ILE B C 1
ATOM 3486 O O . ILE B 1 214 ? 53.493 -39.917 -24.462 1.00 86.40 214 ILE B O 1
ATOM 3491 N N . ARG B 1 215 ? 53.514 -38.014 -25.660 1.00 76.51 215 ARG B N 1
ATOM 3492 C CA . ARG B 1 215 ? 52.474 -38.462 -26.582 1.00 76.19 215 ARG B CA 1
ATOM 3493 C C . ARG B 1 215 ? 53.054 -38.826 -27.947 1.00 78.20 215 ARG B C 1
ATOM 3494 O O . ARG B 1 215 ? 52.317 -39.036 -28.910 1.00 78.19 215 ARG B O 1
ATOM 3502 N N . GLY B 1 216 ? 54.381 -38.897 -28.015 1.00 97.84 216 GLY B N 1
ATOM 3503 C CA . GLY B 1 216 ? 55.075 -39.348 -29.208 1.00 100.41 216 GLY B CA 1
ATOM 3504 C C . GLY B 1 216 ? 55.276 -38.286 -30.273 1.00 104.06 216 GLY B C 1
ATOM 3505 O O . GLY B 1 216 ? 55.041 -38.536 -31.457 1.00 105.55 216 GLY B O 1
ATOM 3506 N N . PHE B 1 217 ? 55.720 -37.102 -29.863 1.00 117.78 217 PHE B N 1
ATOM 3507 C CA . PHE B 1 217 ? 55.940 -36.009 -30.806 1.00 117.62 217 PHE B CA 1
ATOM 3508 C C . PHE B 1 217 ? 57.356 -35.439 -30.702 1.00 117.63 217 PHE B C 1
ATOM 3509 O O . PHE B 1 217 ? 57.536 -34.232 -30.535 1.00 115.41 217 PHE B O 1
ATOM 3517 N N . ASN B 1 218 ? 58.354 -36.315 -30.805 1.00 121.36 218 ASN B N 1
ATOM 3518 C CA . ASN B 1 218 ? 59.757 -35.908 -30.747 1.00 123.68 218 ASN B CA 1
ATOM 3519 C C . ASN B 1 218 ? 60.130 -35.204 -29.446 1.00 121.89 218 ASN B C 1
ATOM 3520 O O . ASN B 1 218 ? 61.232 -34.671 -29.313 1.00 123.15 218 ASN B O 1
ATOM 3525 N N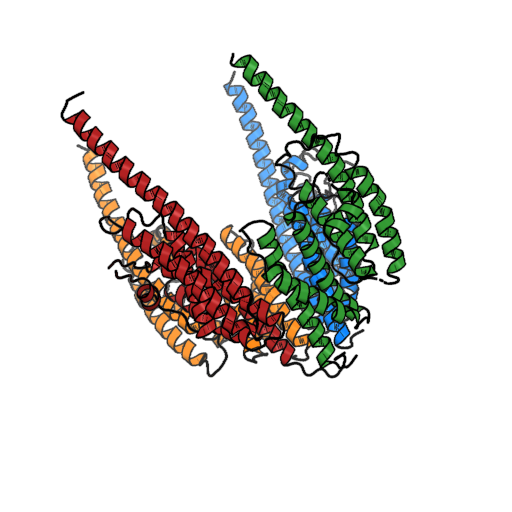 . SER C 1 2 ? 29.698 7.591 34.839 1.00 95.58 2 SER C N 1
ATOM 3526 C CA . SER C 1 2 ? 31.120 7.915 34.852 1.00 97.67 2 SER C CA 1
ATOM 3527 C C . SER C 1 2 ? 31.783 7.509 33.539 1.00 98.06 2 SER C C 1
ATOM 3528 O O . SER C 1 2 ? 31.150 6.899 32.679 1.00 97.83 2 SER C O 1
ATOM 3531 N N . VAL C 1 3 ? 33.055 7.860 33.385 1.00 102.62 3 VAL C N 1
ATOM 3532 C CA . VAL C 1 3 ? 33.827 7.457 32.215 1.00 99.14 3 VAL C CA 1
ATOM 3533 C C . VAL C 1 3 ? 34.819 6.373 32.608 1.00 101.02 3 VAL C C 1
ATOM 3534 O O . VAL C 1 3 ? 34.994 5.389 31.891 1.00 101.61 3 VAL C O 1
ATOM 3538 N N . SER C 1 4 ? 35.460 6.560 33.757 1.00 95.51 4 SER C N 1
ATOM 3539 C CA . SER C 1 4 ? 36.405 5.582 34.280 1.00 96.44 4 SER C CA 1
ATOM 3540 C C . SER C 1 4 ? 35.730 4.223 34.469 1.00 97.11 4 SER C C 1
ATOM 3541 O O . SER C 1 4 ? 36.193 3.208 33.942 1.00 95.91 4 SER C O 1
ATOM 3544 N N . GLU C 1 5 ? 34.632 4.215 35.218 1.00 107.36 5 GLU C N 1
ATOM 3545 C CA . GLU C 1 5 ? 33.872 2.995 35.468 1.00 109.20 5 GLU C CA 1
ATOM 3546 C C . GLU C 1 5 ? 33.479 2.315 34.161 1.00 108.16 5 GLU C C 1
ATOM 3547 O O . GLU C 1 5 ? 33.525 1.089 34.048 1.00 108.18 5 GLU C O 1
ATOM 3553 N N . ILE C 1 6 ? 33.085 3.119 33.179 1.00 96.76 6 ILE C N 1
ATOM 3554 C CA . ILE C 1 6 ? 32.688 2.599 31.875 1.00 95.52 6 ILE C CA 1
ATOM 3555 C C . ILE C 1 6 ? 33.832 1.872 31.170 1.00 94.59 6 ILE C C 1
ATOM 3556 O O . ILE C 1 6 ? 33.628 0.820 30.568 1.00 93.75 6 ILE C O 1
ATOM 3561 N N . PHE C 1 7 ? 35.034 2.432 31.253 1.00 101.64 7 PHE C N 1
ATOM 3562 C CA . PHE C 1 7 ? 36.177 1.872 30.538 1.00 101.74 7 PHE C CA 1
ATOM 3563 C C . PHE C 1 7 ? 36.840 0.699 31.254 1.00 104.88 7 PHE C C 1
ATOM 3564 O O . PHE C 1 7 ? 37.565 -0.078 30.635 1.00 106.25 7 PHE C O 1
ATOM 3572 N N . VAL C 1 8 ? 36.598 0.568 32.553 1.00 100.12 8 VAL C N 1
ATOM 3573 C CA . VAL C 1 8 ? 37.066 -0.613 33.270 1.00 101.84 8 VAL C CA 1
ATOM 3574 C C . VAL C 1 8 ? 36.063 -1.739 33.061 1.00 100.28 8 VAL C C 1
ATOM 3575 O O . VAL C 1 8 ? 36.420 -2.917 33.074 1.00 101.61 8 VAL C O 1
ATOM 3579 N N . GLU C 1 9 ? 34.806 -1.355 32.862 1.00 98.77 9 GLU C N 1
ATOM 3580 C CA . GLU C 1 9 ? 33.745 -2.290 32.516 1.00 98.89 9 GLU C CA 1
ATOM 3581 C C . GLU C 1 9 ? 34.055 -2.922 31.162 1.00 99.56 9 GLU C C 1
ATOM 3582 O O . GLU C 1 9 ? 34.087 -4.147 31.023 1.00 99.65 9 GLU C O 1
ATOM 3588 N N . LEU C 1 10 ? 34.297 -2.068 30.170 1.00 98.73 10 LEU C N 1
ATOM 3589 C CA . LEU C 1 10 ? 34.639 -2.500 28.819 1.00 94.65 10 LEU C CA 1
ATOM 3590 C C . LEU C 1 10 ? 35.957 -3.262 28.787 1.00 95.28 10 LEU C C 1
ATOM 3591 O O . LEU C 1 10 ? 36.098 -4.240 28.055 1.00 95.63 10 LEU C O 1
ATOM 3596 N N . GLN C 1 11 ? 36.927 -2.804 29.570 1.00 120.97 11 GLN C N 1
ATOM 3597 C CA . GLN C 1 11 ? 38.183 -3.528 29.709 1.00 122.78 11 GLN C CA 1
ATOM 3598 C C . GLN C 1 11 ? 37.880 -4.940 30.184 1.00 124.42 11 GLN C C 1
ATOM 3599 O O . GLN C 1 11 ? 38.553 -5.898 29.804 1.00 125.37 11 GLN C O 1
ATOM 3605 N N . GLY C 1 12 ? 36.852 -5.055 31.017 1.00 115.87 12 GLY C N 1
ATOM 3606 C CA . GLY C 1 12 ? 36.399 -6.343 31.501 1.00 116.49 12 GLY C CA 1
ATOM 3607 C C . GLY C 1 12 ? 35.882 -7.212 30.374 1.00 114.82 12 GLY C C 1
ATOM 3608 O O . GLY C 1 12 ? 36.344 -8.337 30.196 1.00 117.20 12 GLY C O 1
ATOM 3609 N N . PHE C 1 13 ? 34.925 -6.690 29.612 1.00 107.76 13 PHE C N 1
ATOM 3610 C CA . PHE C 1 13 ? 34.341 -7.435 28.497 1.00 108.02 13 PHE C CA 1
ATOM 3611 C C . PHE C 1 13 ? 35.404 -7.961 27.532 1.00 108.41 13 PHE C C 1
ATOM 3612 O O . PHE C 1 13 ? 35.359 -9.118 27.107 1.00 108.08 13 PHE C O 1
ATOM 3620 N N . LEU C 1 14 ? 36.357 -7.101 27.187 1.00 111.28 14 LEU C N 1
ATOM 3621 C CA . LEU C 1 14 ? 37.386 -7.447 26.214 1.00 111.36 14 LEU C CA 1
ATOM 3622 C C . LEU C 1 14 ? 38.389 -8.445 26.780 1.00 114.27 14 LEU C C 1
ATOM 3623 O O . LEU C 1 14 ? 38.934 -9.273 26.047 1.00 116.16 14 LEU C O 1
ATOM 3628 N N . ALA C 1 15 ? 38.638 -8.362 28.084 1.00 101.37 15 ALA C N 1
ATOM 3629 C CA . ALA C 1 15 ? 39.525 -9.312 28.744 1.00 102.92 15 ALA C CA 1
ATOM 3630 C C . ALA C 1 15 ? 38.912 -10.708 28.702 1.00 101.04 15 ALA C C 1
ATOM 3631 O O . ALA C 1 15 ? 39.559 -11.673 28.295 1.00 100.65 15 ALA C O 1
ATOM 3633 N N . ALA C 1 16 ? 37.654 -10.801 29.119 1.00 110.90 16 ALA C N 1
ATOM 3634 C CA . ALA C 1 16 ? 36.924 -12.060 29.096 1.00 112.22 16 ALA C CA 1
ATOM 3635 C C . ALA C 1 16 ? 36.935 -12.666 27.700 1.00 112.41 16 ALA C C 1
ATOM 3636 O O . ALA C 1 16 ? 37.331 -13.816 27.519 1.00 113.64 16 ALA C O 1
ATOM 3638 N N . GLU C 1 17 ? 36.500 -11.889 26.713 1.00 118.89 17 GLU C N 1
ATOM 3639 C CA . GLU C 1 17 ? 36.477 -12.369 25.336 1.00 117.14 17 GLU C CA 1
ATOM 3640 C C . GLU C 1 17 ? 37.847 -12.867 24.894 1.00 115.88 17 GLU C C 1
ATOM 3641 O O . GLU C 1 17 ? 37.949 -13.843 24.153 1.00 115.43 17 GLU C O 1
ATOM 3647 N N . GLN C 1 18 ? 38.899 -12.196 25.352 1.00 110.03 18 GLN C N 1
ATOM 3648 C CA . GLN C 1 18 ? 40.257 -12.592 25.002 1.00 111.35 18 GLN C CA 1
ATOM 3649 C C . GLN C 1 18 ? 40.573 -13.980 25.550 1.00 112.60 18 GLN C C 1
ATOM 3650 O O . GLN C 1 18 ? 41.127 -14.827 24.846 1.00 113.46 18 GLN C O 1
ATOM 3656 N N . ASP C 1 19 ? 40.214 -14.207 26.810 1.00 120.50 19 ASP C N 1
ATOM 3657 C CA . ASP C 1 19 ? 40.394 -15.513 27.432 1.00 121.95 19 ASP C CA 1
ATOM 3658 C C . ASP C 1 19 ? 39.668 -16.589 26.628 1.00 121.39 19 ASP C C 1
ATOM 3659 O O . ASP C 1 19 ? 40.212 -17.669 26.378 1.00 122.08 19 ASP C O 1
ATOM 3664 N N . ILE C 1 20 ? 38.437 -16.287 26.227 1.00 94.41 20 ILE C N 1
ATOM 3665 C CA . ILE C 1 20 ? 37.667 -17.193 25.386 1.00 93.21 20 ILE C CA 1
ATOM 3666 C C . ILE C 1 20 ? 38.462 -17.565 24.139 1.00 93.21 20 ILE C C 1
ATOM 3667 O O . ILE C 1 20 ? 38.574 -18.739 23.794 1.00 93.22 20 ILE C O 1
ATOM 3672 N N . ARG C 1 21 ? 39.021 -16.561 23.471 1.00 108.21 21 ARG C N 1
ATOM 3673 C CA . ARG C 1 21 ? 39.835 -16.806 22.287 1.00 106.06 21 ARG C CA 1
ATOM 3674 C C . ARG C 1 21 ? 41.012 -17.724 22.600 1.00 106.95 21 ARG C C 1
ATOM 3675 O O . ARG C 1 21 ? 41.457 -18.482 21.741 1.00 106.89 21 ARG C O 1
ATOM 3683 N N . GLU C 1 22 ? 41.513 -17.655 23.830 1.00 124.08 22 GLU C N 1
ATOM 3684 C CA . GLU C 1 22 ? 42.641 -18.496 24.232 1.00 126.41 22 GLU C CA 1
ATOM 3685 C C . GLU C 1 22 ? 42.238 -19.966 24.336 1.00 126.72 22 GLU C C 1
ATOM 3686 O O . GLU C 1 22 ? 42.890 -20.847 23.762 1.00 125.05 22 GLU C O 1
ATOM 3692 N N . GLU C 1 23 ? 41.161 -20.224 25.074 1.00 130.09 23 GLU C N 1
ATOM 3693 C CA . GLU C 1 23 ? 40.637 -21.578 25.218 1.00 129.67 23 GLU C CA 1
ATOM 3694 C C . GLU C 1 23 ? 40.349 -22.180 23.848 1.00 126.30 23 GLU C C 1
ATOM 3695 O O . GLU C 1 23 ? 40.774 -23.299 23.541 1.00 125.97 23 GLU C O 1
ATOM 3701 N N . ILE C 1 24 ? 39.630 -21.423 23.026 1.00 94.79 24 ILE C N 1
ATOM 3702 C CA . ILE C 1 24 ? 39.296 -21.849 21.675 1.00 93.79 24 ILE C CA 1
ATOM 3703 C C . ILE C 1 24 ? 40.551 -22.126 20.852 1.00 92.33 24 ILE C C 1
ATOM 3704 O O . ILE C 1 24 ? 40.542 -22.974 19.962 1.00 91.11 24 ILE C O 1
ATOM 3709 N N . ARG C 1 25 ? 41.632 -21.414 21.151 1.00 118.32 25 ARG C N 1
ATOM 3710 C CA . ARG C 1 25 ? 42.888 -21.642 20.448 1.00 118.70 25 ARG C CA 1
ATOM 3711 C C . ARG C 1 25 ? 43.477 -23.000 20.818 1.00 118.68 25 ARG C C 1
ATOM 3712 O O . ARG C 1 25 ? 43.966 -23.727 19.953 1.00 118.37 25 ARG C O 1
ATOM 3720 N N . LYS C 1 26 ? 43.427 -23.338 22.104 1.00 111.09 26 LYS C N 1
ATOM 3721 C CA . LYS C 1 26 ? 43.907 -24.641 22.566 1.00 110.79 26 LYS C CA 1
ATOM 3722 C C . LYS C 1 26 ? 43.122 -25.773 21.904 1.00 106.27 26 LYS C C 1
ATOM 3723 O O . LYS C 1 26 ? 43.696 -26.651 21.244 1.00 103.92 26 LYS C O 1
ATOM 3729 N N . VAL C 1 27 ? 41.805 -25.742 22.089 1.00 100.42 27 VAL C N 1
ATOM 3730 C CA . VAL C 1 27 ? 40.918 -26.746 21.512 1.00 99.71 27 VAL C CA 1
ATOM 3731 C C . VAL C 1 27 ? 41.174 -26.923 20.019 1.00 97.96 27 VAL C C 1
ATOM 3732 O O . VAL C 1 27 ? 41.289 -28.047 19.522 1.00 96.66 27 VAL C O 1
ATOM 3736 N N . VAL C 1 28 ? 41.266 -25.804 19.308 1.00 88.89 28 VAL C N 1
ATOM 3737 C CA . VAL C 1 28 ? 41.528 -25.828 17.876 1.00 85.77 28 VAL C CA 1
ATOM 3738 C C . VAL C 1 28 ? 42.843 -26.531 17.558 1.00 84.76 28 VAL C C 1
ATOM 3739 O O . VAL C 1 28 ? 42.925 -27.288 16.598 1.00 82.18 28 VAL C O 1
ATOM 3743 N N . GLN C 1 29 ? 43.867 -26.282 18.367 1.00 102.36 29 GLN C N 1
ATOM 3744 C CA . GLN C 1 29 ? 45.160 -26.936 18.182 1.00 103.25 29 GLN C CA 1
ATOM 3745 C C . GLN C 1 29 ? 45.011 -28.455 18.254 1.00 99.73 29 GLN C C 1
ATOM 3746 O O . GLN C 1 29 ? 45.515 -29.191 17.394 1.00 95.36 29 GLN C O 1
ATOM 3752 N N . SER C 1 30 ? 44.309 -28.914 19.286 1.00 100.48 30 SER C N 1
ATOM 3753 C CA . SER C 1 30 ? 44.080 -30.343 19.478 1.00 98.94 30 SER C CA 1
ATOM 3754 C C . SER C 1 30 ? 43.381 -30.963 18.269 1.00 96.26 30 SER C C 1
ATOM 3755 O O . SER C 1 30 ? 43.776 -32.030 17.779 1.00 92.75 30 SER C O 1
ATOM 3758 N N . LEU C 1 31 ? 42.345 -30.280 17.787 1.00 89.56 31 LEU C N 1
ATOM 3759 C CA . LEU C 1 31 ? 41.545 -30.771 16.669 1.00 84.96 31 LEU C CA 1
ATOM 3760 C C . LEU C 1 31 ? 42.292 -30.772 15.335 1.00 82.66 31 LEU C C 1
ATOM 3761 O O . LEU C 1 31 ? 41.991 -31.572 14.456 1.00 81.98 31 LEU C O 1
ATOM 3766 N N . GLU C 1 32 ? 43.257 -29.873 15.179 1.00 86.54 32 GLU C N 1
ATOM 3767 C CA . GLU C 1 32 ? 44.082 -29.850 13.978 1.00 84.98 32 GLU C CA 1
ATOM 3768 C C . GLU C 1 32 ? 45.048 -31.022 14.016 1.00 83.37 32 GLU C C 1
ATOM 3769 O O . GLU C 1 32 ? 45.363 -31.618 12.984 1.00 82.76 32 GLU C O 1
ATOM 3775 N N . GLN C 1 33 ? 45.522 -31.338 15.218 1.00 83.48 33 GLN C N 1
ATOM 3776 C CA . GLN C 1 33 ? 46.340 -32.524 15.433 1.00 84.00 33 GLN C CA 1
ATOM 3777 C C . GLN C 1 33 ? 45.591 -33.768 14.957 1.00 82.16 33 GLN C C 1
ATOM 3778 O O . GLN C 1 33 ? 46.056 -34.501 14.069 1.00 81.22 33 GLN C O 1
ATOM 3784 N N . THR C 1 34 ? 44.420 -33.990 15.548 1.00 79.51 34 THR C N 1
ATOM 3785 C CA . THR C 1 34 ? 43.590 -35.139 15.200 1.00 76.56 34 THR C CA 1
ATOM 3786 C C . THR C 1 34 ? 43.288 -35.196 13.704 1.00 74.27 34 THR C C 1
ATOM 3787 O O . THR C 1 34 ? 43.367 -36.256 13.096 1.00 72.70 34 THR C O 1
ATOM 3791 N N . ALA C 1 35 ? 42.947 -34.050 13.121 1.00 75.86 35 ALA C N 1
ATOM 3792 C CA . ALA C 1 35 ? 42.615 -33.957 11.701 1.00 72.79 35 ALA C CA 1
ATOM 3793 C C . ALA C 1 35 ? 43.763 -34.415 10.808 1.00 73.12 35 ALA C C 1
ATOM 3794 O O . ALA C 1 35 ? 43.552 -35.130 9.824 1.00 72.99 35 ALA C O 1
ATOM 3796 N N . ARG C 1 36 ? 44.978 -33.993 11.145 1.00 90.86 36 ARG C N 1
ATOM 3797 C CA . ARG C 1 36 ? 46.155 -34.439 10.407 1.00 91.47 36 ARG C CA 1
ATOM 3798 C C . ARG C 1 36 ? 46.284 -35.958 10.496 1.00 91.41 36 ARG C C 1
ATOM 3799 O O . ARG C 1 36 ? 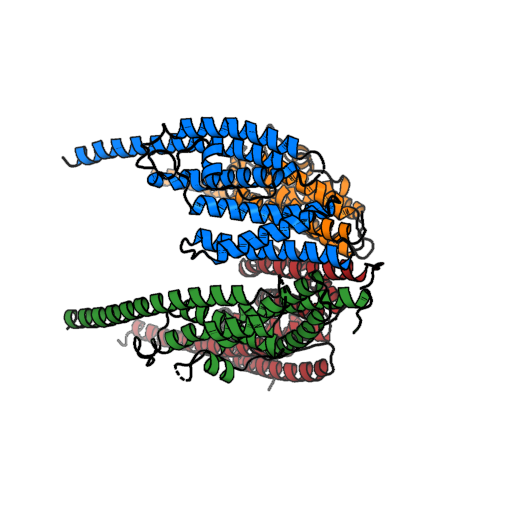46.426 -36.642 9.477 1.00 88.59 36 ARG C O 1
ATOM 3807 N N . GLU C 1 37 ? 46.215 -36.481 11.717 1.00 83.63 37 GLU C N 1
ATOM 3808 C CA . GLU C 1 37 ? 46.318 -37.923 11.922 1.00 81.63 37 GLU C CA 1
ATOM 3809 C C . GLU C 1 37 ? 45.337 -38.700 11.038 1.00 82.92 37 GLU C C 1
ATOM 3810 O O . GLU C 1 37 ? 45.720 -39.649 10.349 1.00 84.24 37 GLU C O 1
ATOM 3816 N N . ILE C 1 38 ? 44.073 -38.285 11.061 1.00 75.08 38 ILE C N 1
ATOM 3817 C CA . ILE C 1 38 ? 43.014 -38.948 10.306 1.00 73.08 38 ILE C CA 1
ATOM 3818 C C . ILE C 1 38 ? 43.291 -38.923 8.808 1.00 73.79 38 ILE C C 1
ATOM 3819 O O . ILE C 1 38 ? 43.142 -39.938 8.118 1.00 74.87 38 ILE C O 1
ATOM 3824 N N . LEU C 1 39 ? 43.689 -37.761 8.301 1.00 81.46 39 LEU C N 1
ATOM 3825 C CA . LEU C 1 39 ? 44.012 -37.655 6.885 1.00 81.96 39 LEU C CA 1
ATOM 3826 C C . LEU C 1 39 ? 45.092 -38.670 6.524 1.00 85.18 39 LEU C C 1
ATOM 3827 O O . LEU C 1 39 ? 45.025 -39.315 5.476 1.00 87.11 39 LEU C O 1
ATOM 3832 N N . THR C 1 40 ? 46.081 -38.814 7.400 1.00 80.40 40 THR C N 1
ATOM 3833 C CA . THR C 1 40 ? 47.132 -39.801 7.194 1.00 82.06 40 THR C CA 1
ATOM 3834 C C . THR C 1 40 ? 46.542 -41.201 7.064 1.00 83.66 40 THR C C 1
ATOM 3835 O O . THR C 1 40 ? 46.860 -41.936 6.130 1.00 84.92 40 THR C O 1
ATOM 3839 N N . LEU C 1 41 ? 45.679 -41.563 8.009 1.00 90.27 41 LEU C N 1
ATOM 3840 C CA . LEU C 1 41 ? 45.065 -42.888 8.019 1.00 89.35 41 LEU C CA 1
ATOM 3841 C C . LEU C 1 41 ? 44.151 -43.112 6.822 1.00 90.09 41 LEU C C 1
ATOM 3842 O O . LEU C 1 41 ? 43.687 -44.228 6.588 1.00 91.89 41 LEU C O 1
ATOM 3847 N N . LEU C 1 42 ? 43.886 -42.055 6.065 1.00 90.06 42 LEU C N 1
ATOM 3848 C CA . LEU C 1 42 ? 42.985 -42.179 4.924 1.00 89.73 42 LEU C CA 1
ATOM 3849 C C . LEU C 1 42 ? 43.692 -42.214 3.567 1.00 91.65 42 LEU C C 1
ATOM 3850 O O . LEU C 1 42 ? 43.063 -42.491 2.547 1.00 94.39 42 LEU C O 1
ATOM 3855 N N . GLN C 1 43 ? 44.993 -41.945 3.548 1.00 111.22 43 GLN C N 1
ATOM 3856 C CA . GLN C 1 43 ? 45.728 -41.945 2.284 1.00 116.20 43 GLN C CA 1
ATOM 3857 C C . GLN C 1 43 ? 47.161 -42.467 2.407 1.00 123.94 43 GLN C C 1
ATOM 3858 O O . GLN C 1 43 ? 48.113 -41.686 2.485 1.00 128.94 43 GLN C O 1
ATOM 3864 N N . GLY C 1 44 ? 47.309 -43.788 2.424 1.00 123.78 44 GLY C N 1
ATOM 3865 C CA . GLY C 1 44 ? 46.169 -44.682 2.386 1.00 124.40 44 GLY C CA 1
ATOM 3866 C C . GLY C 1 44 ? 45.848 -45.191 0.996 1.00 124.98 44 GLY C C 1
ATOM 3867 O O . GLY C 1 44 ? 46.621 -45.947 0.407 1.00 128.96 44 GLY C O 1
ATOM 3868 N N . VAL C 1 45 ? 44.697 -44.778 0.474 1.00 140.80 45 VAL C N 1
ATOM 3869 C CA . VAL C 1 45 ? 44.250 -45.207 -0.847 1.00 140.82 45 VAL C CA 1
ATOM 3870 C C . VAL C 1 45 ? 45.190 -44.712 -1.946 1.00 142.47 45 VAL C C 1
ATOM 3871 O O . VAL C 1 45 ? 45.184 -45.229 -3.066 1.00 142.52 45 VAL C O 1
ATOM 3875 N N . HIS C 1 46 ? 46.001 -43.712 -1.615 1.00 123.94 46 HIS C N 1
ATOM 3876 C CA . HIS C 1 46 ? 46.977 -43.173 -2.554 1.00 122.81 46 HIS C CA 1
ATOM 3877 C C . HIS C 1 46 ? 48.261 -43.996 -2.541 1.00 128.63 46 HIS C C 1
ATOM 3878 O O . HIS C 1 46 ? 49.132 -43.817 -3.393 1.00 129.91 46 HIS C O 1
ATOM 3885 N N . GLN C 1 47 ? 48.370 -44.897 -1.567 1.00 132.82 47 GLN C N 1
ATOM 3886 C CA . GLN C 1 47 ? 49.548 -45.747 -1.421 1.00 137.62 47 GLN C CA 1
ATOM 3887 C C . GLN C 1 47 ? 49.642 -46.742 -2.575 1.00 140.58 47 GLN C C 1
ATOM 3888 O O . GLN C 1 47 ? 48.695 -47.483 -2.851 1.00 139.76 47 GLN C O 1
ATOM 3894 N N . GLN C 1 52 ? 45.410 -51.225 1.141 1.00 134.43 52 GLN C N 1
ATOM 3895 C CA . GLN C 1 52 ? 44.389 -51.003 0.123 1.00 135.22 52 GLN C CA 1
ATOM 3896 C C . GLN C 1 52 ? 43.004 -51.430 0.607 1.00 131.44 52 GLN C C 1
ATOM 3897 O O . GLN C 1 52 ? 42.006 -51.207 -0.080 1.00 129.12 52 GLN C O 1
ATOM 3903 N N . ASP C 1 53 ? 42.949 -52.049 1.784 1.00 109.41 53 ASP C N 1
ATOM 3904 C CA . ASP C 1 53 ? 41.677 -52.473 2.360 1.00 106.67 53 ASP C CA 1
ATOM 3905 C C . ASP C 1 53 ? 40.948 -51.290 2.983 1.00 103.33 53 ASP C C 1
ATOM 3906 O O . ASP C 1 53 ? 41.361 -50.772 4.022 1.00 102.82 53 ASP C O 1
ATOM 3911 N N . ILE C 1 54 ? 39.860 -50.874 2.340 1.00 87.33 54 ILE C N 1
ATOM 3912 C CA . ILE C 1 54 ? 39.123 -49.676 2.736 1.00 84.18 54 ILE C CA 1
ATOM 3913 C C . ILE C 1 54 ? 38.458 -49.769 4.115 1.00 82.02 54 ILE C C 1
ATOM 3914 O O . ILE C 1 54 ? 38.716 -48.934 4.980 1.00 81.25 54 ILE C O 1
ATOM 3919 N N . PRO C 1 55 ? 37.602 -50.784 4.326 1.00 93.15 55 PRO C N 1
ATOM 3920 C CA . PRO C 1 55 ? 36.839 -50.859 5.578 1.00 92.05 55 PRO C CA 1
ATOM 3921 C C . PRO C 1 55 ? 37.716 -50.743 6.824 1.00 90.88 55 PRO C C 1
ATOM 3922 O O . PRO C 1 55 ? 37.282 -50.178 7.831 1.00 90.25 55 PRO C O 1
ATOM 3926 N N . LYS C 1 56 ? 38.936 -51.265 6.746 1.00 96.61 56 LYS C N 1
ATOM 3927 C CA . LYS C 1 56 ? 39.858 -51.259 7.878 1.00 98.51 56 LYS C CA 1
ATOM 3928 C C . LYS C 1 56 ? 40.291 -49.844 8.258 1.00 96.47 56 LYS C C 1
ATOM 3929 O O . LYS C 1 56 ? 40.063 -49.385 9.385 1.00 94.50 56 LYS C O 1
ATOM 3935 N N . ARG C 1 57 ? 40.918 -49.153 7.312 1.00 94.74 57 ARG C N 1
ATOM 3936 C CA . ARG C 1 57 ? 41.387 -47.801 7.567 1.00 93.68 57 ARG C CA 1
ATOM 3937 C C . ARG C 1 57 ? 40.222 -46.886 7.926 1.00 91.55 57 ARG C C 1
ATOM 3938 O O . ARG C 1 57 ? 40.389 -45.934 8.686 1.00 92.04 57 ARG C O 1
ATOM 3946 N N . CYS C 1 58 ? 39.043 -47.183 7.387 1.00 76.72 58 CYS C N 1
ATOM 3947 C CA . CYS C 1 58 ? 37.844 -46.421 7.717 1.00 74.74 58 CYS C CA 1
ATOM 3948 C C . CYS C 1 58 ? 37.482 -46.600 9.181 1.00 77.31 58 CYS C C 1
ATOM 3949 O O . CYS C 1 58 ? 37.049 -45.654 9.840 1.00 78.03 58 CYS C O 1
ATOM 3952 N N . LEU C 1 59 ? 37.656 -47.818 9.686 1.00 80.26 59 LEU C N 1
ATOM 3953 C CA . LEU C 1 59 ? 37.405 -48.099 11.098 1.00 80.91 59 LEU C CA 1
ATOM 3954 C C . LEU C 1 59 ? 38.382 -47.337 11.989 1.00 80.28 59 LEU C C 1
ATOM 3955 O O . LEU C 1 59 ? 37.992 -46.782 13.019 1.00 78.82 59 LEU C O 1
ATOM 3960 N N . LYS C 1 60 ? 39.649 -47.313 11.586 1.00 90.08 60 LYS C N 1
ATOM 3961 C CA . LYS C 1 60 ? 40.664 -46.556 12.316 1.00 91.17 60 LYS C CA 1
ATOM 3962 C C . LYS C 1 60 ? 40.283 -45.080 12.411 1.00 90.28 60 LYS C C 1
ATOM 3963 O O . LYS C 1 60 ? 40.297 -44.485 13.494 1.00 92.64 60 LYS C O 1
ATOM 3969 N N . ALA C 1 61 ? 39.942 -44.498 11.267 1.00 80.33 61 ALA C N 1
ATOM 3970 C CA . ALA C 1 61 ? 39.532 -43.102 11.200 1.00 78.89 61 ALA C CA 1
ATOM 3971 C C . ALA C 1 61 ? 38.375 -42.818 12.150 1.00 77.45 61 ALA C C 1
ATOM 3972 O O . ALA C 1 61 ? 38.468 -41.943 13.012 1.00 78.87 61 ALA C O 1
ATOM 3974 N N . ARG C 1 62 ? 37.287 -43.565 11.992 1.00 80.01 62 ARG C N 1
ATOM 3975 C CA . ARG C 1 62 ? 36.100 -43.348 12.810 1.00 81.44 62 ARG C CA 1
ATOM 3976 C C . ARG C 1 62 ? 36.411 -43.468 14.298 1.00 84.34 62 ARG C C 1
ATOM 3977 O O . ARG C 1 62 ? 35.783 -42.807 15.124 1.00 85.34 62 ARG C O 1
ATOM 3985 N N . GLU C 1 63 ? 37.383 -44.310 14.638 1.00 97.91 63 GLU C N 1
ATOM 3986 C CA . GLU C 1 63 ? 37.820 -44.432 16.026 1.00 99.15 63 GLU C CA 1
ATOM 3987 C C . GLU C 1 63 ? 38.512 -43.161 16.502 1.00 98.42 63 GLU C C 1
ATOM 3988 O O . GLU C 1 63 ? 38.331 -42.742 17.645 1.00 99.53 63 GLU C O 1
ATOM 3994 N N . HIS C 1 64 ? 39.303 -42.551 15.624 1.00 99.55 64 HIS C N 1
ATOM 3995 C CA . HIS C 1 64 ? 39.951 -41.281 15.945 1.00 97.74 64 HIS C CA 1
ATOM 3996 C C . HIS C 1 64 ? 38.944 -40.149 16.114 1.00 96.27 64 HIS C C 1
ATOM 3997 O O . HIS C 1 64 ? 39.188 -39.198 16.856 1.00 96.18 64 HIS C O 1
ATOM 4004 N N . PHE C 1 65 ? 37.813 -40.254 15.424 1.00 82.77 65 PHE C N 1
ATOM 4005 C CA . PHE C 1 65 ? 36.773 -39.234 15.514 1.00 82.46 65 PHE C CA 1
ATOM 4006 C C . PHE C 1 65 ? 36.207 -39.099 16.925 1.00 86.03 65 PHE C C 1
ATOM 4007 O O . PHE C 1 65 ? 35.527 -38.123 17.235 1.00 87.66 65 PHE C O 1
ATOM 4015 N N . GLY C 1 66 ? 36.484 -40.082 17.775 1.00 94.41 66 GLY C N 1
ATOM 4016 C CA . GLY C 1 66 ? 36.040 -40.035 19.156 1.00 96.95 66 GLY C CA 1
ATOM 4017 C C . GLY C 1 66 ? 36.642 -38.855 19.896 1.00 98.24 66 GLY C C 1
ATOM 4018 O O . GLY C 1 66 ? 35.937 -38.100 20.573 1.00 99.94 66 GLY C O 1
ATOM 4019 N N . THR C 1 67 ? 37.955 -38.699 19.762 1.00 89.63 67 THR C N 1
ATOM 4020 C CA . THR C 1 67 ? 38.668 -37.581 20.364 1.00 91.29 67 THR C CA 1
ATOM 4021 C C . THR C 1 67 ? 38.074 -36.259 19.882 1.00 92.84 67 THR C C 1
ATOM 4022 O O . THR C 1 67 ? 37.969 -35.295 20.641 1.00 93.95 67 THR C O 1
ATOM 4026 N N . VAL C 1 68 ? 37.678 -36.228 18.613 1.00 93.90 68 VAL C N 1
ATOM 4027 C CA . VAL C 1 68 ? 37.058 -35.050 18.017 1.00 89.99 68 VAL C CA 1
ATOM 4028 C C . VAL C 1 68 ? 35.753 -34.690 18.718 1.00 93.14 68 VAL C C 1
ATOM 4029 O O . VAL C 1 68 ? 35.567 -33.556 19.160 1.00 94.55 68 VAL C O 1
ATOM 4033 N N . LYS C 1 69 ? 34.853 -35.663 18.813 1.00 100.61 69 LYS C N 1
ATOM 4034 C CA . LYS C 1 69 ? 33.540 -35.442 19.408 1.00 102.82 69 LYS C CA 1
ATOM 4035 C C . LYS C 1 69 ? 33.647 -35.002 20.865 1.00 105.45 69 LYS C C 1
ATOM 4036 O O . LYS C 1 69 ? 32.896 -34.134 21.317 1.00 106.79 69 LYS C O 1
ATOM 4042 N N . THR C 1 70 ? 34.583 -35.598 21.598 1.00 103.59 70 THR C N 1
ATOM 4043 C CA . THR C 1 70 ? 34.769 -35.245 23.002 1.00 106.59 70 THR C CA 1
ATOM 4044 C C . THR C 1 70 ? 35.329 -33.832 23.154 1.00 108.55 70 THR C C 1
ATOM 4045 O O . THR C 1 70 ? 34.946 -33.100 24.068 1.00 111.89 70 THR C O 1
ATOM 4049 N N . HIS C 1 71 ? 36.231 -33.448 22.256 1.00 106.43 71 HIS C N 1
ATOM 4050 C CA . HIS C 1 71 ? 36.802 -32.105 22.291 1.00 106.91 71 HIS C CA 1
ATOM 4051 C C . HIS C 1 71 ? 35.787 -31.030 21.897 1.00 109.39 71 HIS C C 1
ATOM 4052 O O . HIS C 1 71 ? 35.910 -29.875 22.301 1.00 111.28 71 HIS C O 1
ATOM 4059 N N . LEU C 1 72 ? 34.783 -31.411 21.113 1.00 103.52 72 LEU C N 1
ATOM 4060 C CA . LEU C 1 72 ? 33.706 -30.487 20.769 1.00 104.47 72 LEU C CA 1
ATOM 4061 C C . LEU C 1 72 ? 32.711 -30.361 21.917 1.00 109.20 72 LEU C C 1
ATOM 4062 O O . LEU C 1 72 ? 32.129 -29.297 22.134 1.00 111.98 72 LEU C O 1
ATOM 4067 N N . THR C 1 73 ? 32.514 -31.453 22.646 1.00 127.10 73 THR C N 1
ATOM 4068 C CA . THR C 1 73 ? 31.610 -31.443 23.789 1.00 130.98 73 THR C CA 1
ATOM 4069 C C . THR C 1 73 ? 32.179 -30.579 24.910 1.00 133.00 73 THR C C 1
ATOM 4070 O O . THR C 1 73 ? 31.459 -29.791 25.526 1.00 135.01 73 THR C O 1
ATOM 4074 N N . SER C 1 74 ? 33.475 -30.729 25.169 1.00 130.58 74 SER C N 1
ATOM 4075 C CA . SER C 1 74 ? 34.157 -29.905 26.161 1.00 132.97 74 SER C CA 1
ATOM 4076 C C . SER C 1 74 ? 34.525 -28.553 25.556 1.00 133.44 74 SER C C 1
ATOM 4077 O O . SER C 1 74 ? 35.674 -28.110 25.639 1.00 131.98 74 SER C O 1
ATOM 4080 N N . LEU C 1 75 ? 33.537 -27.909 24.943 1.00 121.30 75 LEU C N 1
ATOM 4081 C CA . LEU C 1 75 ? 33.724 -26.605 24.321 1.00 121.51 75 LEU C CA 1
ATOM 4082 C C . LEU C 1 75 ? 32.414 -25.828 24.353 1.00 124.16 75 LEU C C 1
ATOM 4083 O O . LEU C 1 75 ? 32.407 -24.597 24.368 1.00 125.62 75 LEU C O 1
ATOM 4088 N N . LYS C 1 76 ? 31.305 -26.562 24.366 1.00 140.52 76 LYS C N 1
ATOM 4089 C CA . LYS C 1 76 ? 29.982 -25.961 24.489 1.00 142.82 76 LYS C CA 1
ATOM 4090 C C . LYS C 1 76 ? 29.812 -25.407 25.897 1.00 144.91 76 LYS C C 1
ATOM 4091 O O . LYS C 1 76 ? 28.728 -24.968 26.281 1.00 145.98 76 LYS C O 1
ATOM 4097 N N . THR C 1 77 ? 30.897 -25.443 26.664 1.00 160.05 77 THR C N 1
ATOM 4098 C CA . THR C 1 77 ? 30.889 -24.990 28.047 1.00 163.36 77 THR C CA 1
ATOM 4099 C C . THR C 1 77 ? 31.912 -23.877 28.250 1.00 165.04 77 THR C C 1
ATOM 4100 O O . THR C 1 77 ? 31.601 -22.830 28.822 1.00 164.63 77 THR C O 1
ATOM 4104 N N . LYS C 1 78 ? 33.132 -24.113 27.773 1.00 161.02 78 LYS C N 1
ATOM 4105 C CA . LYS C 1 78 ? 34.212 -23.135 27.865 1.00 160.29 78 LYS C CA 1
ATOM 4106 C C . LYS C 1 78 ? 33.927 -21.954 26.946 1.00 159.85 78 LYS C C 1
ATOM 4107 O O . LYS C 1 78 ? 34.844 -21.268 26.492 1.00 156.20 78 LYS C O 1
ATOM 4113 N N . PHE C 1 79 ? 32.646 -21.727 26.677 1.00 144.88 79 PHE C N 1
ATOM 4114 C CA . PHE C 1 79 ? 32.225 -20.704 25.736 1.00 144.25 79 PHE C CA 1
ATOM 4115 C C . PHE C 1 79 ? 30.704 -20.694 25.583 1.00 145.60 79 PHE C C 1
ATOM 4116 O O . PHE C 1 79 ? 30.113 -21.680 25.137 1.00 143.95 79 PHE C O 1
ATOM 4124 N N . PRO C 1 80 ? 30.064 -19.581 25.973 1.00 170.60 80 PRO C N 1
ATOM 4125 C CA . PRO C 1 80 ? 28.618 -19.409 25.794 1.00 172.43 80 PRO C CA 1
ATOM 4126 C C . PRO C 1 80 ? 28.263 -19.197 24.323 1.00 172.17 80 PRO C C 1
ATOM 4127 O O . PRO C 1 80 ? 28.646 -18.179 23.743 1.00 170.19 80 PRO C O 1
ATOM 4131 N N . ALA C 1 81 ? 27.535 -20.143 23.734 1.00 172.62 81 ALA C N 1
ATOM 4132 C CA . ALA C 1 81 ? 27.165 -20.069 22.321 1.00 172.08 81 ALA C CA 1
ATOM 4133 C C . ALA C 1 81 ? 26.129 -18.980 22.062 1.00 171.19 81 ALA C C 1
ATOM 4134 O O . ALA C 1 81 ? 25.496 -18.947 21.006 1.00 170.26 81 ALA C O 1
ATOM 4136 N N . GLU C 1 82 ? 25.971 -18.085 23.029 1.00 151.81 82 GLU C N 1
ATOM 4137 C CA . GLU C 1 82 ? 24.952 -17.047 22.961 1.00 154.18 82 GLU C CA 1
ATOM 4138 C C . GLU C 1 82 ? 25.351 -15.870 22.068 1.00 154.14 82 GLU C C 1
ATOM 4139 O O . GLU C 1 82 ? 24.778 -14.783 22.175 1.00 154.63 82 GLU C O 1
ATOM 4145 N N . GLN C 1 83 ? 26.327 -16.080 21.187 1.00 167.93 83 GLN C N 1
ATOM 4146 C CA . GLN C 1 83 ? 26.733 -15.021 20.260 1.00 165.74 83 GLN C CA 1
ATOM 4147 C C . GLN C 1 83 ? 26.571 -15.420 18.772 1.00 164.93 83 GLN C C 1
ATOM 4148 O O . GLN C 1 83 ? 25.582 -15.023 18.152 1.00 160.67 83 GLN C O 1
ATOM 4154 N N . TYR C 1 84 ? 27.504 -16.177 18.184 1.00 225.38 84 TYR C N 1
ATOM 4155 C CA . TYR C 1 84 ? 28.788 -16.524 18.789 1.00 224.90 84 TYR C CA 1
ATOM 4156 C C . TYR C 1 84 ? 29.940 -15.860 18.024 1.00 223.12 84 TYR C C 1
ATOM 4157 O O . TYR C 1 84 ? 29.845 -15.633 16.815 1.00 219.42 84 TYR C O 1
ATOM 4166 N N . TYR C 1 85 ? 31.018 -15.558 18.745 1.00 276.92 85 TYR C N 1
ATOM 4167 C CA . TYR C 1 85 ? 32.029 -14.581 18.316 1.00 272.82 85 TYR C CA 1
ATOM 4168 C C . TYR C 1 85 ? 32.513 -14.633 16.856 1.00 270.21 85 TYR C C 1
ATOM 4169 O O . TYR C 1 85 ? 32.366 -15.640 16.158 1.00 269.12 85 TYR C O 1
ATOM 4178 N N . ARG C 1 86 ? 33.110 -13.522 16.427 1.00 127.23 86 ARG C N 1
ATOM 4179 C CA . ARG C 1 86 ? 33.500 -13.294 15.039 1.00 123.20 86 ARG C CA 1
ATOM 4180 C C . ARG C 1 86 ? 34.811 -13.981 14.634 1.00 120.08 86 ARG C C 1
ATOM 4181 O O . ARG C 1 86 ? 34.903 -14.548 13.544 1.00 115.54 86 ARG C O 1
ATOM 4189 N N . PHE C 1 87 ? 35.820 -13.914 15.502 1.00 141.57 87 PHE C N 1
ATOM 4190 C CA . PHE C 1 87 ? 37.160 -14.426 15.185 1.00 140.27 87 PHE C CA 1
ATOM 4191 C C . PHE C 1 87 ? 37.153 -15.761 14.450 1.00 139.34 87 PHE C C 1
ATOM 4192 O O . PHE C 1 87 ? 37.776 -15.894 13.393 1.00 136.47 87 PHE C O 1
ATOM 4200 N N . HIS C 1 88 ? 36.444 -16.733 15.029 1.00 140.04 88 HIS C N 1
ATOM 4201 C CA . HIS C 1 88 ? 36.395 -18.110 14.527 1.00 134.26 88 HIS C CA 1
ATOM 4202 C C . HIS C 1 88 ? 36.342 -18.188 13.017 1.00 127.75 88 HIS C C 1
ATOM 4203 O O . HIS C 1 88 ? 35.285 -18.432 12.436 1.00 128.09 88 HIS C O 1
ATOM 4210 N N . GLU C 1 89 ? 37.489 -17.977 12.389 1.00 112.70 89 GLU C N 1
ATOM 4211 C CA . GLU C 1 89 ? 37.671 -18.242 10.973 1.00 114.56 89 GLU C CA 1
ATOM 4212 C C . GLU C 1 89 ? 38.846 -19.207 10.876 1.00 115.15 89 GLU C C 1
ATOM 4213 O O . GLU C 1 89 ? 39.100 -19.800 9.825 1.00 111.58 89 GLU C O 1
ATOM 4219 N N . HIS C 1 90 ? 39.565 -19.350 11.989 1.00 143.99 90 HIS C N 1
ATOM 4220 C CA . HIS C 1 90 ? 40.560 -20.403 12.126 1.00 141.51 90 HIS C CA 1
ATOM 4221 C C . HIS C 1 90 ? 39.823 -21.581 12.742 1.00 137.70 90 HIS C C 1
ATOM 4222 O O . HIS C 1 90 ? 40.200 -22.741 12.573 1.00 134.71 90 HIS C O 1
ATOM 4229 N N . TRP C 1 91 ? 38.750 -21.257 13.454 1.00 111.94 91 TRP C N 1
ATOM 4230 C CA . TRP C 1 91 ? 37.862 -22.261 14.017 1.00 111.11 91 TRP C CA 1
ATOM 4231 C C . TRP C 1 91 ? 37.060 -22.925 12.908 1.00 107.97 91 TRP C C 1
ATOM 4232 O O . TRP C 1 91 ? 36.861 -24.142 12.911 1.00 108.20 91 TRP C O 1
ATOM 4243 N N . ARG C 1 92 ? 36.610 -22.123 11.950 1.00 105.01 92 ARG C N 1
ATOM 4244 C CA . ARG C 1 92 ? 35.855 -22.656 10.828 1.00 101.38 92 ARG C CA 1
ATOM 4245 C C . ARG C 1 92 ? 36.781 -23.335 9.828 1.00 97.50 92 ARG C C 1
ATOM 4246 O O . ARG C 1 92 ? 36.330 -24.095 8.979 1.00 94.63 92 ARG C O 1
ATOM 4254 N N . PHE C 1 93 ? 38.077 -23.061 9.926 1.00 85.61 93 PHE C N 1
ATOM 4255 C CA . PHE C 1 93 ? 39.047 -23.764 9.095 1.00 83.45 93 PHE C CA 1
ATOM 4256 C C . PHE C 1 93 ? 39.131 -25.218 9.528 1.00 80.55 93 PHE C C 1
ATOM 4257 O O . PHE C 1 93 ? 39.004 -26.131 8.712 1.00 79.31 93 PHE C O 1
ATOM 4265 N N . VAL C 1 94 ? 39.342 -25.425 10.823 1.00 79.88 94 VAL C N 1
ATOM 4266 C CA . VAL C 1 94 ? 39.393 -26.765 11.385 1.00 78.60 94 VAL C CA 1
ATOM 4267 C C . VAL C 1 94 ? 38.062 -27.469 11.173 1.00 75.46 94 VAL C C 1
ATOM 4268 O O . VAL C 1 94 ? 38.022 -28.644 10.826 1.00 73.14 94 VAL C O 1
ATOM 4272 N N . LEU C 1 95 ? 36.971 -26.744 11.381 1.00 78.03 95 LEU C N 1
ATOM 4273 C CA . LEU C 1 95 ? 35.649 -27.320 11.195 1.00 76.17 95 LEU C CA 1
ATOM 4274 C C . LEU C 1 95 ? 35.475 -27.819 9.764 1.00 72.64 95 LEU C C 1
ATOM 4275 O O . LEU C 1 95 ? 34.920 -28.889 9.534 1.00 70.27 95 LEU C O 1
ATOM 4280 N N . GLN C 1 96 ? 35.958 -27.039 8.804 1.00 81.11 96 GLN C N 1
ATOM 4281 C CA . GLN C 1 96 ? 35.847 -27.392 7.393 1.00 77.74 96 GLN C CA 1
ATOM 4282 C C . GLN C 1 96 ? 36.690 -28.614 7.059 1.00 75.02 96 GLN C C 1
ATOM 4283 O O . GLN C 1 96 ? 36.309 -29.426 6.218 1.00 74.20 96 GLN C O 1
ATOM 4289 N N . ARG C 1 97 ? 37.837 -28.739 7.718 1.00 79.62 97 ARG C N 1
ATOM 4290 C CA . ARG C 1 97 ? 38.689 -29.902 7.521 1.00 78.56 97 ARG C CA 1
ATOM 4291 C C . ARG C 1 97 ? 38.003 -31.156 8.045 1.00 79.63 97 ARG C C 1
ATOM 4292 O O . ARG C 1 97 ? 38.046 -32.204 7.408 1.00 77.73 97 ARG C O 1
ATOM 4300 N N . LEU C 1 98 ? 37.366 -31.040 9.205 1.00 75.88 98 LEU C N 1
ATOM 4301 C CA . LEU C 1 98 ? 36.657 -32.164 9.805 1.00 76.00 98 LEU C CA 1
ATOM 4302 C C . LEU C 1 98 ? 35.478 -32.598 8.940 1.00 73.20 98 LEU C C 1
ATOM 4303 O O . LEU C 1 98 ? 35.233 -33.788 8.770 1.00 74.17 98 LEU C O 1
ATOM 4308 N N . VAL C 1 99 ? 34.751 -31.633 8.393 1.00 61.72 99 VAL C N 1
ATOM 4309 C CA . VAL C 1 99 ? 33.680 -31.941 7.461 1.00 61.14 99 VAL C CA 1
ATOM 4310 C C . VAL C 1 99 ? 34.252 -32.720 6.285 1.00 60.07 99 VAL C C 1
ATOM 4311 O O . VAL C 1 99 ? 33.687 -33.724 5.862 1.00 58.17 99 VAL C O 1
ATOM 4315 N N . PHE C 1 100 ? 35.382 -32.255 5.763 1.00 75.08 100 PHE C N 1
ATOM 4316 C CA . PHE C 1 100 ? 36.020 -32.917 4.630 1.00 74.90 100 PHE C CA 1
ATOM 4317 C C . PHE C 1 100 ? 36.403 -34.367 4.934 1.00 75.29 100 PHE C C 1
ATOM 4318 O O . PHE C 1 100 ? 36.301 -35.235 4.072 1.00 75.06 100 PHE C O 1
ATOM 4326 N N . LEU C 1 101 ? 36.850 -34.625 6.156 1.00 59.95 101 LEU C N 1
ATOM 4327 C CA . LEU C 1 101 ? 37.293 -35.961 6.531 1.00 59.95 101 LEU C CA 1
ATOM 4328 C C . LEU C 1 101 ? 36.117 -36.912 6.756 1.00 60.82 101 LEU C C 1
ATOM 4329 O O . LEU C 1 101 ? 36.188 -38.089 6.408 1.00 60.08 101 LEU C O 1
ATOM 4334 N N . ALA C 1 102 ? 35.036 -36.399 7.332 1.00 60.21 102 ALA C N 1
ATOM 4335 C CA . ALA C 1 102 ? 33.833 -37.194 7.546 1.00 59.60 102 ALA C CA 1
ATOM 4336 C C . ALA C 1 102 ? 33.188 -37.565 6.212 1.00 58.73 102 ALA C C 1
ATOM 4337 O O . ALA C 1 102 ? 32.747 -38.696 6.013 1.00 59.79 102 ALA C O 1
ATOM 4339 N N . ALA C 1 103 ? 33.135 -36.602 5.300 1.00 71.53 103 ALA C N 1
ATOM 4340 C CA . ALA C 1 103 ? 32.624 -36.842 3.957 1.00 71.44 103 ALA C CA 1
ATOM 4341 C C . ALA C 1 103 ? 33.522 -37.839 3.227 1.00 69.99 103 ALA C C 1
ATOM 4342 O O . ALA C 1 103 ? 33.049 -38.665 2.444 1.00 68.03 103 ALA C O 1
ATOM 4344 N N . PHE C 1 104 ? 34.820 -37.752 3.501 1.00 59.54 104 PHE C N 1
ATOM 4345 C CA . PHE C 1 104 ? 35.812 -38.611 2.872 1.00 60.80 104 PHE C CA 1
ATOM 4346 C C . PHE C 1 104 ? 35.568 -40.066 3.252 1.00 62.95 104 PHE C C 1
ATOM 4347 O O . PHE C 1 104 ? 35.480 -40.930 2.386 1.00 62.96 104 PHE C O 1
ATOM 4355 N N . VAL C 1 105 ? 35.459 -40.325 4.553 1.00 67.11 105 VAL C N 1
ATOM 4356 C CA . VAL C 1 105 ? 35.193 -41.667 5.073 1.00 65.43 105 VAL C CA 1
ATOM 4357 C C . VAL C 1 105 ? 33.857 -42.219 4.588 1.00 65.55 105 VAL C C 1
ATOM 4358 O O . VAL C 1 105 ? 33.772 -43.356 4.118 1.00 67.50 105 VAL C O 1
ATOM 4362 N N . VAL C 1 106 ? 32.811 -41.411 4.711 1.00 58.44 106 VAL C N 1
ATOM 4363 C CA . VAL C 1 106 ? 31.498 -41.803 4.224 1.00 59.58 106 VAL C CA 1
ATOM 4364 C C . VAL C 1 106 ? 31.546 -42.169 2.743 1.00 59.77 106 VAL C C 1
ATOM 4365 O O . VAL C 1 106 ? 30.764 -42.991 2.277 1.00 61.16 106 VAL C O 1
ATOM 4369 N N . TYR C 1 107 ? 32.471 -41.567 2.003 1.00 69.54 107 TYR C N 1
ATOM 4370 C CA . TYR C 1 107 ? 32.583 -41.859 0.577 1.00 69.97 107 TYR C CA 1
ATOM 4371 C C . TYR C 1 107 ? 33.321 -43.170 0.322 1.00 69.30 107 TYR C C 1
ATOM 4372 O O . TYR C 1 107 ? 32.902 -43.986 -0.499 1.00 68.84 107 TYR C O 1
ATOM 4381 N N . LEU C 1 108 ? 34.431 -43.360 1.022 1.00 60.03 108 LEU C N 1
ATOM 4382 C CA . LEU C 1 108 ? 35.230 -44.563 0.860 1.00 62.62 108 LEU C CA 1
ATOM 4383 C C . LEU C 1 108 ? 34.406 -45.800 1.200 1.00 64.03 108 LEU C C 1
ATOM 4384 O O . LEU C 1 108 ? 34.552 -46.848 0.573 1.00 64.39 108 LEU C O 1
ATOM 4389 N N . GLU C 1 109 ? 33.530 -45.665 2.187 1.00 72.29 109 GLU C N 1
ATOM 4390 C CA . GLU C 1 109 ? 32.667 -46.763 2.593 1.00 74.14 109 GLU C CA 1
ATOM 4391 C C . GLU C 1 109 ? 31.485 -46.930 1.638 1.00 75.29 109 GLU C C 1
ATOM 4392 O O . GLU C 1 109 ? 31.269 -48.007 1.086 1.00 76.76 109 GLU C O 1
ATOM 4398 N N . THR C 1 110 ? 30.739 -45.850 1.430 1.00 65.77 110 THR C N 1
ATOM 4399 C CA . THR C 1 110 ? 29.449 -45.918 0.749 1.00 65.98 110 THR C CA 1
ATOM 4400 C C . THR C 1 110 ? 29.447 -45.280 -0.643 1.00 66.36 110 THR C C 1
ATOM 4401 O O . THR C 1 110 ? 28.520 -45.489 -1.431 1.00 63.98 110 THR C O 1
ATOM 4405 N N . GLU C 1 111 ? 30.485 -44.502 -0.938 1.00 78.36 111 GLU C N 1
ATOM 4406 C CA . GLU C 1 111 ? 30.569 -43.748 -2.187 1.00 76.40 111 GLU C CA 1
ATOM 4407 C C . GLU C 1 111 ? 29.390 -42.800 -2.370 1.00 79.01 111 GLU C C 1
ATOM 4408 O O . GLU C 1 111 ? 28.887 -42.632 -3.484 1.00 80.39 111 GLU C O 1
ATOM 4414 N N . THR C 1 112 ? 28.950 -42.184 -1.277 1.00 78.16 112 THR C N 1
ATOM 4415 C CA . THR C 1 112 ? 27.896 -41.180 -1.352 1.00 81.52 112 THR C CA 1
ATOM 4416 C C . THR C 1 112 ? 28.331 -39.876 -0.689 1.00 82.03 112 THR C C 1
ATOM 4417 O O . THR C 1 112 ? 29.404 -39.802 -0.081 1.00 81.04 112 THR C O 1
ATOM 4421 N N . LEU C 1 113 ? 27.493 -38.851 -0.815 1.00 66.58 113 LEU C N 1
ATOM 4422 C CA . LEU C 1 113 ? 27.733 -37.583 -0.146 1.00 66.71 113 LEU C CA 1
ATOM 4423 C C . LEU C 1 113 ? 27.116 -37.587 1.245 1.00 68.22 113 LEU C C 1
ATOM 4424 O O . LEU C 1 113 ? 25.896 -37.641 1.387 1.00 67.55 113 LEU C O 1
ATOM 4429 N N . VAL C 1 114 ? 27.963 -37.534 2.269 1.00 66.38 114 VAL C N 1
ATOM 4430 C CA . VAL C 1 114 ? 27.490 -37.446 3.642 1.00 65.23 114 VAL C CA 1
ATOM 4431 C C . VAL C 1 114 ? 26.573 -36.238 3.780 1.00 70.20 114 VAL C C 1
ATOM 4432 O O . VAL C 1 114 ? 26.767 -35.225 3.108 1.00 70.81 114 VAL C O 1
ATOM 4436 N N . THR C 1 115 ? 25.571 -36.351 4.645 1.00 58.59 115 THR C N 1
ATOM 4437 C CA . THR C 1 115 ? 24.620 -35.268 4.860 1.00 59.81 115 THR C CA 1
ATOM 4438 C C . THR C 1 115 ? 25.060 -34.385 6.022 1.00 63.21 115 THR C C 1
ATOM 4439 O O . THR C 1 115 ? 25.842 -34.813 6.871 1.00 62.15 115 THR C O 1
ATOM 4443 N N . ARG C 1 116 ? 24.560 -33.151 6.053 1.00 84.06 116 ARG C N 1
ATOM 4444 C CA . ARG C 1 116 ? 24.832 -32.244 7.162 1.00 84.27 116 ARG C CA 1
ATOM 4445 C C . ARG C 1 116 ? 24.467 -32.912 8.477 1.00 88.20 116 ARG C C 1
ATOM 4446 O O . ARG C 1 116 ? 25.249 -32.914 9.428 1.00 88.45 116 ARG C O 1
ATOM 4454 N N . GLU C 1 117 ? 23.262 -33.470 8.516 1.00 104.80 117 GLU C N 1
ATOM 4455 C CA . GLU C 1 117 ? 22.755 -34.162 9.692 1.00 106.92 117 GLU C CA 1
ATOM 4456 C C . GLU C 1 117 ? 23.731 -35.247 10.125 1.00 108.01 117 GLU C C 1
ATOM 4457 O O . GLU C 1 117 ? 24.027 -35.396 11.313 1.00 109.44 117 GLU C O 1
ATOM 4463 N N . ALA C 1 118 ? 24.235 -35.996 9.149 1.00 78.74 118 ALA C N 1
ATOM 4464 C CA . ALA C 1 118 ? 25.169 -37.083 9.415 1.00 77.04 118 ALA C CA 1
ATOM 4465 C C . ALA C 1 118 ? 26.510 -36.569 9.926 1.00 77.21 118 ALA C C 1
ATOM 4466 O O . ALA C 1 118 ? 27.112 -37.172 10.810 1.00 78.00 118 ALA C O 1
ATOM 4468 N N . VAL C 1 119 ? 26.975 -35.454 9.369 1.00 83.58 119 VAL C N 1
ATOM 4469 C CA . VAL C 1 119 ? 28.265 -34.891 9.756 1.00 83.05 119 VAL C CA 1
ATOM 4470 C C . VAL C 1 119 ? 28.250 -34.393 11.197 1.00 86.06 119 VAL C C 1
ATOM 4471 O O . VAL C 1 119 ? 29.193 -34.626 11.951 1.00 87.15 119 VAL C O 1
ATOM 4475 N N . THR C 1 120 ? 27.181 -33.701 11.575 1.00 83.16 120 THR C N 1
ATOM 4476 C CA . THR C 1 120 ? 27.037 -33.220 12.943 1.00 87.74 120 THR C CA 1
ATOM 4477 C C . THR C 1 120 ? 26.893 -34.410 13.883 1.00 90.04 120 THR C C 1
ATOM 4478 O O . THR C 1 120 ? 27.401 -34.401 15.004 1.00 91.83 120 THR C O 1
ATOM 4482 N N . GLU C 1 121 ? 26.202 -35.439 13.403 1.00 112.01 121 GLU C N 1
ATOM 4483 C CA . GLU C 1 121 ? 26.007 -36.672 14.155 1.00 113.28 121 GLU C CA 1
ATOM 4484 C C . GLU C 1 121 ? 27.327 -37.408 14.393 1.00 113.56 121 GLU C C 1
ATOM 4485 O O . GLU C 1 121 ? 27.446 -38.199 15.328 1.00 117.66 121 GLU C O 1
ATOM 4491 N N . ILE C 1 122 ? 28.316 -37.141 13.543 1.00 90.34 122 ILE C N 1
ATOM 4492 C CA . ILE C 1 122 ? 29.622 -37.786 13.649 1.00 88.64 122 ILE C CA 1
ATOM 4493 C C . ILE C 1 122 ? 30.575 -36.986 14.527 1.00 91.01 122 ILE C C 1
ATOM 4494 O O . ILE C 1 122 ? 31.382 -37.553 15.264 1.00 92.71 122 ILE C O 1
ATOM 4499 N N . LEU C 1 123 ? 30.479 -35.663 14.439 1.00 98.77 123 LEU C N 1
ATOM 4500 C CA . LEU C 1 123 ? 31.387 -34.777 15.156 1.00 99.93 123 LEU C CA 1
ATOM 4501 C C . LEU C 1 123 ? 30.847 -34.408 16.534 1.00 103.21 123 LEU C C 1
ATOM 4502 O O . LEU C 1 123 ? 31.599 -33.983 17.409 1.00 104.63 123 LEU C O 1
ATOM 4507 N N . GLY C 1 124 ? 29.541 -34.574 16.723 1.00 131.33 124 GLY C N 1
ATOM 4508 C CA . GLY C 1 124 ? 28.909 -34.245 17.988 1.00 135.97 124 GLY C CA 1
ATOM 4509 C C . GLY C 1 124 ? 28.435 -32.804 18.042 1.00 140.27 124 GLY C C 1
ATOM 4510 O O . GLY C 1 124 ? 28.939 -32.001 18.829 1.00 141.71 124 GLY C O 1
ATOM 4511 N N . ILE C 1 125 ? 27.466 -32.476 17.193 1.00 115.87 125 ILE C N 1
ATOM 4512 C CA . ILE C 1 125 ? 26.903 -31.133 17.134 1.00 116.64 125 ILE C CA 1
ATOM 4513 C C . ILE C 1 125 ? 25.407 -31.222 16.858 1.00 119.47 125 ILE C C 1
ATOM 4514 O O . ILE C 1 125 ? 24.956 -32.117 16.144 1.00 118.21 125 ILE C O 1
ATOM 4519 N N . GLU C 1 126 ? 24.639 -30.295 17.423 1.00 140.19 126 GLU C N 1
ATOM 4520 C CA . GLU C 1 126 ? 23.186 -30.307 17.269 1.00 142.10 126 GLU C CA 1
ATOM 4521 C C . GLU C 1 126 ? 22.700 -29.257 16.271 1.00 142.67 126 GLU C C 1
ATOM 4522 O O . GLU C 1 126 ? 22.707 -28.060 16.557 1.00 145.80 126 GLU C O 1
ATOM 4528 N N . PHE C 1 133 ? 25.102 -25.814 19.731 1.00 173.27 133 PHE C N 1
ATOM 4529 C CA . PHE C 1 133 ? 26.011 -25.291 18.716 1.00 172.15 133 PHE C CA 1
ATOM 4530 C C . PHE C 1 133 ? 25.640 -25.812 17.328 1.00 171.56 133 PHE C C 1
ATOM 4531 O O . PHE C 1 133 ? 25.063 -26.894 17.199 1.00 169.85 133 PHE C O 1
ATOM 4539 N N . HIS C 1 134 ? 25.975 -25.043 16.294 1.00 156.82 134 HIS C N 1
ATOM 4540 C CA . HIS C 1 134 ? 25.546 -25.365 14.933 1.00 153.96 134 HIS C CA 1
ATOM 4541 C C . HIS C 1 134 ? 26.701 -25.535 13.939 1.00 145.26 134 HIS C C 1
ATOM 4542 O O . HIS C 1 134 ? 27.820 -25.074 14.175 1.00 141.82 134 HIS C O 1
ATOM 4549 N N . LEU C 1 135 ? 26.408 -26.208 12.828 1.00 104.24 135 LEU C N 1
ATOM 4550 C CA . LEU C 1 135 ? 27.345 -26.351 11.719 1.00 94.67 135 LEU C CA 1
ATOM 4551 C C . LEU C 1 135 ? 26.893 -25.493 10.546 1.00 91.26 135 LEU C C 1
ATOM 4552 O O . LEU C 1 135 ? 25.950 -25.841 9.837 1.00 89.43 135 LEU C O 1
ATOM 4557 N N . ASP C 1 136 ? 27.573 -24.370 10.346 1.00 103.79 136 ASP C N 1
ATOM 4558 C CA . ASP C 1 136 ? 27.205 -23.416 9.306 1.00 99.99 136 ASP C CA 1
ATOM 4559 C C . ASP C 1 136 ? 27.227 -24.049 7.914 1.00 96.71 136 ASP C C 1
ATOM 4560 O O . ASP C 1 136 ? 28.123 -24.827 7.591 1.00 96.62 136 ASP C O 1
ATOM 4565 N N . VAL C 1 137 ? 26.235 -23.709 7.097 1.00 83.92 137 VAL C N 1
ATOM 4566 C CA . VAL C 1 137 ? 26.129 -24.249 5.745 1.00 82.02 137 VAL C CA 1
ATOM 4567 C C . VAL C 1 137 ? 27.383 -23.989 4.916 1.00 79.88 137 VAL C C 1
ATOM 4568 O O . VAL C 1 137 ? 27.867 -24.882 4.221 1.00 76.38 137 VAL C O 1
ATOM 4572 N N . GLU C 1 138 ? 27.898 -22.765 4.978 1.00 90.33 138 GLU C N 1
ATOM 4573 C CA . GLU C 1 138 ? 29.107 -22.422 4.241 1.00 87.78 138 GLU C CA 1
ATOM 4574 C C . GLU C 1 138 ? 30.241 -23.376 4.590 1.00 85.65 138 GLU C C 1
ATOM 4575 O O . GLU C 1 138 ? 30.998 -23.804 3.715 1.00 83.89 138 GLU C O 1
ATOM 4581 N N . ASP C 1 139 ? 30.349 -23.709 5.873 1.00 72.01 139 ASP C N 1
ATOM 4582 C CA . ASP C 1 139 ? 31.405 -24.596 6.346 1.00 72.60 139 ASP C CA 1
ATOM 4583 C C . ASP C 1 139 ? 31.249 -26.009 5.795 1.00 69.16 139 ASP C C 1
ATOM 4584 O O . ASP C 1 139 ? 32.230 -26.643 5.402 1.00 69.22 139 ASP C O 1
ATOM 4589 N N . TYR C 1 140 ? 30.012 -26.492 5.758 1.00 64.04 140 TYR C N 1
ATOM 4590 C CA . TYR C 1 140 ? 29.715 -27.804 5.195 1.00 62.65 140 TYR C CA 1
ATOM 4591 C C . TYR C 1 140 ? 30.105 -27.883 3.722 1.00 59.26 140 TYR C C 1
ATOM 4592 O O . TYR C 1 140 ? 30.790 -28.813 3.304 1.00 59.04 140 TYR C O 1
ATOM 4601 N N . LEU C 1 141 ? 29.669 -26.903 2.940 1.00 62.85 141 LEU C N 1
ATOM 4602 C CA . LEU C 1 141 ? 29.946 -26.889 1.509 1.00 60.81 141 LEU C CA 1
ATOM 4603 C C . LEU C 1 141 ? 31.435 -26.750 1.217 1.00 59.45 141 LEU C C 1
ATOM 4604 O O . LEU C 1 141 ? 31.922 -27.233 0.194 1.00 57.62 141 LEU C O 1
ATOM 4609 N N . SER C 1 142 ? 32.155 -26.085 2.113 1.00 68.86 142 SER C N 1
ATOM 4610 C CA . SER C 1 142 ? 33.598 -25.933 1.960 1.00 69.47 142 SER C CA 1
ATOM 4611 C C . SER C 1 142 ? 34.312 -27.258 2.209 1.00 68.18 142 SER C C 1
ATOM 4612 O O . SER C 1 142 ? 35.252 -27.621 1.488 1.00 67.56 142 SER C O 1
ATOM 4615 N N . GLY C 1 143 ? 33.863 -27.978 3.233 1.00 61.26 143 GLY C N 1
ATOM 4616 C CA . GLY C 1 143 ? 34.376 -29.308 3.497 1.00 62.61 143 GLY C CA 1
ATOM 4617 C C . GLY C 1 143 ? 34.160 -30.221 2.303 1.00 60.92 143 GLY C C 1
ATOM 4618 O O . GLY C 1 143 ? 35.054 -30.980 1.916 1.00 59.94 143 GLY C O 1
ATOM 4619 N N . VAL C 1 144 ? 32.969 -30.138 1.716 1.00 57.78 144 VAL C N 1
ATOM 4620 C CA . VAL C 1 144 ? 32.617 -30.940 0.549 1.00 58.00 144 VAL C CA 1
ATOM 4621 C C . VAL C 1 144 ? 33.484 -30.607 -0.665 1.00 57.50 144 VAL C C 1
ATOM 4622 O O . VAL C 1 144 ? 33.831 -31.488 -1.449 1.00 55.77 144 VAL C O 1
ATOM 4626 N N . LEU C 1 145 ? 33.831 -29.333 -0.820 1.00 62.50 145 LEU C N 1
ATOM 4627 C CA . LEU C 1 145 ? 34.713 -28.913 -1.907 1.00 61.05 145 LEU C CA 1
ATOM 4628 C C . LEU C 1 145 ? 36.122 -29.480 -1.735 1.00 58.48 145 LEU C C 1
ATOM 4629 O O . LEU C 1 145 ? 36.757 -29.924 -2.706 1.00 58.87 145 LEU C O 1
ATOM 4634 N N . ILE C 1 146 ? 36.608 -29.471 -0.498 1.00 52.19 146 ILE C N 1
ATOM 4635 C CA . ILE C 1 146 ? 37.892 -30.094 -0.209 1.00 55.16 146 ILE C CA 1
ATOM 4636 C C . ILE C 1 146 ? 37.851 -31.576 -0.575 1.00 55.99 146 ILE C C 1
ATOM 4637 O O . ILE C 1 146 ? 38.806 -32.111 -1.149 1.00 54.87 146 ILE C O 1
ATOM 4642 N N . LEU C 1 147 ? 36.741 -32.234 -0.241 1.00 59.28 147 LEU C N 1
ATOM 4643 C CA . LEU C 1 147 ? 36.554 -33.629 -0.618 1.00 57.21 147 LEU C CA 1
ATOM 4644 C C . LEU C 1 147 ? 36.733 -33.771 -2.120 1.00 57.55 147 LEU C C 1
ATOM 4645 O O . LEU C 1 147 ? 37.571 -34.533 -2.569 1.00 56.43 147 LEU C O 1
ATOM 4650 N N . ALA C 1 148 ? 35.951 -33.022 -2.889 1.00 61.71 148 ALA C N 1
ATOM 4651 C CA . ALA C 1 148 ? 36.035 -33.065 -4.346 1.00 61.51 148 ALA C CA 1
ATOM 4652 C C . ALA C 1 148 ? 37.477 -32.976 -4.857 1.00 63.03 148 ALA C C 1
ATOM 4653 O O . ALA C 1 148 ? 37.846 -33.663 -5.812 1.00 64.71 148 ALA C O 1
ATOM 4655 N N . SER C 1 149 ? 38.291 -32.133 -4.226 1.00 57.63 149 SER C N 1
ATOM 4656 C CA . SER C 1 149 ? 39.695 -32.022 -4.627 1.00 55.94 149 SER C CA 1
ATOM 4657 C C . SER C 1 149 ? 40.472 -33.305 -4.351 1.00 56.83 149 SER C C 1
ATOM 4658 O O . SER C 1 149 ? 41.227 -33.794 -5.200 1.00 58.35 149 SER C O 1
ATOM 4661 N N . GLU C 1 150 ? 40.282 -33.843 -3.151 1.00 58.70 150 GLU C N 1
ATOM 4662 C CA . GLU C 1 150 ? 40.936 -35.079 -2.751 1.00 59.72 150 GLU C CA 1
ATOM 4663 C C . GLU C 1 150 ? 40.559 -36.230 -3.681 1.00 62.47 150 GLU C C 1
ATOM 4664 O O . GLU C 1 150 ? 41.354 -37.143 -3.905 1.00 63.96 150 GLU C O 1
ATOM 4670 N N . LEU C 1 151 ? 39.342 -36.171 -4.219 1.00 59.99 151 LEU C N 1
ATOM 4671 C CA . LEU C 1 151 ? 38.787 -37.231 -5.048 1.00 58.91 151 LEU C CA 1
ATOM 4672 C C . LEU C 1 151 ? 39.254 -37.110 -6.481 1.00 60.66 151 LEU C C 1
ATOM 4673 O O . LEU C 1 151 ? 39.288 -38.093 -7.214 1.00 62.52 151 LEU C O 1
ATOM 4678 N N . SER C 1 152 ? 39.590 -35.892 -6.884 1.00 56.80 152 SER C N 1
ATOM 4679 C CA . SER C 1 152 ? 40.226 -35.669 -8.173 1.00 57.78 152 SER C CA 1
ATOM 4680 C C . SER C 1 152 ? 41.612 -36.305 -8.130 1.00 58.31 152 SER C C 1
ATOM 4681 O O . SER C 1 152 ? 41.961 -37.179 -8.950 1.00 60.31 152 SER C O 1
ATOM 4684 N N . ARG C 1 153 ? 42.394 -35.874 -7.146 1.00 58.41 153 ARG C N 1
ATOM 4685 C CA . ARG C 1 153 ? 43.729 -36.414 -6.954 1.00 61.26 153 ARG C CA 1
ATOM 4686 C C . ARG C 1 153 ? 43.668 -37.935 -6.944 1.00 62.40 153 ARG C C 1
ATOM 4687 O O . ARG C 1 153 ? 44.486 -38.617 -7.568 1.00 62.66 153 ARG C O 1
ATOM 4695 N N . LEU C 1 154 ? 42.671 -38.454 -6.239 1.00 63.32 154 LEU C N 1
ATOM 4696 C CA . LEU C 1 154 ? 42.522 -39.885 -6.048 1.00 63.06 154 LEU C CA 1
ATOM 4697 C C . LEU C 1 154 ? 42.142 -40.604 -7.333 1.00 64.90 154 LEU C C 1
ATOM 4698 O O . LEU C 1 154 ? 42.525 -41.746 -7.535 1.00 67.48 154 LEU C O 1
ATOM 4703 N N . SER C 1 155 ? 41.381 -39.946 -8.199 1.00 68.59 155 SER C N 1
ATOM 4704 C CA . SER C 1 155 ? 41.005 -40.562 -9.463 1.00 67.90 155 SER C CA 1
ATOM 4705 C C . SER C 1 155 ? 42.252 -40.723 -10.317 1.00 68.77 155 SER C C 1
ATOM 4706 O O . SER C 1 155 ? 42.363 -41.667 -11.096 1.00 71.30 155 SER C O 1
ATOM 4709 N N . VAL C 1 156 ? 43.200 -39.804 -10.165 1.00 56.26 156 VAL C N 1
ATOM 4710 C CA . VAL C 1 156 ? 44.477 -39.955 -10.865 1.00 56.46 156 VAL C CA 1
ATOM 4711 C C . VAL C 1 156 ? 45.306 -41.112 -10.299 1.00 57.83 156 VAL C C 1
ATOM 4712 O O . VAL C 1 156 ? 45.778 -41.997 -11.034 1.00 60.29 156 VAL C O 1
ATOM 4716 N N . ASN C 1 157 ? 45.477 -41.102 -8.982 1.00 60.06 157 ASN C N 1
ATOM 4717 C CA . ASN C 1 157 ? 46.336 -42.078 -8.320 1.00 62.33 157 ASN C CA 1
ATOM 4718 C C . ASN C 1 157 ? 45.831 -43.515 -8.410 1.00 61.48 157 ASN C C 1
ATOM 4719 O O . ASN C 1 157 ? 46.623 -44.455 -8.393 1.00 61.24 157 ASN C O 1
ATOM 4724 N N . SER C 1 158 ? 44.515 -43.673 -8.504 1.00 71.50 158 SER C N 1
ATOM 4725 C CA . SER C 1 158 ? 43.901 -44.976 -8.715 1.00 75.11 158 SER C CA 1
ATOM 4726 C C . SER C 1 158 ? 44.472 -45.584 -9.979 1.00 76.96 158 SER C C 1
ATOM 4727 O O . SER C 1 158 ? 45.075 -46.657 -9.953 1.00 77.49 158 SER C O 1
ATOM 4730 N N . VAL C 1 159 ? 44.267 -44.885 -11.090 1.00 66.65 159 VAL C N 1
ATOM 4731 C CA . VAL C 1 159 ? 44.802 -45.319 -12.366 1.00 66.22 159 VAL C CA 1
ATOM 4732 C C . VAL C 1 159 ? 46.274 -45.666 -12.213 1.00 68.02 159 VAL C C 1
ATOM 4733 O O . VAL C 1 159 ? 46.725 -46.704 -12.700 1.00 69.99 159 VAL C O 1
ATOM 4737 N N . THR C 1 160 ? 47.029 -44.813 -11.526 1.00 65.55 160 THR C N 1
ATOM 4738 C CA . THR C 1 160 ? 48.445 -45.122 -11.332 1.00 67.71 160 THR C CA 1
ATOM 4739 C C . THR C 1 160 ? 48.629 -46.506 -10.698 1.00 70.10 160 THR C C 1
ATOM 4740 O O . THR C 1 160 ? 49.559 -47.239 -11.037 1.00 70.97 160 THR C O 1
ATOM 4744 N N . ALA C 1 161 ? 47.720 -46.863 -9.797 1.00 82.58 161 ALA C N 1
ATOM 4745 C CA . ALA C 1 161 ? 47.833 -48.096 -9.023 1.00 82.54 161 ALA C CA 1
ATOM 4746 C C . ALA C 1 161 ? 47.191 -49.306 -9.710 1.00 88.03 161 ALA C C 1
ATOM 4747 O O . ALA C 1 161 ? 47.308 -50.435 -9.228 1.00 90.61 161 ALA C O 1
ATOM 4749 N N . GLY C 1 162 ? 46.511 -49.073 -10.828 1.00 80.54 162 GLY C N 1
ATOM 4750 C CA . GLY C 1 162 ? 45.888 -50.158 -11.565 1.00 78.65 162 GLY C CA 1
ATOM 4751 C C . GLY C 1 162 ? 44.385 -50.223 -11.384 1.00 77.06 162 GLY C C 1
ATOM 4752 O O . GLY C 1 162 ? 43.689 -50.890 -12.148 1.00 78.86 162 GLY C O 1
ATOM 4753 N N . ASP C 1 163 ? 43.879 -49.532 -10.370 1.00 73.83 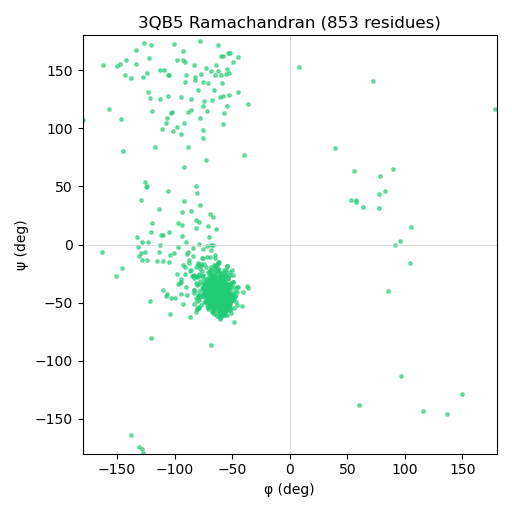163 ASP C N 1
ATOM 4754 C CA . ASP C 1 163 ? 42.441 -49.465 -10.143 1.00 73.02 163 ASP C CA 1
ATOM 4755 C C . ASP C 1 163 ? 41.798 -48.525 -11.161 1.00 72.40 163 ASP C C 1
ATOM 4756 O O . ASP C 1 163 ? 41.708 -47.318 -10.940 1.00 73.05 163 ASP C O 1
ATOM 4761 N N . TYR C 1 164 ? 41.359 -49.093 -12.280 1.00 72.33 164 TYR C N 1
ATOM 4762 C CA . TYR C 1 164 ? 40.778 -48.318 -13.370 1.00 72.27 164 TYR C CA 1
ATOM 4763 C C . TYR C 1 164 ? 39.274 -48.171 -13.200 1.00 71.07 164 TYR C C 1
ATOM 4764 O O . TYR C 1 164 ? 38.597 -47.583 -14.042 1.00 71.21 164 TYR C O 1
ATOM 4773 N N . SER C 1 165 ? 38.753 -48.713 -12.109 1.00 80.36 165 SER C N 1
ATOM 4774 C CA . SER C 1 165 ? 37.316 -48.731 -11.891 1.00 81.83 165 SER C CA 1
ATOM 4775 C C . SER C 1 165 ? 36.867 -47.578 -11.003 1.00 80.48 165 SER C C 1
ATOM 4776 O O . SER C 1 165 ? 35.774 -47.040 -11.182 1.00 78.64 165 SER C O 1
ATOM 4779 N N . ARG C 1 166 ? 37.717 -47.199 -10.052 1.00 80.04 166 ARG C N 1
ATOM 4780 C CA . ARG C 1 166 ? 37.377 -46.144 -9.100 1.00 77.94 166 ARG C CA 1
ATOM 4781 C C . ARG C 1 166 ? 37.218 -44.782 -9.767 1.00 74.92 166 ARG C C 1
ATOM 4782 O O . ARG C 1 166 ? 36.279 -44.055 -9.463 1.00 75.54 166 ARG C O 1
ATOM 4790 N N . PRO C 1 167 ? 38.142 -44.429 -10.674 1.00 69.53 167 PRO C N 1
ATOM 4791 C CA . PRO C 1 167 ? 38.017 -43.166 -11.407 1.00 67.77 167 PRO C CA 1
ATOM 4792 C C . PRO C 1 167 ? 36.629 -42.963 -12.013 1.00 68.92 167 PRO C C 1
ATOM 4793 O O . PRO C 1 167 ? 36.170 -41.823 -12.111 1.00 68.96 167 PRO C O 1
ATOM 4797 N N . LEU C 1 168 ? 35.969 -44.050 -12.402 1.00 73.77 168 LEU C N 1
ATOM 4798 C CA . LEU C 1 168 ? 34.662 -43.955 -13.052 1.00 73.57 168 LEU C CA 1
ATOM 4799 C C . LEU C 1 168 ? 33.514 -43.721 -12.070 1.00 72.62 168 LEU C C 1
ATOM 4800 O O . LEU C 1 168 ? 32.476 -43.175 -12.446 1.00 73.59 168 LEU C O 1
ATOM 4805 N N . HIS C 1 169 ? 33.698 -44.132 -10.819 1.00 71.57 169 HIS C N 1
ATOM 4806 C CA . HIS C 1 169 ? 32.718 -43.842 -9.777 1.00 73.27 169 HIS C CA 1
ATOM 4807 C C . HIS C 1 169 ? 32.873 -42.402 -9.306 1.00 73.05 169 HIS C C 1
ATOM 4808 O O . HIS C 1 169 ? 31.888 -41.668 -9.143 1.00 72.72 169 HIS C O 1
ATOM 4815 N N . ILE C 1 170 ? 34.126 -42.009 -9.094 1.00 66.78 170 ILE C N 1
ATOM 4816 C CA . ILE C 1 170 ? 34.463 -40.652 -8.688 1.00 64.63 170 ILE C CA 1
ATOM 4817 C C . ILE C 1 170 ? 33.975 -39.655 -9.728 1.00 63.64 170 ILE C C 1
ATOM 4818 O O . ILE C 1 170 ? 33.579 -38.544 -9.391 1.00 61.62 170 ILE C O 1
ATOM 4823 N N . SER C 1 171 ? 34.001 -40.067 -10.991 1.00 65.77 171 SER C N 1
ATOM 4824 C CA . SER C 1 171 ? 33.535 -39.225 -12.088 1.00 65.70 171 SER C CA 1
ATOM 4825 C C . SER C 1 171 ? 32.063 -38.847 -11.951 1.00 65.60 171 SER C C 1
ATOM 4826 O O . SER C 1 171 ? 31.712 -37.668 -11.963 1.00 65.89 171 SER C O 1
ATOM 4829 N N . THR C 1 172 ? 31.196 -39.842 -11.828 1.00 70.72 172 THR C N 1
ATOM 4830 C CA . THR C 1 172 ? 29.770 -39.555 -11.757 1.00 75.27 172 THR C CA 1
ATOM 4831 C C . THR C 1 172 ? 29.443 -38.819 -10.460 1.00 73.73 172 THR C C 1
ATOM 4832 O O . THR C 1 172 ? 28.605 -37.909 -10.441 1.00 75.15 172 THR C O 1
ATOM 4836 N N . PHE C 1 173 ? 30.120 -39.203 -9.382 1.00 59.64 173 PHE C N 1
ATOM 4837 C CA . PHE C 1 173 ? 29.916 -38.550 -8.096 1.00 58.83 173 PHE C CA 1
ATOM 4838 C C . PHE C 1 173 ? 30.175 -37.051 -8.200 1.00 61.00 173 PHE C C 1
ATOM 4839 O O . PHE C 1 173 ? 29.303 -36.231 -7.898 1.00 60.82 173 PHE C O 1
ATOM 4847 N N . ILE C 1 174 ? 31.377 -36.701 -8.645 1.00 66.48 174 ILE C N 1
ATOM 4848 C CA . ILE C 1 174 ? 31.810 -35.309 -8.708 1.00 65.49 174 ILE C CA 1
ATOM 4849 C C . ILE C 1 174 ? 31.068 -34.506 -9.769 1.00 68.09 174 ILE C C 1
ATOM 4850 O O . ILE C 1 174 ? 31.029 -33.281 -9.698 1.00 68.73 174 ILE C O 1
ATOM 4855 N N . ASN C 1 175 ? 30.495 -35.187 -10.759 1.00 65.18 175 ASN C N 1
ATOM 4856 C CA . ASN C 1 175 ? 29.691 -34.507 -11.769 1.00 63.66 175 ASN C CA 1
ATOM 4857 C C . ASN C 1 175 ? 28.340 -34.115 -11.196 1.00 64.76 175 ASN C C 1
ATOM 4858 O O . ASN C 1 175 ? 27.812 -33.036 -11.485 1.00 67.05 175 ASN C O 1
ATOM 4863 N N . GLU C 1 176 ? 27.787 -34.995 -10.369 1.00 74.27 176 GLU C N 1
ATOM 4864 C CA . GLU C 1 176 ? 26.564 -34.674 -9.652 1.00 77.88 176 GLU C CA 1
ATOM 4865 C C . GLU C 1 176 ? 26.842 -33.517 -8.696 1.00 75.18 176 GLU C C 1
ATOM 4866 O O . GLU C 1 176 ? 25.993 -32.654 -8.486 1.00 74.43 176 GLU C O 1
ATOM 4872 N N . LEU C 1 177 ? 28.042 -33.501 -8.123 1.00 70.55 177 LEU C N 1
ATOM 4873 C CA . LEU C 1 177 ? 28.456 -32.391 -7.270 1.00 69.26 177 LEU C CA 1
ATOM 4874 C C . LEU C 1 177 ? 28.487 -31.088 -8.054 1.00 69.25 177 LEU C C 1
ATOM 4875 O O . LEU C 1 177 ? 28.037 -30.056 -7.569 1.00 68.84 177 LEU C O 1
ATOM 4880 N N . ASP C 1 178 ? 29.026 -31.140 -9.268 1.00 73.28 178 ASP C N 1
ATOM 4881 C CA . ASP C 1 178 ? 29.130 -29.955 -10.104 1.00 73.51 178 ASP C CA 1
ATOM 4882 C C . ASP C 1 178 ? 27.751 -29.377 -10.371 1.00 75.14 178 ASP C C 1
ATOM 4883 O O . ASP C 1 178 ? 27.515 -28.195 -10.132 1.00 76.38 178 ASP C O 1
ATOM 4888 N N . SER C 1 179 ? 26.841 -30.212 -10.864 1.00 68.88 179 SER C N 1
ATOM 4889 C CA . SER C 1 179 ? 25.481 -29.756 -11.132 1.00 71.29 179 SER C CA 1
ATOM 4890 C C . SER C 1 179 ? 24.814 -29.217 -9.869 1.00 72.15 179 SER C C 1
ATOM 4891 O O . SER C 1 179 ? 23.988 -28.306 -9.930 1.00 73.32 179 SER C O 1
ATOM 4894 N N . GLY C 1 180 ? 25.184 -29.781 -8.725 1.00 74.03 180 GLY C N 1
ATOM 4895 C CA . GLY C 1 180 ? 24.614 -29.376 -7.455 1.00 73.90 180 GLY C CA 1
ATOM 4896 C C . GLY C 1 180 ? 25.010 -27.966 -7.076 1.00 73.83 180 GLY C C 1
ATOM 4897 O O . GLY C 1 180 ? 24.163 -27.153 -6.714 1.00 76.55 180 GLY C O 1
ATOM 4898 N N . PHE C 1 181 ? 26.305 -27.678 -7.161 1.00 75.61 181 PHE C N 1
ATOM 4899 C CA . PHE C 1 181 ? 26.826 -26.358 -6.828 1.00 74.67 181 PHE C CA 1
ATOM 4900 C C . PHE C 1 181 ? 26.365 -25.315 -7.836 1.00 76.41 181 PHE C C 1
ATOM 4901 O O . PHE C 1 181 ? 26.183 -24.149 -7.490 1.00 80.55 181 PHE C O 1
ATOM 4909 N N . ARG C 1 182 ? 26.171 -25.734 -9.082 1.00 65.74 182 ARG C N 1
ATOM 4910 C CA . ARG C 1 182 ? 25.689 -24.820 -10.107 1.00 66.47 182 ARG C CA 1
ATOM 4911 C C . ARG C 1 182 ? 24.262 -24.364 -9.825 1.00 71.14 182 ARG C C 1
ATOM 4912 O O . ARG C 1 182 ? 23.695 -23.584 -10.584 1.00 75.58 182 ARG C O 1
ATOM 4920 N N . LEU C 1 183 ? 23.685 -24.854 -8.732 1.00 73.30 183 LEU C N 1
ATOM 4921 C CA . LEU C 1 183 ? 22.341 -24.454 -8.322 1.00 77.32 183 LEU C CA 1
ATOM 4922 C C . LEU C 1 183 ? 22.390 -23.289 -7.347 1.00 77.85 183 LEU C C 1
ATOM 4923 O O . LEU C 1 183 ? 21.390 -22.606 -7.121 1.00 81.50 183 LEU C O 1
ATOM 4928 N N . LEU C 1 184 ? 23.561 -23.074 -6.763 1.00 75.96 184 LEU C N 1
ATOM 4929 C CA . LEU C 1 184 ? 23.737 -22.033 -5.765 1.00 74.84 184 LEU C CA 1
ATOM 4930 C C . LEU C 1 184 ? 23.958 -20.669 -6.397 1.00 74.29 184 LEU C C 1
ATOM 4931 O O . LEU C 1 184 ? 24.631 -20.546 -7.419 1.00 75.59 184 LEU C O 1
ATOM 4936 N N . ASN C 1 185 ? 23.379 -19.646 -5.782 1.00 76.57 185 ASN C N 1
ATOM 4937 C CA . ASN C 1 185 ? 23.720 -18.270 -6.104 1.00 77.27 185 ASN C CA 1
ATOM 4938 C C . ASN C 1 185 ? 24.619 -17.757 -4.986 1.00 75.03 185 ASN C C 1
ATOM 4939 O O . ASN C 1 185 ? 24.184 -17.631 -3.840 1.00 76.18 185 ASN C O 1
ATOM 4944 N N . LEU C 1 186 ? 25.877 -17.481 -5.316 1.00 66.36 186 LEU C N 1
ATOM 4945 C CA . LEU C 1 186 ? 26.883 -17.189 -4.297 1.00 66.10 186 LEU C CA 1
ATOM 4946 C C . LEU C 1 186 ? 27.273 -15.716 -4.210 1.00 67.68 186 LEU C C 1
ATOM 4947 O O . LEU C 1 186 ? 27.314 -15.007 -5.216 1.00 69.38 186 LEU C O 1
ATOM 4952 N N . LYS C 1 187 ? 27.562 -15.262 -2.995 1.00 89.77 187 LYS C N 1
ATOM 4953 C CA . LYS C 1 187 ? 28.164 -13.953 -2.809 1.00 90.43 187 LYS C CA 1
ATOM 4954 C C . LYS C 1 187 ? 29.650 -14.044 -3.134 1.00 89.68 187 LYS C C 1
ATOM 4955 O O . LYS C 1 187 ? 30.165 -15.126 -3.414 1.00 89.32 187 LYS C O 1
ATOM 4961 N N . ASN C 1 188 ? 30.339 -12.908 -3.103 1.00 74.61 188 ASN C N 1
ATOM 4962 C CA . ASN C 1 188 ? 31.787 -12.902 -3.262 1.00 71.04 188 ASN C CA 1
ATOM 4963 C C . ASN C 1 188 ? 32.483 -13.081 -1.922 1.00 68.21 188 ASN C C 1
ATOM 4964 O O . ASN C 1 188 ? 32.875 -12.109 -1.281 1.00 67.68 188 ASN C O 1
ATOM 4969 N N . ASP C 1 189 ? 32.621 -14.333 -1.502 1.00 74.06 189 ASP C N 1
ATOM 4970 C CA . ASP C 1 189 ? 33.238 -14.655 -0.223 1.00 73.24 189 ASP C CA 1
ATOM 4971 C C . ASP C 1 189 ? 34.171 -15.850 -0.366 1.00 72.51 189 ASP C C 1
ATOM 4972 O O . ASP C 1 189 ? 34.561 -16.210 -1.476 1.00 73.33 189 ASP C O 1
ATOM 4977 N N . SER C 1 190 ? 34.534 -16.459 0.757 1.00 77.71 190 SER C N 1
ATOM 4978 C CA . SER C 1 190 ? 35.396 -17.634 0.729 1.00 78.08 190 SER C CA 1
ATOM 4979 C C . SER C 1 190 ? 34.773 -18.730 -0.126 1.00 79.27 190 SER C C 1
ATOM 4980 O O . SER C 1 190 ? 35.429 -19.304 -0.997 1.00 79.23 190 SER C O 1
ATOM 4983 N N . LEU C 1 191 ? 33.496 -19.005 0.127 1.00 70.10 191 LEU C N 1
ATOM 4984 C CA . LEU C 1 191 ? 32.799 -20.110 -0.521 1.00 68.33 191 LEU C CA 1
ATOM 4985 C C . LEU C 1 191 ? 32.840 -20.046 -2.045 1.00 68.44 191 LEU C C 1
ATOM 4986 O O . LEU C 1 191 ? 33.088 -21.052 -2.692 1.00 68.75 191 LEU C O 1
ATOM 4991 N N . ARG C 1 192 ? 32.586 -18.875 -2.618 1.00 64.36 192 ARG C N 1
ATOM 4992 C CA . ARG C 1 192 ? 32.620 -18.724 -4.072 1.00 63.66 192 ARG C CA 1
ATOM 4993 C C . ARG C 1 192 ? 34.031 -18.971 -4.614 1.00 60.92 192 ARG C C 1
ATOM 4994 O O . ARG C 1 192 ? 34.214 -19.514 -5.708 1.00 59.52 192 ARG C O 1
ATOM 5002 N N . LYS C 1 193 ? 35.027 -18.589 -3.824 1.00 62.31 193 LYS C N 1
ATOM 5003 C CA . LYS C 1 193 ? 36.418 -18.722 -4.226 1.00 63.86 193 LYS C CA 1
ATOM 5004 C C . LYS C 1 193 ? 36.829 -20.187 -4.301 1.00 62.34 193 LYS C C 1
ATOM 5005 O O . LYS C 1 193 ? 37.532 -20.599 -5.226 1.00 57.16 193 LYS C O 1
ATOM 5011 N N . ARG C 1 194 ? 36.386 -20.965 -3.316 1.00 71.84 194 ARG C N 1
ATOM 5012 C CA . ARG C 1 194 ? 36.684 -22.392 -3.255 1.00 70.51 194 ARG C CA 1
ATOM 5013 C C . ARG C 1 194 ? 35.906 -23.136 -4.341 1.00 69.73 194 ARG C C 1
ATOM 5014 O O . ARG C 1 194 ? 36.414 -24.065 -4.975 1.00 68.47 194 ARG C O 1
ATOM 5022 N N . TYR C 1 195 ? 34.671 -22.698 -4.555 1.00 59.24 195 TYR C N 1
ATOM 5023 C CA . TYR C 1 195 ? 33.793 -23.258 -5.571 1.00 58.75 195 TYR C CA 1
ATOM 5024 C C . TYR C 1 195 ? 34.379 -23.117 -6.968 1.00 60.16 195 TYR C C 1
ATOM 5025 O O . TYR C 1 195 ? 34.196 -23.993 -7.815 1.00 62.11 195 TYR C O 1
ATOM 5034 N N . ASP C 1 196 ? 35.087 -22.020 -7.213 1.00 64.13 196 ASP C N 1
ATOM 5035 C CA . ASP C 1 196 ? 35.698 -21.817 -8.523 1.00 64.51 196 ASP C CA 1
ATOM 5036 C C . ASP C 1 196 ? 36.729 -22.891 -8.877 1.00 63.84 196 ASP C C 1
ATOM 5037 O O . ASP C 1 196 ? 37.115 -23.024 -10.038 1.00 64.73 196 ASP C O 1
ATOM 5042 N N . GLY C 1 197 ? 37.165 -23.660 -7.882 1.00 59.20 197 GLY C N 1
ATOM 5043 C CA . GLY C 1 197 ? 38.134 -24.722 -8.110 1.00 60.76 197 GLY C CA 1
ATOM 5044 C C . GLY C 1 197 ? 37.475 -26.024 -8.529 1.00 60.58 197 GLY C C 1
ATOM 5045 O O . GLY C 1 197 ? 38.097 -26.894 -9.163 1.00 58.00 197 GLY C O 1
ATOM 5046 N N . LEU C 1 198 ? 36.200 -26.153 -8.167 1.00 63.78 198 LEU C N 1
ATOM 5047 C CA . LEU C 1 198 ? 35.418 -27.330 -8.514 1.00 61.61 198 LEU C CA 1
ATOM 5048 C C . LEU C 1 198 ? 35.581 -27.660 -9.988 1.00 62.87 198 LEU C C 1
ATOM 5049 O O . LEU C 1 198 ? 35.957 -28.767 -10.327 1.00 62.06 198 LEU C O 1
ATOM 5054 N N . LYS C 1 199 ? 35.316 -26.693 -10.860 1.00 66.16 199 LYS C N 1
ATOM 5055 C CA . LYS C 1 199 ? 35.363 -26.943 -12.297 1.00 66.49 199 LYS C CA 1
ATOM 5056 C C . LYS C 1 199 ? 36.704 -27.513 -12.750 1.00 64.51 199 LYS C C 1
ATOM 5057 O O . LYS C 1 199 ? 36.786 -28.176 -13.785 1.00 65.64 199 LYS C O 1
ATOM 5063 N N . TYR C 1 200 ? 37.752 -27.256 -11.973 1.00 57.61 200 TYR C N 1
ATOM 5064 C CA . TYR C 1 200 ? 39.087 -27.743 -12.314 1.00 57.45 200 TYR C CA 1
ATOM 5065 C C . TYR C 1 200 ? 39.264 -29.181 -11.862 1.00 57.13 200 TYR C C 1
ATOM 5066 O O . TYR C 1 200 ? 39.863 -29.996 -12.565 1.00 58.86 200 TYR C O 1
ATOM 5075 N N . ASP C 1 201 ? 38.726 -29.494 -10.689 1.00 65.21 201 ASP C N 1
ATOM 5076 C CA . ASP C 1 201 ? 38.703 -30.877 -10.224 1.00 66.29 201 ASP C CA 1
ATOM 5077 C C . ASP C 1 201 ? 37.908 -31.767 -11.197 1.00 68.86 201 ASP C C 1
ATOM 5078 O O . ASP C 1 201 ? 38.361 -32.843 -11.606 1.00 68.13 201 ASP C O 1
ATOM 5083 N N . VAL C 1 202 ? 36.719 -31.298 -11.558 1.00 55.51 202 VAL C N 1
ATOM 5084 C CA . VAL C 1 202 ? 35.865 -31.940 -12.541 1.00 53.74 202 VAL C CA 1
ATOM 5085 C C . VAL C 1 202 ? 36.594 -32.122 -13.859 1.00 57.92 202 VAL C C 1
ATOM 5086 O O . VAL C 1 202 ? 36.484 -33.164 -14.491 1.00 61.87 202 VAL C O 1
ATOM 5090 N N . LYS C 1 203 ? 37.328 -31.098 -14.279 1.00 66.00 203 LYS C N 1
ATOM 5091 C CA . LYS C 1 203 ? 38.038 -31.144 -15.551 1.00 65.49 203 LYS C CA 1
ATOM 5092 C C . LYS C 1 203 ? 39.101 -32.238 -15.548 1.00 68.05 203 LYS C C 1
ATOM 5093 O O . LYS C 1 203 ? 39.283 -32.940 -16.544 1.00 69.10 203 LYS C O 1
ATOM 5099 N N . LYS C 1 204 ? 39.802 -32.382 -14.425 1.00 71.51 204 LYS C N 1
ATOM 5100 C CA . LYS C 1 204 ? 40.862 -33.381 -14.316 1.00 71.59 204 LYS C CA 1
ATOM 5101 C C . LYS C 1 204 ? 40.288 -34.794 -14.327 1.00 72.28 204 LYS C C 1
ATOM 5102 O O . LYS C 1 204 ? 40.804 -35.684 -15.013 1.00 73.56 204 LYS C O 1
ATOM 5108 N N . VAL C 1 205 ? 39.219 -34.996 -13.561 1.00 61.67 205 VAL C N 1
ATOM 5109 C CA . VAL C 1 205 ? 38.537 -36.285 -13.544 1.00 61.55 205 VAL C CA 1
ATOM 5110 C C . VAL C 1 205 ? 38.080 -36.662 -14.949 1.00 60.91 205 VAL C C 1
ATOM 5111 O O . VAL C 1 205 ? 38.246 -37.798 -15.380 1.00 61.50 205 VAL C O 1
ATOM 5115 N N . GLU C 1 206 ? 37.515 -35.694 -15.659 1.00 60.15 206 GLU C N 1
ATOM 5116 C CA . GLU C 1 206 ? 37.047 -35.903 -17.020 1.00 62.90 206 GLU C CA 1
ATOM 5117 C C . GLU C 1 206 ? 38.197 -36.331 -17.923 1.00 64.58 206 GLU C C 1
ATOM 5118 O O . GLU C 1 206 ? 38.031 -37.196 -18.787 1.00 66.04 206 GLU C O 1
ATOM 5124 N N . GLU C 1 207 ? 39.364 -35.727 -17.719 1.00 63.35 207 GLU C N 1
ATOM 5125 C CA . GLU C 1 207 ? 40.542 -36.077 -18.506 1.00 66.02 207 GLU C CA 1
ATOM 5126 C C . GLU C 1 207 ? 40.945 -37.527 -18.263 1.00 64.81 207 GLU C C 1
ATOM 5127 O O . GLU C 1 207 ? 41.342 -38.232 -19.190 1.00 65.77 207 GLU C O 1
ATOM 5133 N N . VAL C 1 208 ? 40.829 -37.967 -17.013 1.00 63.50 208 VAL C N 1
ATOM 5134 C CA . VAL C 1 208 ? 41.137 -39.350 -16.654 1.00 63.26 208 VAL C CA 1
ATOM 5135 C C . VAL C 1 208 ? 40.182 -40.328 -17.334 1.00 63.71 208 VAL C C 1
ATOM 5136 O O . VAL C 1 208 ? 40.608 -41.307 -17.949 1.00 63.56 208 VAL C O 1
ATOM 5140 N N . VAL C 1 209 ? 38.888 -40.055 -17.212 1.00 66.68 209 VAL C N 1
ATOM 5141 C CA . VAL C 1 209 ? 37.864 -40.856 -17.866 1.00 67.29 209 VAL C CA 1
ATOM 5142 C C . VAL C 1 209 ? 38.132 -40.984 -19.361 1.00 71.20 209 VAL C C 1
ATOM 5143 O O . VAL C 1 209 ? 37.919 -42.046 -19.940 1.00 75.64 209 VAL C O 1
ATOM 5147 N N . TYR C 1 210 ? 38.602 -39.907 -19.983 1.00 62.11 210 TYR C N 1
ATOM 5148 C CA . TYR C 1 210 ? 38.902 -39.937 -21.409 1.00 63.44 210 TYR C CA 1
ATOM 5149 C C . TYR C 1 210 ? 40.088 -40.849 -21.710 1.00 64.10 210 TYR C C 1
ATOM 5150 O O . TYR C 1 210 ? 40.034 -41.677 -22.624 1.00 67.48 210 TYR C O 1
ATOM 5159 N N . ASP C 1 211 ? 41.158 -40.690 -20.939 1.00 68.61 211 ASP C N 1
ATOM 5160 C CA . ASP C 1 211 ? 42.359 -41.496 -21.126 1.00 70.45 211 ASP C CA 1
ATOM 5161 C C . ASP C 1 211 ? 42.043 -42.984 -21.021 1.00 73.14 211 ASP C C 1
ATOM 5162 O O . ASP C 1 211 ? 42.611 -43.805 -21.745 1.00 73.72 211 ASP C O 1
ATOM 5167 N N . LEU C 1 212 ? 41.139 -43.329 -20.110 1.00 68.93 212 LEU C N 1
ATOM 5168 C CA . LEU C 1 212 ? 40.749 -44.719 -19.932 1.00 69.82 212 LEU C CA 1
ATOM 5169 C C . LEU C 1 212 ? 39.909 -45.191 -21.111 1.00 73.00 212 LEU C C 1
ATOM 5170 O O . LEU C 1 212 ? 40.176 -46.238 -21.694 1.00 75.79 212 LEU C O 1
ATOM 5175 N N . SER C 1 213 ? 38.899 -44.406 -21.462 1.00 71.29 213 SER C N 1
ATOM 5176 C CA . SER C 1 213 ? 37.982 -44.783 -22.526 1.00 74.89 213 SER C CA 1
ATOM 5177 C C . SER C 1 213 ? 38.719 -45.106 -23.819 1.00 76.68 213 SER C C 1
ATOM 5178 O O . SER C 1 213 ? 38.558 -46.194 -24.368 1.00 82.05 213 SER C O 1
ATOM 5181 N N . ILE C 1 214 ? 39.537 -44.177 -24.304 1.00 64.19 214 ILE C N 1
ATOM 5182 C CA . ILE C 1 214 ? 40.215 -44.398 -25.581 1.00 66.49 214 ILE C CA 1
ATOM 5183 C C . ILE C 1 214 ? 41.262 -45.510 -25.507 1.00 66.77 214 ILE C C 1
ATOM 5184 O O . ILE C 1 214 ? 41.858 -45.877 -26.520 1.00 68.80 214 ILE C O 1
ATOM 5189 N N . ARG C 1 215 ? 41.483 -46.043 -24.310 1.00 75.24 215 ARG C N 1
ATOM 5190 C CA . ARG C 1 215 ? 42.406 -47.161 -24.137 1.00 78.34 215 ARG C CA 1
ATOM 5191 C C . ARG C 1 215 ? 41.679 -48.439 -23.711 1.00 80.46 215 ARG C C 1
ATOM 5192 O O . ARG C 1 215 ? 42.235 -49.283 -23.007 1.00 80.01 215 ARG C O 1
ATOM 5200 N N . GLY C 1 216 ? 40.430 -48.566 -24.145 1.00 89.35 216 GLY C N 1
ATOM 5201 C CA . GLY C 1 216 ? 39.681 -49.795 -23.976 1.00 90.78 216 GLY C CA 1
ATOM 5202 C C . GLY C 1 216 ? 39.118 -50.051 -22.593 1.00 90.84 216 GLY C C 1
ATOM 5203 O O . GLY C 1 216 ? 39.001 -51.202 -22.177 1.00 92.74 216 GLY C O 1
ATOM 5204 N N . PHE C 1 217 ? 38.766 -48.988 -21.877 1.00 96.80 217 PHE C N 1
ATOM 5205 C CA . PHE C 1 217 ? 38.082 -49.139 -20.596 1.00 93.86 217 PHE C CA 1
ATOM 5206 C C . PHE C 1 217 ? 36.776 -48.358 -20.611 1.00 96.40 217 PHE C C 1
ATOM 5207 O O . PHE C 1 217 ? 36.478 -47.598 -19.692 1.00 94.40 217 PHE C O 1
ATOM 5215 N N . ASN C 1 218 ? 36.000 -48.565 -21.669 1.00 129.16 218 ASN C N 1
ATOM 5216 C CA . ASN C 1 218 ? 34.764 -47.827 -21.896 1.00 128.81 218 ASN C CA 1
ATOM 5217 C C . ASN C 1 218 ? 33.621 -48.350 -21.032 1.00 130.52 218 ASN C C 1
ATOM 5218 O O . ASN C 1 218 ? 32.463 -48.354 -21.454 1.00 132.34 218 ASN C O 1
ATOM 5223 N N . LYS C 1 219 ? 33.950 -48.792 -19.822 1.00 100.88 219 LYS C N 1
ATOM 5224 C CA . LYS C 1 219 ? 32.947 -49.362 -18.926 1.00 102.41 219 LYS C CA 1
ATOM 5225 C C . LYS C 1 219 ? 32.452 -48.343 -17.905 1.00 95.88 219 LYS C C 1
ATOM 5226 O O . LYS C 1 219 ? 31.417 -47.707 -18.103 1.00 91.98 219 LYS C O 1
ATOM 5232 N N . SER D 2 31 ? 18.799 35.538 11.062 1.00 113.90 31 SER K N 1
ATOM 5233 C CA . SER D 2 31 ? 17.905 34.383 11.085 1.00 120.21 31 SER K CA 1
ATOM 5234 C C . SER D 2 31 ? 16.869 34.466 9.964 1.00 120.09 31 SER K C 1
ATOM 5235 O O . SER D 2 31 ? 16.443 33.447 9.415 1.00 117.79 31 SER K O 1
ATOM 5238 N N . SER D 2 32 ? 16.462 35.686 9.634 1.00 129.78 32 SER K N 1
ATOM 5239 C CA . SER D 2 32 ? 15.582 35.912 8.496 1.00 131.31 32 SER K CA 1
ATOM 5240 C C . SER D 2 32 ? 16.384 36.625 7.416 1.00 128.27 32 SER K C 1
ATOM 5241 O O . SER D 2 32 ? 15.843 37.066 6.399 1.00 129.42 32 SER K O 1
ATOM 5244 N N . SER D 2 33 ? 17.686 36.728 7.659 1.00 105.62 33 SER K N 1
ATOM 5245 C CA . SER D 2 33 ? 18.616 37.367 6.738 1.00 103.09 33 SER K CA 1
ATOM 5246 C C . SER D 2 33 ? 18.602 36.701 5.366 1.00 102.75 33 SER K C 1
ATOM 5247 O O . SER D 2 33 ? 18.128 35.573 5.224 1.00 102.29 33 SER K O 1
ATOM 5250 N N . PRO D 2 34 ? 19.123 37.401 4.346 1.00 101.15 34 PRO K N 1
ATOM 5251 C CA . PRO D 2 34 ? 19.176 36.848 2.988 1.00 99.22 34 PRO K CA 1
ATOM 5252 C C . PRO D 2 34 ? 20.135 35.665 2.927 1.00 93.60 34 PRO K C 1
ATOM 5253 O O . PRO D 2 34 ? 19.941 34.744 2.128 1.00 92.12 34 PRO K O 1
ATOM 5257 N N . VAL D 2 35 ? 21.160 35.700 3.775 1.00 93.29 35 VAL K N 1
ATOM 5258 C CA . VAL D 2 35 ? 22.155 34.636 3.830 1.00 91.67 35 VAL K CA 1
ATOM 5259 C C . VAL D 2 35 ? 21.592 33.356 4.439 1.00 89.55 35 VAL K C 1
ATOM 5260 O O . VAL D 2 35 ? 21.683 32.291 3.836 1.00 86.23 35 VAL K O 1
ATOM 5264 N N . MET D 2 36 ? 21.014 33.460 5.633 1.00 88.44 36 MET K N 1
ATOM 5265 C CA . MET D 2 36 ? 20.421 32.299 6.289 1.00 86.38 36 MET K CA 1
ATOM 5266 C C . MET D 2 36 ? 19.352 31.648 5.413 1.00 87.50 36 MET K C 1
ATOM 5267 O O . MET D 2 36 ? 19.230 30.422 5.372 1.00 87.32 36 MET K O 1
ATOM 5272 N N . LEU D 2 37 ? 18.583 32.470 4.708 1.00 80.94 37 LEU K N 1
ATOM 5273 C CA . LEU D 2 37 ? 17.559 31.957 3.806 1.00 82.73 37 LEU K CA 1
ATOM 5274 C C . LEU D 2 37 ? 18.190 31.230 2.619 1.00 79.73 37 LEU K C 1
ATOM 5275 O O . LEU D 2 37 ? 17.698 30.183 2.177 1.00 77.31 37 LEU K O 1
ATOM 5280 N N . ALA D 2 38 ? 19.284 31.791 2.111 1.00 67.46 38 ALA K N 1
ATOM 5281 C CA . ALA D 2 38 ? 19.988 31.207 0.975 1.00 66.37 38 ALA K CA 1
ATOM 5282 C C . ALA D 2 38 ? 20.537 29.833 1.331 1.00 64.71 38 ALA K C 1
ATOM 5283 O O . ALA D 2 38 ? 20.539 28.921 0.504 1.00 64.05 38 ALA K O 1
ATOM 5285 N N . PHE D 2 39 ? 20.999 29.695 2.569 1.00 84.31 39 PHE K N 1
ATOM 5286 C CA . PHE D 2 39 ? 21.538 28.433 3.061 1.00 82.29 39 PHE K CA 1
ATOM 5287 C C . PHE D 2 39 ? 20.434 27.460 3.456 1.00 83.82 39 PHE K C 1
ATOM 5288 O O . PHE D 2 39 ? 20.684 26.270 3.620 1.00 84.21 39 PHE K O 1
ATOM 5296 N N . LYS D 2 40 ? 19.217 27.968 3.616 1.00 92.19 40 LYS K N 1
ATOM 5297 C CA . LYS D 2 40 ? 18.061 27.099 3.789 1.00 91.38 40 LYS K CA 1
ATOM 5298 C C . LYS D 2 40 ? 17.737 26.446 2.455 1.00 91.40 40 LYS K C 1
ATOM 5299 O O . LYS D 2 40 ? 17.504 25.240 2.386 1.00 92.53 40 LYS K O 1
ATOM 5305 N N . SER D 2 41 ? 17.731 27.241 1.389 1.00 82.92 41 SER K N 1
ATOM 5306 C CA . SER D 2 41 ? 17.473 26.690 0.062 1.00 84.10 41 SER K CA 1
ATOM 5307 C C . SER D 2 41 ? 18.613 25.767 -0.357 1.00 81.31 41 SER K C 1
ATOM 5308 O O . SER D 2 41 ? 18.417 24.840 -1.144 1.00 80.00 41 SER K O 1
ATOM 5311 N N . PHE D 2 42 ? 19.805 26.026 0.178 1.00 85.70 42 PHE K N 1
ATOM 5312 C CA . PHE D 2 42 ? 20.965 25.183 -0.094 1.00 83.28 42 PHE K CA 1
ATOM 5313 C C . PHE D 2 42 ? 20.859 23.842 0.623 1.00 84.10 42 PHE K C 1
ATOM 5314 O O . PHE D 2 42 ? 21.176 22.801 0.053 1.00 82.66 42 PHE K O 1
ATOM 5322 N N . GLN D 2 43 ? 20.420 23.869 1.877 1.00 82.22 43 GLN K N 1
ATOM 5323 C CA . GLN D 2 43 ? 20.288 22.640 2.647 1.00 82.29 43 GLN K CA 1
ATOM 5324 C C . GLN D 2 43 ? 19.171 21.788 2.057 1.00 84.94 43 GLN K C 1
ATOM 5325 O O . GLN D 2 43 ? 19.216 20.559 2.110 1.00 85.50 43 GLN K O 1
ATOM 5331 N N . GLN D 2 44 ? 18.175 22.450 1.478 1.00 91.53 44 GLN K N 1
ATOM 5332 C CA . GLN D 2 44 ? 17.069 21.753 0.836 1.00 91.10 44 GLN K CA 1
ATOM 5333 C C . GLN D 2 44 ? 17.525 21.096 -0.459 1.00 88.97 44 GLN K C 1
ATOM 5334 O O . GLN D 2 44 ? 17.222 19.933 -0.714 1.00 91.77 44 GLN K O 1
ATOM 5340 N N . GLU D 2 45 ? 18.258 21.843 -1.275 1.00 94.56 45 GLU K N 1
ATOM 5341 C CA . GLU D 2 45 ? 18.725 21.325 -2.553 1.00 97.46 45 GLU K CA 1
ATOM 5342 C C . GLU D 2 45 ? 19.662 20.137 -2.356 1.00 94.92 45 GLU K C 1
ATOM 5343 O O . GLU D 2 45 ? 19.485 19.076 -2.965 1.00 95.63 45 GLU K O 1
ATOM 5349 N N . LEU D 2 46 ? 20.659 20.324 -1.498 1.00 81.51 46 LEU K N 1
ATOM 5350 C CA . LEU D 2 46 ? 21.604 19.264 -1.175 1.00 79.93 46 LEU K CA 1
ATOM 5351 C C . LEU D 2 46 ? 20.898 18.034 -0.614 1.00 78.24 46 LEU K C 1
ATOM 5352 O O . LEU D 2 46 ? 21.081 16.941 -1.128 1.00 78.18 46 LEU K O 1
ATOM 5357 N N . ASP D 2 47 ? 20.092 18.214 0.430 1.00 73.57 47 ASP K N 1
ATOM 5358 C CA . ASP D 2 47 ? 19.331 17.109 1.013 1.00 73.94 47 ASP K CA 1
ATOM 5359 C C . ASP D 2 47 ? 18.562 16.313 -0.043 1.00 77.70 47 ASP K C 1
ATOM 5360 O O . ASP D 2 47 ? 18.526 15.078 -0.009 1.00 77.66 47 ASP K O 1
ATOM 5365 N N . ALA D 2 48 ? 17.949 17.028 -0.980 1.00 81.71 48 ALA K N 1
ATOM 5366 C CA . ALA D 2 48 ? 17.201 16.396 -2.061 1.00 82.34 48 ALA K CA 1
ATOM 5367 C C . ALA D 2 48 ? 18.104 15.525 -2.934 1.00 80.99 48 ALA K C 1
ATOM 5368 O O . ALA D 2 48 ? 17.753 14.388 -3.263 1.00 82.45 48 ALA K O 1
ATOM 5370 N N . ARG D 2 49 ? 19.266 16.058 -3.303 1.00 88.09 49 ARG K N 1
ATOM 5371 C CA . ARG D 2 49 ? 20.205 15.314 -4.142 1.00 88.74 49 ARG K CA 1
ATOM 5372 C C . ARG D 2 49 ? 20.759 14.071 -3.440 1.00 86.45 49 ARG K C 1
ATOM 5373 O O . ARG D 2 49 ? 20.996 13.043 -4.073 1.00 84.27 49 ARG K O 1
ATOM 5381 N N . HIS D 2 50 ? 20.958 14.179 -2.131 1.00 82.37 50 HIS K N 1
ATOM 5382 C CA . HIS D 2 50 ? 21.484 13.095 -1.317 1.00 79.97 50 HIS K CA 1
ATOM 5383 C C . HIS D 2 50 ? 20.478 11.961 -1.215 1.00 83.18 50 HIS K C 1
ATOM 5384 O O . HIS D 2 50 ? 20.848 10.787 -1.243 1.00 83.40 50 HIS K O 1
ATOM 5391 N N . ASP D 2 51 ? 19.203 12.321 -1.087 1.00 94.13 51 ASP K N 1
ATOM 5392 C CA . ASP D 2 51 ? 18.137 11.330 -1.010 1.00 92.90 51 ASP K CA 1
ATOM 5393 C C . ASP D 2 51 ? 17.959 10.605 -2.336 1.00 92.94 51 ASP K C 1
ATOM 5394 O O . ASP D 2 51 ? 17.902 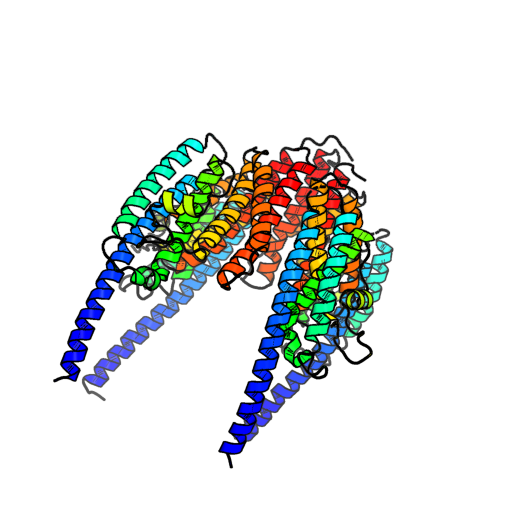9.374 -2.377 1.00 94.03 51 ASP K O 1
ATOM 5399 N N . LYS D 2 52 ? 17.872 11.368 -3.420 1.00 82.72 52 LYS K N 1
ATOM 5400 C CA . LYS D 2 52 ? 17.775 10.764 -4.744 1.00 86.47 52 LYS K CA 1
ATOM 5401 C C . LYS D 2 52 ? 18.950 9.812 -4.966 1.00 84.26 52 LYS K C 1
ATOM 5402 O O . LYS D 2 52 ? 18.801 8.737 -5.558 1.00 81.60 52 LYS K O 1
ATOM 5408 N N . TYR D 2 53 ? 20.115 10.214 -4.466 1.00 87.90 53 TYR K N 1
ATOM 5409 C CA . TYR D 2 53 ? 21.331 9.422 -4.592 1.00 84.33 53 TYR K CA 1
ATOM 5410 C C . TYR D 2 53 ? 21.196 8.081 -3.879 1.00 82.20 53 TYR K C 1
ATOM 5411 O O . TYR D 2 53 ? 21.469 7.039 -4.463 1.00 80.37 53 TYR K O 1
ATOM 5420 N N . GLU D 2 54 ? 20.775 8.109 -2.618 1.00 84.76 54 GLU K N 1
ATOM 5421 C CA . GLU D 2 54 ? 20.599 6.880 -1.847 1.00 85.48 54 GLU K CA 1
ATOM 5422 C C . GLU D 2 54 ? 19.598 5.928 -2.509 1.00 87.01 54 GLU K C 1
ATOM 5423 O O . GLU D 2 54 ? 19.793 4.703 -2.526 1.00 85.44 54 GLU K O 1
ATOM 5429 N N . ARG D 2 55 ? 18.530 6.496 -3.060 1.00 75.51 55 ARG K N 1
ATOM 5430 C CA . ARG D 2 55 ? 17.526 5.706 -3.761 1.00 75.82 55 ARG K CA 1
ATOM 5431 C C . ARG D 2 55 ? 18.118 5.011 -4.984 1.00 75.17 55 ARG K C 1
ATOM 5432 O O . ARG D 2 55 ? 17.823 3.844 -5.249 1.00 74.99 55 ARG K O 1
ATOM 5440 N N . LEU D 2 56 ? 18.953 5.733 -5.725 1.00 84.54 56 LEU K N 1
ATOM 5441 C CA . LEU D 2 56 ? 19.625 5.174 -6.897 1.00 83.67 56 LEU K CA 1
ATOM 5442 C C . LEU D 2 56 ? 20.669 4.123 -6.513 1.00 81.11 56 LEU K C 1
ATOM 5443 O O . LEU D 2 56 ? 21.022 3.258 -7.316 1.00 80.28 56 LEU K O 1
ATOM 5448 N N . VAL D 2 57 ? 21.161 4.209 -5.283 1.00 62.87 57 VAL K N 1
ATOM 5449 C CA . VAL D 2 57 ? 22.132 3.254 -4.772 1.00 60.56 57 VAL K CA 1
ATOM 5450 C C . VAL D 2 57 ? 21.444 1.933 -4.451 1.00 61.01 57 VAL K C 1
ATOM 5451 O O . VAL D 2 57 ? 21.983 0.865 -4.730 1.00 58.03 57 VAL K O 1
ATOM 5455 N N . LYS D 2 58 ? 20.247 2.011 -3.875 1.00 78.90 58 LYS K N 1
ATOM 5456 C CA . LYS D 2 58 ? 19.465 0.810 -3.593 1.00 79.21 58 LYS K CA 1
ATOM 5457 C C . LYS D 2 58 ? 18.975 0.144 -4.880 1.00 82.30 58 LYS K C 1
ATOM 5458 O O . LYS D 2 58 ? 19.018 -1.083 -5.016 1.00 83.17 58 LYS K O 1
ATOM 5464 N N . LEU D 2 59 ? 18.506 0.958 -5.820 1.00 77.97 59 LEU K N 1
ATOM 5465 C CA . LEU D 2 59 ? 18.077 0.447 -7.116 1.00 79.99 59 LEU K CA 1
ATOM 5466 C C . LEU D 2 59 ? 19.228 -0.240 -7.839 1.00 78.81 59 LEU K C 1
ATOM 5467 O O . LEU D 2 59 ? 19.049 -1.294 -8.445 1.00 78.58 59 LEU K O 1
ATOM 5472 N N . SER D 2 60 ? 20.410 0.367 -7.770 1.00 80.80 60 SER K N 1
ATOM 5473 C CA . SER D 2 60 ? 21.597 -0.178 -8.418 1.00 78.16 60 SER K CA 1
ATOM 5474 C C . SER D 2 60 ? 22.060 -1.466 -7.744 1.00 78.49 60 SER K C 1
ATOM 5475 O O . SER D 2 60 ? 22.616 -2.352 -8.391 1.00 78.14 60 SER K O 1
ATOM 5478 N N . ARG D 2 61 ? 21.833 -1.561 -6.439 1.00 78.14 61 ARG K N 1
ATOM 5479 C CA . ARG D 2 61 ? 22.189 -2.756 -5.694 1.00 75.78 61 ARG K CA 1
ATOM 5480 C C . ARG D 2 61 ? 21.298 -3.907 -6.119 1.00 79.57 61 ARG K C 1
ATOM 5481 O O . ARG D 2 61 ? 21.752 -5.042 -6.230 1.00 79.99 61 ARG K O 1
ATOM 5489 N N . ASP D 2 62 ? 20.024 -3.612 -6.355 1.00 87.49 62 ASP K N 1
ATOM 5490 C CA . ASP D 2 62 ? 19.084 -4.641 -6.785 1.00 87.40 62 ASP K CA 1
ATOM 5491 C C . ASP D 2 62 ? 19.369 -5.090 -8.214 1.00 87.07 62 ASP K C 1
ATOM 5492 O O . ASP D 2 62 ? 19.286 -6.276 -8.529 1.00 90.11 62 ASP K O 1
ATOM 5497 N N . ILE D 2 63 ? 19.703 -4.139 -9.077 1.00 75.80 63 ILE K N 1
ATOM 5498 C CA . ILE D 2 63 ? 20.083 -4.451 -10.448 1.00 77.29 63 ILE K CA 1
ATOM 5499 C C . ILE D 2 63 ? 21.299 -5.369 -10.448 1.00 76.19 63 ILE K C 1
ATOM 5500 O O . ILE D 2 63 ? 21.388 -6.314 -11.235 1.00 75.06 63 ILE K O 1
ATOM 5505 N N . THR D 2 64 ? 22.235 -5.083 -9.550 1.00 69.18 64 THR K N 1
ATOM 5506 C CA . THR D 2 64 ? 23.469 -5.846 -9.461 1.00 68.24 64 THR K CA 1
ATOM 5507 C C . THR D 2 64 ? 23.211 -7.270 -8.988 1.00 66.17 64 THR K C 1
ATOM 5508 O O . THR D 2 64 ? 23.623 -8.225 -9.636 1.00 65.47 64 THR K O 1
ATOM 5512 N N . VAL D 2 65 ? 22.529 -7.407 -7.858 1.00 71.09 65 VAL K N 1
ATOM 5513 C CA . VAL D 2 65 ? 22.240 -8.720 -7.293 1.00 73.63 65 VAL K CA 1
ATOM 5514 C C . VAL D 2 65 ? 21.471 -9.594 -8.282 1.00 75.88 65 VAL K C 1
ATOM 5515 O O . VAL D 2 65 ? 21.773 -10.781 -8.453 1.00 75.42 65 VAL K O 1
ATOM 5519 N N . GLU D 2 66 ? 20.481 -8.996 -8.937 1.00 82.30 66 GLU K N 1
ATOM 5520 C CA . GLU D 2 66 ? 19.629 -9.728 -9.861 1.00 84.21 66 GLU K CA 1
ATOM 5521 C C . GLU D 2 66 ? 20.381 -10.158 -11.119 1.00 84.15 66 GLU K C 1
ATOM 5522 O O . GLU D 2 66 ? 20.161 -11.253 -11.640 1.00 85.48 66 GLU K O 1
ATOM 5528 N N . SER D 2 67 ? 21.274 -9.298 -11.600 1.00 83.03 67 SER K N 1
ATOM 5529 C CA . SER D 2 67 ? 22.075 -9.624 -12.777 1.00 82.00 67 SER K CA 1
ATOM 5530 C C . SER D 2 67 ? 23.107 -10.707 -12.470 1.00 80.74 67 SER K C 1
ATOM 5531 O O . SER D 2 67 ? 23.462 -11.505 -13.339 1.00 81.66 67 SER K O 1
ATOM 5534 N N . LYS D 2 68 ? 23.584 -10.730 -11.230 1.00 85.21 68 LYS K N 1
ATOM 5535 C CA . LYS D 2 68 ? 24.538 -11.741 -10.799 1.00 84.06 68 LYS K CA 1
ATOM 5536 C C . LYS D 2 68 ? 23.848 -13.100 -10.737 1.00 84.93 68 LYS K C 1
ATOM 5537 O O . LYS D 2 68 ? 24.397 -14.109 -11.189 1.00 83.07 68 LYS K O 1
ATOM 5543 N N . ARG D 2 69 ? 22.637 -13.118 -10.183 1.00 87.67 69 ARG K N 1
ATOM 5544 C CA . ARG D 2 69 ? 21.834 -14.338 -10.138 1.00 88.93 69 ARG K CA 1
ATOM 5545 C C . ARG D 2 69 ? 21.514 -14.843 -11.544 1.00 89.96 69 ARG K C 1
ATOM 5546 O O . ARG D 2 69 ? 21.449 -16.053 -11.788 1.00 90.71 69 ARG K O 1
ATOM 5554 N N . THR D 2 70 ? 21.320 -13.907 -12.465 1.00 77.28 70 THR K N 1
ATOM 5555 C CA . THR D 2 70 ? 21.083 -14.241 -13.862 1.00 78.56 70 THR K CA 1
ATOM 5556 C C . THR D 2 70 ? 22.307 -14.903 -14.493 1.00 76.65 70 THR K C 1
ATOM 5557 O O . THR D 2 70 ? 22.183 -15.850 -15.273 1.00 77.80 70 THR K O 1
ATOM 5561 N N . ILE D 2 71 ? 23.489 -14.399 -14.155 1.00 86.46 71 ILE K N 1
ATOM 5562 C CA . ILE D 2 71 ? 24.731 -14.966 -14.675 1.00 84.72 71 ILE K CA 1
ATOM 5563 C C . ILE D 2 71 ? 24.956 -16.388 -14.156 1.00 83.51 71 ILE K C 1
ATOM 5564 O O . ILE D 2 71 ? 25.363 -17.275 -14.912 1.00 84.30 71 ILE K O 1
ATOM 5569 N N . PHE D 2 72 ? 24.682 -16.606 -12.872 1.00 67.09 72 PHE K N 1
ATOM 5570 C CA . PHE D 2 72 ? 24.759 -17.949 -12.304 1.00 67.07 72 PHE K CA 1
ATOM 5571 C C . PHE D 2 72 ? 23.820 -18.906 -13.040 1.00 70.58 72 PHE K C 1
ATOM 5572 O O . PHE D 2 72 ? 24.216 -20.004 -13.453 1.00 69.44 72 PHE K O 1
ATOM 5580 N N . LEU D 2 73 ? 22.572 -18.479 -13.200 1.00 74.01 73 LEU K N 1
ATOM 5581 C CA . LEU D 2 73 ? 21.583 -19.270 -13.917 1.00 75.51 73 LEU K CA 1
ATOM 5582 C C . LEU D 2 73 ? 22.073 -19.666 -15.308 1.00 74.84 73 LEU K C 1
ATOM 5583 O O . LEU D 2 73 ? 21.892 -20.804 -15.732 1.00 79.13 73 LEU K O 1
ATOM 5588 N N . LEU D 2 74 ? 22.687 -18.729 -16.020 1.00 65.85 74 LEU K N 1
ATOM 5589 C CA . LEU D 2 74 ? 23.212 -19.032 -17.348 1.00 66.81 74 LEU K CA 1
ATOM 5590 C C . LEU D 2 74 ? 24.402 -19.986 -17.278 1.00 65.50 74 LEU K C 1
ATOM 5591 O O . LEU D 2 74 ? 24.728 -20.661 -18.254 1.00 64.22 74 LEU K O 1
ATOM 5596 N N . HIS D 2 75 ? 25.053 -20.035 -16.120 1.00 76.40 75 HIS K N 1
ATOM 5597 C CA . HIS D 2 75 ? 26.138 -20.989 -15.915 1.00 75.34 75 HIS K CA 1
ATOM 5598 C C . HIS D 2 75 ? 25.584 -22.383 -15.653 1.00 78.36 75 HIS K C 1
ATOM 5599 O O . HIS D 2 75 ? 26.292 -23.383 -15.787 1.00 76.45 75 HIS K O 1
ATOM 5606 N N . ARG D 2 76 ? 24.308 -22.440 -15.283 1.00 82.34 76 ARG K N 1
ATOM 5607 C CA . ARG D 2 76 ? 23.633 -23.711 -15.034 1.00 81.86 76 ARG K CA 1
ATOM 5608 C C . ARG D 2 76 ? 23.497 -24.540 -16.315 1.00 88.24 76 ARG K C 1
ATOM 5609 O O . ARG D 2 76 ? 23.270 -25.752 -16.266 1.00 91.26 76 ARG K O 1
ATOM 5617 N N . ILE D 2 77 ? 23.660 -23.875 -17.455 1.00 78.41 77 ILE K N 1
ATOM 5618 C CA . ILE D 2 77 ? 23.428 -24.476 -18.769 1.00 81.98 77 ILE K CA 1
ATOM 5619 C C . ILE D 2 77 ? 24.451 -25.520 -19.226 1.00 83.02 77 ILE K C 1
ATOM 5620 O O . ILE D 2 77 ? 25.658 -25.356 -19.043 1.00 78.09 77 ILE K O 1
ATOM 5625 N N . THR D 2 78 ? 23.937 -26.590 -19.829 1.00 113.52 78 THR K N 1
ATOM 5626 C CA . THR D 2 78 ? 24.736 -27.559 -20.570 1.00 113.45 78 THR K CA 1
ATOM 5627 C C . THR D 2 78 ? 24.105 -27.704 -21.949 1.00 119.95 78 THR K C 1
ATOM 5628 O O . THR D 2 78 ? 23.107 -27.048 -22.242 1.00 124.01 78 THR K O 1
ATOM 5632 N N . SER D 2 79 ? 24.673 -28.558 -22.794 1.00 153.69 79 SER K N 1
ATOM 5633 C CA . SER D 2 79 ? 24.101 -28.788 -24.120 1.00 160.11 79 SER K CA 1
ATOM 5634 C C . SER D 2 79 ? 22.723 -29.430 -23.979 1.00 163.14 79 SER K C 1
ATOM 5635 O O . SER D 2 79 ? 21.905 -29.394 -24.904 1.00 164.69 79 SER K O 1
ATOM 5638 N N . ALA D 2 80 ? 22.483 -29.998 -22.799 1.00 163.29 80 ALA K N 1
ATOM 5639 C CA . ALA D 2 80 ? 21.255 -30.718 -22.484 1.00 165.74 80 ALA K CA 1
ATOM 5640 C C . ALA D 2 80 ? 19.990 -29.921 -22.797 1.00 170.93 80 ALA K C 1
ATOM 5641 O O . ALA D 2 80 ? 20.044 -28.708 -23.004 1.00 169.14 80 ALA K O 1
ATOM 5643 N N . PRO D 2 81 ? 18.845 -30.619 -22.831 1.00 150.98 81 PRO K N 1
ATOM 5644 C CA . PRO D 2 81 ? 17.505 -30.088 -23.093 1.00 151.99 81 PRO K CA 1
ATOM 5645 C C . PRO D 2 81 ? 17.253 -28.709 -22.484 1.00 150.09 81 PRO K C 1
ATOM 5646 O O . PRO D 2 81 ? 16.558 -27.892 -23.090 1.00 151.05 81 PRO K O 1
ATOM 5650 N N . ASP D 2 82 ? 17.812 -28.467 -21.302 1.00 123.39 82 ASP K N 1
ATOM 5651 C CA . ASP D 2 82 ? 17.510 -27.268 -20.520 1.00 120.02 82 ASP K CA 1
ATOM 5652 C C . ASP D 2 82 ? 17.857 -25.928 -21.179 1.00 117.77 82 ASP K C 1
ATOM 5653 O O . ASP D 2 82 ? 17.201 -24.919 -20.912 1.00 117.91 82 ASP K O 1
ATOM 5658 N N . MET D 2 83 ? 18.876 -25.915 -22.033 1.00 109.18 83 MET K N 1
ATOM 5659 C CA . MET D 2 83 ? 19.349 -24.664 -22.617 1.00 105.66 83 MET K CA 1
ATOM 5660 C C . MET D 2 83 ? 18.220 -23.725 -23.012 1.00 110.22 83 MET K C 1
ATOM 5661 O O . MET D 2 83 ? 18.307 -22.518 -22.800 1.00 107.67 83 MET K O 1
ATOM 5666 N N . GLU D 2 84 ? 17.160 -24.279 -23.588 1.00 134.37 84 GLU K N 1
ATOM 5667 C CA . GLU D 2 84 ? 16.066 -23.458 -24.086 1.00 136.21 84 GLU K CA 1
ATOM 5668 C C . GLU D 2 84 ? 15.291 -22.763 -22.967 1.00 134.69 84 GLU K C 1
ATOM 5669 O O . GLU D 2 84 ? 15.185 -21.537 -22.952 1.00 134.63 84 GLU K O 1
ATOM 5675 N N . ASP D 2 85 ? 14.758 -23.540 -22.028 1.00 115.65 85 ASP K N 1
ATOM 5676 C CA . ASP D 2 85 ? 13.897 -22.968 -20.993 1.00 116.08 85 ASP K CA 1
ATOM 5677 C C . ASP D 2 85 ? 14.691 -22.190 -19.947 1.00 111.36 85 ASP K C 1
ATOM 5678 O O . ASP D 2 85 ? 14.133 -21.391 -19.195 1.00 111.29 85 ASP K O 1
ATOM 5683 N N . ILE D 2 86 ? 15.998 -22.429 -19.908 1.00 105.19 86 ILE K N 1
ATOM 5684 C CA . ILE D 2 86 ? 16.891 -21.633 -19.079 1.00 100.68 86 ILE K CA 1
ATOM 5685 C C . ILE D 2 86 ? 17.072 -20.260 -19.717 1.00 99.27 86 ILE K C 1
ATOM 5686 O O . ILE D 2 86 ? 17.122 -19.242 -19.026 1.00 96.27 86 ILE K O 1
ATOM 5691 N N . LEU D 2 87 ? 17.157 -20.243 -21.043 1.00 97.92 87 LEU K N 1
ATOM 5692 C CA . LEU D 2 87 ? 17.325 -19.000 -21.781 1.00 95.51 87 LEU K CA 1
ATOM 5693 C C . LEU D 2 87 ? 16.087 -18.117 -21.684 1.00 99.15 87 LEU K C 1
ATOM 5694 O O . LEU D 2 87 ? 16.198 -16.902 -21.541 1.00 100.30 87 LEU K O 1
ATOM 5699 N N . THR D 2 88 ? 14.908 -18.723 -21.763 1.00 101.72 88 THR K N 1
ATOM 5700 C CA . THR D 2 88 ? 13.673 -17.957 -21.634 1.00 105.58 88 THR K CA 1
ATOM 5701 C C . THR D 2 88 ? 13.485 -17.462 -20.200 1.00 102.77 88 THR K C 1
ATOM 5702 O O . THR D 2 88 ? 13.153 -16.296 -19.976 1.00 102.57 88 THR K O 1
ATOM 5706 N N . GLU D 2 89 ? 13.715 -18.347 -19.235 1.00 111.97 89 GLU K N 1
ATOM 5707 C CA . GLU D 2 89 ? 13.603 -17.993 -17.824 1.00 110.19 89 GLU K CA 1
ATOM 5708 C C . GLU D 2 89 ? 14.532 -16.841 -17.452 1.00 108.91 89 GLU K C 1
ATOM 5709 O O . GLU D 2 89 ? 14.125 -15.898 -16.774 1.00 108.21 89 GLU K O 1
ATOM 5715 N N . SER D 2 90 ? 15.784 -16.926 -17.894 1.00 103.12 90 SER K N 1
ATOM 5716 C CA . SER D 2 90 ? 16.753 -15.874 -17.622 1.00 98.85 90 SER K CA 1
ATOM 5717 C C . SER D 2 90 ? 16.328 -14.592 -18.325 1.00 100.15 90 SER K C 1
ATOM 5718 O O . SER D 2 90 ? 16.535 -13.491 -17.808 1.00 99.91 90 SER K O 1
ATOM 5721 N N . GLU D 2 91 ? 15.714 -14.744 -19.496 1.00 96.71 91 GLU K N 1
ATOM 5722 C CA . GLU D 2 91 ? 15.213 -13.602 -20.253 1.00 98.93 91 GLU K CA 1
ATOM 5723 C C . GLU D 2 91 ? 14.123 -12.889 -19.464 1.00 96.57 91 GLU K C 1
ATOM 5724 O O . GLU D 2 91 ? 13.925 -11.685 -19.606 1.00 97.34 91 GLU K O 1
ATOM 5730 N N . ILE D 2 92 ? 13.421 -13.646 -18.629 1.00 90.99 92 ILE K N 1
ATOM 5731 C CA . ILE D 2 92 ? 12.425 -13.078 -17.734 1.00 93.94 92 ILE K CA 1
ATOM 5732 C C . ILE D 2 92 ? 13.116 -12.252 -16.657 1.00 92.20 92 ILE K C 1
ATOM 5733 O O . ILE D 2 92 ? 12.750 -11.098 -16.413 1.00 91.10 92 ILE K O 1
ATOM 5738 N N . LYS D 2 93 ? 14.126 -12.850 -16.026 1.00 99.18 93 LYS K N 1
ATOM 5739 C CA . LYS D 2 93 ? 14.907 -12.168 -14.999 1.00 94.81 93 LYS K CA 1
ATOM 5740 C C . LYS D 2 93 ? 15.432 -10.836 -15.516 1.00 93.62 93 LYS K C 1
ATOM 5741 O O . LYS D 2 93 ? 15.261 -9.802 -14.872 1.00 93.35 93 LYS K O 1
ATOM 5747 N N . LEU D 2 94 ? 16.075 -10.868 -16.680 1.00 90.24 94 LEU K N 1
ATOM 5748 C CA . LEU D 2 94 ? 16.628 -9.662 -17.282 1.00 91.64 94 LEU K CA 1
ATOM 5749 C C . LEU D 2 94 ? 15.545 -8.614 -17.526 1.00 95.66 94 LEU K C 1
ATOM 5750 O O . LEU D 2 94 ? 15.780 -7.414 -17.364 1.00 94.56 94 LEU K O 1
ATOM 5755 N N . ASP D 2 95 ? 14.357 -9.073 -17.908 1.00 106.26 95 ASP K N 1
ATOM 5756 C CA . ASP D 2 95 ? 13.200 -8.193 -18.025 1.00 108.26 95 ASP K CA 1
ATOM 5757 C C . ASP D 2 95 ? 13.027 -7.404 -16.732 1.00 105.54 95 ASP K C 1
ATOM 5758 O O . ASP D 2 95 ? 13.004 -6.173 -16.741 1.00 106.43 95 ASP K O 1
ATOM 5763 N N . GLY D 2 96 ? 12.919 -8.125 -15.621 1.00 96.97 96 GLY K N 1
ATOM 5764 C CA . GLY D 2 96 ? 12.822 -7.511 -14.311 1.00 94.65 96 GLY K CA 1
ATOM 5765 C C . GLY D 2 96 ? 13.902 -6.474 -14.072 1.00 94.70 96 GLY K C 1
ATOM 5766 O O . GLY D 2 96 ? 13.621 -5.378 -13.584 1.00 95.85 96 GLY K O 1
ATOM 5767 N N . VAL D 2 97 ? 15.141 -6.812 -14.425 1.00 88.96 97 VAL K N 1
ATOM 5768 C CA . VAL D 2 97 ? 16.257 -5.889 -14.234 1.00 87.11 97 VAL K CA 1
ATOM 5769 C C . VAL D 2 97 ? 16.035 -4.606 -15.024 1.00 87.82 97 VAL K C 1
ATOM 5770 O O . VAL D 2 97 ? 16.222 -3.504 -14.507 1.00 86.86 97 VAL K O 1
ATOM 5774 N N . ARG D 2 98 ? 15.637 -4.756 -16.282 1.00 91.39 98 ARG K N 1
ATOM 5775 C CA . ARG D 2 98 ? 15.331 -3.605 -17.114 1.00 94.12 98 ARG K CA 1
ATOM 5776 C C . ARG D 2 98 ? 14.253 -2.741 -16.468 1.00 96.56 98 ARG K C 1
ATOM 5777 O O . ARG D 2 98 ? 14.289 -1.515 -16.568 1.00 98.92 98 ARG K O 1
ATOM 5785 N N . GLN D 2 99 ? 13.305 -3.384 -15.792 1.00 98.45 99 GLN K N 1
ATOM 5786 C CA . GLN D 2 99 ? 12.256 -2.665 -15.075 1.00 99.77 99 GLN K CA 1
ATOM 5787 C C . GLN D 2 99 ? 12.865 -1.776 -14.000 1.00 97.74 99 GLN K C 1
ATOM 5788 O O . GLN D 2 99 ? 12.526 -0.598 -13.891 1.00 99.78 99 GLN K O 1
ATOM 5794 N N . LYS D 2 100 ? 13.765 -2.351 -13.207 1.00 95.97 100 LYS K N 1
ATOM 5795 C CA . LYS D 2 100 ? 14.531 -1.583 -12.235 1.00 92.86 100 LYS K CA 1
ATOM 5796 C C . LYS D 2 100 ? 15.157 -0.380 -12.924 1.00 91.98 100 LYS K C 1
ATOM 5797 O O . LYS D 2 100 ? 15.038 0.752 -12.453 1.00 91.85 100 LYS K O 1
ATOM 5803 N N . ILE D 2 101 ? 15.803 -0.638 -14.059 1.00 83.06 101 ILE K N 1
ATOM 5804 C CA . ILE D 2 101 ? 16.458 0.412 -14.836 1.00 84.86 101 ILE K CA 1
ATOM 5805 C C . ILE D 2 101 ? 15.461 1.479 -15.291 1.00 89.68 101 ILE K C 1
ATOM 5806 O O . ILE D 2 101 ? 15.773 2.671 -15.300 1.00 87.94 101 ILE K O 1
ATOM 5811 N N . PHE D 2 102 ? 14.266 1.041 -15.674 1.00 98.03 102 PHE K N 1
ATOM 5812 C CA . PHE D 2 102 ? 13.182 1.954 -16.012 1.00 100.90 102 PHE K CA 1
ATOM 5813 C C . PHE D 2 102 ? 12.978 2.958 -14.881 1.00 98.73 102 PHE K C 1
ATOM 5814 O O . PHE D 2 102 ? 13.013 4.171 -15.104 1.00 99.91 102 PHE K O 1
ATOM 5822 N N . GLN D 2 103 ? 12.798 2.444 -13.665 1.00 105.25 103 GLN K N 1
ATOM 5823 C CA . GLN D 2 103 ? 12.642 3.293 -12.487 1.00 104.24 103 GLN K CA 1
ATOM 5824 C C . GLN D 2 103 ? 13.803 4.277 -12.406 1.00 102.69 103 GLN K C 1
ATOM 5825 O O . GLN D 2 103 ? 13.600 5.480 -12.241 1.00 104.47 103 GLN K O 1
ATOM 5831 N N . VAL D 2 104 ? 15.018 3.753 -12.542 1.00 94.85 104 VAL K N 1
ATOM 5832 C CA . VAL D 2 104 ? 16.225 4.571 -12.519 1.00 91.72 104 VAL K CA 1
ATOM 5833 C C . VAL D 2 104 ? 16.111 5.723 -13.512 1.00 94.31 104 VAL K C 1
ATOM 5834 O O . VAL D 2 104 ? 16.321 6.882 -13.158 1.00 95.31 104 VAL K O 1
ATOM 5838 N N . ALA D 2 105 ? 15.767 5.395 -14.753 1.00 79.41 105 ALA K N 1
ATOM 5839 C CA . ALA D 2 105 ? 15.624 6.402 -15.797 1.00 82.17 105 ALA K CA 1
ATOM 5840 C C . ALA D 2 105 ? 14.692 7.520 -15.339 1.00 86.41 105 ALA K C 1
ATOM 5841 O O . ALA D 2 105 ? 15.017 8.703 -15.457 1.00 86.49 105 ALA K O 1
ATOM 5843 N N . GLN D 2 106 ? 13.536 7.136 -14.803 1.00 96.37 106 GLN K N 1
ATOM 5844 C CA . GLN D 2 106 ? 12.576 8.105 -14.291 1.00 99.15 106 GLN K CA 1
ATOM 5845 C C . GLN D 2 106 ? 13.250 8.992 -13.256 1.00 95.67 106 GLN K C 1
ATOM 5846 O O . GLN D 2 106 ? 13.235 10.218 -13.362 1.00 99.04 106 GLN K O 1
ATOM 5852 N N . GLU D 2 107 ? 13.852 8.354 -12.258 1.00 106.19 107 GLU K N 1
ATOM 5853 C CA . GLU D 2 107 ? 14.500 9.058 -11.161 1.00 103.02 107 GLU K CA 1
ATOM 5854 C C . GLU D 2 107 ? 15.543 10.054 -11.668 1.00 102.55 107 GLU K C 1
ATOM 5855 O O . GLU D 2 107 ? 15.824 11.057 -11.011 1.00 100.84 107 GLU K O 1
ATOM 5861 N N . LEU D 2 108 ? 16.105 9.782 -12.844 1.00 101.57 108 LEU K N 1
ATOM 5862 C CA . LEU D 2 108 ? 17.170 10.621 -13.388 1.00 101.46 108 LEU K CA 1
ATOM 5863 C C . LEU D 2 108 ? 16.650 11.817 -14.179 1.00 106.34 108 LEU K C 1
ATOM 5864 O O . LEU D 2 108 ? 16.900 12.963 -13.808 1.00 107.99 108 LEU K O 1
ATOM 5869 N N . SER D 2 109 ? 15.933 11.543 -15.267 1.00 115.80 109 SER K N 1
ATOM 5870 C CA . SER D 2 109 ? 15.463 12.591 -16.171 1.00 122.00 109 SER K CA 1
ATOM 5871 C C . SER D 2 109 ? 15.071 13.855 -15.408 1.00 124.85 109 SER K C 1
ATOM 5872 O O . SER D 2 109 ? 14.202 13.823 -14.533 1.00 124.00 109 SER K O 1
ATOM 5875 N N . GLY D 2 110 ? 15.728 14.962 -15.743 1.00 104.35 110 GLY K N 1
ATOM 5876 C CA . GLY D 2 110 ? 15.540 16.210 -15.029 1.00 103.44 110 GLY K CA 1
ATOM 5877 C C . GLY D 2 110 ? 16.720 16.506 -14.123 1.00 102.71 110 GLY K C 1
ATOM 5878 O O . GLY D 2 110 ? 16.637 17.358 -13.237 1.00 102.40 110 GLY K O 1
ATOM 5879 N N . GLU D 2 111 ? 17.822 15.795 -14.351 1.00 114.23 111 GLU K N 1
ATOM 5880 C CA . GLU D 2 111 ? 19.034 15.945 -13.549 1.00 110.09 111 GLU K CA 1
ATOM 5881 C C . GLU D 2 111 ? 20.279 15.713 -14.401 1.00 111.23 111 GLU K C 1
ATOM 5882 O O . GLU D 2 111 ? 20.219 15.029 -15.423 1.00 111.17 111 GLU K O 1
ATOM 5888 N N . ASP D 2 112 ? 21.404 16.286 -13.980 1.00 138.51 112 ASP K N 1
ATOM 5889 C CA . ASP D 2 112 ? 22.674 16.069 -14.668 1.00 140.24 112 ASP K CA 1
ATOM 5890 C C . ASP D 2 112 ? 23.217 14.676 -14.351 1.00 139.18 112 ASP K C 1
ATOM 5891 O O . ASP D 2 112 ? 23.826 14.457 -13.301 1.00 134.02 112 ASP K O 1
ATOM 5896 N N . MET D 2 113 ? 22.990 13.743 -15.270 1.00 145.07 113 MET K N 1
ATOM 5897 C CA . MET D 2 113 ? 23.305 12.333 -15.050 1.00 140.71 113 MET K CA 1
ATOM 5898 C C . MET D 2 113 ? 24.731 12.074 -14.559 1.00 137.91 113 MET K C 1
ATOM 5899 O O . MET D 2 113 ? 24.962 11.140 -13.793 1.00 134.48 113 MET K O 1
ATOM 5904 N N . HIS D 2 114 ? 25.684 12.893 -14.996 1.00 117.25 114 HIS K N 1
ATOM 5905 C CA . HIS D 2 114 ? 27.066 12.744 -14.542 1.00 116.63 114 HIS K CA 1
ATOM 5906 C C . HIS D 2 114 ? 27.285 13.382 -13.172 1.00 111.67 114 HIS K C 1
ATOM 5907 O O . HIS D 2 114 ? 28.278 14.075 -12.934 1.00 107.56 114 HIS K O 1
ATOM 5914 N N . GLN D 2 115 ? 26.338 13.130 -12.278 1.00 126.91 115 GLN K N 1
ATOM 5915 C CA . GLN D 2 115 ? 26.404 13.596 -10.904 1.00 124.93 115 GLN K CA 1
ATOM 5916 C C . GLN D 2 115 ? 25.752 12.530 -10.035 1.00 121.33 115 GLN K C 1
ATOM 5917 O O . GLN D 2 115 ? 25.972 12.466 -8.824 1.00 115.45 115 GLN K O 1
ATOM 5923 N N . PHE D 2 116 ? 24.942 11.694 -10.680 1.00 96.73 116 PHE K N 1
ATOM 5924 C CA . PHE D 2 116 ? 24.310 10.554 -10.032 1.00 91.48 116 PHE K CA 1
ATOM 5925 C C . PHE D 2 116 ? 24.865 9.261 -10.610 1.00 88.04 116 PHE K C 1
ATOM 5926 O O . PHE D 2 116 ? 24.558 8.172 -10.124 1.00 84.02 116 PHE K O 1
ATOM 5934 N N . HIS D 2 117 ? 25.683 9.389 -11.650 1.00 94.20 117 HIS K N 1
ATOM 5935 C CA . HIS D 2 117 ? 26.229 8.233 -12.353 1.00 91.43 117 HIS K CA 1
ATOM 5936 C C . HIS D 2 117 ? 27.018 7.306 -11.433 1.00 86.86 117 HIS K C 1
ATOM 5937 O O . HIS D 2 117 ? 26.838 6.090 -11.467 1.00 85.96 117 HIS K O 1
ATOM 5944 N N . ARG D 2 118 ? 27.892 7.883 -10.615 1.00 84.58 118 ARG K N 1
ATOM 5945 C CA . ARG D 2 118 ? 28.691 7.102 -9.678 1.00 82.43 118 ARG K CA 1
ATOM 5946 C C . ARG D 2 118 ? 27.836 6.402 -8.615 1.00 82.25 118 ARG K C 1
ATOM 5947 O O . ARG D 2 118 ? 28.361 5.901 -7.622 1.00 82.81 118 ARG K O 1
ATOM 5955 N N . ALA D 2 119 ? 26.523 6.362 -8.831 1.00 74.11 119 ALA K N 1
ATOM 5956 C CA . ALA D 2 119 ? 25.606 5.727 -7.886 1.00 70.42 119 ALA K CA 1
ATOM 5957 C C . ALA D 2 119 ? 24.909 4.509 -8.481 1.00 70.40 119 ALA K C 1
ATOM 5958 O O . ALA D 2 119 ? 24.310 3.718 -7.757 1.00 71.42 119 ALA K O 1
ATOM 5960 N N . ILE D 2 120 ? 24.982 4.364 -9.798 1.00 75.55 120 ILE K N 1
ATOM 5961 C CA . ILE D 2 120 ? 24.348 3.236 -10.469 1.00 75.40 120 ILE K CA 1
ATOM 5962 C C . ILE D 2 120 ? 25.293 2.570 -11.461 1.00 76.62 120 ILE K C 1
ATOM 5963 O O . ILE D 2 120 ? 24.893 1.675 -12.203 1.00 78.24 120 ILE K O 1
ATOM 5968 N N . THR D 2 121 ? 26.548 3.005 -11.466 1.00 75.41 121 THR K N 1
ATOM 5969 C CA . THR D 2 121 ? 27.526 2.506 -12.427 1.00 74.65 121 THR K CA 1
ATOM 5970 C C . THR D 2 121 ? 27.845 1.018 -12.248 1.00 73.20 121 THR K C 1
ATOM 5971 O O . THR D 2 121 ? 28.057 0.306 -13.230 1.00 72.62 121 THR K O 1
ATOM 5975 N N . THR D 2 122 ? 27.878 0.546 -11.004 1.00 84.15 122 THR K N 1
ATOM 5976 C CA . THR D 2 122 ? 28.174 -0.863 -10.750 1.00 83.11 122 THR K CA 1
ATOM 5977 C C . THR D 2 122 ? 27.012 -1.723 -11.233 1.00 84.74 122 THR K C 1
ATOM 5978 O O . THR D 2 122 ? 27.213 -2.781 -11.829 1.00 84.18 122 THR K O 1
ATOM 5982 N N . GLY D 2 123 ? 25.795 -1.253 -10.975 1.00 75.00 123 GLY K N 1
ATOM 5983 C CA . GLY D 2 123 ? 24.602 -1.945 -11.417 1.00 75.29 123 GLY K CA 1
ATOM 5984 C C . GLY D 2 123 ? 24.536 -2.029 -12.927 1.00 76.34 123 GLY K C 1
ATOM 5985 O O . GLY D 2 123 ? 24.093 -3.032 -13.483 1.00 79.81 123 GLY K O 1
ATOM 5986 N N . LEU D 2 124 ? 24.982 -0.972 -13.595 1.00 76.47 124 LEU K N 1
ATOM 5987 C CA . LEU D 2 124 ? 24.974 -0.936 -15.052 1.00 78.18 124 LEU K CA 1
ATOM 5988 C C . LEU D 2 124 ? 26.010 -1.887 -15.636 1.00 76.85 124 LEU K C 1
ATOM 5989 O O . LEU D 2 124 ? 25.750 -2.560 -16.630 1.00 78.07 124 LEU K O 1
ATOM 5994 N N . GLN D 2 125 ? 27.188 -1.935 -15.023 1.00 75.81 125 GLN K N 1
ATOM 5995 C CA . GLN D 2 125 ? 28.237 -2.841 -15.474 1.00 76.50 125 GLN K CA 1
ATOM 5996 C C . GLN D 2 125 ? 27.783 -4.287 -15.327 1.00 76.23 125 GLN K C 1
ATOM 5997 O O . GLN D 2 125 ? 28.096 -5.138 -16.162 1.00 75.61 125 GLN K O 1
ATOM 6003 N N . GLU D 2 126 ? 27.047 -4.555 -14.252 1.00 78.65 126 GLU K N 1
ATOM 6004 C CA . GLU D 2 126 ? 26.549 -5.895 -13.979 1.00 77.18 126 GLU K CA 1
ATOM 6005 C C . GLU D 2 126 ? 25.505 -6.280 -15.012 1.00 78.01 126 GLU K C 1
ATOM 6006 O O . GLU D 2 126 ? 25.492 -7.408 -15.500 1.00 78.88 126 GLU K O 1
ATOM 6012 N N . TYR D 2 127 ? 24.629 -5.337 -15.343 1.00 70.86 127 TYR K N 1
ATOM 6013 C CA . TYR D 2 127 ? 23.591 -5.589 -16.332 1.00 72.17 127 TYR K CA 1
ATOM 601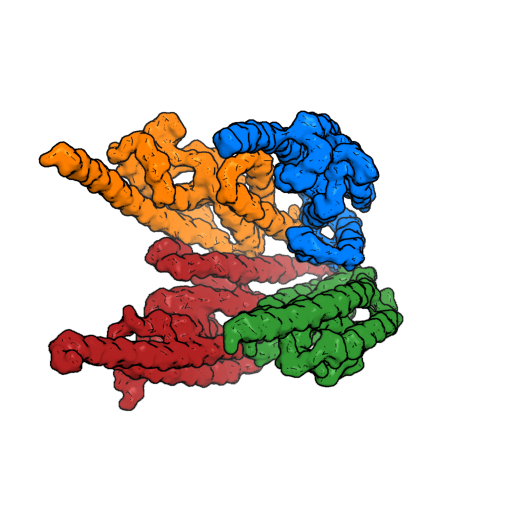4 C C . TYR D 2 127 ? 24.197 -5.886 -17.695 1.00 72.99 127 TYR K C 1
ATOM 6015 O O . TYR D 2 127 ? 23.742 -6.778 -18.398 1.00 74.33 127 TYR K O 1
ATOM 6024 N N . VAL D 2 128 ? 25.222 -5.129 -18.066 1.00 81.04 128 VAL K N 1
ATOM 6025 C CA . VAL D 2 128 ? 25.888 -5.323 -19.347 1.00 80.57 128 VAL K CA 1
ATOM 6026 C C . VAL D 2 128 ? 26.557 -6.687 -19.398 1.00 78.03 128 VAL K C 1
ATOM 6027 O O . VAL D 2 128 ? 26.488 -7.382 -20.408 1.00 79.21 128 VAL K O 1
ATOM 6031 N N . GLU D 2 129 ? 27.203 -7.063 -18.299 1.00 70.65 129 GLU K N 1
ATOM 6032 C CA . GLU D 2 129 ? 27.843 -8.368 -18.193 1.00 68.72 129 GLU K CA 1
ATOM 6033 C C . GLU D 2 129 ? 26.819 -9.475 -18.433 1.00 70.82 129 GLU K C 1
ATOM 6034 O O . GLU D 2 129 ? 27.052 -10.395 -19.220 1.00 70.67 129 GLU K O 1
ATOM 6040 N N . ALA D 2 130 ? 25.680 -9.366 -17.756 1.00 68.12 130 ALA K N 1
ATOM 6041 C CA . ALA D 2 130 ? 24.600 -10.340 -17.874 1.00 68.09 130 ALA K CA 1
ATOM 6042 C C . ALA D 2 130 ? 24.067 -10.463 -19.302 1.00 71.81 130 ALA K C 1
ATOM 6043 O O . ALA D 2 130 ? 24.149 -11.528 -19.907 1.00 70.87 130 ALA K O 1
ATOM 6045 N N . VAL D 2 131 ? 23.523 -9.373 -19.834 1.00 87.78 131 VAL K N 1
ATOM 6046 C CA . VAL D 2 131 ? 22.895 -9.392 -21.155 1.00 91.44 131 VAL K CA 1
ATOM 6047 C C . VAL D 2 131 ? 23.854 -9.780 -22.272 1.00 91.12 131 VAL K C 1
ATOM 6048 O O . VAL D 2 131 ? 23.441 -10.393 -23.253 1.00 95.30 131 VAL K O 1
ATOM 6052 N N . SER D 2 132 ? 25.124 -9.413 -22.136 1.00 80.32 132 SER K N 1
ATOM 6053 C CA . SER D 2 132 ? 26.107 -9.762 -23.155 1.00 81.44 132 SER K CA 1
ATOM 6054 C C . SER D 2 132 ? 26.496 -11.234 -23.033 1.00 80.43 132 SER K C 1
ATOM 6055 O O . SER D 2 132 ? 26.871 -11.872 -24.019 1.00 81.46 132 SER K O 1
ATOM 6058 N N . PHE D 2 133 ? 26.390 -11.768 -21.820 1.00 76.26 133 PHE K N 1
ATOM 6059 C CA . PHE D 2 133 ? 26.633 -13.185 -21.584 1.00 76.22 133 PHE K CA 1
ATOM 6060 C C . PHE D 2 133 ? 25.541 -14.011 -22.259 1.00 79.33 133 PHE K C 1
ATOM 6061 O O . PHE D 2 133 ? 25.822 -14.858 -23.107 1.00 79.44 133 PHE K O 1
ATOM 6069 N N . GLN D 2 134 ? 24.294 -13.753 -21.875 1.00 74.89 134 GLN K N 1
ATOM 6070 C CA . GLN D 2 134 ? 23.146 -14.424 -22.469 1.00 77.81 134 GLN K CA 1
ATOM 6071 C C . GLN D 2 134 ? 23.180 -14.314 -23.982 1.00 79.51 134 GLN K C 1
ATOM 6072 O O . GLN D 2 134 ? 22.985 -15.297 -24.694 1.00 82.85 134 GLN K O 1
ATOM 6078 N N . HIS D 2 135 ? 23.425 -13.107 -24.471 1.00 78.12 135 HIS K N 1
ATOM 6079 C CA . HIS D 2 135 ? 23.416 -12.868 -25.902 1.00 81.38 135 HIS K CA 1
ATOM 6080 C C . HIS D 2 135 ? 24.535 -13.613 -26.616 1.00 81.41 135 HIS K C 1
ATOM 6081 O O . HIS D 2 135 ? 24.401 -13.957 -27.786 1.00 84.32 135 HIS K O 1
ATOM 6088 N N . PHE D 2 136 ? 25.642 -13.857 -25.923 1.00 86.01 136 PHE K N 1
ATOM 6089 C CA . PHE D 2 136 ? 26.713 -14.649 -26.515 1.00 85.40 136 PHE K CA 1
ATOM 6090 C C . PHE D 2 136 ? 26.289 -16.106 -26.605 1.00 86.90 136 PHE K C 1
ATOM 6091 O O . PHE D 2 136 ? 26.543 -16.780 -27.599 1.00 89.08 136 PHE K O 1
ATOM 6099 N N . ILE D 2 137 ? 25.646 -16.591 -25.551 1.00 85.55 137 ILE K N 1
ATOM 6100 C CA . ILE D 2 137 ? 25.149 -17.957 -25.530 1.00 86.20 137 ILE K CA 1
ATOM 6101 C C . ILE D 2 137 ? 24.208 -18.194 -26.707 1.00 90.97 137 ILE K C 1
ATOM 6102 O O . ILE D 2 137 ? 24.283 -19.227 -27.373 1.00 92.89 137 ILE K O 1
ATOM 6107 N N . LYS D 2 138 ? 23.341 -17.219 -26.971 1.00 88.93 138 LYS K N 1
ATOM 6108 C CA . LYS D 2 138 ? 22.310 -17.351 -27.998 1.00 90.73 138 LYS K CA 1
ATOM 6109 C C . LYS D 2 138 ? 22.799 -17.102 -29.425 1.00 95.29 138 LYS K C 1
ATOM 6110 O O . LYS D 2 138 ? 22.244 -17.650 -30.375 1.00 99.95 138 LYS K O 1
ATOM 6116 N N . THR D 2 139 ? 23.831 -16.276 -29.577 1.00 82.79 139 THR K N 1
ATOM 6117 C CA . THR D 2 139 ? 24.261 -15.842 -30.903 1.00 82.00 139 THR K CA 1
ATOM 6118 C C . THR D 2 139 ? 25.757 -16.021 -31.143 1.00 81.56 139 THR K C 1
ATOM 6119 O O . THR D 2 139 ? 26.236 -15.814 -32.259 1.00 82.00 139 THR K O 1
ATOM 6123 N N . ARG D 2 140 ? 26.487 -16.400 -30.097 1.00 94.83 140 ARG K N 1
ATOM 6124 C CA . ARG D 2 140 ? 27.942 -16.559 -30.170 1.00 92.34 140 ARG K CA 1
ATOM 6125 C C . ARG D 2 140 ? 28.634 -15.312 -30.715 1.00 93.09 140 ARG K C 1
ATOM 6126 O O . ARG D 2 140 ? 29.601 -15.404 -31.476 1.00 90.97 140 ARG K O 1
ATOM 6134 N N . SER D 2 141 ? 28.130 -14.147 -30.318 1.00 87.00 141 SER K N 1
ATOM 6135 C CA . SER D 2 141 ? 28.681 -12.877 -30.770 1.00 87.45 141 SER K CA 1
ATOM 6136 C C . SER D 2 141 ? 28.484 -11.790 -29.717 1.00 87.70 141 SER K C 1
ATOM 6137 O O . SER D 2 141 ? 27.557 -11.853 -28.906 1.00 86.27 141 SER K O 1
ATOM 6140 N N . LEU D 2 142 ? 29.363 -10.793 -29.740 1.00 82.62 142 LEU K N 1
ATOM 6141 C CA . LEU D 2 142 ? 29.308 -9.692 -28.786 1.00 81.90 142 LEU K CA 1
ATOM 6142 C C . LEU D 2 142 ? 28.165 -8.728 -29.094 1.00 82.61 142 LEU K C 1
ATOM 6143 O O . LEU D 2 142 ? 28.077 -8.185 -30.195 1.00 84.98 142 LEU K O 1
ATOM 6148 N N . ILE D 2 143 ? 27.285 -8.525 -28.120 1.00 77.94 143 ILE K N 1
ATOM 6149 C CA . ILE D 2 143 ? 26.242 -7.520 -28.249 1.00 82.63 143 ILE K CA 1
ATOM 6150 C C . ILE D 2 143 ? 26.909 -6.155 -28.326 1.00 85.41 143 ILE K C 1
ATOM 6151 O O . ILE D 2 143 ? 27.953 -5.938 -27.709 1.00 82.22 143 ILE K O 1
ATOM 6156 N N . SER D 2 144 ? 26.324 -5.239 -29.091 1.00 96.29 144 SER K N 1
ATOM 6157 C CA . SER D 2 144 ? 26.888 -3.898 -29.209 1.00 96.39 144 SER K CA 1
ATOM 6158 C C . SER D 2 144 ? 26.260 -2.964 -28.187 1.00 95.83 144 SER K C 1
ATOM 6159 O O . SER D 2 144 ? 25.238 -3.286 -27.576 1.00 95.47 144 SER K O 1
ATOM 6162 N N . MET D 2 145 ? 26.880 -1.806 -28.007 1.00 96.28 145 MET K N 1
ATOM 6163 C CA . MET D 2 145 ? 26.396 -0.824 -27.051 1.00 97.20 145 MET K CA 1
ATOM 6164 C C . MET D 2 145 ? 25.024 -0.302 -27.462 1.00 101.70 145 MET K C 1
ATOM 6165 O O . MET D 2 145 ? 24.145 -0.108 -26.622 1.00 101.12 145 MET K O 1
ATOM 6170 N N . ASP D 2 146 ? 24.845 -0.085 -28.760 1.00 99.20 146 ASP K N 1
ATOM 6171 C CA . ASP D 2 146 ? 23.573 0.397 -29.285 1.00 103.33 146 ASP K CA 1
ATOM 6172 C C . ASP D 2 146 ? 22.471 -0.643 -29.120 1.00 105.34 146 ASP K C 1
ATOM 6173 O O . ASP D 2 146 ? 21.313 -0.296 -28.8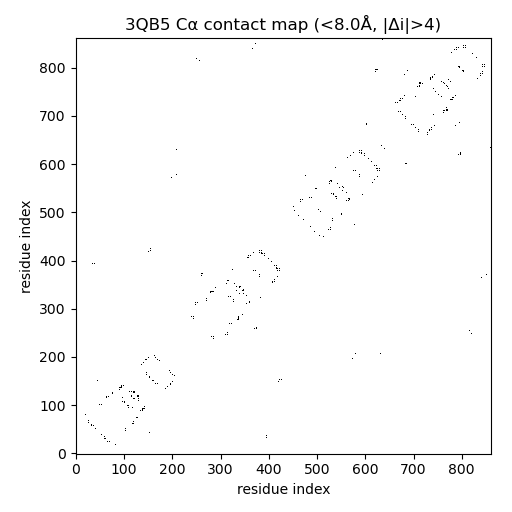90 1.00 108.26 146 ASP K O 1
ATOM 6178 N N . GLU D 2 147 ? 22.833 -1.916 -29.245 1.00 108.47 147 GLU K N 1
ATOM 6179 C CA . GLU D 2 147 ? 21.869 -3.000 -29.079 1.00 109.44 147 GLU K CA 1
ATOM 6180 C C . GLU D 2 147 ? 21.438 -3.126 -27.620 1.00 107.30 147 GLU K C 1
ATOM 6181 O O . GLU D 2 147 ? 20.281 -3.432 -27.326 1.00 108.41 147 GLU K O 1
ATOM 6187 N N . ILE D 2 148 ? 22.376 -2.890 -26.709 1.00 107.40 148 ILE K N 1
ATOM 6188 C CA . ILE D 2 148 ? 22.068 -2.871 -25.285 1.00 107.72 148 ILE K CA 1
ATOM 6189 C C . ILE D 2 148 ? 21.109 -1.727 -24.968 1.00 110.68 148 ILE K C 1
ATOM 6190 O O . ILE D 2 148 ? 20.139 -1.903 -24.228 1.00 110.32 148 ILE K O 1
ATOM 6195 N N . ASN D 2 149 ? 21.388 -0.559 -25.542 1.00 97.30 149 ASN K N 1
ATOM 6196 C CA . ASN D 2 149 ? 20.594 0.641 -25.297 1.00 99.82 149 ASN K CA 1
ATOM 6197 C C . ASN D 2 149 ? 19.188 0.567 -25.881 1.00 105.18 149 ASN K C 1
ATOM 6198 O O . ASN D 2 149 ? 18.257 1.183 -25.360 1.00 106.32 149 ASN K O 1
ATOM 6203 N N . LYS D 2 150 ? 19.042 -0.184 -26.967 1.00 107.44 150 LYS K N 1
ATOM 6204 C CA . LYS D 2 150 ? 17.750 -0.338 -27.618 1.00 113.00 150 LYS K CA 1
ATOM 6205 C C . LYS D 2 150 ? 16.730 -0.867 -26.616 1.00 114.40 150 LYS K C 1
ATOM 6206 O O . LYS D 2 150 ? 15.663 -0.282 -26.438 1.00 119.32 150 LYS K O 1
ATOM 6212 N N . GLN D 2 151 ? 17.072 -1.971 -25.957 1.00 110.77 151 GLN K N 1
ATOM 6213 C CA . GLN D 2 151 ? 16.194 -2.582 -24.962 1.00 109.59 151 GLN K CA 1
ATOM 6214 C C . GLN D 2 151 ? 15.942 -1.652 -23.780 1.00 109.87 151 GLN K C 1
ATOM 6215 O O . GLN D 2 151 ? 15.002 -1.855 -23.011 1.00 111.72 151 GLN K O 1
ATOM 6221 N N . LEU D 2 152 ? 16.785 -0.633 -23.639 1.00 105.20 152 LEU K N 1
ATOM 6222 C CA . LEU D 2 152 ? 16.695 0.275 -22.499 1.00 105.49 152 LEU K CA 1
ATOM 6223 C C . LEU D 2 152 ? 15.857 1.517 -22.789 1.00 111.03 152 LEU K C 1
ATOM 6224 O O . LEU D 2 152 ? 16.068 2.573 -22.191 1.00 110.22 152 LEU K O 1
ATOM 6229 N N . ILE D 2 153 ? 14.906 1.382 -23.708 1.00 105.43 153 ILE K N 1
ATOM 6230 C CA . ILE D 2 153 ? 13.967 2.457 -24.003 1.00 108.82 153 ILE K CA 1
ATOM 6231 C C . ILE D 2 153 ? 12.563 2.056 -23.566 1.00 111.60 153 ILE K C 1
ATOM 6232 O O . ILE D 2 153 ? 12.052 1.009 -23.965 1.00 111.50 153 ILE K O 1
ATOM 6237 N N . PHE D 2 154 ? 11.946 2.894 -22.741 1.00 112.22 154 PHE K N 1
ATOM 6238 C CA . PHE D 2 154 ? 10.645 2.575 -22.166 1.00 116.79 154 PHE K CA 1
ATOM 6239 C C . PHE D 2 154 ? 9.608 3.647 -22.488 1.00 123.45 154 PHE K C 1
ATOM 6240 O O . PHE D 2 154 ? 9.859 4.839 -22.316 1.00 122.44 154 PHE K O 1
ATOM 6248 N N . THR D 2 155 ? 8.441 3.213 -22.955 1.00 126.40 155 THR K N 1
ATOM 6249 C CA . THR D 2 155 ? 7.359 4.128 -23.304 1.00 131.35 155 THR K CA 1
ATOM 6250 C C . THR D 2 155 ? 6.085 3.779 -22.538 1.00 131.51 155 THR K C 1
ATOM 6251 O O . THR D 2 155 ? 5.830 2.612 -22.242 1.00 128.81 155 THR K O 1
ATOM 6255 N N . THR D 2 156 ? 5.290 4.794 -22.215 1.00 151.68 156 THR K N 1
ATOM 6256 C CA . THR D 2 156 ? 4.046 4.578 -21.482 1.00 154.69 156 THR K CA 1
ATOM 6257 C C . THR D 2 156 ? 2.836 4.581 -22.414 1.00 159.89 156 THR K C 1
ATOM 6258 O O . THR D 2 156 ? 2.575 5.564 -23.110 1.00 162.94 156 THR K O 1
ATOM 6262 N N . THR D 2 177 ? 7.673 8.453 -22.082 1.00 114.60 177 THR K N 1
ATOM 6263 C CA . THR D 2 177 ? 8.808 7.755 -22.681 1.00 117.87 177 THR K CA 1
ATOM 6264 C C . THR D 2 177 ? 10.139 8.108 -22.014 1.00 110.96 177 THR K C 1
ATOM 6265 O O . THR D 2 177 ? 10.659 9.213 -22.184 1.00 109.01 177 THR K O 1
ATOM 6269 N N . TRP D 2 178 ? 10.683 7.158 -21.260 1.00 128.63 178 TRP K N 1
ATOM 6270 C CA . TRP D 2 178 ? 11.984 7.319 -20.620 1.00 124.14 178 TRP K CA 1
ATOM 6271 C C . TRP D 2 178 ? 13.027 6.430 -21.292 1.00 122.61 178 TRP K C 1
ATOM 6272 O O . TRP D 2 178 ? 12.699 5.364 -21.815 1.00 123.77 178 TRP K O 1
ATOM 6283 N N . ARG D 2 179 ? 14.283 6.866 -21.274 1.00 124.64 179 ARG K N 1
ATOM 6284 C CA . ARG D 2 179 ? 15.364 6.092 -21.876 1.00 122.12 179 ARG K CA 1
ATOM 6285 C C . ARG D 2 179 ? 16.645 6.184 -21.049 1.00 117.05 179 ARG K C 1
ATOM 6286 O O . ARG D 2 179 ? 16.827 7.118 -20.266 1.00 113.62 179 ARG K O 1
ATOM 6294 N N . LEU D 2 180 ? 17.530 5.208 -21.228 1.00 107.28 180 LEU K N 1
ATOM 6295 C CA . LEU D 2 180 ? 18.824 5.220 -20.557 1.00 100.30 180 LEU K CA 1
ATOM 6296 C C . LEU D 2 180 ? 19.937 4.783 -21.505 1.00 97.72 180 LEU K C 1
ATOM 6297 O O . LEU D 2 180 ? 19.742 3.904 -22.345 1.00 99.00 180 LEU K O 1
ATOM 6302 N N . ARG D 2 181 ? 21.100 5.411 -21.370 1.00 125.34 181 ARG K N 1
ATOM 6303 C CA . ARG D 2 181 ? 22.249 5.096 -22.210 1.00 125.82 181 ARG K CA 1
ATOM 6304 C C . ARG D 2 181 ? 23.435 4.618 -21.376 1.00 120.98 181 ARG K C 1
ATOM 6305 O O . ARG D 2 181 ? 23.988 5.375 -20.576 1.00 120.09 181 ARG K O 1
ATOM 6313 N N . VAL D 2 182 ? 23.824 3.362 -21.561 1.00 92.15 182 VAL K N 1
ATOM 6314 C CA . VAL D 2 182 ? 25.035 2.851 -20.939 1.00 86.38 182 VAL K CA 1
ATOM 6315 C C . VAL D 2 182 ? 26.232 3.583 -21.534 1.00 85.87 182 VAL K C 1
ATOM 6316 O O . VAL D 2 182 ? 26.329 3.734 -22.752 1.00 88.35 182 VAL K O 1
ATOM 6320 N N . THR D 2 183 ? 27.136 4.049 -20.677 1.00 90.33 183 THR K N 1
ATOM 6321 C CA . THR D 2 183 ? 28.319 4.762 -21.146 1.00 89.55 183 THR K CA 1
ATOM 6322 C C . THR D 2 183 ? 29.358 3.794 -21.701 1.00 88.54 183 THR K C 1
ATOM 6323 O O . THR D 2 183 ? 29.482 2.668 -21.220 1.00 87.41 183 THR K O 1
ATOM 6327 N N . PRO D 2 184 ? 30.112 4.232 -22.718 1.00 90.81 184 PRO K N 1
ATOM 6328 C CA . PRO D 2 184 ? 31.170 3.413 -23.319 1.00 90.37 184 PRO K CA 1
ATOM 6329 C C . PRO D 2 184 ? 32.104 2.803 -22.273 1.00 86.18 184 PRO K C 1
ATOM 6330 O O . PRO D 2 184 ? 32.707 1.760 -22.528 1.00 84.68 184 PRO K O 1
ATOM 6334 N N . VAL D 2 185 ? 32.224 3.445 -21.115 1.00 83.55 185 VAL K N 1
ATOM 6335 C CA . VAL D 2 185 ? 33.085 2.932 -20.054 1.00 82.04 185 VAL K CA 1
ATOM 6336 C C . VAL D 2 185 ? 32.366 1.867 -19.230 1.00 78.24 185 VAL K C 1
ATOM 6337 O O . VAL D 2 185 ? 32.966 0.865 -18.844 1.00 75.41 185 VAL K O 1
ATOM 6341 N N . ASP D 2 186 ? 31.081 2.082 -18.968 1.00 86.69 186 ASP K N 1
ATOM 6342 C CA . ASP D 2 186 ? 30.265 1.060 -18.324 1.00 86.16 186 ASP K CA 1
ATOM 6343 C C . ASP D 2 186 ? 30.197 -0.170 -19.220 1.00 85.31 186 ASP K C 1
ATOM 6344 O O . ASP D 2 186 ? 30.177 -1.304 -18.740 1.00 82.84 186 ASP K O 1
ATOM 6349 N N . TYR D 2 187 ? 30.168 0.069 -20.527 1.00 75.67 187 TYR K N 1
ATOM 6350 C CA . TYR D 2 187 ? 30.185 -1.006 -21.511 1.00 76.05 187 TYR K CA 1
ATOM 6351 C C . TYR D 2 187 ? 31.494 -1.797 -21.464 1.00 72.62 187 TYR K C 1
ATOM 6352 O O . TYR D 2 187 ? 31.485 -3.003 -21.247 1.00 70.83 187 TYR K O 1
ATOM 6361 N N . LEU D 2 188 ? 32.614 -1.113 -21.672 1.00 77.22 188 LEU K N 1
ATOM 6362 C CA . LEU D 2 188 ? 33.924 -1.758 -21.651 1.00 75.62 188 LEU K CA 1
ATOM 6363 C C . LEU D 2 188 ? 34.174 -2.539 -20.363 1.00 73.68 188 LEU K C 1
ATOM 6364 O O . LEU D 2 188 ? 34.822 -3.587 -20.378 1.00 72.17 188 LEU K O 1
ATOM 6369 N N . LEU D 2 189 ? 33.654 -2.025 -19.253 1.00 68.83 189 LEU K N 1
ATOM 6370 C CA . LEU D 2 189 ? 33.869 -2.639 -17.946 1.00 65.84 189 LEU K CA 1
ATOM 6371 C C . LEU D 2 189 ? 33.010 -3.883 -17.737 1.00 63.65 189 LEU K C 1
ATOM 6372 O O . LEU D 2 189 ? 33.488 -4.893 -17.221 1.00 64.19 189 LEU K O 1
ATOM 6377 N N . GLY D 2 190 ? 31.745 -3.807 -18.139 1.00 68.21 190 GLY K N 1
ATOM 6378 C CA . GLY D 2 190 ? 30.848 -4.946 -18.044 1.00 67.85 190 GLY K CA 1
ATOM 6379 C C . GLY D 2 190 ? 31.225 -6.062 -19.004 1.00 66.82 190 GLY K C 1
ATOM 6380 O O . GLY D 2 190 ? 30.895 -7.226 -18.783 1.00 67.51 190 GLY K O 1
ATOM 6381 N N . VAL D 2 191 ? 31.916 -5.702 -20.078 1.00 71.30 191 VAL K N 1
ATOM 6382 C CA . VAL D 2 191 ? 32.400 -6.676 -21.045 1.00 73.51 191 VAL K CA 1
ATOM 6383 C C . VAL D 2 191 ? 33.660 -7.357 -20.515 1.00 72.50 191 VAL K C 1
ATOM 6384 O O . VAL D 2 191 ? 33.810 -8.583 -20.602 1.00 71.79 191 VAL K O 1
ATOM 6388 N N . ALA D 2 192 ? 34.564 -6.555 -19.962 1.00 76.19 192 ALA K N 1
ATOM 6389 C CA . ALA D 2 192 ? 35.728 -7.090 -19.274 1.00 74.21 192 ALA K CA 1
ATOM 6390 C C . ALA D 2 192 ? 35.272 -8.137 -18.262 1.00 74.49 192 ALA K C 1
ATOM 6391 O O . ALA D 2 192 ? 35.864 -9.216 -18.159 1.00 71.64 192 ALA K O 1
ATOM 6393 N N . ASP D 2 193 ? 34.210 -7.815 -17.524 1.00 74.66 193 ASP K N 1
ATOM 6394 C CA . ASP D 2 193 ? 33.642 -8.747 -16.556 1.00 73.96 193 ASP K CA 1
ATOM 6395 C C . ASP D 2 193 ? 33.073 -9.985 -17.239 1.00 73.59 193 ASP K C 1
ATOM 6396 O O . ASP D 2 193 ? 33.196 -11.101 -16.729 1.00 72.88 193 ASP K O 1
ATOM 6401 N N . LEU D 2 194 ? 32.444 -9.771 -18.389 1.00 64.70 194 LEU K N 1
ATOM 6402 C CA . LEU D 2 194 ? 31.900 -10.854 -19.198 1.00 66.54 194 LEU K CA 1
ATOM 6403 C C . LEU D 2 194 ? 32.956 -11.918 -19.491 1.00 64.75 194 LEU K C 1
ATOM 6404 O O . LEU D 2 194 ? 32.658 -13.113 -19.537 1.00 63.07 194 LEU K O 1
ATOM 6409 N N . THR D 2 195 ? 34.190 -11.469 -19.688 1.00 68.54 195 THR K N 1
ATOM 6410 C CA . THR D 2 195 ? 35.309 -12.363 -19.981 1.00 67.89 195 THR K CA 1
ATOM 6411 C C . THR D 2 195 ? 35.486 -13.508 -18.970 1.00 66.71 195 THR K C 1
ATOM 6412 O O . THR D 2 195 ? 35.653 -14.666 -19.353 1.00 66.48 195 THR K O 1
ATOM 6416 N N . GLY D 2 196 ? 35.460 -13.178 -17.683 1.00 68.70 196 GLY K N 1
ATOM 6417 C CA . GLY D 2 196 ? 35.660 -14.168 -16.641 1.00 66.30 196 GLY K CA 1
ATOM 6418 C C . GLY D 2 196 ? 34.581 -15.229 -16.653 1.00 68.30 196 GLY K C 1
ATOM 6419 O O . GLY D 2 196 ? 34.847 -16.410 -16.413 1.00 70.35 196 GLY K O 1
ATOM 6420 N N . GLU D 2 197 ? 33.354 -14.801 -16.937 1.00 73.20 197 GLU K N 1
ATOM 6421 C CA . GLU D 2 197 ? 32.224 -15.714 -17.050 1.00 72.32 197 GLU K CA 1
ATOM 6422 C C . GLU D 2 197 ? 32.391 -16.629 -18.256 1.00 72.66 197 GLU K C 1
ATOM 6423 O O . GLU D 2 197 ? 31.995 -17.790 -18.222 1.00 72.56 197 GLU K O 1
ATOM 6429 N N . LEU D 2 198 ? 32.980 -16.100 -19.323 1.00 72.40 198 LEU K N 1
ATOM 6430 C CA . LEU D 2 198 ? 33.200 -16.884 -20.531 1.00 72.39 198 LEU K CA 1
ATOM 6431 C C . LEU D 2 198 ? 34.241 -17.975 -20.323 1.00 71.27 198 LEU K C 1
ATOM 6432 O O . LEU D 2 198 ? 34.073 -19.093 -20.803 1.00 72.64 198 LEU K O 1
ATOM 6437 N N . MET D 2 199 ? 35.319 -17.655 -19.615 1.00 68.82 199 MET K N 1
ATOM 6438 C CA . MET D 2 199 ? 36.340 -18.659 -19.338 1.00 69.45 199 MET K CA 1
ATOM 6439 C C . MET D 2 199 ? 35.809 -19.696 -18.342 1.00 68.77 199 MET K C 1
ATOM 6440 O O . MET D 2 199 ? 36.191 -20.872 -18.389 1.00 68.01 199 MET K O 1
ATOM 6445 N N . ARG D 2 200 ? 34.918 -19.265 -17.453 1.00 63.68 200 ARG K N 1
ATOM 6446 C CA . ARG D 2 200 ? 34.256 -20.205 -16.555 1.00 63.89 200 ARG K CA 1
ATOM 6447 C C . ARG D 2 200 ? 33.438 -21.212 -17.353 1.00 65.38 200 ARG K C 1
ATOM 6448 O O . ARG D 2 200 ? 33.579 -22.418 -17.171 1.00 64.10 200 ARG K O 1
ATOM 6456 N N . MET D 2 201 ? 32.580 -20.704 -18.232 1.00 67.89 201 MET K N 1
ATOM 6457 C CA . MET D 2 201 ? 31.771 -21.543 -19.110 1.00 67.34 201 MET K CA 1
ATOM 6458 C C . MET D 2 201 ? 32.629 -22.502 -19.930 1.00 67.58 201 MET K C 1
ATOM 6459 O O . MET D 2 201 ? 32.231 -23.632 -20.189 1.00 69.91 201 MET K O 1
ATOM 6464 N N . CYS D 2 202 ? 33.806 -22.042 -20.337 1.00 63.33 202 CYS K N 1
ATOM 6465 C CA . CYS D 2 202 ? 34.723 -22.855 -21.123 1.00 64.39 202 CYS K CA 1
ATOM 6466 C C . CYS D 2 202 ? 35.242 -24.047 -20.323 1.00 64.34 202 CYS K C 1
ATOM 6467 O O . CYS D 2 202 ? 35.232 -25.181 -20.803 1.00 65.07 202 CYS K O 1
ATOM 6470 N N . ILE D 2 203 ? 35.694 -23.788 -19.099 1.00 67.56 203 ILE K N 1
ATOM 6471 C CA . ILE D 2 203 ? 36.235 -24.852 -18.254 1.00 68.10 203 ILE K CA 1
ATOM 6472 C C . ILE D 2 203 ? 35.141 -25.831 -17.810 1.00 69.58 203 ILE K C 1
ATOM 6473 O O . ILE D 2 203 ? 35.401 -27.020 -17.603 1.00 69.56 203 ILE K O 1
ATOM 6478 N N . ASN D 2 204 ? 33.920 -25.320 -17.670 1.00 63.32 204 ASN K N 1
ATOM 6479 C CA . ASN D 2 204 ? 32.758 -26.138 -17.346 1.00 61.45 204 ASN K CA 1
ATOM 6480 C C . ASN D 2 204 ? 32.415 -27.094 -18.478 1.00 65.38 204 ASN K C 1
ATOM 6481 O O . ASN D 2 204 ? 32.177 -28.280 -18.251 1.00 68.94 204 ASN K O 1
ATOM 6486 N N . SER D 2 205 ? 32.382 -26.568 -19.698 1.00 65.96 205 SER K N 1
ATOM 6487 C CA . SER D 2 205 ? 32.032 -27.367 -20.864 1.00 69.51 205 SER K CA 1
ATOM 6488 C C . SER D 2 205 ? 33.095 -28.426 -21.108 1.00 69.35 205 SER K C 1
ATOM 6489 O O . SER D 2 205 ? 32.783 -29.542 -21.521 1.00 72.49 205 SER K O 1
ATOM 6492 N N . VAL D 2 206 ? 34.350 -28.076 -20.846 1.00 65.73 206 VAL K N 1
ATOM 6493 C CA . VAL D 2 206 ? 35.431 -29.054 -20.912 1.00 68.56 206 VAL K CA 1
ATOM 6494 C C . VAL D 2 206 ? 35.199 -30.159 -19.883 1.00 68.64 206 VAL K C 1
ATOM 6495 O O . VAL D 2 206 ? 35.386 -31.343 -20.170 1.00 67.23 206 VAL K O 1
ATOM 6499 N N . GLY D 2 207 ? 34.779 -29.757 -18.687 1.00 78.50 207 GLY K N 1
ATOM 6500 C CA . GLY D 2 207 ? 34.538 -30.685 -17.600 1.00 77.44 207 GLY K CA 1
ATOM 6501 C C . GLY D 2 207 ? 33.437 -31.693 -17.880 1.00 83.89 207 GLY K C 1
ATOM 6502 O O . GLY D 2 207 ? 33.379 -32.748 -17.243 1.00 82.98 207 GLY K O 1
ATOM 6503 N N . ASN D 2 208 ? 32.554 -31.379 -18.823 1.00 97.79 208 ASN K N 1
ATOM 6504 C CA . ASN D 2 208 ? 31.493 -32.318 -19.175 1.00 98.83 208 ASN K CA 1
ATOM 6505 C C . ASN D 2 208 ? 31.452 -32.682 -20.660 1.00 99.37 208 ASN K C 1
ATOM 6506 O O . ASN D 2 208 ? 30.405 -32.610 -21.303 1.00 103.59 208 ASN K O 1
ATOM 6511 N N . GLY D 2 209 ? 32.603 -33.075 -21.194 1.00 82.28 209 GLY K N 1
ATOM 6512 C CA . GLY D 2 209 ? 32.669 -33.659 -22.520 1.00 83.12 209 GLY K CA 1
ATOM 6513 C C . GLY D 2 209 ? 32.760 -32.686 -23.677 1.00 87.89 209 GLY K C 1
ATOM 6514 O O . GLY D 2 209 ? 33.490 -32.936 -24.635 1.00 90.23 209 GLY K O 1
ATOM 6515 N N . ASP D 2 210 ? 32.020 -31.584 -23.599 1.00 97.56 210 ASP K N 1
ATOM 6516 C CA . ASP D 2 210 ? 31.963 -30.616 -24.694 1.00 96.80 210 ASP K CA 1
ATOM 6517 C C . ASP D 2 210 ? 33.354 -30.316 -25.261 1.00 97.26 210 ASP K C 1
ATOM 6518 O O . ASP D 2 210 ? 34.293 -30.043 -24.513 1.00 95.05 210 ASP K O 1
ATOM 6523 N N . ILE D 2 211 ? 33.475 -30.378 -26.586 1.00 87.21 211 ILE K N 1
ATOM 6524 C CA . ILE D 2 211 ? 34.767 -30.239 -27.258 1.00 86.82 211 ILE K CA 1
ATOM 6525 C C . ILE D 2 211 ? 34.749 -29.192 -28.364 1.00 87.19 211 ILE K C 1
ATOM 6526 O O . ILE D 2 211 ? 35.747 -28.997 -29.059 1.00 86.26 211 ILE K O 1
ATOM 6531 N N . ASP D 2 212 ? 33.611 -28.530 -28.536 1.00 96.24 212 ASP K N 1
ATOM 6532 C CA . ASP D 2 212 ? 33.500 -27.461 -29.523 1.00 98.71 212 ASP K CA 1
ATOM 6533 C C . ASP D 2 212 ? 33.379 -26.108 -28.832 1.00 95.50 212 ASP K C 1
ATOM 6534 O O . ASP D 2 212 ? 33.951 -25.120 -29.285 1.00 96.37 212 ASP K O 1
ATOM 6539 N N . THR D 2 213 ? 32.633 -26.073 -27.731 1.00 88.87 213 THR K N 1
ATOM 6540 C CA . THR D 2 213 ? 32.441 -24.846 -26.962 1.00 87.39 213 THR K CA 1
ATOM 6541 C C . THR D 2 213 ? 33.759 -24.211 -26.512 1.00 84.61 213 THR K C 1
ATOM 6542 O O . THR D 2 213 ? 33.949 -23.008 -26.678 1.00 84.33 213 THR K O 1
ATOM 6546 N N . PRO D 2 214 ? 34.671 -25.015 -25.936 1.00 73.22 214 PRO K N 1
ATOM 6547 C CA . PRO D 2 214 ? 35.962 -24.484 -25.484 1.00 70.57 214 PRO K CA 1
ATOM 6548 C C . PRO D 2 214 ? 36.653 -23.623 -26.539 1.00 72.30 214 PRO K C 1
ATOM 6549 O O . PRO D 2 214 ? 37.120 -22.530 -26.222 1.00 71.95 214 PRO K O 1
ATOM 6553 N N . PHE D 2 215 ? 36.712 -24.109 -27.775 1.00 74.57 215 PHE K N 1
ATOM 6554 C CA . PHE D 2 215 ? 37.419 -23.407 -28.844 1.00 74.22 215 PHE K CA 1
ATOM 6555 C C . PHE D 2 215 ? 36.700 -22.141 -29.295 1.00 74.98 215 PHE K C 1
ATOM 6556 O O . PHE D 2 215 ? 37.331 -21.188 -29.754 1.00 74.95 215 PHE K O 1
ATOM 6564 N N . GLU D 2 216 ? 35.379 -22.137 -29.166 1.00 83.32 216 GLU K N 1
ATOM 6565 C CA . GLU D 2 216 ? 34.580 -20.988 -29.563 1.00 86.42 216 GLU K CA 1
ATOM 6566 C C . GLU D 2 216 ? 34.775 -19.844 -28.575 1.00 85.19 216 GLU K C 1
ATOM 6567 O O . GLU D 2 216 ? 35.037 -18.703 -28.966 1.00 85.32 216 GLU K O 1
ATOM 6573 N N . VAL D 2 217 ? 34.651 -20.165 -27.292 1.00 79.58 217 VAL K N 1
ATOM 6574 C CA . VAL D 2 217 ? 34.942 -19.220 -26.227 1.00 76.82 217 VAL K CA 1
ATOM 6575 C C . VAL D 2 217 ? 36.371 -18.718 -26.378 1.00 76.49 217 VAL K C 1
ATOM 6576 O O . VAL D 2 217 ? 36.666 -17.563 -26.091 1.00 75.04 217 VAL K O 1
ATOM 6580 N N . SER D 2 218 ? 37.254 -19.598 -26.838 1.00 76.91 218 SER K N 1
ATOM 6581 C CA . SER D 2 218 ? 38.659 -19.260 -27.029 1.00 77.11 218 SER K CA 1
ATOM 6582 C C . SER D 2 218 ? 38.843 -18.170 -28.078 1.00 82.47 218 SER K C 1
ATOM 6583 O O . SER D 2 218 ? 39.494 -17.159 -27.826 1.00 83.87 218 SER K O 1
ATOM 6586 N N . GLN D 2 219 ? 38.270 -18.385 -29.256 1.00 94.15 219 GLN K N 1
ATOM 6587 C CA . GLN D 2 219 ? 38.372 -17.421 -30.346 1.00 97.22 219 GLN K CA 1
ATOM 6588 C C . GLN D 2 219 ? 37.760 -16.080 -29.958 1.00 92.21 219 GLN K C 1
ATOM 6589 O O . GLN D 2 219 ? 38.375 -15.031 -30.140 1.00 93.12 219 GLN K O 1
ATOM 6595 N N . PHE D 2 220 ? 36.545 -16.124 -29.422 1.00 78.08 220 PHE K N 1
ATOM 6596 C CA . PHE D 2 220 ? 35.828 -14.910 -29.047 1.00 80.54 220 PHE K CA 1
ATOM 6597 C C . PHE D 2 220 ? 36.612 -14.085 -28.029 1.00 79.85 220 PHE K C 1
ATOM 6598 O O . PHE D 2 220 ? 36.793 -12.874 -28.190 1.00 78.94 220 PHE K O 1
ATOM 6606 N N . LEU D 2 221 ? 37.075 -14.757 -26.981 1.00 84.82 221 LEU K N 1
ATOM 6607 C CA . LEU D 2 221 ? 37.840 -14.112 -25.927 1.00 79.91 221 LEU K CA 1
ATOM 6608 C C . LEU D 2 221 ? 39.101 -13.505 -26.504 1.00 80.56 221 LEU K C 1
ATOM 6609 O O . LEU D 2 221 ? 39.524 -12.439 -26.084 1.00 83.42 221 LEU K O 1
ATOM 6614 N N . ARG D 2 222 ? 39.701 -14.194 -27.467 1.00 85.72 222 ARG K N 1
ATOM 6615 C CA . ARG D 2 222 ? 40.933 -13.727 -28.091 1.00 88.26 222 ARG K CA 1
ATOM 6616 C C . ARG D 2 222 ? 40.708 -12.413 -28.836 1.00 90.80 222 ARG K C 1
ATOM 6617 O O . ARG D 2 222 ? 41.519 -11.492 -28.751 1.00 92.15 222 ARG K O 1
ATOM 6625 N N . GLN D 2 223 ? 39.600 -12.331 -29.565 1.00 90.79 223 GLN K N 1
ATOM 6626 C CA . GLN D 2 223 ? 39.251 -11.110 -30.280 1.00 90.76 223 GLN K CA 1
ATOM 6627 C C . GLN D 2 223 ? 38.987 -9.957 -29.315 1.00 90.52 223 GLN K C 1
ATOM 6628 O O . GLN D 2 223 ? 39.419 -8.828 -29.552 1.00 92.19 223 GLN K O 1
ATOM 6634 N N . VAL D 2 224 ? 38.279 -10.248 -28.226 1.00 75.91 224 VAL K N 1
ATOM 6635 C CA . VAL D 2 224 ? 37.986 -9.234 -27.218 1.00 75.33 224 VAL K CA 1
ATOM 6636 C C . VAL D 2 224 ? 39.273 -8.670 -26.617 1.00 75.27 224 VAL K C 1
ATOM 6637 O O . VAL D 2 224 ? 39.415 -7.458 -26.443 1.00 76.60 224 VAL K O 1
ATOM 6641 N N . TYR D 2 225 ? 40.208 -9.559 -26.304 1.00 72.39 225 TYR K N 1
ATOM 6642 C CA . TYR D 2 225 ? 41.507 -9.170 -25.773 1.00 74.93 225 TYR K CA 1
ATOM 6643 C C . TYR D 2 225 ? 42.247 -8.271 -26.757 1.00 77.27 225 TYR K C 1
ATOM 6644 O O . TYR D 2 225 ? 42.799 -7.242 -26.375 1.00 76.82 225 TYR K O 1
ATOM 6653 N N . ASP D 2 226 ? 42.252 -8.664 -28.027 1.00 92.49 226 ASP K N 1
ATOM 6654 C CA . ASP D 2 226 ? 42.905 -7.872 -29.062 1.00 94.72 226 ASP K CA 1
ATOM 6655 C C . ASP D 2 226 ? 42.276 -6.487 -29.159 1.00 95.07 226 ASP K C 1
ATOM 6656 O O . ASP D 2 226 ? 42.929 -5.527 -29.568 1.00 98.20 226 ASP K O 1
ATOM 6661 N N . GLY D 2 227 ? 41.007 -6.393 -28.775 1.00 72.56 227 GLY K N 1
ATOM 6662 C CA . GLY D 2 227 ? 40.302 -5.124 -28.768 1.00 74.05 227 GLY K CA 1
ATOM 6663 C C . GLY D 2 227 ? 40.724 -4.228 -27.617 1.00 74.17 227 GLY K C 1
ATOM 6664 O O . GLY D 2 227 ? 40.898 -3.020 -27.789 1.00 77.31 227 GLY K O 1
ATOM 6665 N N . PHE D 2 228 ? 40.882 -4.818 -26.437 1.00 77.33 228 PHE K N 1
ATOM 6666 C CA . PHE D 2 228 ? 41.324 -4.068 -25.266 1.00 76.60 228 PHE K CA 1
ATOM 6667 C C . PHE D 2 228 ? 42.770 -3.606 -25.418 1.00 80.67 228 PHE K C 1
ATOM 6668 O O . PHE D 2 228 ? 43.173 -2.595 -24.844 1.00 82.07 228 PHE K O 1
ATOM 6676 N N . SER D 2 229 ? 43.546 -4.357 -26.191 1.00 94.12 229 SER K N 1
ATOM 6677 C CA . SER D 2 229 ? 44.926 -3.993 -26.478 1.00 95.36 229 SER K CA 1
ATOM 6678 C C . SER D 2 229 ? 44.955 -2.904 -27.536 1.00 98.98 229 SER K C 1
ATOM 6679 O O . SER D 2 229 ? 45.849 -2.061 -27.549 1.00 104.06 229 SER K O 1
ATOM 6682 N N . PHE D 2 230 ? 43.969 -2.930 -28.426 1.00 106.09 230 PHE K N 1
ATOM 6683 C CA . PHE D 2 230 ? 43.841 -1.901 -29.451 1.00 110.45 230 PHE K CA 1
ATOM 6684 C C . PHE D 2 230 ? 43.408 -0.575 -28.835 1.00 112.46 230 PHE K C 1
ATOM 6685 O O . PHE D 2 230 ? 43.647 0.491 -29.404 1.00 115.93 230 PHE K O 1
ATOM 6693 N N . ILE D 2 231 ? 42.768 -0.645 -27.670 1.00 91.34 231 ILE K N 1
ATOM 6694 C CA . ILE D 2 231 ? 42.398 0.562 -26.936 1.00 93.00 231 ILE K CA 1
ATOM 6695 C C . ILE D 2 231 ? 43.563 1.083 -26.089 1.00 96.57 231 ILE K C 1
ATOM 6696 O O . ILE D 2 231 ? 43.916 2.260 -26.166 1.00 100.33 231 ILE K O 1
ATOM 6701 N N . GLY D 2 232 ? 44.154 0.204 -25.286 1.00 113.23 232 GLY K N 1
ATOM 6702 C CA . GLY D 2 232 ? 45.333 0.542 -24.506 1.00 116.30 232 GLY K CA 1
ATOM 6703 C C . GLY D 2 232 ? 45.151 1.685 -23.522 1.00 119.85 232 GLY K C 1
ATOM 6704 O O . GLY D 2 232 ? 44.128 1.776 -22.841 1.00 119.04 232 GLY K O 1
ATOM 6705 N N . ASN D 2 233 ? 46.153 2.558 -23.449 1.00 143.66 233 ASN K N 1
ATOM 6706 C CA . ASN D 2 233 ? 46.138 3.688 -22.520 1.00 143.89 233 ASN K CA 1
ATOM 6707 C C . ASN D 2 233 ? 45.154 4.791 -22.907 1.00 144.04 233 ASN K C 1
ATOM 6708 O O . ASN D 2 233 ? 45.021 5.790 -22.199 1.00 144.40 233 ASN K O 1
ATOM 6713 N N . THR D 2 234 ? 44.472 4.610 -24.033 1.00 121.25 234 THR K N 1
ATOM 6714 C CA . THR D 2 234 ? 43.502 5.590 -24.507 1.00 120.78 234 THR K CA 1
ATOM 6715 C C . THR D 2 234 ? 42.288 5.643 -23.580 1.00 119.21 234 THR K C 1
ATOM 6716 O O . THR D 2 234 ? 41.606 6.665 -23.481 1.00 117.91 234 THR K O 1
ATOM 6720 N N . GLY D 2 235 ? 42.024 4.532 -22.900 1.00 135.15 235 GLY K N 1
ATOM 6721 C CA . GLY D 2 235 ? 40.902 4.444 -21.986 1.00 131.10 235 GLY K CA 1
ATOM 6722 C C . GLY D 2 235 ? 41.331 4.664 -20.550 1.00 130.21 235 GLY K C 1
ATOM 6723 O O . GLY D 2 235 ? 42.503 4.484 -20.217 1.00 131.41 235 GLY K O 1
ATOM 6724 N N . PRO D 2 236 ? 40.376 5.045 -19.688 1.00 110.24 236 PRO K N 1
ATOM 6725 C CA . PRO D 2 236 ? 40.628 5.367 -18.279 1.00 108.50 236 PRO K CA 1
ATOM 6726 C C . PRO D 2 236 ? 41.447 4.295 -17.570 1.00 107.02 236 PRO K C 1
ATOM 6727 O O . PRO D 2 236 ? 41.470 3.142 -17.998 1.00 105.96 236 PRO K O 1
ATOM 6731 N N . TYR D 2 237 ? 42.119 4.685 -16.493 1.00 121.28 237 TYR K N 1
ATOM 6732 C CA . TYR D 2 237 ? 42.832 3.736 -15.651 1.00 121.08 237 TYR K CA 1
ATOM 6733 C C . TYR D 2 237 ? 41.901 2.599 -15.237 1.00 118.17 237 TYR K C 1
ATOM 6734 O O . TYR D 2 237 ? 42.325 1.448 -15.104 1.00 117.53 237 TYR K O 1
ATOM 6743 N N . GLU D 2 238 ? 40.628 2.934 -15.047 1.00 122.49 238 GLU K N 1
ATOM 6744 C CA . GLU D 2 238 ? 39.628 1.973 -14.597 1.00 119.29 238 GLU K CA 1
ATOM 6745 C C . GLU D 2 238 ? 39.563 0.727 -15.481 1.00 118.34 238 GLU K C 1
ATOM 6746 O O . GLU D 2 238 ? 39.518 -0.397 -14.975 1.00 115.50 238 GLU K O 1
ATOM 6752 N N . VAL D 2 239 ? 39.560 0.928 -16.796 1.00 89.22 239 VAL K N 1
ATOM 6753 C CA . VAL D 2 239 ? 39.475 -0.191 -17.731 1.00 87.61 239 VAL K CA 1
ATOM 6754 C C . VAL D 2 239 ? 40.818 -0.889 -17.899 1.00 87.23 239 VAL K C 1
ATOM 6755 O O . VAL D 2 239 ? 40.879 -2.020 -18.377 1.00 86.41 239 VAL K O 1
ATOM 6759 N N . SER D 2 240 ? 41.894 -0.212 -17.512 1.00 85.04 240 SER K N 1
ATOM 6760 C CA . SER D 2 240 ? 43.227 -0.799 -17.601 1.00 85.88 240 SER K CA 1
ATOM 6761 C C . SER D 2 240 ? 43.452 -1.808 -16.479 1.00 83.68 240 SER K C 1
ATOM 6762 O O . SER D 2 240 ? 44.077 -2.849 -16.686 1.00 81.17 240 SER K O 1
ATOM 6765 N N . LYS D 2 241 ? 42.932 -1.500 -15.295 1.00 106.91 241 LYS K N 1
ATOM 6766 C CA . LYS D 2 241 ? 43.024 -2.423 -14.172 1.00 107.69 241 LYS K CA 1
ATOM 6767 C C . LYS D 2 241 ? 42.481 -3.797 -14.569 1.00 106.02 241 LYS K C 1
ATOM 6768 O O . LYS D 2 241 ? 42.904 -4.821 -14.029 1.00 105.97 241 LYS K O 1
ATOM 6774 N N . LYS D 2 242 ? 41.548 -3.807 -15.519 1.00 80.95 242 LYS K N 1
ATOM 6775 C CA . LYS D 2 242 ? 40.939 -5.043 -16.007 1.00 75.76 242 LYS K CA 1
ATOM 6776 C C . LYS D 2 242 ? 41.919 -5.879 -16.823 1.00 76.68 242 LYS K C 1
ATOM 6777 O O . LYS D 2 242 ? 42.033 -7.086 -16.620 1.00 75.82 242 LYS K O 1
ATOM 6783 N N . LEU D 2 243 ? 42.617 -5.227 -17.748 1.00 86.06 243 LEU K N 1
ATOM 6784 C CA . LEU D 2 243 ? 43.525 -5.900 -18.674 1.00 85.78 243 LEU K CA 1
ATOM 6785 C C . LEU D 2 243 ? 44.282 -7.078 -18.059 1.00 84.80 243 LEU K C 1
ATOM 6786 O O . LEU D 2 243 ? 44.511 -8.085 -18.723 1.00 85.39 243 LEU K O 1
ATOM 6791 N N . TYR D 2 244 ? 44.677 -6.947 -16.797 1.00 86.97 244 TYR K N 1
ATOM 6792 C CA . TYR D 2 244 ? 45.402 -8.014 -16.113 1.00 86.69 244 TYR K CA 1
ATOM 6793 C C . TYR D 2 244 ? 44.549 -9.277 -15.987 1.00 84.39 244 TYR K C 1
ATOM 6794 O O . TYR D 2 244 ? 44.903 -10.340 -16.514 1.00 84.83 244 TYR K O 1
ATOM 6803 N N . THR D 2 245 ? 43.425 -9.154 -15.287 1.00 75.19 245 THR K N 1
ATOM 6804 C CA . THR D 2 245 ? 42.498 -10.270 -15.132 1.00 73.80 245 THR K CA 1
ATOM 6805 C C . THR D 2 245 ? 42.102 -10.830 -16.493 1.00 71.76 245 THR K C 1
ATOM 6806 O O . THR D 2 245 ? 41.923 -12.034 -16.650 1.00 69.44 245 THR K O 1
ATOM 6810 N N . LEU D 2 246 ? 41.971 -9.946 -17.474 1.00 82.18 246 LEU K N 1
ATOM 6811 C CA . LEU D 2 246 ? 41.661 -10.355 -18.835 1.00 81.10 246 LEU K CA 1
ATOM 6812 C C . LEU D 2 246 ? 42.706 -11.329 -19.374 1.00 80.38 246 LEU K C 1
ATOM 6813 O O . LEU D 2 246 ? 42.359 -12.369 -19.918 1.00 80.11 246 LEU K O 1
ATOM 6818 N N . LYS D 2 247 ? 43.983 -10.991 -19.224 1.00 71.03 247 LYS K N 1
ATOM 6819 C CA . LYS D 2 247 ? 45.057 -11.847 -19.716 1.00 71.71 247 LYS K CA 1
ATOM 6820 C C . LYS D 2 247 ? 45.089 -13.171 -18.958 1.00 71.46 247 LYS K C 1
ATOM 6821 O O . LYS D 2 247 ? 45.528 -14.198 -19.485 1.00 69.63 247 LYS K O 1
ATOM 6827 N N . GLN D 2 248 ? 44.621 -13.136 -17.714 1.00 84.41 248 GLN K N 1
ATOM 6828 C CA . GLN D 2 248 ? 44.514 -14.344 -16.905 1.00 82.68 248 GLN K CA 1
ATOM 6829 C C . GLN D 2 248 ? 43.457 -15.298 -17.465 1.00 79.90 248 GLN K C 1
ATOM 6830 O O . GLN D 2 248 ? 43.689 -16.503 -17.590 1.00 76.90 248 GLN K O 1
ATOM 6836 N N . SER D 2 249 ? 42.295 -14.746 -17.803 1.00 69.37 249 SER K N 1
ATOM 6837 C CA . SER D 2 249 ? 41.181 -15.529 -18.321 1.00 66.14 249 SER K CA 1
ATOM 6838 C C . SER D 2 249 ? 41.500 -16.078 -19.703 1.00 65.86 249 SER K C 1
ATOM 6839 O O . SER D 2 249 ? 41.134 -17.205 -20.035 1.00 66.43 249 SER K O 1
ATOM 6842 N N . LEU D 2 250 ? 42.182 -15.269 -20.504 1.00 66.09 250 LEU K N 1
ATOM 6843 C CA . LEU D 2 250 ? 42.613 -15.679 -21.832 1.00 67.90 250 LEU K CA 1
ATOM 6844 C C . LEU D 2 250 ? 43.610 -16.823 -21.729 1.00 67.74 250 LEU K C 1
ATOM 6845 O O . LEU D 2 250 ? 43.589 -17.747 -22.532 1.00 67.45 250 LEU K O 1
ATOM 6850 N N . ALA D 2 251 ? 44.492 -16.751 -20.740 1.00 64.01 251 ALA K N 1
ATOM 6851 C CA . ALA D 2 251 ? 45.460 -17.815 -20.524 1.00 62.34 251 ALA K CA 1
ATOM 6852 C C . ALA D 2 251 ? 44.757 -19.107 -20.144 1.00 61.31 251 ALA K C 1
ATOM 6853 O O . ALA D 2 251 ? 45.107 -20.170 -20.639 1.00 64.21 251 ALA K O 1
ATOM 6855 N N . LYS D 2 252 ? 43.768 -19.017 -19.261 1.00 64.77 252 LYS K N 1
ATOM 6856 C CA . LYS D 2 252 ? 43.032 -20.203 -18.829 1.00 62.22 252 LYS K CA 1
ATOM 6857 C C . LYS D 2 252 ? 42.331 -20.873 -20.002 1.00 63.64 252 LYS K C 1
ATOM 6858 O O . LYS D 2 252 ? 42.442 -22.083 -20.195 1.00 67.05 252 LYS K O 1
ATOM 6864 N N . VAL D 2 253 ? 41.608 -20.083 -20.786 1.00 61.17 253 VAL K N 1
ATOM 6865 C CA . VAL D 2 253 ? 40.920 -20.604 -21.962 1.00 61.41 253 VAL K CA 1
ATOM 6866 C C . VAL D 2 253 ? 41.876 -21.259 -22.963 1.00 63.11 253 VAL K C 1
ATOM 6867 O O . VAL D 2 253 ? 41.677 -22.404 -23.363 1.00 64.98 253 VAL K O 1
ATOM 6871 N N . GLU D 2 254 ? 42.910 -20.528 -23.363 1.00 66.27 254 GLU K N 1
ATOM 6872 C CA . GLU D 2 254 ? 43.863 -21.016 -24.352 1.00 68.22 254 GLU K CA 1
ATOM 6873 C C . GLU D 2 254 ? 44.578 -22.281 -23.898 1.00 70.90 254 GLU K C 1
ATOM 6874 O O . GLU D 2 254 ? 44.928 -23.130 -24.719 1.00 72.98 254 GLU K O 1
ATOM 6880 N N . ASN D 2 255 ? 44.809 -22.398 -22.594 1.00 70.18 255 ASN K N 1
ATOM 6881 C CA . ASN D 2 255 ? 45.418 -23.600 -22.039 1.00 72.45 255 ASN K CA 1
ATOM 6882 C C . ASN D 2 255 ? 44.451 -24.774 -22.085 1.00 72.05 255 ASN K C 1
ATOM 6883 O O . ASN D 2 255 ? 44.850 -25.907 -22.335 1.00 72.88 255 ASN K O 1
ATOM 6888 N N . ALA D 2 256 ? 43.175 -24.494 -21.842 1.00 71.86 256 ALA K N 1
ATOM 6889 C CA . ALA D 2 256 ? 42.141 -25.511 -21.966 1.00 70.50 256 ALA K CA 1
ATOM 6890 C C . ALA D 2 256 ? 42.163 -26.090 -23.374 1.00 72.82 256 ALA K C 1
ATOM 6891 O O . ALA D 2 256 ? 42.321 -27.295 -23.558 1.00 76.49 256 ALA K O 1
ATOM 6893 N N . CYS D 2 257 ? 42.018 -25.220 -24.367 1.00 67.27 257 CYS K N 1
ATOM 6894 C CA . CYS D 2 257 ? 42.000 -25.648 -25.760 1.00 69.37 257 CYS K CA 1
ATOM 6895 C C . CYS D 2 257 ? 43.276 -26.377 -26.171 1.00 71.48 257 CYS K C 1
ATOM 6896 O O . CYS D 2 257 ? 43.232 -27.311 -26.964 1.00 74.85 257 CYS K O 1
ATOM 6899 N N . TYR D 2 258 ? 44.411 -25.946 -25.636 1.00 67.51 258 TYR K N 1
ATOM 6900 C CA . TYR D 2 258 ? 45.679 -26.603 -25.928 1.00 69.19 258 TYR K CA 1
ATOM 6901 C C . TYR D 2 258 ? 45.669 -28.039 -25.415 1.00 70.43 258 TYR K C 1
ATOM 6902 O O . TYR D 2 258 ? 46.087 -28.964 -26.110 1.00 71.66 258 TYR K O 1
ATOM 6911 N N . ALA D 2 259 ? 45.183 -28.215 -24.192 1.00 69.27 259 ALA K N 1
ATOM 6912 C CA . ALA D 2 259 ? 45.121 -29.531 -23.573 1.00 71.69 259 ALA K CA 1
ATOM 6913 C C . ALA D 2 259 ? 44.198 -30.461 -24.351 1.00 73.41 259 ALA K C 1
ATOM 6914 O O . ALA D 2 259 ? 44.505 -31.635 -24.533 1.00 75.72 259 ALA K O 1
ATOM 6916 N N . LEU D 2 260 ? 43.065 -29.934 -24.804 1.00 66.53 260 LEU K N 1
ATOM 6917 C CA . LEU D 2 260 ? 42.134 -30.719 -25.602 1.00 66.21 260 LEU K CA 1
ATOM 6918 C C . LEU D 2 260 ? 42.798 -31.171 -26.896 1.00 69.55 260 LEU K C 1
ATOM 6919 O O . LEU D 2 260 ? 42.960 -32.366 -27.136 1.00 72.84 260 LEU K O 1
ATOM 6924 N N . LYS D 2 261 ? 43.183 -30.208 -27.722 1.00 67.59 261 LYS K N 1
ATOM 6925 C CA . LYS D 2 261 ? 43.849 -30.497 -28.985 1.00 71.13 261 LYS K CA 1
ATOM 6926 C C . LYS D 2 261 ? 44.955 -31.540 -28.831 1.00 73.55 261 LYS K C 1
ATOM 6927 O O . LYS D 2 261 ? 45.101 -32.425 -29.670 1.00 78.71 261 LYS K O 1
ATOM 6933 N N . VAL D 2 262 ? 45.727 -31.444 -27.756 1.00 76.68 262 VAL K N 1
ATOM 6934 C CA . VAL D 2 262 ? 46.855 -32.349 -27.562 1.00 78.12 262 VAL K CA 1
ATOM 6935 C C . VAL D 2 262 ? 46.412 -33.726 -27.063 1.00 78.53 262 VAL K C 1
ATOM 6936 O O . VAL D 2 262 ? 47.134 -34.708 -27.209 1.00 81.23 262 VAL K O 1
ATOM 6940 N N . ARG D 2 263 ? 45.220 -33.796 -26.480 1.00 100.44 263 ARG K N 1
ATOM 6941 C CA . ARG D 2 263 ? 44.713 -35.048 -25.928 1.00 103.02 263 ARG K CA 1
ATOM 6942 C C . ARG D 2 263 ? 43.820 -35.800 -26.913 1.00 105.84 263 ARG K C 1
ATOM 6943 O O . ARG D 2 263 ? 43.796 -37.032 -26.927 1.00 107.69 263 ARG K O 1
ATOM 6951 N N . GLY D 2 264 ? 43.090 -35.057 -27.738 1.00 89.50 264 GLY K N 1
ATOM 6952 C CA . GLY D 2 264 ? 42.218 -35.661 -28.726 1.00 91.17 264 GLY K CA 1
ATOM 6953 C C . GLY D 2 264 ? 42.938 -36.040 -30.004 1.00 94.99 264 GLY K C 1
ATOM 6954 O O . GLY D 2 264 ? 42.341 -36.618 -30.913 1.00 97.42 264 GLY K O 1
ATOM 6955 N N . SER D 2 265 ? 44.225 -35.715 -30.073 1.00 97.83 265 SER K N 1
ATOM 6956 C CA . SER D 2 265 ? 45.017 -35.991 -31.266 1.00 100.29 265 SER K CA 1
ATOM 6957 C C . SER D 2 265 ? 45.875 -37.233 -31.089 1.00 103.17 265 SER K C 1
ATOM 6958 O O . SER D 2 265 ? 46.510 -37.701 -32.037 1.00 104.98 265 SER K O 1
ATOM 6961 N N . GLU D 2 266 ? 45.890 -37.765 -29.872 1.00 95.90 266 GLU K N 1
ATOM 6962 C CA . GLU D 2 266 ? 46.716 -38.926 -29.568 1.00 97.04 266 GLU K CA 1
ATOM 6963 C C . GLU D 2 266 ? 46.009 -40.242 -29.896 1.00 98.24 266 GLU K C 1
ATOM 6964 O O . GLU D 2 266 ? 44.899 -40.501 -29.424 1.00 95.60 266 GLU K O 1
ATOM 6970 N N . ILE D 2 267 ? 46.661 -41.063 -30.716 1.00 89.96 267 ILE K N 1
ATOM 6971 C CA . ILE D 2 267 ? 46.175 -42.402 -31.026 1.00 88.35 267 ILE K CA 1
ATOM 6972 C C . ILE D 2 267 ? 46.906 -43.401 -30.141 1.00 88.88 267 ILE K C 1
ATOM 6973 O O . ILE D 2 267 ? 48.055 -43.752 -30.413 1.00 91.92 267 ILE K O 1
ATOM 6978 N N . PRO D 2 268 ? 46.240 -43.861 -29.074 1.00 86.39 268 PRO K N 1
ATOM 6979 C CA . PRO D 2 268 ? 46.866 -44.716 -28.060 1.00 89.55 268 PRO K CA 1
ATOM 6980 C C . PRO D 2 268 ? 47.051 -46.155 -28.532 1.00 93.60 268 PRO K C 1
ATOM 6981 O O . PRO D 2 268 ? 46.073 -46.834 -28.846 1.00 92.15 268 PRO K O 1
ATOM 6985 N N . LYS D 2 269 ? 48.298 -46.613 -28.578 1.00 128.35 269 LYS K N 1
ATOM 6986 C CA . LYS D 2 269 ? 48.583 -47.998 -28.929 1.00 130.64 269 LYS K CA 1
ATOM 6987 C C . LYS D 2 269 ? 48.980 -48.805 -27.695 1.00 133.04 269 LYS K C 1
ATOM 6988 O O . LYS D 2 269 ? 49.957 -49.553 -27.710 1.00 138.26 269 LYS K O 1
ATOM 6994 N N . HIS D 2 270 ? 48.213 -48.634 -26.623 1.00 101.50 270 HIS K N 1
ATOM 6995 C CA . HIS D 2 270 ? 48.394 -49.409 -25.402 1.00 99.84 270 HIS K CA 1
ATOM 6996 C C . HIS D 2 270 ? 47.083 -49.416 -24.630 1.00 96.15 270 HIS K C 1
ATOM 6997 O O . HIS D 2 270 ? 46.602 -48.370 -24.198 1.00 95.42 270 HIS K O 1
ATOM 7004 N N . MET D 2 271 ? 46.500 -50.598 -24.467 1.00 99.82 271 MET K N 1
ATOM 7005 C CA . MET D 2 271 ? 45.206 -50.715 -23.808 1.00 97.56 271 MET K CA 1
ATOM 7006 C C . MET D 2 271 ? 45.365 -51.166 -22.362 1.00 97.43 271 MET K C 1
ATOM 7007 O O . MET D 2 271 ? 46.463 -51.518 -21.931 1.00 99.90 271 MET K O 1
ATOM 7012 N N . LEU D 2 272 ? 44.266 -51.152 -21.616 1.00 83.55 272 LEU K N 1
ATOM 7013 C CA . LEU D 2 272 ? 44.309 -51.474 -20.195 1.00 86.77 272 LEU K CA 1
ATOM 7014 C C . LEU D 2 272 ? 43.282 -52.542 -19.815 1.00 85.38 272 LEU K C 1
ATOM 7015 O O . LEU D 2 272 ? 42.308 -52.771 -20.535 1.00 83.48 272 LEU K O 1
#

Radius of gyration: 31.99 Å; Cα contacts (8 Å, |Δi|>4): 903; chains: 4; bounding box: 82×97×80 Å

InterPro domains:
  IPR002848 Translin family [PF01997] (19-216)
  IPR002848 Translin family [PTHR10741] (2-219)
  IPR016068 Translin, N-terminal [G3DSA:1.20.58.190] (1-132)
  IPR016069 Translin, C-terminal [G3DSA:1.20.58.200] (133-228)
  IPR033956 Translin [cd14819] (10-216)
  IPR036081 Translin superfamily [SSF74784] (1-217)

B-factor: mean 93.42, std 27.14, range [37.02, 276.92]

CATH classification: 1.20.58.190 (+1 more: 1.20.58.200)

Solvent-accessible surface area: 42903 Å² total; per-residue (Å²): 108,99,81,107,82,134,103,94,80,111,39,135,119,42,56,38,75,74,40,79,72,62,0,135,125,13,8,83,31,2,34,80,10,0,40,74,0,8,63,38,0,30,23,1,13,128,145,77,14,89,113,82,0,106,86,0,91,121,54,4,31,60,0,77,81,60,7,57,48,2,73,108,54,17,62,48,154,66,4,131,135,3,12,124,62,5,39,112,4,3,13,50,1,0,4,0,0,0,0,2,20,1,14,68,76,75,72,63,7,79,54,106,33,0,9,132,29,0,18,11,38,61,65,215,78,170,14,3,36,2,33,65,50,0,23,26,2,0,2,6,38,0,0,45,18,0,0,22,5,0,5,9,7,0,48,60,52,45,58,71,40,0,56,91,0,12,79,12,1,48,106,15,13,62,32,9,47,146,70,68,26,97,50,112,64,5,85,162,109,52,83,29,3,112,135,12,5,75,35,0,12,52,4,12,7,14,0,26,1,22,32,86,156,183,76,98,68,107,87,129,92,98,87,118,44,128,110,57,52,44,80,100,33,118,75,43,4,102,152,13,16,100,32,9,26,104,12,0,30,72,0,6,56,29,0,8,16,6,3,65,13,76,72,176,58,40,20,98,113,51,3,105,96,0,95,115,50,3,33,60,0,96,81,69,2,56,49,5,75,116,119,19,79,52,138,24,6,146,147,12,12,123,78,12,65,110,2,3,22,52,0,0,2,0,1,0,1,1,20,4,16,82,80,69,77,63,6,84,60,111,39,0,12,128,38,0,12,13,46,56,101,201,84,148,2,8,24,3,46,75,23,0,24,23,8,0,1,7,38,0,0,52,16,0,0,33,0,0,4,4,10,0,37,49,39,55,54,71,50,0,54,83,0,15,85,10,0,32,106,10,16,58,28,7,31,140,68,88,29,134,49,105,74,6,106,151,109,45,76,34,2,130,125,6,3,52,35,1,11,63,4,8,10,32,0,24,8,16,62,47,173,92,109,77,115,84,134,98,100,78,112,35,118,112,44,50,50,79,81,45,53,71,67,6,122,149,21,10,55,37,0,29,80,8,7,62,64,0,16,78,59,0,23,14,15,34,180,192,79,33,84,129,33,5,118,101,0,93,139,58,9,30,64,0,93,72,52,8,70,65,13,80,102,104,13,72,48,164,128,77,50,192,91,14,99,77,18,48,91,2,3,5,72,1,0,2,1,1,0,0,2,19,3,13,110,68,80,71,64,5,68,92,120,29,0,22,139,35,0,15,16,118,40,121,7,58,66,74,9,18,27,0,0,1,5,25,0,0,52,20,0,0,34,0,0,5,14,4,3,47,74,38,57,55,56,45,0,38,83,0,13,95,18,0,56,132,14,10,71,34,11,22,115,58,74,16,142,115,54,52,10,37,158,84,30,34,29,2,12,79,22,6,36,26,1,38,25,2,46,73,8,0,32,50,3,47,31,126,191,126,96,41,112,95,104,97,38,129,122,55,101,86,102,104,82,72,60,72,101,79,38,72,100,106,0,58,138,30,4,120,60,0,19,42,50,0,46,113,0,8,14,13,0,14,55,21,42,107,38,135,47,65,115,90,14,9,69,84,0,52,117,50,0,63,33,0,14,99,63,0,49,77,0,4,76,43,20,87,78,75,111,118,137,84,0,36,202,11,4,26,88,0,4,28,26,0,0,12,0,4,0,0,14,45,2,7,91,66,98,48,70,7,44,60,101,86,0,27,153,81,0,84,26,103,152,96,83,127,14,141,3,29,81,50,1,28,35,3,0,4,11,42,1,2,13,12,1,13,39,21,0,2,16,12,6,2,70,39,40,111,94,15,0,72,68,0,5,88,20,0,19,107,16,10,32,31,15,11,129,51,22,90,112,13,66,168,72,6,42,127,45,64,151,82,3,100,75,3,5,35,77,0,4,55,4,3,13,17,31,55,2,48,54,44,21,151,28,200,74,109,57